Protein AF-A0A1Q2L141-F1 (afdb_monomer_lite)

pLDDT: mean 79.74, std 16.72, range [21.86, 98.0]

Sequence (857 aa):
MAMPGRNEPCPCGSGKKFKKCCGKEQAAGTSRMIETELLAINEEFQSKGLTPETIIWIEGRISKWLDELRGVFPDEFIEQAAYDTYMFLEHPADWRAFLDKQLRKHPGGKVAETLEAWRRPFLLLAKAERVEDGRLIVKDEVDGRFYKAVQEDPDHVGQWFLGVAFPYPVMGDDAITFTYGTMYLKRDTPPHFIRQLKEYMPSGDLLGLLKLLVRLNDEENEAALPPFEQKVLGAVERYLAVHPGALGLAEFTEELLRRMELNARKPEAVAAGIVQAATEIGVVPKGLTQKELAAEFGVSVATMLKYRDIAIDFIGDAEDGSDEVKLEQGESGRKGNKPDDGNTGRILQFKVKLMRTSPPVWRRLLVDSRMSFANFHHVLQAAFDWDGDHLHSFRMTRIDGKSGKEALIEPSDEHVGFLLQDDTLEEQEERLADWFRVEKDRAVYTYDFGADWEHEIVLKKRLPVDPAMYYPWCVKAVGEAPDEYDFEPEDPEREATPEEMTDVVNDLLEMLHADPIQEEPEDNGANPGIWQQLLTEMVELRELEPWKWLYDDEIFVVEDPVHGTPLFVSVLGAGGEEFGLAVYIGEEGYESLLNTMSQSMPTEELVFGQRSILASFSDRDELEKDDLQLLKDLGRSFRGKKKWPMFRSFVPGYYPWTIDAEEARLLVEVIGQTKAVLKGVMGGLEILVDPHSRAFFGRRMNESGEWQAGRFVIDEPADPEEGTAAELIVPETDIARLKKLKASALQAEFGLFHVNYPVQDEPDERPYFPLIIVGMDHASGLTVYQDITGRKAKAEAAQQGLRDFIEQQGGIPESLWVTAETERLVRPLVEELKLRVVMKKTLPELERLKKAMAGRF

Structure (mmCIF, N/CA/C/O backbone):
data_AF-A0A1Q2L141-F1
#
_entry.id   AF-A0A1Q2L141-F1
#
loop_
_atom_site.group_PDB
_atom_site.id
_atom_site.type_symbol
_atom_site.label_atom_id
_atom_site.label_alt_id
_atom_site.label_comp_id
_atom_site.label_asym_id
_atom_site.label_entity_id
_atom_site.label_seq_id
_atom_site.pdbx_PDB_ins_code
_atom_site.Cartn_x
_atom_site.Cartn_y
_atom_site.Cartn_z
_atom_site.occupancy
_atom_site.B_iso_or_equiv
_atom_site.auth_seq_id
_atom_site.auth_comp_id
_atom_site.auth_asym_id
_atom_site.auth_atom_id
_atom_site.pdbx_PDB_model_num
ATOM 1 N N . MET A 1 1 ? 9.076 -13.727 -51.061 1.00 41.47 1 MET A N 1
ATOM 2 C CA . MET A 1 1 ? 9.200 -15.165 -51.401 1.00 41.47 1 MET A CA 1
ATOM 3 C C . MET A 1 1 ? 7.827 -15.804 -51.249 1.00 41.47 1 MET A C 1
ATOM 5 O O . MET A 1 1 ? 7.127 -15.429 -50.320 1.00 41.47 1 MET A O 1
ATOM 9 N N . ALA A 1 2 ? 7.410 -16.688 -52.160 1.00 39.50 2 ALA A N 1
ATOM 10 C CA . ALA A 1 2 ? 6.139 -17.405 -52.024 1.00 39.50 2 ALA A CA 1
ATOM 11 C C . ALA A 1 2 ? 6.215 -18.378 -50.834 1.00 39.50 2 ALA A C 1
ATOM 13 O O . ALA A 1 2 ? 7.231 -19.056 -50.677 1.00 39.50 2 ALA A O 1
ATOM 14 N N . MET A 1 3 ? 5.182 -18.412 -49.986 1.00 46.12 3 MET A N 1
ATOM 15 C CA . MET A 1 3 ? 5.157 -19.315 -48.832 1.00 46.12 3 MET A CA 1
ATOM 16 C C . MET A 1 3 ? 5.120 -20.781 -49.299 1.00 46.12 3 MET A C 1
ATOM 18 O O . MET A 1 3 ? 4.348 -21.096 -50.208 1.00 46.12 3 MET A O 1
ATOM 22 N N . PRO A 1 4 ? 5.927 -21.674 -48.696 1.00 65.88 4 PRO A N 1
ATOM 23 C CA . PRO A 1 4 ? 5.936 -23.089 -49.049 1.00 65.88 4 PRO A CA 1
ATOM 24 C C . PRO A 1 4 ? 4.578 -23.727 -48.740 1.00 65.88 4 PRO A C 1
ATOM 26 O O . PRO A 1 4 ? 3.938 -23.442 -47.724 1.00 65.88 4 PRO A O 1
ATOM 29 N N . GLY A 1 5 ? 4.131 -24.620 -49.618 1.00 57.75 5 GLY A N 1
ATOM 30 C CA . GLY A 1 5 ? 2.880 -25.346 -49.449 1.00 57.75 5 GLY A CA 1
ATOM 31 C C . GLY A 1 5 ? 2.878 -26.182 -48.165 1.00 57.75 5 GLY A C 1
ATOM 32 O O . GLY A 1 5 ? 3.889 -26.746 -47.755 1.00 57.75 5 GLY A O 1
ATOM 33 N N . ARG A 1 6 ? 1.711 -26.347 -47.530 1.00 60.97 6 ARG A N 1
ATOM 34 C CA . ARG A 1 6 ? 1.545 -27.024 -46.221 1.00 60.97 6 ARG A CA 1
ATOM 35 C C . ARG A 1 6 ? 2.177 -28.432 -46.136 1.00 60.97 6 ARG A C 1
ATOM 37 O O . ARG A 1 6 ? 2.505 -28.902 -45.045 1.00 60.97 6 ARG A O 1
ATOM 44 N N . ASN A 1 7 ? 2.346 -29.120 -47.268 1.00 67.69 7 ASN A N 1
ATOM 45 C CA . ASN A 1 7 ? 2.965 -30.450 -47.366 1.00 67.69 7 ASN A CA 1
ATOM 46 C C . ASN A 1 7 ? 4.389 -30.455 -47.960 1.00 67.69 7 ASN A C 1
ATOM 48 O O . ASN A 1 7 ? 4.963 -31.539 -48.084 1.00 67.69 7 ASN A O 1
ATOM 52 N N . GLU A 1 8 ? 4.944 -29.298 -48.310 1.00 72.62 8 GLU A N 1
ATOM 53 C CA . GLU A 1 8 ? 6.290 -29.145 -48.869 1.00 72.62 8 GLU A CA 1
ATOM 54 C C . GLU A 1 8 ? 7.373 -29.212 -47.778 1.00 72.62 8 GLU A C 1
ATOM 56 O O . GLU A 1 8 ? 7.064 -29.065 -46.588 1.00 72.62 8 GLU A O 1
ATOM 61 N N . PRO A 1 9 ? 8.639 -29.480 -48.147 1.00 71.88 9 PRO A N 1
ATOM 62 C CA . PRO A 1 9 ? 9.764 -29.436 -47.217 1.00 71.88 9 PRO A CA 1
ATOM 63 C C . PRO A 1 9 ? 9.908 -28.053 -46.573 1.00 71.88 9 PRO A C 1
ATOM 65 O O . PRO A 1 9 ? 9.792 -27.028 -47.241 1.00 71.88 9 PRO A O 1
ATOM 68 N N . CYS A 1 10 ? 10.158 -28.021 -45.265 1.00 69.31 10 CYS A N 1
ATOM 69 C CA . CYS A 1 10 ? 10.301 -26.778 -44.520 1.00 69.31 10 CYS A CA 1
ATOM 70 C C . CYS A 1 10 ? 11.598 -26.046 -44.927 1.00 69.31 10 CYS A C 1
ATOM 72 O O . CYS A 1 10 ? 12.668 -26.663 -44.893 1.00 69.31 10 CYS A O 1
ATOM 74 N N . PRO A 1 11 ? 11.545 -24.744 -45.263 1.00 74.56 11 PRO A N 1
ATOM 75 C CA . PRO A 1 11 ? 12.697 -23.994 -45.769 1.00 74.56 11 PRO A CA 1
ATOM 76 C C . PRO A 1 11 ? 13.786 -23.737 -44.719 1.00 74.56 11 PRO A C 1
ATOM 78 O O . PRO A 1 11 ? 14.894 -23.369 -45.087 1.00 74.56 11 PRO A O 1
ATOM 81 N N . CYS A 1 12 ? 13.519 -23.989 -43.433 1.00 74.75 12 CYS A N 1
ATOM 82 C CA . CYS A 1 12 ? 14.518 -23.895 -42.361 1.00 74.75 12 CYS A CA 1
ATOM 83 C C . CYS A 1 12 ? 15.582 -25.011 -42.394 1.00 74.75 12 CYS A C 1
ATOM 85 O O . CYS A 1 12 ? 16.438 -25.070 -41.519 1.00 74.75 12 CYS A O 1
ATOM 87 N N . GLY A 1 13 ? 15.517 -25.932 -43.363 1.00 72.81 13 GLY A N 1
ATOM 88 C CA . GLY A 1 13 ? 16.505 -27.002 -43.519 1.00 72.81 13 GLY A CA 1
ATOM 89 C C . GLY A 1 13 ? 16.294 -28.209 -42.600 1.00 72.81 13 GLY A C 1
ATOM 90 O O . GLY A 1 13 ? 17.090 -29.140 -42.630 1.00 72.81 13 GLY A O 1
ATOM 91 N N . SER A 1 14 ? 15.198 -28.260 -41.837 1.00 77.69 14 SER A N 1
ATOM 92 C CA . SER A 1 14 ? 14.921 -29.346 -40.879 1.00 77.69 14 SER A CA 1
ATOM 93 C C . SER A 1 14 ? 14.596 -30.709 -41.507 1.00 77.69 14 SER A C 1
ATOM 95 O O . SER A 1 14 ? 14.416 -31.692 -40.788 1.00 77.69 14 SER A O 1
ATOM 97 N N . GLY A 1 15 ? 14.420 -30.780 -42.832 1.00 73.81 15 GLY A N 1
ATOM 98 C CA . GLY A 1 15 ? 14.009 -31.994 -43.553 1.00 73.81 15 GLY A CA 1
ATOM 99 C C . GLY A 1 15 ? 12.561 -32.447 -43.292 1.00 73.81 15 GLY A C 1
ATOM 100 O O . GLY A 1 15 ? 12.089 -33.402 -43.910 1.00 73.81 15 GLY A O 1
ATOM 101 N N . LYS A 1 16 ? 11.820 -31.768 -42.405 1.00 76.00 16 LYS A N 1
ATOM 102 C CA . LYS A 1 16 ? 10.412 -32.056 -42.080 1.00 76.00 16 LYS A CA 1
ATOM 103 C C . LYS A 1 16 ? 9.466 -31.308 -43.030 1.00 76.00 16 LYS A C 1
ATOM 105 O O . LYS A 1 16 ? 9.823 -30.281 -43.599 1.00 76.00 16 LYS A O 1
ATOM 110 N N . LYS A 1 17 ? 8.224 -31.793 -43.182 1.00 70.44 17 LYS A N 1
ATOM 111 C CA . LYS A 1 17 ? 7.159 -31.049 -43.894 1.00 70.44 17 LYS A CA 1
ATOM 112 C C . LYS A 1 17 ? 6.837 -29.751 -43.145 1.00 70.44 17 LYS A C 1
ATOM 114 O O . LYS A 1 17 ? 6.772 -29.791 -41.918 1.00 70.44 17 LYS A O 1
ATOM 119 N N . PHE A 1 18 ? 6.554 -28.656 -43.854 1.00 64.56 18 PHE A N 1
ATOM 120 C CA . PHE A 1 18 ? 6.310 -27.323 -43.282 1.00 64.56 18 PHE A CA 1
ATOM 121 C C . PHE A 1 18 ? 5.298 -27.343 -42.120 1.00 64.56 18 PHE A C 1
ATOM 123 O O . PHE A 1 18 ? 5.609 -26.883 -41.025 1.00 64.56 18 PHE A O 1
ATOM 130 N N . LYS A 1 19 ? 4.154 -28.030 -42.280 1.00 54.06 19 LYS A N 1
ATOM 131 C CA . LYS A 1 19 ? 3.131 -28.201 -41.221 1.00 54.06 19 LYS A CA 1
ATOM 132 C C . LYS A 1 19 ? 3.576 -28.945 -39.952 1.00 54.06 19 LYS A C 1
ATOM 134 O O . LYS A 1 19 ? 2.833 -28.984 -38.981 1.00 54.06 19 LYS A O 1
ATOM 139 N N . LYS A 1 20 ? 4.715 -29.640 -39.989 1.00 64.75 20 LYS A N 1
ATOM 140 C CA . LYS A 1 20 ? 5.289 -30.394 -38.860 1.00 64.75 20 LYS A CA 1
ATOM 141 C C . LYS A 1 20 ? 6.560 -29.731 -38.304 1.00 64.75 20 LYS A C 1
ATOM 143 O O . LYS A 1 20 ? 7.248 -30.356 -37.503 1.00 64.75 20 LYS A O 1
ATOM 148 N N . CYS A 1 21 ? 6.889 -28.525 -38.765 1.00 75.06 21 CYS A N 1
ATOM 149 C CA . CYS A 1 21 ? 8.049 -27.738 -38.346 1.00 75.06 21 CYS A CA 1
ATOM 150 C C . CYS A 1 21 ? 7.602 -26.285 -38.114 1.00 75.06 21 CYS A C 1
ATOM 152 O O . CYS A 1 21 ? 6.661 -26.089 -37.352 1.00 75.06 21 CYS A O 1
ATOM 154 N N . CYS A 1 22 ? 8.172 -25.298 -38.813 1.00 59.75 22 CYS A N 1
ATOM 155 C CA . CYS A 1 22 ? 7.870 -23.873 -38.618 1.00 59.75 22 CYS A CA 1
ATOM 156 C C . CYS A 1 22 ? 6.393 -23.505 -38.851 1.00 59.75 22 CYS A C 1
ATOM 158 O O . CYS A 1 22 ? 5.921 -22.500 -38.338 1.00 59.75 22 CYS A O 1
ATOM 160 N N . GLY A 1 23 ? 5.616 -24.332 -39.562 1.00 57.78 23 GLY A N 1
ATOM 161 C CA . GLY A 1 23 ? 4.167 -24.146 -39.672 1.00 57.78 23 GLY A CA 1
ATOM 162 C C . GLY A 1 23 ? 3.395 -24.392 -38.365 1.00 57.78 23 GLY A C 1
ATOM 163 O O . GLY A 1 23 ? 2.250 -23.964 -38.272 1.00 57.78 23 GLY A O 1
ATOM 164 N N . LYS A 1 24 ? 3.985 -25.072 -37.367 1.00 56.38 24 LYS A N 1
ATOM 165 C CA . LYS A 1 24 ? 3.426 -25.170 -36.005 1.00 56.38 24 LYS A CA 1
ATOM 166 C C . LYS A 1 24 ? 3.704 -23.906 -35.194 1.00 56.38 24 LYS A C 1
ATOM 168 O O . LYS A 1 24 ? 2.785 -23.402 -34.571 1.00 56.38 24 LYS A O 1
ATOM 173 N N . GLU A 1 25 ? 4.929 -23.388 -35.255 1.00 50.25 25 GLU A N 1
ATOM 174 C CA . GLU A 1 25 ? 5.318 -22.124 -34.608 1.00 50.25 25 GLU A CA 1
ATOM 175 C C . GLU A 1 25 ? 4.519 -20.945 -35.180 1.00 50.25 25 GLU A C 1
ATOM 177 O O . GLU A 1 25 ? 4.030 -20.111 -34.431 1.00 50.25 25 GLU A O 1
ATOM 182 N N . GLN A 1 26 ? 4.280 -20.922 -36.495 1.00 49.53 26 GLN A N 1
ATOM 183 C CA . GLN A 1 26 ? 3.445 -19.900 -37.133 1.00 49.53 26 GLN A CA 1
ATOM 184 C C . GLN A 1 26 ? 1.960 -20.016 -36.744 1.00 49.53 26 GLN A C 1
ATOM 186 O O . GLN A 1 26 ? 1.287 -19.000 -36.586 1.00 49.53 26 GLN A O 1
ATOM 191 N N . ALA A 1 27 ? 1.442 -21.239 -36.572 1.00 49.41 27 ALA A N 1
ATOM 192 C CA . ALA A 1 27 ? 0.083 -21.460 -36.077 1.00 49.41 27 ALA A CA 1
ATOM 193 C C . ALA A 1 27 ? -0.057 -21.048 -34.601 1.00 49.41 27 ALA A C 1
ATOM 195 O O . ALA A 1 27 ? -1.016 -20.365 -34.270 1.00 49.41 27 ALA A O 1
ATOM 196 N N . ALA A 1 28 ? 0.926 -21.381 -33.757 1.00 50.97 28 ALA A N 1
ATOM 197 C CA . ALA A 1 28 ? 0.979 -20.947 -32.361 1.00 50.97 28 ALA A CA 1
ATOM 198 C C . ALA A 1 28 ? 1.095 -19.417 -32.243 1.00 50.97 28 ALA A C 1
ATOM 200 O O . ALA A 1 28 ? 0.377 -18.813 -31.459 1.00 50.97 28 ALA A O 1
ATOM 201 N N . GLY A 1 29 ? 1.916 -18.775 -33.082 1.00 44.78 29 GLY A N 1
ATOM 202 C CA . GLY A 1 29 ? 2.012 -17.314 -33.143 1.00 44.78 29 GLY A CA 1
ATOM 203 C C . GLY A 1 29 ? 0.728 -16.640 -33.637 1.00 44.78 29 GLY A C 1
ATOM 204 O O . GLY A 1 29 ? 0.382 -15.568 -33.161 1.00 44.78 29 GLY A O 1
ATOM 205 N N . THR A 1 30 ? -0.019 -17.278 -34.547 1.00 53.81 30 THR A N 1
ATOM 206 C CA . THR A 1 30 ? -1.331 -16.769 -34.992 1.00 53.81 30 THR A CA 1
ATOM 207 C C . THR A 1 30 ? -2.386 -16.903 -33.891 1.00 53.81 30 THR A C 1
ATOM 209 O O . THR A 1 30 ? -3.165 -15.978 -33.707 1.00 53.81 30 THR A O 1
ATOM 212 N N . SER A 1 31 ? -2.395 -18.013 -33.143 1.00 57.50 31 SER A N 1
ATOM 213 C CA . SER A 1 31 ? -3.275 -18.195 -31.979 1.00 57.50 31 SER A CA 1
ATOM 214 C C . SER A 1 31 ? -2.977 -17.192 -30.866 1.00 57.50 31 SER A C 1
ATOM 216 O O . SER A 1 31 ? -3.904 -16.527 -30.425 1.00 57.50 31 SER A O 1
ATOM 218 N N . ARG A 1 32 ? -1.699 -16.986 -30.511 1.00 62.94 32 ARG A N 1
ATOM 219 C CA . ARG A 1 32 ? -1.303 -15.975 -29.514 1.00 62.94 32 ARG A CA 1
ATOM 220 C C . ARG A 1 32 ? -1.722 -14.563 -29.916 1.00 62.94 32 ARG A C 1
ATOM 222 O O . ARG A 1 32 ? -2.262 -13.844 -29.098 1.00 62.94 32 ARG A O 1
ATOM 229 N N . MET A 1 33 ? -1.552 -14.181 -31.187 1.00 64.44 33 MET A N 1
ATOM 230 C CA . MET A 1 33 ? -2.016 -12.867 -31.661 1.00 64.44 33 MET A CA 1
ATOM 231 C C . MET A 1 33 ? -3.539 -12.698 -31.537 1.00 64.44 33 MET A C 1
ATOM 233 O O . MET A 1 33 ? -3.995 -11.617 -31.184 1.00 64.44 33 MET A O 1
ATOM 237 N N . ILE A 1 34 ? -4.321 -13.753 -31.801 1.00 74.31 34 ILE A N 1
ATOM 238 C CA . ILE A 1 34 ? -5.784 -13.735 -31.627 1.00 74.31 34 ILE A CA 1
ATOM 239 C C . ILE A 1 34 ? -6.153 -13.619 -30.143 1.00 74.31 34 ILE A C 1
ATOM 241 O O . ILE A 1 34 ? -7.072 -12.881 -29.810 1.00 74.31 34 ILE A O 1
ATOM 245 N N . GLU A 1 35 ? -5.458 -14.342 -29.265 1.00 74.38 35 GLU A N 1
ATOM 246 C CA . GLU A 1 35 ? -5.657 -14.282 -27.813 1.00 74.38 35 GLU A CA 1
ATOM 247 C C . GLU A 1 35 ? -5.358 -12.883 -27.268 1.00 74.38 35 GLU A C 1
ATOM 249 O O . GLU A 1 35 ? -6.226 -12.302 -26.624 1.00 74.38 35 GLU A O 1
ATOM 254 N N . THR A 1 36 ? -4.207 -12.296 -27.611 1.00 72.12 36 THR A N 1
ATOM 255 C CA . THR A 1 36 ? -3.851 -10.918 -27.234 1.00 72.12 36 THR A CA 1
ATOM 256 C C . THR A 1 36 ? -4.886 -9.905 -27.729 1.00 72.12 36 THR A C 1
ATOM 258 O O . THR A 1 36 ? -5.274 -9.000 -27.000 1.00 72.12 36 THR A O 1
ATOM 261 N N . GLU A 1 37 ? -5.379 -10.062 -28.960 1.00 80.00 37 GLU A N 1
ATOM 262 C CA . GLU A 1 37 ? -6.401 -9.174 -29.522 1.00 80.00 37 GLU A CA 1
ATOM 263 C C . GLU A 1 37 ? -7.755 -9.321 -28.806 1.00 80.00 37 GLU A C 1
ATOM 265 O O . GLU A 1 37 ? -8.424 -8.324 -28.543 1.00 80.00 37 GLU A O 1
ATOM 270 N N . LEU A 1 38 ? -8.158 -10.544 -28.447 1.00 83.69 38 LEU A N 1
ATOM 271 C CA . LEU A 1 38 ? -9.382 -10.793 -27.680 1.00 83.69 38 LEU A CA 1
ATOM 272 C C . LEU A 1 38 ? -9.284 -10.284 -26.234 1.00 83.69 38 LEU A C 1
ATOM 274 O O . LEU A 1 38 ? -10.278 -9.762 -25.729 1.00 83.69 38 LEU A O 1
ATOM 278 N N . LEU A 1 39 ? -8.113 -10.397 -25.597 1.00 78.06 39 LEU A N 1
ATOM 279 C CA . LEU A 1 39 ? -7.837 -9.835 -24.270 1.00 78.06 39 LEU A CA 1
ATOM 280 C C . LEU A 1 39 ? -7.954 -8.305 -24.288 1.00 78.06 39 LEU A C 1
ATOM 282 O O . LEU A 1 39 ? -8.746 -7.751 -23.531 1.00 78.06 39 LEU A O 1
ATOM 286 N N . ALA A 1 40 ? -7.305 -7.638 -25.247 1.00 75.06 40 ALA A N 1
ATOM 287 C CA . ALA A 1 40 ? -7.395 -6.184 -25.402 1.00 75.06 40 ALA A CA 1
ATOM 288 C C . ALA A 1 40 ? -8.836 -5.698 -25.659 1.00 75.06 40 ALA A C 1
ATOM 290 O O . ALA A 1 40 ? -9.254 -4.648 -25.170 1.00 75.06 40 ALA A O 1
ATOM 291 N N . ILE A 1 41 ? -9.635 -6.464 -26.414 1.00 83.81 41 ILE A N 1
ATOM 292 C CA . ILE A 1 41 ? -11.058 -6.154 -26.623 1.00 83.81 41 ILE A CA 1
ATOM 293 C C . ILE A 1 41 ? -11.852 -6.287 -25.315 1.00 83.81 41 ILE A C 1
ATOM 295 O O . ILE A 1 41 ? -12.760 -5.489 -25.072 1.00 83.81 41 ILE A O 1
ATOM 299 N N . ASN A 1 42 ? -11.536 -7.280 -24.483 1.00 78.69 42 ASN A N 1
ATOM 300 C CA . ASN A 1 42 ? -12.175 -7.454 -23.182 1.00 78.69 42 ASN A CA 1
ATOM 301 C C . ASN A 1 42 ? -11.833 -6.295 -22.224 1.00 78.69 42 ASN A C 1
ATOM 303 O O . ASN A 1 42 ? -12.736 -5.721 -21.617 1.00 78.69 42 ASN A O 1
ATOM 307 N N . GLU A 1 43 ? -10.570 -5.871 -22.168 1.00 74.62 43 GLU A N 1
ATOM 308 C CA . GLU A 1 43 ? -10.116 -4.708 -21.384 1.00 74.62 43 GLU A CA 1
ATOM 309 C C . GLU A 1 43 ? -10.737 -3.382 -21.873 1.00 74.62 43 GLU A C 1
ATOM 311 O O . GLU A 1 43 ? -11.158 -2.535 -21.077 1.00 74.62 43 GLU A O 1
ATOM 316 N N . GLU A 1 44 ? -10.887 -3.196 -23.193 1.00 78.88 44 GLU A N 1
ATOM 317 C CA . GLU A 1 44 ? -11.589 -2.029 -23.754 1.00 78.88 44 GLU A CA 1
ATOM 318 C C . GLU A 1 44 ? -13.065 -2.008 -23.313 1.00 78.88 44 GLU A C 1
ATOM 320 O O . GLU A 1 44 ? -13.632 -0.933 -23.090 1.00 78.88 44 GLU A O 1
ATOM 325 N N . PHE A 1 45 ? -13.702 -3.174 -23.160 1.00 81.69 45 PHE A N 1
ATOM 326 C CA . PHE A 1 45 ? -15.072 -3.242 -22.655 1.00 81.69 45 PHE A CA 1
ATOM 327 C C . PHE A 1 45 ? -15.165 -2.834 -21.185 1.00 81.69 45 PHE A C 1
ATOM 329 O O . PHE A 1 45 ? -16.041 -2.043 -20.837 1.00 81.69 45 PHE A O 1
ATOM 336 N N . GLN A 1 46 ? -14.259 -3.325 -20.342 1.00 71.00 46 GLN A N 1
ATOM 337 C CA . GLN A 1 46 ? -14.261 -3.003 -18.914 1.00 71.00 46 GLN A CA 1
ATOM 338 C C . GLN A 1 46 ? -14.017 -1.509 -18.665 1.00 71.00 46 GLN A C 1
ATOM 340 O O . GLN A 1 46 ? -14.716 -0.899 -17.863 1.00 71.00 46 GLN A O 1
ATOM 345 N N . SER A 1 47 ? -13.109 -0.890 -19.425 1.00 69.44 47 SER A N 1
ATOM 346 C CA . SER A 1 47 ? -12.769 0.530 -19.261 1.00 69.44 47 SER A CA 1
ATOM 347 C C . SER A 1 47 ? -13.761 1.503 -19.915 1.00 69.44 47 SER A C 1
ATOM 349 O O . SER A 1 47 ? -14.014 2.587 -19.391 1.00 69.44 47 SER A O 1
ATOM 351 N N . LYS A 1 48 ? -14.293 1.176 -21.103 1.00 73.38 48 LYS A N 1
ATOM 352 C CA . LYS A 1 48 ? -15.026 2.134 -21.966 1.00 73.38 48 LYS A CA 1
ATOM 353 C C . LYS A 1 48 ? -16.333 1.584 -22.539 1.00 73.38 48 LYS A C 1
ATOM 355 O O . LYS A 1 48 ? -17.010 2.268 -23.314 1.00 73.38 48 LYS A O 1
ATOM 360 N N . GLY A 1 49 ? -16.677 0.340 -22.221 1.00 73.94 49 GLY A N 1
ATOM 361 C CA . GLY A 1 49 ? -17.832 -0.360 -22.775 1.00 73.94 49 GLY A CA 1
ATOM 362 C C . GLY A 1 49 ? -19.165 -0.005 -22.125 1.00 73.94 49 GLY A C 1
ATOM 363 O O . GLY A 1 49 ? -20.206 -0.240 -22.741 1.00 73.94 49 GLY A O 1
ATOM 364 N N . LEU A 1 50 ? -19.138 0.576 -20.924 1.00 78.00 50 LEU A N 1
ATOM 365 C CA . LEU A 1 50 ? -20.321 0.844 -20.108 1.00 78.00 50 LEU A CA 1
ATOM 366 C C . LEU A 1 50 ? -20.775 2.300 -20.217 1.00 78.00 50 LEU A C 1
ATOM 368 O O . LEU A 1 50 ? -19.960 3.219 -20.323 1.00 78.00 50 LEU A O 1
ATOM 372 N N . THR A 1 51 ? -22.089 2.526 -20.170 1.00 77.25 51 THR A N 1
ATOM 373 C CA . THR A 1 51 ? -22.624 3.883 -20.007 1.00 77.25 51 THR A CA 1
ATOM 374 C C . THR A 1 51 ? -22.643 4.272 -18.525 1.00 77.25 51 THR A C 1
ATOM 376 O O . THR A 1 51 ? -22.746 3.394 -17.664 1.00 77.25 51 THR A O 1
ATOM 379 N N . PRO A 1 52 ? -22.600 5.576 -18.193 1.00 72.31 52 PRO A N 1
ATOM 380 C CA . PRO A 1 52 ? -22.711 6.032 -16.807 1.00 72.31 52 PRO A CA 1
ATOM 381 C C . PRO A 1 52 ? -23.968 5.521 -16.089 1.00 72.31 52 PRO A C 1
ATOM 383 O O . PRO A 1 52 ? -23.918 5.206 -14.904 1.00 72.31 52 PRO A O 1
ATOM 386 N N . GLU A 1 53 ? -25.098 5.402 -16.792 1.00 74.31 53 GLU A N 1
ATOM 387 C CA . GLU A 1 53 ? -26.335 4.865 -16.217 1.00 74.31 53 GLU A CA 1
ATOM 388 C C . GLU A 1 53 ? -26.207 3.385 -15.851 1.00 74.31 53 GLU A C 1
ATOM 390 O O . GLU A 1 53 ? -26.698 2.965 -14.803 1.00 74.31 53 GLU A O 1
ATOM 395 N N . THR A 1 54 ? -25.546 2.603 -16.705 1.00 76.88 54 THR A N 1
ATOM 396 C CA . THR A 1 54 ? -25.296 1.180 -16.473 1.00 76.88 54 THR A CA 1
ATOM 397 C C . THR A 1 54 ? -24.351 0.971 -15.293 1.00 76.88 54 THR A C 1
ATOM 399 O O . THR A 1 54 ? -24.625 0.114 -14.458 1.00 76.88 54 THR A O 1
ATOM 402 N N . ILE A 1 55 ? -23.312 1.803 -15.157 1.00 74.12 55 ILE A N 1
ATOM 403 C CA . ILE A 1 55 ? -22.388 1.773 -14.008 1.00 74.12 55 ILE A CA 1
ATOM 404 C C . ILE A 1 55 ? -23.157 1.945 -12.690 1.00 74.12 55 ILE A C 1
ATOM 406 O O . ILE A 1 55 ? -23.057 1.097 -11.810 1.00 74.12 55 ILE A O 1
ATOM 410 N N . ILE A 1 56 ? -24.019 2.964 -12.592 1.00 69.44 56 ILE A N 1
ATOM 411 C CA . ILE A 1 56 ? -24.830 3.221 -11.386 1.00 69.44 56 ILE A CA 1
ATOM 412 C C . ILE A 1 56 ? -25.735 2.025 -11.046 1.00 69.44 56 ILE A C 1
ATOM 414 O O . ILE A 1 56 ? -25.923 1.678 -9.877 1.00 69.44 56 ILE A O 1
ATOM 418 N N . TRP A 1 57 ? -26.328 1.390 -12.059 1.00 76.06 57 TRP A N 1
ATOM 419 C CA . TRP A 1 57 ? -27.187 0.223 -11.854 1.00 76.06 57 TRP A CA 1
ATOM 420 C C . TRP A 1 57 ? -26.418 -0.998 -11.355 1.00 76.06 57 TRP A C 1
ATOM 422 O O . TRP A 1 57 ? -26.916 -1.712 -10.481 1.00 76.06 57 TRP A O 1
ATOM 432 N N . ILE A 1 58 ? -25.223 -1.229 -11.896 1.00 81.56 58 ILE A N 1
ATOM 433 C CA . ILE A 1 58 ? -24.334 -2.310 -11.473 1.00 81.56 58 ILE A CA 1
ATOM 434 C C . ILE A 1 58 ? -23.889 -2.084 -10.032 1.00 81.56 58 ILE A C 1
ATOM 436 O O . ILE A 1 58 ? -24.057 -2.987 -9.221 1.00 81.56 58 ILE A O 1
ATOM 440 N N . GLU A 1 59 ? -23.416 -0.885 -9.685 1.00 77.69 59 GLU A N 1
ATOM 441 C CA . GLU A 1 59 ? -23.006 -0.536 -8.317 1.00 77.69 59 GLU A CA 1
ATOM 442 C C . GLU A 1 59 ? -24.143 -0.778 -7.311 1.00 77.69 59 GLU A C 1
ATOM 444 O O . GLU A 1 59 ? -23.954 -1.424 -6.279 1.00 77.69 59 GLU A O 1
ATOM 449 N N . GLY A 1 60 ? -25.365 -0.341 -7.639 1.00 73.06 60 GLY A N 1
ATOM 450 C CA . GLY A 1 60 ? -26.536 -0.578 -6.793 1.00 73.06 60 GLY A CA 1
ATOM 451 C C . GLY A 1 60 ? -26.894 -2.062 -6.649 1.00 73.06 60 GLY A C 1
ATOM 452 O O . GLY A 1 60 ? -27.304 -2.508 -5.575 1.00 73.06 60 GLY A O 1
ATOM 453 N N . ARG A 1 61 ? -26.729 -2.854 -7.715 1.00 87.19 61 ARG A N 1
ATOM 454 C CA . ARG A 1 61 ? -26.940 -4.308 -7.675 1.00 87.19 61 ARG A CA 1
ATOM 455 C C . ARG A 1 61 ? -25.875 -5.005 -6.837 1.00 87.19 61 ARG A C 1
ATOM 457 O O . ARG A 1 61 ? -26.238 -5.846 -6.019 1.00 87.19 61 ARG A O 1
ATOM 464 N N . ILE A 1 62 ? -24.608 -4.657 -7.042 1.00 84.12 62 ILE A N 1
ATOM 465 C CA . ILE A 1 62 ? -23.466 -5.172 -6.288 1.00 84.12 62 ILE A CA 1
ATOM 466 C C . ILE A 1 62 ? -23.685 -4.918 -4.798 1.00 84.12 62 ILE A C 1
ATOM 468 O O . ILE A 1 62 ? -23.652 -5.865 -4.017 1.00 84.12 62 ILE A O 1
ATOM 472 N N . SER A 1 63 ? -24.029 -3.683 -4.413 1.00 76.50 63 SER A N 1
ATOM 473 C CA . SER A 1 63 ? -24.342 -3.343 -3.020 1.00 76.50 63 SER A CA 1
ATOM 474 C C . SER A 1 63 ? -25.424 -4.255 -2.443 1.00 76.50 63 SER A C 1
ATOM 476 O O . SER A 1 63 ? -25.275 -4.758 -1.335 1.00 76.50 63 SER A O 1
ATOM 478 N N . LYS A 1 64 ? -26.495 -4.517 -3.201 1.00 83.81 64 LYS A N 1
ATOM 479 C CA . LYS A 1 64 ? -27.576 -5.400 -2.753 1.00 83.81 64 LYS A CA 1
ATOM 480 C C . LYS A 1 64 ? -27.127 -6.858 -2.603 1.00 83.81 64 LYS A C 1
ATOM 482 O O . LYS A 1 64 ? -27.572 -7.535 -1.685 1.00 83.81 64 LYS A O 1
ATOM 487 N N . TRP A 1 65 ? -26.312 -7.368 -3.524 1.00 90.94 65 TRP A N 1
ATOM 488 C CA . TRP A 1 65 ? -25.802 -8.739 -3.440 1.00 90.94 65 TRP A CA 1
ATOM 489 C C . TRP A 1 65 ? -24.847 -8.897 -2.258 1.00 90.94 65 TRP A C 1
ATOM 491 O O . TRP A 1 65 ? -24.963 -9.876 -1.528 1.00 90.94 65 TRP A O 1
ATOM 501 N N . LEU A 1 66 ? -23.977 -7.911 -2.025 1.00 76.00 66 LEU A N 1
ATOM 502 C CA . LEU A 1 66 ? -23.112 -7.854 -0.849 1.00 76.00 66 LEU A CA 1
ATOM 503 C C . LEU A 1 66 ? -23.937 -7.863 0.443 1.00 76.00 66 LEU A C 1
ATOM 505 O O . LEU A 1 66 ? -23.667 -8.676 1.317 1.00 76.00 66 LEU A O 1
ATOM 509 N N . ASP A 1 67 ? -24.999 -7.058 0.540 1.00 77.75 67 ASP A N 1
ATOM 510 C CA . ASP A 1 67 ? -25.879 -7.052 1.720 1.00 77.75 67 ASP A CA 1
ATOM 511 C C . ASP A 1 67 ? -26.521 -8.426 2.010 1.00 77.75 67 ASP A C 1
ATOM 513 O O . ASP A 1 67 ? -26.850 -8.729 3.156 1.00 77.75 67 ASP A O 1
ATOM 517 N N . GLU A 1 68 ? -26.736 -9.253 0.983 1.00 79.94 68 GLU A N 1
ATOM 518 C CA . GLU A 1 68 ? -27.427 -10.541 1.105 1.00 79.94 68 GLU A CA 1
ATOM 519 C C . GLU A 1 68 ? -26.490 -11.754 1.229 1.00 79.94 68 GLU A C 1
ATOM 521 O O . GLU A 1 68 ? -26.946 -12.810 1.671 1.00 79.94 68 GLU A O 1
ATOM 526 N N . LEU A 1 69 ? -25.230 -11.634 0.801 1.00 82.75 69 LEU A N 1
ATOM 527 C CA . LEU A 1 69 ? -24.291 -12.754 0.659 1.00 82.75 69 LEU A CA 1
ATOM 528 C C . LEU A 1 69 ? -22.960 -12.561 1.408 1.00 82.75 69 LEU A C 1
ATOM 530 O O . LEU A 1 69 ? -22.209 -13.533 1.546 1.00 82.75 69 LEU A O 1
ATOM 534 N N . ARG A 1 70 ? -22.653 -11.344 1.882 1.00 75.56 70 ARG A N 1
ATOM 535 C CA . ARG A 1 70 ? -21.415 -11.055 2.623 1.00 75.56 70 ARG A CA 1
ATOM 536 C C . ARG A 1 70 ? -21.322 -11.913 3.884 1.00 75.56 70 ARG A C 1
ATOM 538 O O . ARG A 1 70 ? -22.320 -12.160 4.560 1.00 75.56 70 ARG A O 1
ATOM 545 N N . GLY A 1 71 ? -20.105 -12.358 4.190 1.00 66.12 71 GLY A N 1
ATOM 546 C CA . GLY A 1 71 ? -19.809 -13.243 5.320 1.00 66.12 71 GLY A CA 1
ATOM 547 C C . GLY A 1 71 ? -20.030 -14.729 5.023 1.00 66.12 71 GLY A C 1
ATOM 548 O O . GLY A 1 71 ? -19.679 -15.563 5.851 1.00 66.12 71 GLY A O 1
ATOM 549 N N . VAL A 1 72 ? -20.577 -15.073 3.849 1.00 72.75 72 VAL A N 1
ATOM 550 C CA . VAL A 1 72 ? -20.692 -16.465 3.375 1.00 72.75 72 VAL A CA 1
ATOM 551 C C . VAL A 1 72 ? -19.818 -16.720 2.149 1.00 72.75 72 VAL A C 1
ATOM 553 O O . VAL A 1 72 ? -19.240 -17.797 2.017 1.00 72.75 72 VAL A O 1
ATOM 556 N N . PHE A 1 73 ? -19.703 -15.734 1.258 1.00 78.19 73 PHE A N 1
ATOM 557 C CA . PHE A 1 73 ? -18.823 -15.783 0.091 1.00 78.19 73 PHE A CA 1
ATOM 558 C C . PHE A 1 73 ? -17.853 -14.591 0.092 1.00 78.19 73 PHE A C 1
ATOM 560 O O . PHE A 1 73 ? -18.207 -13.551 0.653 1.00 78.19 73 PHE A O 1
ATOM 567 N N . PRO A 1 74 ? -16.675 -14.708 -0.556 1.00 78.19 74 PRO A N 1
ATOM 568 C CA . PRO A 1 74 ? -15.747 -13.590 -0.711 1.00 78.19 74 PRO A CA 1
ATOM 569 C C . PRO A 1 74 ? -16.396 -12.413 -1.443 1.00 78.19 74 PRO A C 1
ATOM 571 O O . PRO A 1 74 ? -17.092 -12.605 -2.445 1.00 78.19 74 PRO A O 1
ATOM 574 N N . ASP A 1 75 ? -16.132 -11.198 -0.970 1.00 77.81 75 ASP A N 1
ATOM 575 C CA . ASP A 1 75 ? -16.716 -9.976 -1.524 1.00 77.81 75 ASP A CA 1
ATOM 576 C C . ASP A 1 75 ? -16.381 -9.806 -3.016 1.00 77.81 75 ASP A C 1
ATOM 578 O O . ASP A 1 75 ? -17.278 -9.535 -3.812 1.00 77.81 75 ASP A O 1
ATOM 582 N N . GLU A 1 76 ? -15.136 -10.072 -3.418 1.00 75.88 76 GLU A N 1
ATOM 583 C CA . GLU A 1 76 ? -14.693 -10.012 -4.821 1.00 75.88 76 GLU A CA 1
ATOM 584 C C . GLU A 1 76 ? -15.505 -10.945 -5.728 1.00 75.88 76 GLU A C 1
ATOM 586 O O . GLU A 1 76 ? -15.942 -10.560 -6.814 1.00 75.88 76 GLU A O 1
ATOM 591 N N . PHE A 1 77 ? -15.775 -12.169 -5.265 1.00 85.69 77 PHE A N 1
ATOM 592 C CA . PHE A 1 77 ? -16.608 -13.115 -6.000 1.00 85.69 77 PHE A CA 1
ATOM 593 C C . PHE A 1 77 ? -18.042 -12.591 -6.151 1.00 85.69 77 PHE A C 1
ATOM 595 O O . PHE A 1 77 ? -18.616 -12.681 -7.238 1.00 85.69 77 PHE A O 1
ATOM 602 N N . ILE A 1 78 ? -18.625 -12.035 -5.083 1.00 83.81 78 ILE A N 1
ATOM 603 C CA . ILE A 1 78 ? -19.987 -11.484 -5.107 1.00 83.81 78 ILE A CA 1
ATOM 604 C C . ILE A 1 78 ? -20.076 -10.337 -6.119 1.00 83.81 78 ILE A C 1
ATOM 606 O O . ILE A 1 78 ? -21.019 -10.289 -6.912 1.00 83.81 78 ILE A O 1
ATOM 610 N N . GLU A 1 79 ? -19.092 -9.439 -6.108 1.00 87.31 79 GLU A N 1
ATOM 611 C CA . GLU A 1 79 ? -18.993 -8.295 -7.014 1.00 87.31 79 GLU A CA 1
ATOM 612 C C . GLU A 1 79 ? -18.910 -8.752 -8.478 1.00 87.31 79 GLU A C 1
ATOM 614 O O . GLU A 1 79 ? -19.730 -8.333 -9.304 1.00 87.31 79 GLU A O 1
ATOM 619 N N . GLN A 1 80 ? -18.005 -9.688 -8.788 1.00 87.38 80 GLN A N 1
ATOM 620 C CA . GLN A 1 80 ? -17.831 -10.226 -10.141 1.00 87.38 80 GLN A CA 1
ATOM 621 C C . GLN A 1 80 ? -19.047 -11.033 -10.616 1.00 87.38 80 GLN A C 1
ATOM 623 O O . GLN A 1 80 ? -19.514 -10.850 -11.738 1.00 87.38 80 GLN A O 1
ATOM 628 N N . ALA A 1 81 ? -19.635 -11.880 -9.769 1.00 89.56 81 ALA A N 1
ATOM 629 C CA . ALA A 1 81 ? -20.825 -12.655 -10.123 1.00 89.56 81 ALA A CA 1
ATOM 630 C C . ALA A 1 81 ? -22.051 -11.754 -10.369 1.00 89.56 81 ALA A C 1
ATOM 632 O O . ALA A 1 81 ? -22.842 -11.993 -11.294 1.00 89.56 81 ALA A O 1
ATOM 633 N N . ALA A 1 82 ? -22.211 -10.694 -9.569 1.00 90.75 82 ALA A N 1
ATOM 634 C CA . ALA A 1 82 ? -23.259 -9.698 -9.761 1.00 90.75 82 ALA A CA 1
ATOM 635 C C . ALA A 1 82 ? -23.067 -8.930 -11.078 1.00 90.75 82 ALA A C 1
ATOM 637 O O . ALA A 1 82 ? -24.048 -8.730 -11.804 1.00 90.75 82 ALA A O 1
ATOM 638 N N . TYR A 1 83 ? -21.825 -8.546 -11.393 1.00 90.62 83 TYR A N 1
ATOM 639 C CA . TYR A 1 83 ? -21.447 -7.904 -12.651 1.00 90.62 83 TYR A CA 1
ATOM 640 C C . TYR A 1 83 ? -21.722 -8.813 -13.854 1.00 90.62 83 TYR A C 1
ATOM 642 O O . TYR A 1 83 ? -22.503 -8.447 -14.733 1.00 90.62 83 TYR A O 1
ATOM 650 N N . ASP A 1 84 ? -21.150 -10.019 -13.874 1.00 90.75 84 ASP A N 1
ATOM 651 C CA . ASP A 1 84 ? -21.203 -10.945 -15.009 1.00 90.75 84 ASP A CA 1
ATOM 652 C C . ASP A 1 84 ? -22.641 -11.307 -15.384 1.00 90.75 84 ASP A C 1
ATOM 654 O O . ASP A 1 84 ? -23.030 -11.297 -16.556 1.00 90.75 84 ASP A O 1
ATOM 658 N N . THR A 1 85 ? -23.469 -11.604 -14.383 1.00 91.12 85 THR A N 1
ATOM 659 C CA . THR A 1 85 ? -24.870 -11.970 -14.619 1.00 91.12 85 THR A CA 1
ATOM 660 C C . THR A 1 85 ? -25.688 -10.801 -15.141 1.00 91.12 85 THR A C 1
ATOM 662 O O . THR A 1 85 ? -26.460 -10.968 -16.092 1.00 91.12 85 THR A O 1
ATOM 665 N N . TYR A 1 86 ? -25.488 -9.609 -14.577 1.00 89.56 86 TYR A N 1
ATOM 666 C CA . TYR A 1 86 ? -26.147 -8.405 -15.057 1.00 89.56 86 TYR A CA 1
ATOM 667 C C . TYR A 1 86 ? -25.739 -8.102 -16.499 1.00 89.56 86 TYR A C 1
ATOM 669 O O . TYR A 1 86 ? -26.595 -7.947 -17.370 1.00 89.56 86 TYR A O 1
ATOM 677 N N . MET A 1 87 ? -24.436 -8.080 -16.769 1.00 89.12 87 MET A N 1
ATOM 678 C CA . MET A 1 87 ? -23.887 -7.633 -18.043 1.00 89.12 87 MET A CA 1
ATOM 679 C C . MET A 1 87 ? -24.115 -8.611 -19.180 1.00 89.12 87 MET A C 1
ATOM 681 O O . MET A 1 87 ? -24.409 -8.194 -20.302 1.00 89.12 87 MET A O 1
ATOM 685 N N . PHE A 1 88 ? -23.987 -9.908 -18.923 1.00 91.38 88 PHE A N 1
ATOM 686 C CA . PHE A 1 88 ? -23.947 -10.895 -19.994 1.00 91.38 88 PHE A CA 1
ATOM 687 C C . PHE A 1 88 ? -25.267 -11.644 -20.163 1.00 91.38 88 PHE A C 1
ATOM 689 O O . PHE A 1 88 ? -25.605 -12.018 -21.289 1.00 91.38 88 PHE A O 1
ATOM 696 N N . LEU A 1 89 ? -26.050 -11.812 -19.094 1.00 89.62 89 LEU A N 1
ATOM 697 C CA . LEU A 1 89 ? -27.291 -12.589 -19.133 1.00 89.62 89 LEU A CA 1
ATOM 698 C C . LEU A 1 89 ? -28.547 -11.708 -19.089 1.00 89.62 89 LEU A C 1
ATOM 700 O O . LEU A 1 89 ? -29.418 -11.851 -19.950 1.00 89.62 89 LEU A O 1
ATOM 704 N N . GLU A 1 90 ? -28.647 -10.788 -18.128 1.00 88.31 90 GLU A N 1
ATOM 705 C CA . GLU A 1 90 ? -29.884 -10.037 -17.858 1.00 88.31 90 GLU A CA 1
ATOM 706 C C . GLU A 1 90 ? -30.029 -8.776 -18.725 1.00 88.31 90 GLU A C 1
ATOM 708 O O . GLU A 1 90 ? -31.086 -8.534 -19.315 1.00 88.31 90 GLU A O 1
ATOM 713 N N . HIS A 1 91 ? -28.955 -7.993 -18.851 1.00 88.88 91 HIS A N 1
ATOM 714 C CA . HIS A 1 91 ? -28.924 -6.697 -19.530 1.00 88.88 91 HIS A CA 1
ATOM 715 C C . HIS A 1 91 ? -27.820 -6.606 -20.609 1.00 88.88 91 HIS A C 1
ATOM 717 O O . HIS A 1 91 ? -27.042 -5.655 -20.632 1.00 88.88 91 HIS A O 1
ATOM 723 N N . PRO A 1 92 ? -27.786 -7.514 -21.609 1.00 91.19 92 PRO A N 1
ATOM 724 C CA . PRO A 1 92 ? -26.690 -7.609 -22.581 1.00 91.19 92 PRO A CA 1
ATOM 725 C C . PRO A 1 92 ? -26.682 -6.511 -23.654 1.00 91.19 92 PRO A C 1
ATOM 727 O O . PRO A 1 92 ? -26.059 -6.681 -24.702 1.00 91.19 92 PRO A O 1
ATOM 730 N N . ALA A 1 93 ? -27.424 -5.417 -23.472 1.00 90.25 93 ALA A N 1
ATOM 731 C CA . ALA A 1 93 ? -27.564 -4.372 -24.482 1.00 90.25 93 ALA A CA 1
ATOM 732 C C . ALA A 1 93 ? -26.227 -3.668 -24.750 1.00 90.25 93 ALA A C 1
ATOM 734 O O . ALA A 1 93 ? -25.812 -3.591 -25.907 1.00 90.25 93 ALA A O 1
ATOM 735 N N . ASP A 1 94 ? -25.537 -3.239 -23.693 1.00 88.12 94 ASP A N 1
ATOM 736 C CA . ASP A 1 94 ? -24.251 -2.546 -23.802 1.00 88.12 94 ASP A CA 1
ATOM 737 C C . ASP A 1 94 ? -23.154 -3.483 -24.300 1.00 88.12 94 ASP A C 1
ATOM 739 O O . ASP A 1 94 ? -22.420 -3.132 -25.224 1.00 88.12 94 ASP A O 1
ATOM 743 N N . TRP A 1 95 ? -23.131 -4.725 -23.803 1.00 92.25 95 TRP A N 1
ATOM 744 C CA . TRP A 1 95 ? -22.241 -5.769 -24.312 1.00 92.25 95 TRP A CA 1
ATOM 745 C C . TRP A 1 95 ? -22.435 -6.007 -25.813 1.00 92.25 95 TRP A C 1
ATOM 747 O O . TRP A 1 95 ? -21.487 -5.960 -26.594 1.00 92.25 95 TRP A O 1
ATOM 757 N N . ARG A 1 96 ? -23.678 -6.188 -26.270 1.00 93.44 96 ARG A N 1
ATOM 758 C CA . ARG A 1 96 ? -23.972 -6.400 -27.697 1.00 93.44 96 ARG A CA 1
ATOM 759 C C . ARG A 1 96 ? -23.645 -5.174 -28.543 1.00 93.44 96 ARG A C 1
ATOM 761 O O . ARG A 1 96 ? -23.119 -5.338 -29.642 1.00 93.44 96 ARG A O 1
ATOM 768 N N . ALA A 1 97 ? -23.922 -3.971 -28.044 1.00 91.12 97 ALA A N 1
ATOM 769 C CA . ALA A 1 97 ? -23.584 -2.726 -28.726 1.00 91.12 97 ALA A CA 1
ATOM 770 C C . ALA A 1 97 ? -22.065 -2.534 -28.840 1.00 91.12 97 ALA A C 1
ATOM 772 O O . ALA A 1 97 ? -21.576 -2.045 -29.862 1.00 91.12 97 ALA A O 1
ATOM 773 N N . PHE A 1 98 ? -21.311 -2.941 -27.820 1.00 93.75 98 PHE A N 1
ATOM 774 C CA . PHE A 1 98 ? -19.857 -2.982 -27.860 1.00 93.75 98 PHE A CA 1
ATOM 775 C C . PHE A 1 98 ? -19.357 -4.006 -28.884 1.00 93.75 98 PHE A C 1
ATOM 777 O O . PHE A 1 98 ? -18.598 -3.638 -29.782 1.00 93.75 98 PHE A O 1
ATOM 784 N N . LEU A 1 99 ? -19.862 -5.243 -28.850 1.00 93.56 99 LEU A N 1
ATOM 785 C CA . LEU A 1 99 ? -19.526 -6.273 -29.838 1.00 93.56 99 LEU A CA 1
ATOM 786 C C . LEU A 1 99 ? -19.848 -5.826 -31.273 1.00 93.56 99 LEU A C 1
ATOM 788 O O . LEU A 1 99 ? -19.051 -6.061 -32.175 1.00 93.56 99 LEU A O 1
ATOM 792 N N . ASP A 1 100 ? -20.966 -5.130 -31.509 1.00 93.00 100 ASP A N 1
ATOM 793 C CA . ASP A 1 100 ? -21.306 -4.538 -32.815 1.00 93.00 100 ASP A CA 1
ATOM 794 C C . ASP A 1 100 ? -20.247 -3.537 -33.304 1.00 93.00 100 ASP A C 1
ATOM 796 O O . ASP A 1 100 ? -19.959 -3.470 -34.503 1.00 93.00 100 ASP A O 1
ATOM 800 N N . LYS A 1 101 ? -19.676 -2.732 -32.399 1.00 91.62 101 LYS A N 1
ATOM 801 C CA . LYS A 1 101 ? -18.591 -1.798 -32.733 1.00 91.62 101 LYS A CA 1
ATOM 802 C C . LYS A 1 101 ? -17.310 -2.562 -33.063 1.00 91.62 101 LYS A C 1
ATOM 804 O O . LYS A 1 101 ? -16.683 -2.253 -34.075 1.00 91.62 101 LYS A O 1
ATOM 809 N N . GLN A 1 102 ? -16.959 -3.571 -32.267 1.00 92.25 102 GLN A N 1
ATOM 810 C CA . GLN A 1 102 ? -15.751 -4.373 -32.477 1.00 92.25 102 GLN A CA 1
ATOM 811 C C . GLN A 1 102 ? -15.832 -5.202 -33.765 1.00 92.25 102 GLN A C 1
ATOM 813 O O . GLN A 1 102 ? -14.917 -5.167 -34.580 1.00 92.25 102 GLN A O 1
ATOM 818 N N . LEU A 1 103 ? -16.972 -5.822 -34.067 1.00 91.69 103 LEU A N 1
ATOM 819 C CA . LEU A 1 103 ? -17.184 -6.562 -35.319 1.00 91.69 103 LEU A CA 1
ATOM 820 C C . LEU A 1 103 ? -17.028 -5.690 -36.579 1.00 91.69 103 LEU A C 1
ATOM 822 O O . LEU A 1 103 ? -16.683 -6.197 -37.645 1.00 91.69 103 LEU A O 1
ATOM 826 N N . ARG A 1 104 ? -17.242 -4.369 -36.479 1.00 89.94 104 ARG A N 1
ATOM 827 C CA . ARG A 1 104 ? -16.955 -3.427 -37.579 1.00 89.94 104 ARG A CA 1
ATOM 828 C C . ARG A 1 104 ? -15.465 -3.126 -37.722 1.00 89.94 104 ARG A C 1
ATOM 830 O O . ARG A 1 104 ? -15.017 -2.914 -38.847 1.00 89.94 104 ARG A O 1
ATOM 837 N N . LYS A 1 105 ? -14.723 -3.075 -36.610 1.00 84.69 105 LYS A N 1
ATOM 838 C CA . LYS A 1 105 ? -13.262 -2.881 -36.592 1.00 84.69 105 LYS A CA 1
ATOM 839 C C . LYS A 1 105 ? -12.521 -4.140 -37.068 1.00 84.69 105 LYS A C 1
ATOM 841 O O . LYS A 1 105 ? -11.509 -4.017 -37.751 1.00 84.69 105 LYS A O 1
ATOM 846 N N . HIS A 1 106 ? -13.078 -5.322 -36.795 1.00 81.81 106 HIS A N 1
ATOM 847 C CA . HIS A 1 106 ? -12.488 -6.632 -37.090 1.00 81.81 106 HIS A CA 1
ATOM 848 C C . HIS A 1 106 ? -13.359 -7.433 -38.084 1.00 81.81 106 HIS A C 1
ATOM 850 O O . HIS A 1 106 ? -14.054 -8.372 -37.688 1.00 81.81 106 HIS A O 1
ATOM 856 N N . PRO A 1 107 ? -13.380 -7.082 -39.388 1.00 68.56 107 PRO A N 1
ATOM 857 C CA . PRO A 1 107 ? -14.231 -7.751 -40.369 1.00 68.56 107 PRO A CA 1
ATOM 858 C C . PRO A 1 107 ? -13.670 -9.133 -40.762 1.00 68.56 107 PRO A C 1
ATOM 860 O O . PRO A 1 107 ? -12.964 -9.281 -41.759 1.00 68.56 107 PRO A O 1
ATOM 863 N N . GLY A 1 108 ? -14.036 -10.164 -39.997 1.00 75.81 108 GLY A N 1
ATOM 864 C CA . GLY A 1 108 ? -13.771 -11.577 -40.299 1.00 75.81 108 GLY A CA 1
ATOM 865 C C . GLY A 1 108 ? -12.587 -12.196 -39.545 1.00 75.81 108 GLY A C 1
ATOM 866 O O . GLY A 1 108 ? -11.877 -11.534 -38.797 1.00 75.81 108 GLY A O 1
ATOM 867 N N . GLY A 1 109 ? -12.384 -13.504 -39.732 1.00 84.12 109 GLY A N 1
ATOM 868 C CA . GLY A 1 109 ? -11.356 -14.274 -39.022 1.00 84.12 109 GLY A CA 1
ATOM 869 C C . GLY A 1 109 ? -11.803 -14.777 -37.644 1.00 84.12 109 GLY A C 1
ATOM 870 O O . GLY A 1 109 ? -12.961 -14.641 -37.257 1.00 84.12 109 GLY A O 1
ATOM 871 N N . LYS A 1 110 ? -10.868 -15.387 -36.906 1.00 84.19 110 LYS A N 1
ATOM 872 C CA . LYS A 1 110 ? -11.151 -16.065 -35.630 1.00 84.19 110 LYS A CA 1
ATOM 873 C C . LYS A 1 110 ? -11.566 -15.121 -34.498 1.00 84.19 110 LYS A C 1
ATOM 875 O O . LYS A 1 110 ? -12.374 -15.521 -33.665 1.00 84.19 110 LYS A O 1
ATOM 880 N N . VAL A 1 111 ? -11.089 -13.876 -34.512 1.00 87.19 111 VAL A N 1
ATOM 881 C CA . VAL A 1 111 ? -11.546 -12.822 -33.592 1.00 87.19 111 VAL A CA 1
ATOM 882 C C . VAL A 1 111 ? -13.029 -12.540 -33.829 1.00 87.19 111 VAL A C 1
ATOM 884 O O . VAL A 1 111 ? -13.828 -12.700 -32.916 1.00 87.19 111 VAL A O 1
ATOM 887 N N . ALA A 1 112 ? -13.437 -12.252 -35.070 1.00 90.75 112 ALA A N 1
ATOM 888 C CA . ALA A 1 112 ? -14.842 -12.001 -35.402 1.00 90.75 112 ALA A CA 1
ATOM 889 C C . ALA A 1 112 ? -15.760 -13.202 -35.104 1.00 90.75 112 ALA A C 1
ATOM 891 O O . ALA A 1 112 ? -16.857 -13.018 -34.586 1.00 90.75 112 ALA A O 1
ATOM 892 N N . GLU A 1 113 ? -15.310 -14.431 -35.392 1.00 91.19 113 GLU A N 1
ATOM 893 C CA . GLU A 1 113 ? -16.038 -15.657 -35.020 1.00 91.19 113 GLU A CA 1
ATOM 894 C C . GLU A 1 113 ? -16.254 -15.753 -33.503 1.00 91.19 113 GLU A C 1
ATOM 896 O O . GLU A 1 113 ? -17.339 -16.127 -33.059 1.00 91.19 113 GLU A O 1
ATOM 901 N N . THR A 1 114 ? -15.244 -15.385 -32.712 1.00 92.56 114 THR A N 1
ATOM 902 C CA . THR A 1 114 ? -15.312 -15.397 -31.245 1.00 92.56 114 THR A CA 1
ATOM 903 C C . THR A 1 114 ? -16.242 -14.309 -30.721 1.00 92.56 114 THR A C 1
ATOM 905 O O . THR A 1 114 ? -17.128 -14.610 -29.929 1.00 92.56 114 THR A O 1
ATOM 908 N N . LEU A 1 115 ? -16.143 -13.081 -31.241 1.00 93.94 115 LEU A N 1
ATOM 909 C CA . LEU A 1 115 ? -17.043 -11.978 -30.886 1.00 93.94 115 LEU A CA 1
ATOM 910 C C . LEU A 1 115 ? -18.513 -12.285 -31.229 1.00 93.94 115 LEU A C 1
ATOM 912 O O . LEU A 1 115 ? -19.413 -11.936 -30.468 1.00 93.94 115 LEU A O 1
ATOM 916 N N . GLU A 1 116 ? -18.783 -12.962 -32.350 1.00 94.00 116 GLU A N 1
ATOM 917 C CA . GLU A 1 116 ? -20.133 -13.442 -32.681 1.00 94.00 116 GLU A CA 1
ATOM 918 C C . GLU A 1 116 ? -20.611 -14.527 -31.707 1.00 94.00 116 GLU A C 1
ATOM 920 O O . GLU A 1 116 ? -21.767 -14.515 -31.273 1.00 94.00 116 GLU A O 1
ATOM 925 N N . ALA A 1 117 ? -19.729 -15.452 -31.322 1.00 93.56 117 ALA A N 1
ATOM 926 C CA . ALA A 1 117 ? -20.050 -16.501 -30.361 1.00 93.56 117 ALA A CA 1
ATOM 927 C C . ALA A 1 117 ? -20.330 -15.930 -28.957 1.00 93.56 117 ALA A C 1
ATOM 929 O O . ALA A 1 117 ? -21.272 -16.360 -28.285 1.00 93.56 117 ALA A O 1
ATOM 930 N N . TRP A 1 118 ? -19.607 -14.879 -28.563 1.00 93.94 118 TRP A N 1
ATOM 931 C CA . TRP A 1 118 ? -19.775 -14.163 -27.298 1.00 93.94 118 TRP A CA 1
ATOM 932 C C . TRP A 1 118 ? -21.091 -13.387 -27.160 1.00 93.94 118 TRP A C 1
ATOM 934 O O . TRP A 1 118 ? -21.424 -12.898 -26.083 1.00 93.94 118 TRP A O 1
ATOM 944 N N . ARG A 1 119 ? -21.917 -13.329 -28.210 1.00 93.88 119 ARG A N 1
ATOM 945 C CA . ARG A 1 119 ? -23.302 -12.832 -28.112 1.00 93.88 119 ARG A CA 1
ATOM 946 C C . ARG A 1 119 ? -24.236 -13.765 -27.349 1.00 93.88 119 ARG A C 1
ATOM 948 O O . ARG A 1 119 ? -25.372 -13.375 -27.058 1.00 93.88 119 ARG A O 1
ATOM 955 N N . ARG A 1 120 ? -23.805 -15.007 -27.118 1.00 92.25 120 ARG A N 1
ATOM 956 C CA . ARG A 1 120 ? -24.595 -16.073 -26.494 1.00 92.25 120 ARG A CA 1
ATOM 957 C C . ARG A 1 120 ? -23.860 -16.670 -25.286 1.00 92.25 120 ARG A C 1
ATOM 959 O O . ARG A 1 120 ? -23.557 -17.863 -25.313 1.00 92.25 120 ARG A O 1
ATOM 966 N N . PRO A 1 121 ? -23.569 -15.862 -24.252 1.00 93.56 121 PRO A N 1
ATOM 967 C CA . PRO A 1 121 ? -23.153 -16.400 -22.964 1.00 93.56 121 PRO A CA 1
ATOM 968 C C . PRO A 1 121 ? -24.288 -17.229 -22.360 1.00 93.56 121 PRO A C 1
ATOM 970 O O . PRO A 1 121 ? -25.464 -17.046 -22.701 1.00 93.56 121 PRO A O 1
ATOM 973 N N . PHE A 1 122 ? -23.944 -18.142 -21.463 1.00 92.06 122 PHE A N 1
ATOM 974 C CA . PHE A 1 122 ? -24.917 -18.967 -20.762 1.00 92.06 122 PHE A CA 1
ATOM 975 C C . PHE A 1 122 ? -24.447 -19.281 -19.344 1.00 92.06 122 PHE A C 1
ATOM 977 O O . PHE A 1 122 ? -23.251 -19.297 -19.064 1.00 92.06 122 PHE A O 1
ATOM 984 N N . LEU A 1 123 ? -25.406 -19.511 -18.449 1.00 92.06 123 LEU A N 1
ATOM 985 C CA . LEU A 1 123 ? -25.127 -19.977 -17.098 1.00 92.06 123 LEU A CA 1
ATOM 986 C C . LEU A 1 123 ? -24.820 -21.477 -17.145 1.00 92.06 123 LEU A C 1
ATOM 988 O O . LEU A 1 123 ? -25.597 -22.246 -17.716 1.00 92.06 123 LEU A O 1
ATOM 992 N N . LEU A 1 124 ? -23.709 -21.885 -16.545 1.00 92.31 124 LEU A N 1
ATOM 993 C CA . LEU A 1 124 ? -23.206 -23.252 -16.582 1.00 92.31 124 LEU A CA 1
ATOM 994 C C . LEU A 1 124 ? -23.110 -23.817 -15.164 1.00 92.31 124 LEU A C 1
ATOM 996 O O . LEU A 1 124 ? -22.503 -23.196 -14.299 1.00 92.31 124 LEU A O 1
ATOM 1000 N N . LEU A 1 125 ? -23.676 -25.010 -14.956 1.00 93.69 125 LEU A N 1
ATOM 1001 C CA . LEU A 1 125 ? -23.416 -25.861 -13.794 1.00 93.69 125 LEU A CA 1
ATOM 1002 C C . LEU A 1 125 ? -22.719 -27.117 -14.302 1.00 93.69 125 LEU A C 1
ATOM 1004 O O . LEU A 1 125 ? -23.365 -27.958 -14.927 1.00 93.69 125 LEU A O 1
ATOM 1008 N N . ALA A 1 126 ? -21.421 -27.251 -14.059 1.00 94.00 126 ALA A N 1
ATOM 1009 C CA . ALA A 1 126 ? -20.640 -28.337 -14.633 1.00 94.00 126 ALA A CA 1
ATOM 1010 C C . ALA A 1 126 ? -19.775 -29.063 -13.613 1.00 94.00 126 ALA A C 1
ATOM 1012 O O . ALA A 1 126 ? -19.377 -28.495 -12.601 1.00 94.00 126 ALA A O 1
ATOM 1013 N N . LYS A 1 127 ? -19.439 -30.318 -13.916 1.00 93.56 127 LYS A N 1
ATOM 1014 C CA . LYS A 1 127 ? -18.399 -31.067 -13.208 1.00 93.56 127 LYS A CA 1
ATOM 1015 C C . LYS A 1 127 ? -17.195 -31.281 -14.111 1.00 93.56 127 LYS A C 1
ATOM 1017 O O . LYS A 1 127 ? -17.360 -31.726 -15.248 1.00 93.56 127 LYS A O 1
ATOM 1022 N N . ALA A 1 128 ? -15.993 -31.029 -13.609 1.00 92.44 128 ALA A N 1
ATOM 1023 C CA . ALA A 1 128 ? -14.774 -31.469 -14.273 1.00 92.44 128 ALA A CA 1
ATOM 1024 C C . ALA A 1 128 ? -14.627 -32.987 -14.155 1.00 92.44 128 ALA A C 1
ATOM 1026 O O . ALA A 1 128 ? -14.546 -33.542 -13.061 1.00 92.44 128 ALA A O 1
ATOM 1027 N N . GLU A 1 129 ? -14.581 -33.666 -15.294 1.00 91.50 129 GLU A N 1
ATOM 1028 C CA . GLU A 1 129 ? -14.551 -35.130 -15.356 1.00 91.50 129 GLU A CA 1
ATOM 1029 C C . GLU A 1 129 ? -13.136 -35.659 -15.579 1.00 91.50 129 GLU A C 1
ATOM 1031 O O . GLU A 1 129 ? -12.750 -36.687 -15.025 1.00 91.50 129 GLU A O 1
ATOM 1036 N N . ARG A 1 130 ? -12.364 -34.981 -16.431 1.00 91.19 130 ARG A N 1
ATOM 1037 C CA . ARG A 1 130 ? -11.028 -35.425 -16.839 1.00 91.19 130 ARG A CA 1
ATOM 1038 C C . ARG A 1 130 ? -10.242 -34.298 -17.494 1.00 91.19 130 ARG A C 1
ATOM 1040 O O . ARG A 1 130 ? -10.821 -33.296 -17.902 1.00 91.19 130 ARG A O 1
ATOM 1047 N N . VAL A 1 131 ? -8.950 -34.539 -17.685 1.00 87.88 131 VAL A N 1
ATOM 1048 C CA . VAL A 1 131 ? -8.093 -33.740 -18.565 1.00 87.88 131 VAL A CA 1
ATOM 1049 C C . VAL A 1 131 ? -7.871 -34.495 -19.876 1.00 87.88 131 VAL A C 1
ATOM 1051 O O . VAL A 1 131 ? -7.563 -35.688 -19.867 1.00 87.88 131 VAL A O 1
ATOM 1054 N N . GLU A 1 132 ? -8.029 -33.817 -21.010 1.00 83.94 132 GLU A N 1
ATOM 1055 C CA . GLU A 1 132 ? -7.786 -34.354 -22.353 1.00 83.94 132 GLU A CA 1
ATOM 1056 C C . GLU A 1 132 ? -6.985 -33.323 -23.162 1.00 83.94 132 GLU A C 1
ATOM 1058 O O . GLU A 1 132 ? -7.365 -32.158 -23.234 1.00 83.94 132 GLU A O 1
ATOM 1063 N N . ASP A 1 133 ? -5.843 -33.730 -23.728 1.00 78.19 133 ASP A N 1
ATOM 1064 C CA . ASP A 1 133 ? -4.900 -32.843 -24.434 1.00 78.19 133 ASP A CA 1
ATOM 1065 C C . ASP A 1 133 ? -4.459 -31.599 -23.625 1.00 78.19 133 ASP A C 1
ATOM 1067 O O . ASP A 1 133 ? -4.318 -30.512 -24.181 1.00 78.19 133 ASP A O 1
ATOM 1071 N N . GLY A 1 134 ? -4.242 -31.765 -22.313 1.00 73.56 134 GLY A N 1
ATOM 1072 C CA . GLY A 1 134 ? -3.827 -30.684 -21.405 1.00 73.56 134 GLY A CA 1
ATOM 1073 C C . GLY A 1 134 ? -4.963 -29.767 -20.945 1.00 73.56 134 GLY A C 1
ATOM 1074 O O . GLY A 1 134 ? -4.704 -28.794 -20.255 1.00 73.56 134 GLY A O 1
ATOM 1075 N N . ARG A 1 135 ? -6.216 -30.076 -21.300 1.00 80.25 135 ARG A N 1
ATOM 1076 C CA . ARG A 1 135 ? -7.371 -29.210 -21.034 1.00 80.25 135 ARG A CA 1
ATOM 1077 C C . ARG A 1 135 ? -8.422 -29.877 -20.184 1.00 80.25 135 ARG A C 1
ATOM 1079 O O . ARG A 1 135 ? -8.667 -31.079 -20.320 1.00 80.25 135 ARG A O 1
ATOM 1086 N N . LEU A 1 136 ? -9.093 -29.075 -19.369 1.00 88.19 136 LEU A N 1
ATOM 1087 C CA . LEU A 1 136 ? -10.163 -29.547 -18.513 1.00 88.19 136 LEU A CA 1
ATOM 1088 C C . LEU A 1 136 ? -11.431 -29.828 -19.329 1.00 88.19 136 LEU A C 1
ATOM 1090 O O . LEU A 1 136 ? -11.965 -28.962 -20.027 1.00 88.19 136 LEU A O 1
ATOM 1094 N N . ILE A 1 137 ? -11.919 -31.063 -19.236 1.00 92.56 137 ILE A N 1
ATOM 1095 C CA . ILE A 1 137 ? -13.183 -31.486 -19.828 1.00 92.56 137 ILE A CA 1
ATOM 1096 C C . ILE A 1 137 ? -14.262 -31.412 -18.760 1.00 92.56 137 ILE A C 1
ATOM 1098 O O . ILE A 1 137 ? -14.287 -32.220 -17.825 1.00 92.56 137 ILE A O 1
ATOM 1102 N N . VAL A 1 138 ? -15.175 -30.463 -18.936 1.00 94.00 138 VAL A N 1
ATOM 1103 C CA . VAL A 1 138 ? -16.298 -30.242 -18.028 1.00 94.00 138 VAL A CA 1
ATOM 1104 C C . VAL A 1 138 ? -17.589 -30.758 -18.650 1.00 94.00 138 VAL A C 1
ATOM 1106 O O . VAL A 1 138 ? -17.805 -30.643 -19.856 1.00 94.00 138 VAL A O 1
ATOM 1109 N N . LYS A 1 139 ? -18.446 -31.362 -17.835 1.00 94.81 139 LYS A N 1
ATOM 1110 C CA . LYS A 1 139 ? -19.761 -31.852 -18.239 1.00 94.81 139 LYS A CA 1
ATOM 1111 C C . LYS A 1 139 ? -20.829 -30.951 -17.641 1.00 94.81 139 LYS A C 1
ATOM 1113 O O . LYS A 1 139 ? -20.948 -30.894 -16.421 1.00 94.81 139 LYS A O 1
ATOM 1118 N N . ASP A 1 140 ? -21.598 -30.287 -18.494 1.00 93.81 140 ASP A N 1
ATOM 1119 C CA . ASP A 1 140 ? -22.764 -29.509 -18.087 1.00 93.81 140 ASP A CA 1
ATOM 1120 C C . ASP A 1 140 ? -23.845 -30.455 -17.554 1.00 93.81 140 ASP A C 1
ATOM 1122 O O . ASP A 1 140 ? -24.289 -31.385 -18.235 1.00 93.81 140 ASP A O 1
ATOM 1126 N N . GLU A 1 141 ? -24.265 -30.249 -16.313 1.00 91.50 141 GLU A N 1
ATOM 1127 C CA . GLU A 1 141 ? -25.305 -31.057 -15.696 1.00 91.50 141 GLU A CA 1
ATOM 1128 C C . GLU A 1 141 ? -26.708 -30.687 -16.163 1.00 91.50 141 GLU A C 1
ATOM 1130 O O . GLU A 1 141 ? -27.621 -31.498 -15.997 1.00 91.50 141 GLU A O 1
ATOM 1135 N N . VAL A 1 142 ? -26.915 -29.525 -16.776 1.00 86.88 142 VAL A N 1
ATOM 1136 C CA . VAL A 1 142 ? -28.222 -29.120 -17.295 1.00 86.88 142 VAL A CA 1
ATOM 1137 C C . VAL A 1 142 ? -28.534 -29.864 -18.591 1.00 86.88 142 VAL A C 1
ATOM 1139 O O . VAL A 1 142 ? -29.571 -30.528 -18.675 1.00 86.88 142 VAL A O 1
ATOM 1142 N N . ASP A 1 143 ? -27.641 -29.807 -19.582 1.00 85.25 143 ASP A N 1
ATOM 1143 C CA . ASP A 1 143 ? -27.879 -30.381 -20.915 1.00 85.25 143 ASP A CA 1
ATOM 1144 C C . ASP A 1 143 ? -27.086 -31.670 -21.218 1.00 85.25 143 ASP A C 1
ATOM 1146 O O . ASP A 1 143 ? -27.366 -32.357 -22.207 1.00 85.25 143 ASP A O 1
ATOM 1150 N N . GLY A 1 144 ? -26.146 -32.048 -20.346 1.00 89.44 144 GLY A N 1
ATOM 1151 C CA . GLY A 1 144 ? -25.327 -33.252 -20.468 1.00 89.44 144 GLY A CA 1
ATOM 1152 C C . GLY A 1 144 ? -24.179 -33.148 -21.474 1.00 89.44 144 GLY A C 1
ATOM 1153 O O . GLY A 1 144 ? -23.550 -34.172 -21.763 1.00 89.44 144 GLY A O 1
ATOM 1154 N N . ARG A 1 145 ? -23.917 -31.969 -22.049 1.00 92.88 145 ARG A N 1
ATOM 1155 C CA . ARG A 1 145 ? -22.832 -31.764 -23.013 1.00 92.88 145 ARG A CA 1
ATOM 1156 C C . ARG A 1 145 ? -21.484 -31.674 -22.320 1.00 92.88 145 ARG A C 1
ATOM 1158 O O . ARG A 1 145 ? -21.369 -31.268 -21.170 1.00 92.88 145 ARG A O 1
ATOM 1165 N N . PHE A 1 146 ? -20.457 -32.055 -23.068 1.00 93.94 146 PHE A N 1
ATOM 1166 C CA . PHE A 1 146 ? -19.073 -31.888 -22.658 1.00 93.94 146 PHE A CA 1
ATOM 1167 C C . PHE A 1 146 ? -18.495 -30.662 -23.348 1.00 93.94 146 PHE A C 1
ATOM 1169 O O . PHE A 1 146 ? -18.651 -30.515 -24.562 1.00 93.94 146 PHE A O 1
ATOM 1176 N N . TYR A 1 147 ? -17.805 -29.835 -22.575 1.00 93.81 147 TYR A N 1
ATOM 1177 C CA . TYR A 1 147 ? -17.096 -28.662 -23.050 1.00 93.81 147 TYR A CA 1
ATOM 1178 C C . TYR A 1 147 ? -15.611 -28.760 -22.696 1.00 93.81 147 TYR A C 1
ATOM 1180 O O . TYR A 1 147 ? -15.232 -29.363 -21.689 1.00 93.81 147 TYR A O 1
ATOM 1188 N N . LYS A 1 148 ? -14.772 -28.160 -23.540 1.00 91.94 148 LYS A N 1
ATOM 1189 C CA . LYS A 1 148 ? -13.337 -27.980 -23.297 1.00 91.94 148 LYS A CA 1
ATOM 1190 C C . LYS A 1 148 ? -13.122 -26.595 -22.706 1.00 91.94 148 LYS A C 1
ATOM 1192 O O . LYS A 1 148 ? -13.284 -25.609 -23.422 1.00 91.94 148 LYS A O 1
ATOM 1197 N N . ALA A 1 149 ? -12.786 -26.512 -21.427 1.00 88.62 149 ALA A N 1
ATOM 1198 C CA . ALA A 1 149 ? -12.464 -25.229 -20.820 1.00 88.62 149 ALA A CA 1
ATOM 1199 C C . ALA A 1 149 ? -11.095 -24.728 -21.314 1.00 88.62 149 ALA A C 1
ATOM 1201 O O . ALA A 1 149 ? -10.195 -25.533 -21.565 1.00 88.62 149 ALA A O 1
ATOM 1202 N N . VAL A 1 150 ? -10.949 -23.406 -21.461 1.00 80.38 150 VAL A N 1
ATOM 1203 C CA . VAL A 1 150 ? -9.654 -22.765 -21.762 1.00 80.38 150 VAL A CA 1
ATOM 1204 C C . VAL A 1 150 ? -8.659 -22.944 -20.608 1.00 80.38 150 VAL A C 1
ATOM 1206 O O . VAL A 1 150 ? -7.474 -23.102 -20.868 1.00 80.38 150 VAL A O 1
ATOM 1209 N N . GLN A 1 151 ? -9.135 -22.965 -19.358 1.00 68.00 151 GLN A N 1
ATOM 1210 C CA . GLN A 1 151 ? -8.295 -23.143 -18.168 1.00 68.00 151 GLN A CA 1
ATOM 1211 C C . GLN A 1 151 ? -7.558 -24.496 -18.178 1.00 68.00 151 GLN A C 1
ATOM 1213 O O . GLN A 1 151 ? -8.159 -25.557 -18.395 1.00 68.00 151 GLN A O 1
ATOM 1218 N N . GLU A 1 152 ? -6.252 -24.443 -17.911 1.00 59.53 152 GLU A N 1
ATOM 1219 C CA . GLU A 1 152 ? -5.343 -25.589 -17.845 1.00 59.53 152 GLU A CA 1
ATOM 1220 C C . GLU A 1 152 ? -4.965 -25.865 -16.384 1.00 59.53 152 GLU A C 1
ATOM 1222 O O . GLU A 1 152 ? -3.864 -25.542 -15.955 1.00 59.53 152 GLU A O 1
ATOM 1227 N N . ASP A 1 153 ? -5.876 -26.461 -15.609 1.00 68.94 153 ASP A N 1
ATOM 1228 C CA . ASP A 1 153 ? -5.538 -26.947 -14.266 1.00 68.94 153 ASP A CA 1
ATOM 1229 C C . ASP A 1 153 ? -6.081 -28.374 -14.018 1.00 68.94 153 ASP A C 1
ATOM 1231 O O . ASP A 1 153 ? -7.295 -28.583 -13.869 1.00 68.94 153 ASP A O 1
ATOM 1235 N N . PRO A 1 154 ? -5.200 -29.396 -14.011 1.00 70.81 154 PRO A N 1
ATOM 1236 C CA . PRO A 1 154 ? -5.552 -30.770 -13.665 1.00 70.81 154 PRO A CA 1
ATOM 1237 C C . PRO A 1 154 ? -6.079 -30.945 -12.238 1.00 70.81 154 PRO A C 1
ATOM 1239 O O . PRO A 1 154 ? -6.824 -31.901 -11.991 1.00 70.81 154 PRO A O 1
ATOM 1242 N N . ASP A 1 155 ? -5.741 -30.045 -11.315 1.00 78.88 155 ASP A N 1
ATOM 1243 C CA . ASP A 1 155 ? -6.163 -30.118 -9.919 1.00 78.88 155 ASP A CA 1
ATOM 1244 C C . ASP A 1 155 ? -7.651 -29.803 -9.758 1.00 78.88 155 ASP A C 1
ATOM 1246 O O . ASP A 1 155 ? -8.249 -30.111 -8.731 1.00 78.88 155 ASP A O 1
ATOM 1250 N N . HIS A 1 156 ? -8.334 -29.329 -10.795 1.00 83.19 156 HIS A N 1
ATOM 1251 C CA . HIS A 1 156 ? -9.782 -29.174 -10.742 1.00 83.19 156 HIS A CA 1
ATOM 1252 C C . HIS A 1 156 ? -10.567 -30.434 -11.133 1.00 83.19 156 HIS A C 1
ATOM 1254 O O . HIS A 1 156 ? -11.799 -30.421 -11.101 1.00 83.19 156 HIS A O 1
ATOM 1260 N N . VAL A 1 157 ? -9.924 -31.560 -11.473 1.00 87.50 157 VAL A N 1
ATOM 1261 C CA . VAL A 1 157 ? -10.660 -32.802 -11.782 1.00 87.50 157 VAL A CA 1
ATOM 1262 C C . VAL A 1 157 ? -11.515 -33.242 -10.586 1.00 87.50 157 VAL A C 1
ATOM 1264 O O . VAL A 1 157 ? -11.048 -33.391 -9.458 1.00 87.50 157 VAL A O 1
ATOM 1267 N N . GLY A 1 158 ? -12.801 -33.480 -10.845 1.00 86.69 158 GLY A N 1
ATOM 1268 C CA . GLY A 1 158 ? -13.805 -33.821 -9.841 1.00 86.69 158 GLY A CA 1
ATOM 1269 C C . GLY A 1 158 ? -14.487 -32.617 -9.190 1.00 86.69 158 GLY A C 1
ATOM 1270 O O . GLY A 1 158 ? -15.463 -32.822 -8.467 1.00 86.69 158 GLY A O 1
ATOM 1271 N N . GLN A 1 159 ? -14.020 -31.395 -9.453 1.00 89.75 159 GLN A N 1
ATOM 1272 C CA . GLN A 1 159 ? -14.593 -30.159 -8.929 1.00 89.75 159 GLN A CA 1
ATOM 1273 C C . GLN A 1 159 ? -15.831 -29.722 -9.715 1.00 89.75 159 GLN A C 1
ATOM 1275 O O . GLN A 1 159 ? -16.041 -30.109 -10.870 1.00 89.75 159 GLN A O 1
ATOM 1280 N N . TRP A 1 160 ? -16.671 -28.940 -9.051 1.00 90.62 160 TRP A N 1
ATOM 1281 C CA . TRP A 1 160 ? -17.933 -28.430 -9.565 1.00 90.62 160 TRP A CA 1
ATOM 1282 C C . TRP A 1 160 ? -17.818 -26.928 -9.838 1.00 90.62 160 TRP A C 1
ATOM 1284 O O . TRP A 1 160 ? -17.206 -26.208 -9.056 1.00 90.62 160 TRP A O 1
ATOM 1294 N N . PHE A 1 161 ? -18.440 -26.465 -10.918 1.00 91.31 161 PHE A N 1
ATOM 1295 C CA . PHE A 1 161 ? -18.373 -25.089 -11.407 1.00 91.31 161 PHE A CA 1
ATOM 1296 C C . PHE A 1 161 ? -19.781 -24.535 -11.548 1.00 91.31 161 PHE A C 1
ATOM 1298 O O . PHE A 1 161 ? -20.638 -25.204 -12.132 1.00 91.31 161 PHE A O 1
ATOM 1305 N N . LEU A 1 162 ? -20.004 -23.318 -11.061 1.00 91.56 162 LEU A N 1
ATOM 1306 C CA . LEU A 1 162 ? -21.234 -22.567 -11.281 1.00 91.56 162 LEU A CA 1
ATOM 1307 C C . LEU A 1 162 ? -20.897 -21.122 -11.656 1.00 91.56 162 LEU A C 1
ATOM 1309 O O . LEU A 1 162 ? -20.346 -20.392 -10.841 1.00 91.56 162 LEU A O 1
ATOM 1313 N N . GLY A 1 163 ? -21.238 -20.695 -12.869 1.00 91.38 163 GLY A N 1
ATOM 1314 C CA . GLY A 1 163 ? -20.908 -19.345 -13.329 1.00 91.38 163 GLY A CA 1
ATOM 1315 C C . GLY A 1 163 ? -21.344 -19.062 -14.758 1.00 91.38 163 GLY A C 1
ATOM 1316 O O . GLY A 1 163 ? -22.019 -19.879 -15.393 1.00 91.38 163 GLY A O 1
ATOM 1317 N N . VAL A 1 164 ? -20.971 -17.888 -15.266 1.00 92.56 164 VAL A N 1
ATOM 1318 C CA . VAL A 1 164 ? -21.216 -17.508 -16.660 1.00 92.56 164 VAL A CA 1
ATOM 1319 C C . VAL A 1 164 ? -20.097 -18.070 -17.537 1.00 92.56 164 VAL A C 1
ATOM 1321 O O . VAL A 1 164 ? -18.913 -17.937 -17.235 1.00 92.56 164 VAL A O 1
ATOM 1324 N N . ALA A 1 165 ? -20.475 -18.711 -18.640 1.00 93.25 165 ALA A N 1
ATOM 1325 C CA . ALA A 1 165 ? -19.549 -19.262 -19.617 1.00 93.25 165 ALA A CA 1
ATOM 1326 C C . ALA A 1 165 ? -19.771 -18.650 -21.005 1.00 93.25 165 ALA A C 1
ATOM 1328 O O . ALA A 1 165 ? -20.903 -18.418 -21.447 1.00 93.25 165 ALA A O 1
ATOM 1329 N N . PHE A 1 166 ? -18.667 -18.441 -21.719 1.00 93.88 166 PHE A N 1
ATOM 1330 C CA . PHE A 1 166 ? -18.632 -17.960 -23.093 1.00 93.88 166 PHE A CA 1
ATOM 1331 C C . PHE A 1 166 ? -18.125 -19.048 -24.040 1.00 93.88 166 PHE A C 1
ATOM 1333 O O . PHE A 1 166 ? -17.100 -19.667 -23.758 1.00 93.88 166 PHE A O 1
ATOM 1340 N N . PRO A 1 167 ? -18.761 -19.258 -25.205 1.00 94.44 167 PRO A N 1
ATOM 1341 C CA . PRO A 1 167 ? -18.186 -20.105 -26.246 1.00 94.44 167 PRO A CA 1
ATOM 1342 C C . PRO A 1 167 ? -16.853 -19.541 -26.766 1.00 94.44 167 PRO A C 1
ATOM 1344 O O . PRO A 1 167 ? -16.729 -18.335 -26.979 1.00 94.44 167 PRO A O 1
ATOM 1347 N N . TYR A 1 168 ? -15.874 -20.408 -27.030 1.00 91.44 168 TYR A N 1
ATOM 1348 C CA . TYR A 1 168 ? -14.512 -20.021 -27.414 1.00 91.44 168 TYR A CA 1
ATOM 1349 C C . TYR A 1 168 ? -14.025 -20.736 -28.696 1.00 91.44 168 TYR A C 1
ATOM 1351 O O . TYR A 1 168 ? -13.163 -21.619 -28.659 1.00 91.44 168 TYR A O 1
ATOM 1359 N N . PRO A 1 169 ? -14.539 -20.351 -29.884 1.00 88.81 169 PRO A N 1
ATOM 1360 C CA . PRO A 1 169 ? -14.325 -21.070 -31.149 1.00 88.81 169 PRO A CA 1
ATOM 1361 C C . PRO A 1 169 ? -12.886 -21.013 -31.693 1.00 88.81 169 PRO A C 1
ATOM 1363 O O . PRO A 1 169 ? -12.584 -21.636 -32.722 1.00 88.81 169 PRO A O 1
ATOM 1366 N N . VAL A 1 170 ? -11.983 -20.277 -31.035 1.00 82.94 170 VAL A N 1
ATOM 1367 C CA . VAL A 1 170 ? -10.536 -20.325 -31.304 1.00 82.94 170 VAL A CA 1
ATOM 1368 C C . VAL A 1 170 ? -9.994 -21.737 -31.067 1.00 82.94 170 VAL A C 1
ATOM 1370 O O . VAL A 1 170 ? -9.184 -22.219 -31.861 1.00 82.94 170 VAL A O 1
ATOM 1373 N N . MET A 1 171 ? -10.494 -22.430 -30.039 1.00 77.75 171 MET A N 1
ATOM 1374 C CA . MET A 1 171 ? -10.001 -23.746 -29.609 1.00 77.75 171 MET A CA 1
ATOM 1375 C C . MET A 1 171 ? -10.885 -24.922 -30.048 1.00 77.75 171 MET A C 1
ATOM 1377 O O . MET A 1 171 ? -10.481 -26.078 -29.917 1.00 77.75 171 MET A O 1
ATOM 1381 N N . GLY A 1 172 ? -12.054 -24.643 -30.620 1.00 82.88 172 GLY A N 1
ATOM 1382 C CA . GLY A 1 172 ? -12.995 -25.644 -31.121 1.00 82.88 172 GLY A CA 1
ATOM 1383 C C . GLY A 1 172 ? -14.442 -25.227 -30.883 1.00 82.88 172 GLY A C 1
ATOM 1384 O O . GLY A 1 172 ? -14.715 -24.355 -30.066 1.00 82.88 172 GLY A O 1
ATOM 1385 N N . ASP A 1 173 ? -15.377 -25.861 -31.588 1.00 83.75 173 ASP A N 1
ATOM 1386 C CA . ASP A 1 173 ? -16.812 -25.562 -31.448 1.00 83.75 173 ASP A CA 1
ATOM 1387 C C . ASP A 1 173 ? -17.375 -25.983 -30.075 1.00 83.75 173 ASP A C 1
ATOM 1389 O O . ASP A 1 173 ? -18.435 -25.514 -29.667 1.00 83.75 173 ASP A O 1
ATOM 1393 N N . ASP A 1 174 ? -16.673 -26.878 -29.373 1.00 88.75 174 ASP A N 1
ATOM 1394 C CA . ASP A 1 174 ? -16.986 -27.383 -28.034 1.00 88.75 174 ASP A CA 1
ATOM 1395 C C . ASP A 1 174 ? -16.180 -26.693 -26.921 1.00 88.75 174 ASP A C 1
ATOM 1397 O O . ASP A 1 174 ? -16.228 -27.131 -25.772 1.00 88.75 174 ASP A O 1
ATOM 1401 N N . ALA A 1 175 ? -15.426 -25.638 -27.238 1.00 91.19 175 ALA A N 1
ATOM 1402 C CA . ALA A 1 175 ? -14.607 -24.934 -26.260 1.00 91.19 175 ALA A CA 1
ATOM 1403 C C . ALA A 1 175 ? -15.361 -23.774 -25.599 1.00 91.19 175 ALA A C 1
ATOM 1405 O O . ALA A 1 175 ? -16.156 -23.084 -26.245 1.00 91.19 175 ALA A O 1
ATOM 1406 N N . ILE A 1 176 ? -15.092 -23.553 -24.313 1.00 92.69 176 ILE A N 1
ATOM 1407 C CA . ILE A 1 176 ? -15.671 -22.474 -23.510 1.00 92.69 176 ILE A CA 1
ATOM 1408 C C . ILE A 1 176 ? -14.605 -21.808 -22.645 1.00 92.69 176 ILE A C 1
ATOM 1410 O O . ILE A 1 176 ? -13.636 -22.450 -22.249 1.00 92.69 176 ILE A O 1
ATOM 1414 N N . THR A 1 177 ? -14.823 -20.546 -22.299 1.00 90.12 177 THR A N 1
ATOM 1415 C CA . THR A 1 177 ? -14.100 -19.852 -21.232 1.00 90.12 177 THR A CA 1
ATOM 1416 C C . THR A 1 177 ? -15.070 -19.433 -20.137 1.00 90.12 177 THR A C 1
ATOM 1418 O O . THR A 1 177 ? -16.239 -19.148 -20.412 1.00 90.12 177 THR A O 1
ATOM 1421 N N . PHE A 1 178 ? -14.585 -19.416 -18.904 1.00 88.06 178 PHE A N 1
ATOM 1422 C CA . PHE A 1 178 ? -15.320 -18.936 -17.741 1.00 88.06 178 PHE A CA 1
ATOM 1423 C C . PHE A 1 178 ? -15.101 -17.435 -17.558 1.00 88.06 178 PHE A C 1
ATOM 1425 O O . PHE A 1 178 ? -14.090 -16.898 -18.016 1.00 88.06 178 PHE A O 1
ATOM 1432 N N . THR A 1 179 ? -16.050 -16.768 -16.911 1.00 87.31 179 THR A N 1
ATOM 1433 C CA . THR A 1 179 ? -15.861 -15.404 -16.406 1.00 87.31 179 THR A CA 1
ATOM 1434 C C . THR A 1 179 ? -15.270 -15.418 -14.998 1.00 87.31 179 THR A C 1
ATOM 1436 O O . THR A 1 179 ? -15.270 -16.457 -14.331 1.00 87.31 179 THR A O 1
ATOM 1439 N N . TYR A 1 180 ? -14.789 -14.262 -14.534 1.00 80.06 180 TYR A N 1
ATOM 1440 C CA . TYR A 1 180 ? -14.195 -14.108 -13.203 1.00 80.06 180 TYR A CA 1
ATOM 1441 C C . TYR A 1 180 ? -15.189 -14.392 -12.064 1.00 80.06 180 TYR A C 1
ATOM 1443 O O . TYR A 1 180 ? -14.795 -14.929 -11.036 1.00 80.06 180 TYR A O 1
ATOM 1451 N N . GLY A 1 181 ? -16.489 -14.155 -12.262 1.00 82.50 181 GLY A N 1
ATOM 1452 C CA . GLY A 1 181 ? -17.556 -14.495 -11.315 1.00 82.50 181 GLY A CA 1
ATOM 1453 C C . GLY A 1 181 ? -17.956 -15.976 -11.291 1.00 82.50 181 GLY A C 1
ATOM 1454 O O . GLY A 1 181 ? -19.111 -16.293 -10.998 1.00 82.50 181 GLY A O 1
ATOM 1455 N N . THR A 1 182 ? -17.052 -16.899 -11.638 1.00 88.94 182 THR A N 1
ATOM 1456 C CA . THR A 1 182 ? -17.318 -18.346 -11.596 1.00 88.94 182 THR A CA 1
ATOM 1457 C C . THR A 1 182 ? -16.973 -18.921 -10.228 1.00 88.94 182 THR A C 1
ATOM 1459 O O . THR A 1 182 ? -15.855 -18.788 -9.744 1.00 88.94 182 THR A O 1
ATOM 1462 N N . MET A 1 183 ? -17.932 -19.613 -9.618 1.00 86.88 183 MET A N 1
ATOM 1463 C CA . MET A 1 183 ? -17.764 -20.276 -8.332 1.00 86.88 183 MET A CA 1
ATOM 1464 C C . MET A 1 183 ? -17.269 -21.707 -8.500 1.00 86.88 183 MET A C 1
ATOM 1466 O O . MET A 1 183 ? -17.789 -22.467 -9.325 1.00 86.88 183 MET A O 1
ATOM 1470 N N . TYR A 1 184 ? -16.359 -22.097 -7.615 1.00 87.19 184 TYR A N 1
ATOM 1471 C CA . TYR A 1 184 ? -15.837 -23.449 -7.513 1.00 87.19 184 TYR A CA 1
ATOM 1472 C C . TYR A 1 184 ? -16.400 -24.115 -6.254 1.00 87.19 184 TYR A C 1
ATOM 1474 O O . TYR A 1 184 ? -16.097 -23.718 -5.133 1.00 87.19 184 TYR A O 1
ATOM 1482 N N . LEU A 1 185 ? -17.235 -25.136 -6.425 1.00 83.56 185 LEU A N 1
ATOM 1483 C CA . LEU A 1 185 ? -17.821 -25.894 -5.318 1.00 83.56 185 LEU A CA 1
ATOM 1484 C C . LEU A 1 185 ? -16.926 -27.090 -4.952 1.00 83.56 185 LEU A C 1
ATOM 1486 O O . LEU A 1 185 ? -16.223 -27.639 -5.808 1.00 83.56 185 LEU A O 1
ATOM 1490 N N . LYS A 1 186 ? -16.975 -27.534 -3.688 1.00 75.69 186 LYS A N 1
ATOM 1491 C CA . LYS A 1 186 ? -16.158 -28.654 -3.184 1.00 75.69 186 LYS A CA 1
ATOM 1492 C C . LYS A 1 186 ? -16.398 -29.941 -3.986 1.00 75.69 186 LYS A C 1
ATOM 1494 O O . LYS A 1 186 ? -17.518 -30.223 -4.423 1.00 75.69 186 LYS A O 1
ATOM 1499 N N . ARG A 1 187 ? -15.362 -30.768 -4.166 1.00 81.81 187 ARG A N 1
ATOM 1500 C CA . ARG A 1 187 ? -15.448 -32.011 -4.970 1.00 81.81 187 ARG A CA 1
ATOM 1501 C C . ARG A 1 187 ? -16.478 -33.010 -4.424 1.00 81.81 187 ARG A C 1
ATOM 1503 O O . ARG A 1 187 ? -17.086 -33.764 -5.187 1.00 81.81 187 ARG A O 1
ATOM 1510 N N . ASP A 1 188 ? -16.669 -33.001 -3.113 1.00 76.25 188 ASP A N 1
ATOM 1511 C CA . ASP A 1 188 ? -17.572 -33.848 -2.340 1.00 76.25 188 ASP A CA 1
ATOM 1512 C C . ASP A 1 188 ? -18.968 -33.242 -2.123 1.00 76.25 188 ASP A C 1
ATOM 1514 O O . ASP A 1 188 ? -19.771 -33.851 -1.418 1.00 76.25 188 ASP A O 1
ATOM 1518 N N . THR A 1 189 ? -19.296 -32.119 -2.788 1.00 76.81 189 THR A N 1
ATOM 1519 C CA . THR A 1 189 ? -20.637 -31.504 -2.743 1.00 76.81 189 THR A CA 1
ATOM 1520 C C . THR A 1 189 ? -21.737 -32.575 -2.846 1.00 76.81 189 THR A C 1
ATOM 1522 O O . THR A 1 189 ? -21.782 -33.313 -3.846 1.00 76.81 189 THR A O 1
ATOM 1525 N N . PRO A 1 190 ? -22.641 -32.678 -1.851 1.00 75.88 190 PRO A N 1
ATOM 1526 C CA . PRO A 1 190 ? -23.609 -33.760 -1.781 1.00 75.88 190 PRO A CA 1
ATOM 1527 C C . PRO A 1 190 ? -24.461 -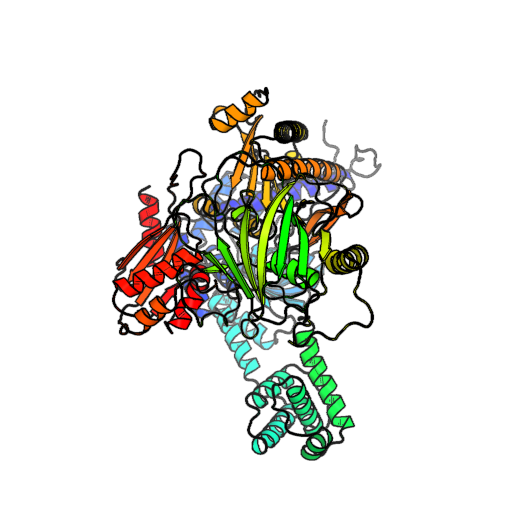33.898 -3.058 1.00 75.88 190 PRO A C 1
ATOM 1529 O O . PRO A 1 190 ? -25.008 -32.912 -3.560 1.00 75.88 190 PRO A O 1
ATOM 1532 N N . PRO A 1 191 ? -24.695 -35.124 -3.576 1.00 78.06 191 PRO A N 1
ATOM 1533 C CA . PRO A 1 191 ? -25.438 -35.325 -4.827 1.00 78.06 191 PRO A CA 1
ATOM 1534 C C . PRO A 1 191 ? -26.864 -34.758 -4.838 1.00 78.06 191 PRO A C 1
ATOM 1536 O O . PRO A 1 191 ? -27.436 -34.513 -5.901 1.00 78.06 191 PRO A O 1
ATOM 1539 N N . HIS A 1 192 ? -27.473 -34.593 -3.662 1.00 76.75 192 HIS A N 1
ATOM 1540 C CA . HIS A 1 192 ? -28.798 -34.001 -3.540 1.00 76.75 192 HIS A CA 1
ATOM 1541 C C . HIS A 1 192 ? -28.767 -32.469 -3.662 1.00 76.75 192 HIS A C 1
ATOM 1543 O O . HIS A 1 192 ? -29.696 -31.925 -4.253 1.00 76.75 192 HIS A O 1
ATOM 1549 N N . PHE A 1 193 ? -27.693 -31.792 -3.234 1.00 80.31 193 PHE A N 1
ATOM 1550 C CA . PHE A 1 193 ? -27.495 -30.355 -3.467 1.00 80.31 193 PHE A CA 1
ATOM 1551 C C . PHE A 1 193 ? -27.361 -30.077 -4.960 1.00 80.31 193 PHE A C 1
ATOM 1553 O O . PHE A 1 193 ? -28.117 -29.283 -5.511 1.00 80.31 193 PHE A O 1
ATOM 1560 N N . ILE A 1 194 ? -26.507 -30.835 -5.654 1.00 85.38 194 ILE A N 1
ATOM 1561 C CA . ILE A 1 194 ? -26.352 -30.738 -7.114 1.00 85.38 194 ILE A CA 1
ATOM 1562 C C . ILE A 1 194 ? -27.690 -30.929 -7.840 1.00 85.38 194 ILE A C 1
ATOM 1564 O O . ILE A 1 194 ? -27.979 -30.230 -8.811 1.00 85.38 194 ILE A O 1
ATOM 1568 N N . ARG A 1 195 ? -28.540 -31.849 -7.365 1.00 83.88 195 ARG A N 1
ATOM 1569 C CA . ARG A 1 195 ? -29.878 -32.054 -7.936 1.00 83.88 195 ARG A CA 1
ATOM 1570 C C . ARG A 1 195 ? -30.760 -30.816 -7.781 1.00 83.88 195 ARG A C 1
ATOM 1572 O O . ARG A 1 195 ? -31.400 -30.430 -8.753 1.00 83.88 195 ARG A O 1
ATOM 1579 N N . GLN A 1 196 ? -30.776 -30.201 -6.601 1.00 81.50 196 GLN A N 1
ATOM 1580 C CA . GLN A 1 196 ? -31.562 -28.992 -6.359 1.00 81.50 196 GLN A CA 1
ATOM 1581 C C . GLN A 1 196 ? -31.042 -27.798 -7.171 1.00 81.50 196 GLN A C 1
ATOM 1583 O O . GLN A 1 196 ? -31.839 -27.084 -7.775 1.00 81.50 196 GLN A O 1
ATOM 1588 N N . LEU A 1 197 ? -29.718 -27.626 -7.267 1.00 86.62 197 LEU A N 1
ATOM 1589 C CA . LEU A 1 197 ? -29.110 -26.600 -8.119 1.00 86.62 197 LEU A CA 1
ATOM 1590 C C . LEU A 1 197 ? -29.524 -26.795 -9.573 1.00 86.62 197 LEU A C 1
ATOM 1592 O O . LEU A 1 197 ? -30.042 -25.873 -10.194 1.00 86.62 197 LEU A O 1
ATOM 1596 N N . LYS A 1 198 ? -29.391 -28.016 -10.096 1.00 88.69 198 LYS A N 1
ATOM 1597 C CA . LYS A 1 198 ? -29.807 -28.371 -11.457 1.00 88.69 198 LYS A CA 1
ATOM 1598 C C . LYS A 1 198 ? -31.289 -28.091 -11.720 1.00 88.69 198 LYS A C 1
ATOM 1600 O O . LYS A 1 198 ? -31.630 -27.634 -12.807 1.00 88.69 198 LYS A O 1
ATOM 1605 N N . GLU A 1 199 ? -32.169 -28.368 -10.760 1.00 87.00 199 GLU A N 1
ATOM 1606 C CA . GLU A 1 199 ? -33.603 -28.064 -10.870 1.00 87.00 199 GLU A CA 1
ATOM 1607 C C . GLU A 1 199 ? -33.881 -26.554 -10.882 1.00 87.00 199 GLU A C 1
ATOM 1609 O O . GLU A 1 199 ? -34.842 -26.116 -11.517 1.00 87.00 199 GLU A O 1
ATOM 1614 N N . TYR A 1 200 ? -33.029 -25.763 -10.228 1.00 86.19 200 TYR A N 1
ATOM 1615 C CA . TYR A 1 200 ? -33.152 -24.311 -10.151 1.00 86.19 200 TYR A CA 1
ATOM 1616 C C . TYR A 1 200 ? -32.484 -23.579 -11.326 1.00 86.19 200 TYR A C 1
ATOM 1618 O O . TYR A 1 200 ? -32.957 -22.511 -11.701 1.00 86.19 200 TYR A O 1
ATOM 1626 N N . MET A 1 201 ? -31.463 -24.159 -11.971 1.00 86.94 201 MET A N 1
ATOM 1627 C CA . MET A 1 201 ? -30.736 -23.578 -13.119 1.00 86.94 201 MET A CA 1
ATOM 1628 C C . MET A 1 201 ? -31.623 -22.928 -14.205 1.00 86.94 201 MET A C 1
ATOM 1630 O O . MET A 1 201 ? -31.254 -21.858 -14.691 1.00 86.94 201 MET A O 1
ATOM 1634 N N . PRO A 1 202 ? -32.794 -23.483 -14.594 1.00 85.00 202 PRO A N 1
ATOM 1635 C CA . PRO A 1 202 ? -33.668 -22.860 -15.592 1.00 85.00 202 PRO A CA 1
ATOM 1636 C C . PRO A 1 202 ? -34.243 -21.490 -15.203 1.00 85.00 202 PRO A C 1
ATOM 1638 O O . PRO A 1 202 ? -34.777 -20.807 -16.076 1.00 85.00 202 PRO A O 1
ATOM 1641 N N . SER A 1 203 ? -34.175 -21.089 -13.927 1.00 81.44 203 SER A N 1
ATOM 1642 C CA . SER A 1 203 ? -34.576 -19.745 -13.492 1.00 81.44 203 SER A CA 1
ATOM 1643 C C . SER A 1 203 ? -33.673 -18.656 -14.076 1.00 81.44 203 SER A C 1
ATOM 1645 O O . SER A 1 203 ? -34.128 -17.529 -14.259 1.00 81.44 203 SER A O 1
ATOM 1647 N N . GLY A 1 204 ? -32.409 -18.992 -14.366 1.00 79.12 204 GLY A N 1
ATOM 1648 C CA . GLY A 1 204 ? -31.373 -18.032 -14.740 1.00 79.12 204 GLY A CA 1
ATOM 1649 C C . GLY A 1 204 ? -30.966 -17.073 -13.613 1.00 79.12 204 GLY A C 1
ATOM 1650 O O . GLY A 1 204 ? -30.190 -16.160 -13.868 1.00 79.12 204 GLY A O 1
ATOM 1651 N N . ASP A 1 205 ? -31.474 -17.269 -12.392 1.00 84.44 205 ASP A N 1
ATOM 1652 C CA . ASP A 1 205 ? -31.228 -16.410 -11.232 1.00 84.44 205 ASP A CA 1
ATOM 1653 C C . ASP A 1 205 ? -30.069 -16.962 -10.391 1.00 84.44 205 ASP A C 1
ATOM 1655 O O . ASP A 1 205 ? -30.246 -17.862 -9.562 1.00 84.44 205 ASP A O 1
ATOM 1659 N N . LEU A 1 206 ? -28.867 -16.423 -10.610 1.00 85.56 206 LEU A N 1
ATOM 1660 C CA . LEU A 1 206 ? -27.682 -16.834 -9.857 1.00 85.56 206 LEU A CA 1
ATOM 1661 C C . LEU A 1 206 ? -27.750 -16.411 -8.383 1.00 85.56 206 LEU A C 1
ATOM 1663 O O . LEU A 1 206 ? -27.322 -17.181 -7.530 1.00 85.56 206 LEU A O 1
ATOM 1667 N N . LEU A 1 207 ? -28.346 -15.262 -8.045 1.00 87.06 207 LEU A N 1
ATOM 1668 C CA . LEU A 1 207 ? -28.529 -14.856 -6.644 1.00 87.06 207 LEU A CA 1
ATOM 1669 C C . LEU A 1 207 ? -29.385 -15.880 -5.892 1.00 87.06 207 LEU A C 1
ATOM 1671 O O . LEU A 1 207 ? -29.069 -16.275 -4.769 1.00 87.06 207 LEU A O 1
ATOM 1675 N N . GLY A 1 208 ? -30.458 -16.346 -6.532 1.00 85.12 208 GLY A N 1
ATOM 1676 C CA . GLY A 1 208 ? -31.303 -17.418 -6.018 1.00 85.12 208 GLY A CA 1
ATOM 1677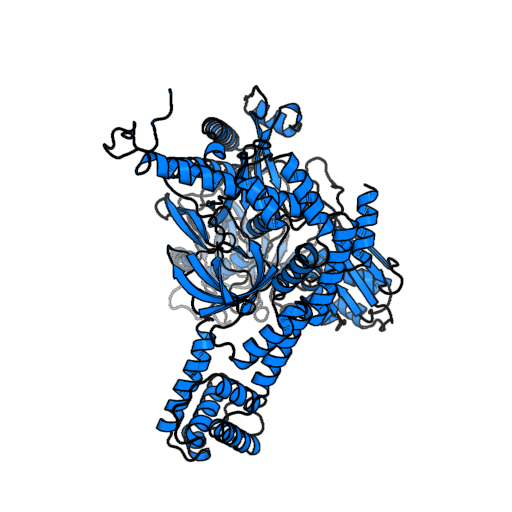 C C . GLY A 1 208 ? -30.546 -18.734 -5.806 1.00 85.12 208 GLY A C 1
ATOM 1678 O O . GLY A 1 208 ? -30.756 -19.396 -4.785 1.00 85.12 208 GLY A O 1
ATOM 1679 N N . LEU A 1 209 ? -29.637 -19.092 -6.722 1.00 86.94 209 LEU A N 1
ATOM 1680 C CA . LEU A 1 209 ? -28.765 -20.269 -6.600 1.00 86.94 209 LEU A CA 1
ATOM 1681 C C . LEU A 1 209 ? -27.764 -20.138 -5.448 1.00 86.94 209 LEU A C 1
ATOM 1683 O O . LEU A 1 209 ? -27.618 -21.075 -4.666 1.00 86.94 209 LEU A O 1
ATOM 1687 N N . LEU A 1 210 ? -27.119 -18.980 -5.300 1.00 88.06 210 LEU A N 1
ATOM 1688 C CA . LEU A 1 210 ? -26.180 -18.720 -4.206 1.00 88.06 210 LEU A CA 1
ATOM 1689 C C . LEU A 1 210 ? -26.891 -18.781 -2.850 1.00 88.06 210 LEU A C 1
ATOM 1691 O O . LEU A 1 210 ? -26.442 -19.477 -1.946 1.00 88.06 210 LEU A O 1
ATOM 1695 N N . LYS A 1 211 ? -28.080 -18.184 -2.729 1.00 84.25 211 LYS A N 1
ATOM 1696 C CA . LYS A 1 211 ? -28.920 -18.305 -1.523 1.00 84.25 211 LYS A CA 1
ATOM 1697 C C . LYS A 1 211 ? -29.414 -19.721 -1.247 1.00 84.25 211 LYS A C 1
ATOM 1699 O O . LYS A 1 211 ? -29.739 -20.056 -0.109 1.00 84.25 211 LYS A O 1
ATOM 1704 N N . LEU A 1 212 ? -29.592 -20.540 -2.281 1.00 81.69 212 LEU A N 1
ATOM 1705 C CA . LEU A 1 212 ? -29.898 -21.954 -2.098 1.00 81.69 212 LEU A CA 1
ATOM 1706 C C . LEU A 1 212 ? -28.685 -22.682 -1.512 1.00 81.69 212 LEU A C 1
ATOM 1708 O O . LEU A 1 212 ? -28.865 -23.441 -0.572 1.00 81.69 212 LEU A O 1
ATOM 1712 N N . LEU A 1 213 ? -27.473 -22.394 -1.989 1.00 81.25 213 LEU A N 1
ATOM 1713 C CA . LEU A 1 213 ? -26.241 -22.956 -1.431 1.00 81.25 213 LEU A CA 1
ATOM 1714 C C . LEU A 1 213 ? -26.022 -22.582 0.032 1.00 81.25 213 LEU A C 1
ATOM 1716 O O . LEU A 1 213 ? -25.716 -23.475 0.811 1.00 81.25 213 LEU A O 1
ATOM 1720 N N . VAL A 1 214 ? -26.243 -21.318 0.415 1.00 80.19 214 VAL A N 1
ATOM 1721 C CA . VAL A 1 214 ? -26.150 -20.896 1.827 1.00 80.19 214 VAL A CA 1
ATOM 1722 C C . VAL A 1 214 ? -27.072 -21.744 2.702 1.00 80.19 214 VAL A C 1
ATOM 1724 O O . VAL A 1 214 ? -26.622 -22.375 3.649 1.00 80.19 214 VAL A O 1
ATOM 1727 N N . ARG A 1 215 ? -28.351 -21.854 2.320 1.00 74.75 215 ARG A N 1
ATOM 1728 C CA . ARG A 1 215 ? -29.335 -22.651 3.071 1.00 74.75 215 ARG A CA 1
ATOM 1729 C C . ARG A 1 215 ? -28.966 -24.128 3.157 1.00 74.75 215 ARG A C 1
ATOM 1731 O O . ARG A 1 215 ? -29.171 -24.743 4.192 1.00 74.75 215 ARG A O 1
ATOM 1738 N N . LEU A 1 216 ? -28.446 -24.694 2.072 1.00 66.62 216 LEU A N 1
ATOM 1739 C CA . LEU A 1 216 ? -28.030 -26.093 2.043 1.00 66.62 216 LEU A CA 1
ATOM 1740 C C . LEU A 1 216 ? -26.807 -26.339 2.937 1.00 66.62 216 LEU A C 1
ATOM 1742 O O . LEU A 1 216 ? -26.744 -27.364 3.607 1.00 66.62 216 LEU A O 1
ATOM 1746 N N . ASN A 1 217 ? -25.879 -25.385 2.999 1.00 65.69 217 ASN A N 1
ATOM 1747 C CA . ASN A 1 217 ? -24.725 -25.437 3.893 1.00 65.69 217 ASN A CA 1
ATOM 1748 C C . ASN A 1 217 ? -25.137 -25.297 5.373 1.00 65.69 217 ASN A C 1
ATOM 1750 O O . ASN A 1 217 ? -24.626 -26.019 6.226 1.00 65.69 217 ASN A O 1
ATOM 1754 N N . ASP A 1 218 ? -26.113 -24.437 5.676 1.00 63.34 218 ASP A N 1
ATOM 1755 C CA . ASP A 1 218 ? -26.678 -24.306 7.026 1.00 63.34 218 ASP A CA 1
ATOM 1756 C C . ASP A 1 218 ? -27.406 -25.588 7.472 1.00 63.34 218 ASP A C 1
ATOM 1758 O O . ASP A 1 218 ? -27.232 -26.036 8.603 1.00 63.34 218 ASP A O 1
ATOM 1762 N N . GLU A 1 219 ? -28.161 -26.237 6.575 1.00 55.94 219 GLU A N 1
ATOM 1763 C CA . GLU A 1 219 ? -28.816 -27.531 6.841 1.00 55.94 219 GLU A CA 1
ATOM 1764 C C . GLU A 1 219 ? -27.807 -28.662 7.138 1.00 55.94 219 GLU A C 1
ATOM 1766 O O . GLU A 1 219 ? -28.117 -29.586 7.895 1.00 55.94 219 GLU A O 1
ATOM 1771 N N . GLU A 1 220 ? -26.600 -28.603 6.568 1.00 54.94 220 GLU A N 1
ATOM 1772 C CA . GLU A 1 220 ? -25.505 -29.540 6.853 1.00 54.94 220 GLU A CA 1
ATOM 1773 C C . GLU A 1 220 ? -24.833 -29.242 8.206 1.00 54.94 220 GLU A C 1
ATOM 1775 O O . GLU A 1 220 ? -24.567 -30.168 8.976 1.00 54.94 220 GLU A O 1
ATOM 1780 N N . ASN A 1 221 ? -24.652 -27.964 8.553 1.00 52.59 221 ASN A N 1
ATOM 1781 C CA . ASN A 1 221 ? -24.126 -27.540 9.856 1.00 52.59 221 ASN A CA 1
ATOM 1782 C C . ASN A 1 221 ? -25.094 -27.842 11.018 1.00 52.59 221 ASN A C 1
ATOM 1784 O O . ASN A 1 221 ? -24.658 -28.214 12.109 1.00 52.59 221 ASN A O 1
ATOM 1788 N N . GLU A 1 222 ? -26.409 -27.769 10.787 1.00 48.38 222 GLU A N 1
ATOM 1789 C CA . GLU A 1 222 ? -27.443 -28.152 11.761 1.00 48.38 222 GLU A CA 1
ATOM 1790 C C . GLU A 1 222 ? -27.643 -29.676 11.890 1.00 48.38 222 GLU A C 1
ATOM 1792 O O . GLU A 1 222 ? -28.395 -30.140 12.758 1.00 48.38 222 GLU A O 1
ATOM 1797 N N . ALA A 1 223 ? -26.974 -30.496 11.070 1.00 55.84 223 ALA A N 1
ATOM 1798 C CA . ALA A 1 223 ? -27.071 -31.945 11.188 1.00 55.84 223 ALA A CA 1
ATOM 1799 C C . ALA A 1 223 ? -26.529 -32.414 12.551 1.00 55.84 223 ALA A C 1
ATOM 1801 O O . ALA A 1 223 ? -25.424 -32.063 12.976 1.00 55.84 223 ALA A O 1
ATOM 1802 N N . ALA A 1 224 ? -27.323 -33.225 13.257 1.00 60.47 224 ALA A N 1
ATOM 1803 C CA . ALA A 1 224 ? -26.950 -33.755 14.564 1.00 60.47 224 ALA A CA 1
ATOM 1804 C C . ALA A 1 224 ? -25.676 -34.611 14.466 1.00 60.47 224 ALA A C 1
ATOM 1806 O O . ALA A 1 224 ? -25.593 -35.488 13.602 1.00 60.47 224 ALA A O 1
ATOM 1807 N N . LEU A 1 225 ? -24.734 -34.409 15.400 1.00 71.19 225 LEU A N 1
ATOM 1808 C CA . LEU A 1 225 ? -23.543 -35.252 15.562 1.00 71.19 225 LEU A CA 1
ATOM 1809 C C . LEU A 1 225 ? -23.915 -36.746 15.496 1.00 71.19 225 LEU A C 1
ATOM 1811 O O . LEU A 1 225 ? -24.981 -37.125 15.999 1.00 71.19 225 LEU A O 1
ATOM 1815 N N . PRO A 1 226 ? -23.073 -37.634 14.945 1.00 79.38 226 PRO A N 1
ATOM 1816 C CA . PRO A 1 226 ? -23.394 -39.051 14.954 1.00 79.38 226 PRO A CA 1
ATOM 1817 C C . PRO A 1 226 ? -23.476 -39.615 16.395 1.00 79.38 226 PRO A C 1
ATOM 1819 O O . PRO A 1 226 ? -22.994 -39.014 17.361 1.00 79.38 226 PRO A O 1
ATOM 1822 N N . PRO A 1 227 ? -24.135 -40.776 16.608 1.00 80.56 227 PRO A N 1
ATOM 1823 C CA . PRO A 1 227 ? -24.478 -41.256 17.954 1.00 80.56 227 PRO A CA 1
ATOM 1824 C C . PRO A 1 227 ? -23.292 -41.556 18.881 1.00 80.56 227 PRO A C 1
ATOM 1826 O O . PRO A 1 227 ? -23.500 -41.787 20.076 1.00 80.56 227 PRO A O 1
ATOM 1829 N N . PHE A 1 228 ? -22.075 -41.668 18.347 1.00 85.00 228 PHE A N 1
ATOM 1830 C CA . PHE A 1 228 ? -20.869 -41.876 19.142 1.00 85.00 228 PHE A CA 1
ATOM 1831 C C . PHE A 1 228 ? -20.336 -40.536 19.664 1.00 85.00 228 PHE A C 1
ATOM 1833 O O . PHE A 1 228 ? -20.102 -40.397 20.861 1.00 85.00 228 PHE A O 1
ATOM 1840 N N . GLU A 1 229 ? -20.261 -39.541 18.795 1.00 87.06 229 GLU A N 1
ATOM 1841 C CA . GLU A 1 229 ? -19.813 -38.173 19.029 1.00 87.06 229 GLU A CA 1
ATOM 1842 C C . GLU A 1 229 ? -20.758 -37.459 20.004 1.00 87.06 229 GLU A C 1
ATOM 1844 O O . GLU A 1 229 ? -20.299 -36.864 20.974 1.00 87.06 229 GLU A O 1
ATOM 1849 N N . GLN A 1 230 ? -22.077 -37.663 19.888 1.00 83.62 230 GLN A N 1
ATOM 1850 C CA . GLN A 1 230 ? -23.039 -37.197 20.902 1.00 83.62 230 GLN A CA 1
ATOM 1851 C C . GLN A 1 230 ? -22.736 -37.741 22.307 1.00 83.62 230 GLN A C 1
ATOM 1853 O O . GLN A 1 230 ? -22.951 -37.061 23.310 1.00 83.62 230 GLN A O 1
ATOM 1858 N N . LYS A 1 231 ? -22.236 -38.981 22.416 1.00 87.31 231 LYS A N 1
ATOM 1859 C CA . LYS A 1 231 ? -21.859 -39.560 23.717 1.00 87.31 231 LYS A CA 1
ATOM 1860 C C . LYS A 1 231 ? -20.551 -38.981 24.245 1.00 87.31 231 LYS A C 1
ATOM 1862 O O . LYS A 1 231 ? -20.387 -38.957 25.464 1.00 87.31 231 LYS A O 1
ATOM 1867 N N . VAL A 1 232 ? -19.647 -38.556 23.358 1.00 90.00 232 VAL A N 1
ATOM 1868 C CA . VAL A 1 232 ? -18.413 -37.846 23.722 1.00 90.00 232 VAL A CA 1
ATOM 1869 C C . VAL A 1 232 ? -18.769 -36.460 24.254 1.00 90.00 232 VAL A C 1
ATOM 1871 O O . VAL A 1 232 ? -18.416 -36.157 25.391 1.00 90.00 232 VAL A O 1
ATOM 1874 N N . LEU A 1 233 ? -19.559 -35.684 23.504 1.00 86.50 233 LEU A N 1
ATOM 1875 C CA . LEU A 1 233 ? -20.035 -34.364 23.925 1.00 86.50 233 LEU A CA 1
ATOM 1876 C C . LEU A 1 233 ? -20.785 -34.448 25.261 1.00 86.50 233 LEU A C 1
ATOM 1878 O O . LEU A 1 233 ? -20.423 -33.778 26.223 1.00 86.50 233 LEU A O 1
ATOM 1882 N N . GLY A 1 234 ? -21.716 -35.397 25.394 1.00 86.81 234 GLY A N 1
ATOM 1883 C CA . GLY A 1 234 ? -22.424 -35.611 26.656 1.00 86.81 234 GLY A CA 1
ATOM 1884 C C . GLY A 1 234 ? -21.521 -36.041 27.825 1.00 86.81 234 GLY A C 1
ATOM 1885 O O . GLY A 1 234 ? -21.895 -35.859 28.983 1.00 86.81 234 GLY A O 1
ATOM 1886 N N . ALA A 1 235 ? -20.350 -36.641 27.577 1.00 90.44 235 ALA A N 1
ATOM 1887 C CA . ALA A 1 235 ? -19.368 -36.925 28.627 1.00 90.44 235 ALA A CA 1
ATOM 1888 C C . ALA A 1 235 ? -18.615 -35.662 29.072 1.00 90.44 235 ALA A C 1
ATOM 1890 O O . ALA A 1 235 ? -18.380 -35.509 30.270 1.00 90.44 235 ALA A O 1
ATOM 1891 N N . VAL A 1 236 ? -18.310 -34.748 28.147 1.00 87.81 236 VAL A N 1
ATOM 1892 C CA . VAL A 1 236 ? -17.728 -33.431 28.452 1.00 87.81 236 VAL A CA 1
ATOM 1893 C C . VAL A 1 236 ? -18.727 -32.543 29.200 1.00 87.81 236 VAL A C 1
ATOM 1895 O O . VAL A 1 236 ? -18.383 -31.967 30.228 1.00 87.81 236 VAL A O 1
ATOM 1898 N N . GLU A 1 237 ? -19.996 -32.512 28.793 1.00 85.50 237 GLU A N 1
ATOM 1899 C CA . GLU A 1 237 ? -21.050 -31.768 29.504 1.00 85.50 237 GLU A CA 1
ATOM 1900 C C . GLU A 1 237 ? -21.234 -32.248 30.952 1.00 85.50 237 GLU A C 1
ATOM 1902 O O . GLU A 1 237 ? -21.409 -31.446 31.872 1.00 85.50 237 GLU A O 1
ATOM 1907 N N . ARG A 1 238 ? -21.151 -33.566 31.188 1.00 88.62 238 ARG A N 1
ATOM 1908 C CA . ARG A 1 238 ? -21.185 -34.125 32.550 1.00 88.62 238 ARG A CA 1
ATOM 1909 C C . ARG A 1 238 ? -19.995 -33.672 33.387 1.00 88.62 238 ARG A C 1
ATOM 1911 O O . ARG A 1 238 ? -20.174 -33.430 34.574 1.00 88.62 238 ARG A O 1
ATOM 1918 N N . TYR A 1 239 ? -18.815 -33.549 32.786 1.00 85.00 239 TYR A N 1
ATOM 1919 C CA . TYR A 1 239 ? -17.636 -33.008 33.455 1.00 85.00 239 TYR A CA 1
ATOM 1920 C C . TYR A 1 239 ? -17.819 -31.522 33.810 1.00 85.00 239 TYR A C 1
ATOM 1922 O O . TYR A 1 239 ? -17.573 -31.133 34.954 1.00 85.00 239 TYR A O 1
ATOM 1930 N N . LEU A 1 240 ? -18.343 -30.719 32.876 1.00 80.69 240 LEU A N 1
ATOM 1931 C CA . LEU A 1 240 ? -18.641 -29.293 33.073 1.00 80.69 240 LEU A CA 1
ATOM 1932 C C . LEU A 1 240 ? -19.674 -29.041 34.176 1.00 80.69 240 LEU A C 1
ATOM 1934 O O . LEU A 1 240 ? -19.574 -28.057 34.906 1.00 80.69 240 LEU A O 1
ATOM 1938 N N . ALA A 1 241 ? -20.633 -29.952 34.355 1.00 81.31 241 ALA A N 1
ATOM 1939 C CA . ALA A 1 241 ? -21.619 -29.861 35.429 1.00 81.31 241 ALA A CA 1
ATOM 1940 C C . ALA A 1 241 ? -21.001 -29.939 36.841 1.00 81.31 241 ALA A C 1
ATOM 1942 O O . ALA A 1 241 ? -21.619 -29.481 37.803 1.00 81.31 241 ALA A O 1
ATOM 1943 N N . VAL A 1 242 ? -19.805 -30.523 36.975 1.00 80.81 242 VAL A N 1
ATOM 1944 C CA . VAL A 1 242 ? -19.094 -30.702 38.255 1.00 80.81 242 VAL A CA 1
ATOM 1945 C C . VAL A 1 242 ? -17.908 -29.733 38.389 1.00 80.81 242 VAL A C 1
ATOM 1947 O O . VAL A 1 242 ? -17.503 -29.422 39.508 1.00 80.81 242 VAL A O 1
ATOM 1950 N N . HIS A 1 243 ? -17.407 -29.191 37.273 1.00 74.94 243 HIS A N 1
ATOM 1951 C CA . HIS A 1 243 ? -16.258 -28.280 37.208 1.00 74.94 243 HIS A CA 1
ATOM 1952 C C . HIS A 1 243 ? -16.632 -26.938 36.541 1.00 74.94 243 HIS A C 1
ATOM 1954 O O . HIS A 1 243 ? -16.290 -26.701 35.380 1.00 74.94 243 HIS A O 1
ATOM 1960 N N . PRO A 1 244 ? -17.344 -26.038 37.250 1.00 61.44 244 PRO A N 1
ATOM 1961 C CA . PRO A 1 244 ? -17.706 -24.723 36.724 1.00 61.44 244 PRO A CA 1
ATOM 1962 C C . PRO A 1 244 ? -16.461 -23.836 36.554 1.00 61.44 244 PRO A C 1
ATOM 1964 O O . PRO A 1 244 ? -15.694 -23.659 37.497 1.00 61.44 244 PRO A O 1
ATOM 1967 N N . GLY A 1 245 ? -16.269 -23.269 35.357 1.00 58.44 245 GLY A N 1
ATOM 1968 C CA . GLY A 1 245 ? -15.106 -22.426 35.021 1.00 58.44 245 GLY A CA 1
ATOM 1969 C C . GLY A 1 245 ? -14.500 -22.665 33.632 1.00 58.44 245 GLY A C 1
ATOM 1970 O O . GLY A 1 245 ? -13.616 -21.920 33.233 1.00 58.44 245 GLY A O 1
ATOM 1971 N N . ALA A 1 246 ? -14.984 -23.665 32.892 1.00 64.00 246 ALA A N 1
ATOM 1972 C CA . ALA A 1 246 ? -14.560 -24.003 31.531 1.00 64.00 246 ALA A CA 1
ATOM 1973 C C . ALA A 1 246 ? -15.617 -23.580 30.485 1.00 64.00 246 ALA A C 1
ATOM 1975 O O . ALA A 1 246 ? -16.252 -24.425 29.851 1.00 64.00 246 ALA A O 1
ATOM 1976 N N . LEU A 1 247 ? -15.874 -22.269 30.367 1.00 55.25 247 LEU A N 1
ATOM 1977 C CA . LEU A 1 247 ? -16.779 -21.722 29.343 1.00 55.25 247 LEU A CA 1
ATOM 1978 C C . LEU A 1 247 ? -16.224 -22.002 27.935 1.00 55.25 247 LEU A C 1
ATOM 1980 O O . LEU A 1 247 ? -15.034 -21.824 27.711 1.00 55.25 247 LEU A O 1
ATOM 1984 N N . GLY A 1 248 ? -17.081 -22.423 26.999 1.00 59.59 248 GLY A N 1
ATOM 1985 C CA . GLY A 1 248 ? -16.701 -22.685 25.604 1.00 59.59 248 GLY A CA 1
ATOM 1986 C C . GLY A 1 248 ? -16.218 -24.111 25.307 1.00 59.59 248 GLY A C 1
ATOM 1987 O O . GLY A 1 248 ? -16.056 -24.470 24.145 1.00 59.59 248 GLY A O 1
ATOM 1988 N N . LEU A 1 249 ? -15.998 -24.957 26.325 1.00 76.06 249 LEU A N 1
ATOM 1989 C CA . LEU A 1 249 ? -15.474 -26.315 26.119 1.00 76.06 249 LEU A CA 1
ATOM 1990 C C . LEU A 1 249 ? -16.475 -27.247 25.415 1.00 76.06 249 LEU A C 1
ATOM 1992 O O . LEU A 1 249 ? -16.056 -28.151 24.693 1.00 76.06 249 LEU A O 1
ATOM 1996 N N . ALA A 1 250 ? -17.781 -27.068 25.632 1.00 74.94 250 ALA A N 1
ATOM 1997 C CA . ALA A 1 250 ? -18.805 -27.887 24.981 1.00 74.94 250 ALA A CA 1
ATOM 1998 C C . ALA A 1 250 ? -18.898 -27.550 23.488 1.00 74.94 250 ALA A C 1
ATOM 2000 O O . ALA A 1 250 ? -18.877 -28.451 22.655 1.00 74.94 250 ALA A O 1
ATOM 2001 N N . GLU A 1 251 ? -18.897 -26.259 23.169 1.00 67.88 251 GLU A N 1
ATOM 2002 C CA . GLU A 1 251 ? -18.893 -25.715 21.814 1.00 67.88 251 GLU A CA 1
ATOM 2003 C C . GLU A 1 251 ? -17.620 -26.133 21.062 1.00 67.88 251 GLU A C 1
ATOM 2005 O O . GLU A 1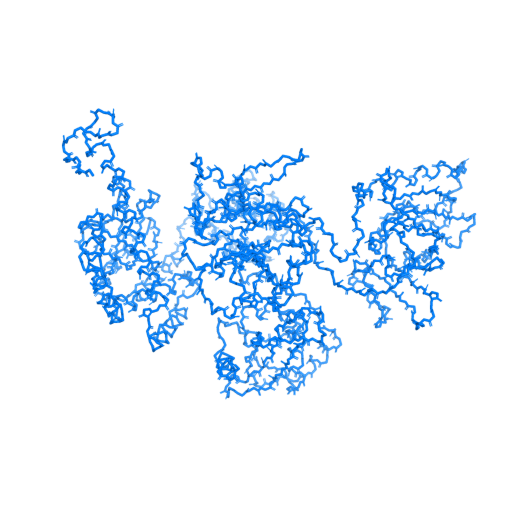 251 ? -17.693 -26.660 19.955 1.00 67.88 251 GLU A O 1
ATOM 2010 N N . PHE A 1 252 ? -16.457 -26.012 21.710 1.00 70.12 252 PHE A N 1
ATOM 2011 C CA . PHE A 1 252 ? -15.178 -26.492 21.184 1.00 70.12 252 PHE A CA 1
ATOM 2012 C C . PHE A 1 252 ? -15.183 -28.004 20.921 1.00 70.12 252 PHE A C 1
ATOM 2014 O O . PHE A 1 252 ? -14.725 -28.472 19.880 1.00 70.12 252 PHE A O 1
ATOM 2021 N N . THR A 1 253 ? -15.731 -28.785 21.856 1.00 79.81 253 THR A N 1
ATOM 2022 C CA . THR A 1 253 ? -15.847 -30.242 21.708 1.00 79.81 253 THR A CA 1
ATOM 2023 C C . THR A 1 253 ? -16.753 -30.599 20.537 1.00 79.81 253 THR A C 1
ATOM 2025 O O . THR A 1 253 ? -16.431 -31.504 19.774 1.00 79.81 253 THR A O 1
ATOM 2028 N N . GLU A 1 254 ? -17.887 -29.918 20.389 1.00 77.69 254 GLU A N 1
ATOM 2029 C CA . GLU A 1 254 ? -18.810 -30.146 19.283 1.00 77.69 254 GLU A CA 1
ATOM 2030 C C . GLU A 1 254 ? -18.144 -29.867 17.931 1.00 77.69 254 GLU A C 1
ATOM 2032 O O . GLU A 1 254 ? -18.214 -30.717 17.044 1.00 77.69 254 GLU A O 1
ATOM 2037 N N . GLU A 1 255 ? -17.432 -28.748 17.801 1.00 70.81 255 GLU A N 1
ATOM 2038 C CA . GLU A 1 255 ? -16.730 -28.382 16.568 1.00 70.81 255 GLU A CA 1
ATOM 2039 C C . GLU A 1 255 ? -15.614 -29.376 16.215 1.00 70.81 255 GLU A C 1
ATOM 2041 O O . GLU A 1 255 ? -15.521 -29.860 15.084 1.00 70.81 255 GLU A O 1
ATOM 2046 N N . LEU A 1 256 ? -14.811 -29.768 17.206 1.00 74.94 256 LEU A N 1
ATOM 2047 C CA . LEU A 1 256 ? -13.748 -30.758 17.039 1.00 74.94 256 LEU A CA 1
ATOM 2048 C C . LEU A 1 256 ? -14.312 -32.120 16.592 1.00 74.94 256 LEU A C 1
ATOM 2050 O O . LEU A 1 256 ? -13.759 -32.772 15.709 1.00 74.94 256 LEU A O 1
ATOM 2054 N N . LEU A 1 257 ? -15.452 -32.543 17.146 1.00 80.81 257 LEU A N 1
ATOM 2055 C CA . LEU A 1 257 ? -16.116 -33.796 16.770 1.00 80.81 257 LEU A CA 1
ATOM 2056 C C . LEU A 1 257 ? -16.734 -33.772 15.367 1.00 80.81 257 LEU A C 1
ATOM 2058 O O . LEU A 1 257 ? -16.926 -34.839 14.786 1.00 80.81 257 LEU A O 1
ATOM 2062 N N . ARG A 1 258 ? -17.049 -32.592 14.820 1.00 75.81 258 ARG A N 1
ATOM 2063 C CA . ARG A 1 258 ? -17.545 -32.449 13.440 1.00 75.81 258 ARG A CA 1
ATOM 2064 C C . ARG A 1 258 ? -16.438 -32.617 12.407 1.00 75.81 258 ARG A C 1
ATOM 2066 O O . ARG A 1 258 ? -16.712 -33.078 11.303 1.00 75.81 258 ARG A O 1
ATOM 2073 N N . ARG A 1 259 ? -15.202 -32.262 12.764 1.00 67.69 259 ARG A N 1
ATOM 2074 C CA . ARG A 1 259 ? -14.063 -32.241 11.837 1.00 67.69 259 ARG A CA 1
ATOM 2075 C C . ARG A 1 259 ? -13.105 -33.425 11.991 1.00 67.69 259 ARG A C 1
ATOM 2077 O O . ARG A 1 259 ? -12.363 -33.728 11.062 1.00 67.69 259 ARG A O 1
ATOM 2084 N N . MET A 1 260 ? -13.119 -34.107 13.135 1.00 68.94 260 MET A N 1
ATOM 2085 C CA . MET A 1 260 ? -12.180 -35.187 13.438 1.00 68.94 260 MET A CA 1
ATOM 2086 C C . MET A 1 260 ? -12.754 -36.577 13.108 1.00 68.94 260 MET A C 1
ATOM 2088 O O . MET A 1 260 ? -13.790 -36.985 13.635 1.00 68.94 260 MET A O 1
ATOM 2092 N N . GLU A 1 261 ? -12.029 -37.375 12.317 1.00 65.56 261 GLU A N 1
ATOM 2093 C CA . GLU A 1 261 ? -12.355 -38.794 12.116 1.00 65.56 261 GLU A CA 1
ATOM 2094 C C . GLU A 1 261 ? -11.911 -39.647 13.320 1.00 65.56 261 GLU A C 1
ATOM 2096 O O . GLU A 1 261 ? -10.750 -40.038 13.467 1.00 65.56 261 GLU A O 1
ATOM 2101 N N . LEU A 1 262 ? -12.852 -39.991 14.204 1.00 69.00 262 LEU A N 1
ATOM 2102 C CA . LEU A 1 262 ? -12.563 -40.777 15.405 1.00 69.00 262 LEU A CA 1
ATOM 2103 C C . LEU A 1 262 ? -12.679 -42.290 15.186 1.00 69.00 262 LEU A C 1
ATOM 2105 O O . LEU A 1 262 ? -13.767 -42.851 15.074 1.00 69.00 262 LEU A O 1
ATOM 2109 N N . ASN A 1 263 ? -11.558 -43.008 15.299 1.00 70.31 263 ASN A N 1
ATOM 2110 C CA . ASN A 1 263 ? -11.564 -44.469 15.444 1.00 70.31 263 ASN A CA 1
ATOM 2111 C C . ASN A 1 263 ? -11.446 -44.885 16.921 1.00 70.31 263 ASN A C 1
ATOM 2113 O O . ASN A 1 263 ? -10.426 -45.417 17.378 1.00 70.31 263 ASN A O 1
ATOM 2117 N N . ALA A 1 264 ? -12.503 -44.615 17.689 1.00 78.56 264 ALA A N 1
ATOM 2118 C CA . ALA A 1 264 ? -12.565 -44.870 19.125 1.00 78.56 264 ALA A CA 1
ATOM 2119 C C . ALA A 1 264 ? -13.738 -45.788 19.501 1.00 78.56 264 ALA A C 1
ATOM 2121 O O . ALA A 1 264 ? -14.782 -45.819 18.862 1.00 78.56 264 ALA A O 1
ATOM 2122 N N . ARG A 1 265 ? -13.569 -46.568 20.578 1.00 77.81 265 ARG A N 1
ATOM 2123 C CA . ARG A 1 265 ? -14.613 -47.485 21.092 1.00 77.81 265 ARG A CA 1
ATOM 2124 C C . ARG A 1 265 ? -15.242 -47.037 22.408 1.00 77.81 265 ARG A C 1
ATOM 2126 O O . ARG A 1 265 ? -16.238 -47.621 22.826 1.00 77.81 265 ARG A O 1
ATOM 2133 N N . LYS A 1 266 ? -14.639 -46.059 23.087 1.00 88.50 266 LYS A N 1
ATOM 2134 C CA . LYS A 1 266 ? -15.071 -45.561 24.397 1.00 88.50 266 LYS A CA 1
ATOM 2135 C C . LYS A 1 266 ? -15.181 -44.036 24.356 1.00 88.50 266 LYS A C 1
ATOM 2137 O O . LYS A 1 266 ? -14.132 -43.400 24.261 1.00 88.50 266 LYS A O 1
ATOM 2142 N N . PRO A 1 267 ? -16.394 -43.467 24.433 1.00 90.00 267 PRO A N 1
ATOM 2143 C CA . PRO A 1 267 ? -16.592 -42.021 24.409 1.00 90.00 267 PRO A CA 1
ATOM 2144 C C . PRO A 1 267 ? -15.870 -41.291 25.546 1.00 90.00 267 PRO A C 1
ATOM 2146 O O . PRO A 1 267 ? -15.304 -40.226 25.338 1.00 90.00 267 PRO A O 1
ATOM 2149 N N . GLU A 1 268 ? -15.809 -41.901 26.731 1.00 93.00 268 GLU A N 1
ATOM 2150 C CA . GLU A 1 268 ? -15.183 -41.318 27.922 1.00 93.00 268 GLU A CA 1
ATOM 2151 C C . GLU A 1 268 ? -13.668 -41.160 27.760 1.00 93.00 268 GLU A C 1
ATOM 2153 O O . GLU A 1 268 ? -13.075 -40.244 28.313 1.00 93.00 268 GLU A O 1
ATOM 2158 N N . ALA A 1 269 ? -13.039 -42.032 26.967 1.00 88.56 269 ALA A N 1
ATOM 2159 C CA . ALA A 1 269 ? -11.614 -41.939 26.675 1.00 88.56 269 ALA A CA 1
ATOM 2160 C C . ALA A 1 269 ? -11.285 -40.764 25.749 1.00 88.56 269 ALA A C 1
ATOM 2162 O O . ALA A 1 269 ? -10.253 -40.126 25.933 1.00 88.56 269 ALA A O 1
ATOM 2163 N N . VAL A 1 270 ? -12.167 -40.492 24.785 1.00 90.00 270 VAL A N 1
ATOM 2164 C CA . VAL A 1 270 ? -12.045 -39.346 23.878 1.00 90.00 270 VAL A CA 1
ATOM 2165 C C . VAL A 1 270 ? -12.320 -38.056 24.643 1.00 90.00 270 VAL A C 1
ATOM 2167 O O . VAL A 1 270 ? -11.501 -37.149 24.604 1.00 90.00 270 VAL A O 1
ATOM 2170 N N . ALA A 1 271 ? -13.406 -38.012 25.423 1.00 91.56 271 ALA A N 1
ATOM 2171 C CA . ALA A 1 271 ? -13.760 -36.856 26.241 1.00 91.56 271 ALA A CA 1
ATOM 2172 C C . ALA A 1 271 ? -12.638 -36.480 27.223 1.00 91.56 271 ALA A C 1
ATOM 2174 O O . ALA A 1 271 ? -12.244 -35.322 27.275 1.00 91.56 271 ALA A O 1
ATOM 2175 N N . ALA A 1 272 ? -12.055 -37.457 27.931 1.00 91.31 272 ALA A N 1
ATOM 2176 C CA . ALA A 1 272 ? -10.916 -37.216 28.818 1.00 91.31 272 ALA A CA 1
ATOM 2177 C C . ALA A 1 272 ? -9.702 -36.630 28.076 1.00 91.31 272 ALA A C 1
ATOM 2179 O O . ALA A 1 272 ? -9.015 -35.764 28.609 1.00 91.31 272 ALA A O 1
ATOM 2180 N N . GLY A 1 273 ? -9.436 -37.112 26.855 1.00 90.06 273 GLY A N 1
ATOM 2181 C CA . GLY A 1 273 ? -8.367 -36.596 26.002 1.00 90.06 273 GLY A CA 1
ATOM 2182 C C . GLY A 1 273 ? -8.604 -35.145 25.583 1.00 90.06 273 GLY A C 1
ATOM 2183 O O . GLY A 1 273 ? -7.698 -34.331 25.718 1.00 90.06 273 GLY A O 1
ATOM 2184 N N . ILE A 1 274 ? -9.831 -34.810 25.167 1.00 89.50 274 ILE A N 1
ATOM 2185 C CA . ILE A 1 274 ? -10.235 -33.448 24.779 1.00 89.50 274 ILE A CA 1
ATOM 2186 C C . ILE A 1 274 ? -10.138 -32.485 25.967 1.00 89.50 274 ILE A C 1
ATOM 2188 O O . ILE A 1 274 ? -9.569 -31.408 25.831 1.00 89.50 274 ILE A O 1
ATOM 2192 N N . VAL A 1 275 ? -10.628 -32.871 27.152 1.00 88.00 275 VAL A N 1
ATOM 2193 C CA . VAL A 1 275 ? -10.520 -32.022 28.352 1.00 88.00 275 VAL A CA 1
ATOM 2194 C C . VAL A 1 275 ? -9.057 -31.806 28.756 1.00 88.00 275 VAL A C 1
ATOM 2196 O O . VAL A 1 275 ? -8.689 -30.694 29.139 1.00 88.00 275 VAL A O 1
ATOM 2199 N N . GLN A 1 276 ? -8.206 -32.834 28.644 1.00 88.19 276 GLN A N 1
ATOM 2200 C CA . GLN A 1 276 ? -6.771 -32.700 28.918 1.00 88.19 276 GLN A CA 1
ATOM 2201 C C . GLN A 1 276 ? -6.098 -31.758 27.910 1.00 88.19 276 GLN A C 1
ATOM 2203 O O . GLN A 1 276 ? -5.343 -30.888 28.332 1.00 88.19 276 GLN A O 1
ATOM 2208 N N . ALA A 1 277 ? -6.402 -31.895 26.614 1.00 85.56 277 ALA A N 1
ATOM 2209 C CA . ALA A 1 277 ? -5.891 -31.016 25.563 1.00 85.56 277 ALA A CA 1
ATOM 2210 C C . ALA A 1 277 ? -6.307 -29.558 25.806 1.00 85.56 277 ALA A C 1
ATOM 2212 O O . ALA A 1 277 ? -5.451 -28.688 25.904 1.00 85.56 277 ALA A O 1
ATOM 2213 N N . ALA A 1 278 ? -7.598 -29.311 26.051 1.00 79.81 278 ALA A N 1
ATOM 2214 C CA . ALA A 1 278 ? -8.134 -27.983 26.354 1.00 79.81 278 ALA A CA 1
ATOM 2215 C C . ALA A 1 278 ? -7.525 -27.348 27.622 1.00 79.81 278 ALA A C 1
ATOM 2217 O O . ALA A 1 278 ? -7.437 -26.127 27.733 1.00 79.81 278 ALA A O 1
ATOM 2218 N N . THR A 1 279 ? -7.085 -28.162 28.588 1.00 79.69 279 THR A N 1
ATOM 2219 C CA . THR A 1 279 ? -6.358 -27.677 29.776 1.00 79.69 279 THR A CA 1
ATOM 2220 C C . THR A 1 279 ? -4.916 -27.277 29.444 1.00 79.69 279 THR A C 1
ATOM 2222 O O . THR A 1 279 ? -4.377 -26.360 30.061 1.00 79.69 279 THR A O 1
ATOM 2225 N N . GLU A 1 280 ? -4.275 -27.961 28.494 1.00 77.31 280 GLU A N 1
ATOM 2226 C CA . GLU A 1 280 ? -2.895 -27.680 28.079 1.00 77.31 280 GLU A CA 1
ATOM 2227 C C . GLU A 1 280 ? -2.800 -26.402 27.234 1.00 77.31 280 GLU A C 1
ATOM 2229 O O . GLU A 1 280 ? -1.880 -25.621 27.460 1.00 77.31 280 GLU A O 1
ATOM 2234 N N . ILE A 1 281 ? -3.796 -26.129 26.383 1.00 67.44 281 ILE A N 1
ATOM 2235 C CA . ILE A 1 281 ? -3.883 -24.906 25.557 1.00 67.44 281 ILE A CA 1
ATOM 2236 C C . ILE A 1 281 ? -4.562 -23.714 26.263 1.00 67.44 281 ILE A C 1
ATOM 2238 O O . ILE A 1 281 ? -4.882 -22.707 25.645 1.00 67.44 281 ILE A O 1
ATOM 2242 N N . GLY A 1 282 ? -4.836 -23.815 27.569 1.00 62.66 282 GLY A N 1
ATOM 2243 C CA . GLY A 1 282 ? -5.333 -22.688 28.373 1.00 62.66 282 GLY A CA 1
ATOM 2244 C C . GLY A 1 282 ? -6.832 -22.366 28.262 1.00 62.66 282 GLY A C 1
ATOM 2245 O O . GLY A 1 282 ? -7.293 -21.455 28.947 1.00 62.66 282 GLY A O 1
ATOM 2246 N N . VAL A 1 283 ? -7.614 -23.136 27.495 1.00 63.69 283 VAL A N 1
ATOM 2247 C CA . VAL A 1 283 ? -9.087 -23.005 27.395 1.00 63.69 283 VAL A CA 1
ATOM 2248 C C . VAL A 1 283 ? -9.778 -23.370 28.717 1.00 63.69 283 VAL A C 1
ATOM 2250 O O . VAL A 1 283 ? -10.827 -22.825 29.063 1.00 63.69 283 VAL A O 1
ATOM 2253 N N . VAL A 1 284 ? -9.185 -24.283 29.491 1.00 64.00 284 VAL A N 1
ATOM 2254 C CA . VAL A 1 284 ? -9.676 -24.692 30.814 1.00 64.00 284 VAL A CA 1
ATOM 2255 C C . VAL A 1 284 ? -8.670 -24.282 31.898 1.00 64.00 284 VAL A C 1
ATOM 2257 O O . VAL A 1 284 ? -7.493 -24.634 31.792 1.00 64.00 284 VAL A O 1
ATOM 2260 N N . PRO A 1 285 ? -9.095 -23.604 32.986 1.00 57.78 285 PRO A N 1
ATOM 2261 C CA . PRO A 1 285 ? -8.209 -23.282 34.103 1.00 57.78 285 PRO A CA 1
ATOM 2262 C C . PRO A 1 285 ? -7.557 -24.543 34.695 1.00 57.78 285 PRO A C 1
ATOM 2264 O O . PRO A 1 285 ? -8.233 -25.555 34.893 1.00 57.78 285 PRO A O 1
ATOM 2267 N N . LYS A 1 286 ? -6.258 -24.488 35.035 1.00 61.00 286 LYS A N 1
ATOM 2268 C CA . LYS A 1 286 ? -5.532 -25.618 35.652 1.00 61.00 286 LYS A CA 1
ATOM 2269 C C . LYS A 1 286 ? -6.238 -26.083 36.935 1.00 61.00 286 LYS A C 1
ATOM 2271 O O . LYS A 1 286 ? -6.160 -25.408 37.959 1.00 61.00 286 LYS A O 1
ATOM 2276 N N . GLY A 1 287 ? -6.909 -27.237 36.872 1.00 62.00 287 GLY A N 1
ATOM 2277 C CA . GLY A 1 287 ? -7.765 -27.731 37.960 1.00 62.00 287 GLY A CA 1
ATOM 2278 C C . GLY A 1 287 ? -7.446 -29.135 38.485 1.00 62.00 287 GLY A C 1
ATOM 2279 O O . GLY A 1 287 ? -7.427 -29.330 39.697 1.00 62.00 287 GLY A O 1
ATOM 2280 N N . LEU A 1 288 ? -7.179 -30.116 37.614 1.00 74.00 288 LEU A N 1
ATOM 2281 C CA . LEU A 1 288 ? -6.971 -31.524 37.996 1.00 74.00 288 LEU A CA 1
ATOM 2282 C C . LEU A 1 288 ? -5.626 -32.048 37.483 1.00 74.00 288 LEU A C 1
ATOM 2284 O O . LEU A 1 288 ? -5.186 -31.697 36.390 1.00 74.00 288 LEU A O 1
ATOM 2288 N N . THR A 1 289 ? -4.977 -32.936 38.239 1.00 82.94 289 THR A N 1
ATOM 2289 C CA . THR A 1 289 ? -3.817 -33.683 37.727 1.00 82.94 289 THR A CA 1
ATOM 2290 C C . THR A 1 289 ? -4.259 -34.728 36.696 1.00 82.94 289 THR A C 1
ATOM 2292 O O . THR A 1 289 ? -5.372 -35.247 36.768 1.00 82.94 289 THR A O 1
ATOM 2295 N N . GLN A 1 290 ? -3.367 -35.144 35.786 1.00 86.50 290 GLN A N 1
ATOM 2296 C CA . GLN A 1 290 ? -3.668 -36.179 34.775 1.00 86.50 290 GLN A CA 1
ATOM 2297 C C . GLN A 1 290 ? -4.257 -37.469 35.375 1.00 86.50 290 GLN A C 1
ATOM 2299 O O . GLN A 1 290 ? -5.068 -38.154 34.754 1.00 86.50 290 GLN A O 1
ATOM 2304 N N . LYS A 1 291 ? -3.841 -37.820 36.598 1.00 84.12 291 LYS A N 1
ATOM 2305 C CA . LYS A 1 291 ? -4.326 -39.005 37.312 1.00 84.12 291 LYS A CA 1
ATOM 2306 C C . LYS A 1 291 ? -5.751 -38.822 37.837 1.00 84.12 291 LYS A C 1
ATOM 2308 O O . LYS A 1 291 ? -6.511 -39.787 37.840 1.00 84.12 291 LYS A O 1
ATOM 2313 N N . GLU A 1 292 ? -6.089 -37.622 38.291 1.00 84.94 292 GLU A N 1
ATOM 2314 C CA . GLU A 1 292 ? -7.427 -37.274 38.772 1.00 84.94 292 GLU A CA 1
ATOM 2315 C C . GLU A 1 292 ? -8.400 -37.133 37.601 1.00 84.94 292 GLU A C 1
ATOM 2317 O O . GLU A 1 292 ? -9.469 -37.735 37.637 1.00 84.94 292 GLU A O 1
ATOM 2322 N N . LEU A 1 293 ? -7.986 -36.472 36.516 1.00 87.38 293 LEU A N 1
ATOM 2323 C CA . LEU A 1 293 ? -8.790 -36.342 35.302 1.00 87.38 293 LEU A CA 1
ATOM 2324 C C . LEU A 1 293 ? -9.092 -37.708 34.669 1.00 87.38 293 LEU A C 1
ATOM 2326 O O . LEU A 1 293 ? -10.242 -38.026 34.380 1.00 87.38 293 LEU A O 1
ATOM 2330 N N . ALA A 1 294 ? -8.087 -38.577 34.526 1.00 87.19 294 ALA A N 1
ATOM 2331 C CA . ALA A 1 294 ? -8.313 -39.925 34.006 1.00 87.19 294 ALA A CA 1
ATOM 2332 C C . ALA A 1 294 ? -9.267 -40.747 34.899 1.00 87.19 294 ALA A C 1
ATOM 2334 O O . ALA A 1 294 ? -10.063 -41.538 34.387 1.00 87.19 294 ALA A O 1
ATOM 2335 N N . ALA A 1 295 ? -9.212 -40.553 36.223 1.00 88.00 295 ALA A N 1
ATOM 2336 C CA . ALA A 1 295 ? -10.115 -41.213 37.162 1.00 88.00 295 ALA A CA 1
ATOM 2337 C C . ALA A 1 295 ? -11.560 -40.701 37.045 1.00 88.00 295 ALA A C 1
ATOM 2339 O O . ALA A 1 295 ? -12.478 -41.520 37.095 1.00 88.00 295 ALA A O 1
ATOM 2340 N N . GLU A 1 296 ? -11.752 -39.400 36.817 1.00 86.88 296 GLU A N 1
ATOM 2341 C CA . GLU A 1 296 ? -13.063 -38.758 36.635 1.00 86.88 296 GLU A CA 1
ATOM 2342 C C . GLU A 1 296 ? -13.826 -39.346 35.438 1.00 86.88 296 GLU A C 1
ATOM 2344 O O . GLU A 1 296 ? -15.017 -39.647 35.516 1.00 86.88 296 GLU A O 1
ATOM 2349 N N . PHE A 1 297 ? -13.111 -39.622 34.347 1.00 90.75 297 PHE A N 1
ATOM 2350 C CA . PHE A 1 297 ? -13.666 -40.265 33.154 1.00 90.75 297 PHE A CA 1
ATOM 2351 C C . PHE A 1 297 ? -13.610 -41.805 33.195 1.00 90.75 297 PHE A C 1
ATOM 2353 O O . PHE A 1 297 ? -14.041 -42.473 32.254 1.00 90.75 297 PHE A O 1
ATOM 2360 N N . GLY A 1 298 ? -13.089 -42.409 34.270 1.00 89.56 298 GLY A N 1
ATOM 2361 C CA . GLY A 1 298 ? -13.010 -43.865 34.426 1.00 89.56 298 GLY A CA 1
ATOM 2362 C C . GLY A 1 298 ? -12.077 -44.561 33.423 1.00 89.56 298 GLY A C 1
ATOM 2363 O O . GLY A 1 298 ? -12.322 -45.708 33.029 1.00 89.56 298 GLY A O 1
ATOM 2364 N N . VAL A 1 299 ? -11.008 -43.887 32.993 1.00 92.00 299 VAL A N 1
ATOM 2365 C CA . VAL A 1 299 ? -10.033 -44.378 32.005 1.00 92.00 299 VAL A CA 1
ATOM 2366 C C . VAL A 1 299 ? -8.616 -44.434 32.580 1.00 92.00 299 VAL A C 1
ATOM 2368 O O . VAL A 1 299 ? -8.335 -43.933 33.664 1.00 92.00 299 VAL A O 1
ATOM 2371 N N . SER A 1 300 ? -7.691 -45.101 31.880 1.00 90.31 300 SER A N 1
ATOM 2372 C CA . SER A 1 300 ? -6.275 -45.042 32.260 1.00 90.31 300 SER A CA 1
ATOM 2373 C C . SER A 1 300 ? -5.628 -43.779 31.698 1.00 90.31 300 SER A C 1
ATOM 2375 O O . SER A 1 300 ? -5.962 -43.364 30.589 1.00 90.31 300 SER A O 1
ATOM 2377 N N . VAL A 1 301 ? -4.641 -43.230 32.415 1.00 87.25 301 VAL A N 1
ATOM 2378 C CA . VAL A 1 301 ? -3.850 -42.070 31.960 1.00 87.25 301 VAL A CA 1
ATOM 2379 C C . VAL A 1 301 ? -3.283 -42.307 30.556 1.00 87.25 301 VAL A C 1
ATOM 2381 O O . VAL A 1 301 ? -3.420 -41.458 29.690 1.00 87.25 301 VAL A O 1
ATOM 2384 N N . ALA A 1 302 ? -2.759 -43.506 30.278 1.00 80.62 302 ALA A N 1
ATOM 2385 C CA . ALA A 1 302 ? -2.246 -43.857 28.952 1.00 80.62 302 ALA A CA 1
ATOM 2386 C C . ALA A 1 302 ? -3.318 -43.830 27.843 1.00 80.62 302 ALA A C 1
ATOM 2388 O O . ALA A 1 302 ? -3.015 -43.514 26.698 1.00 80.62 302 ALA A O 1
ATOM 2389 N N . THR A 1 303 ? -4.573 -44.167 28.164 1.00 83.38 303 THR A N 1
ATOM 2390 C CA . THR A 1 303 ? -5.672 -44.109 27.186 1.00 83.38 303 THR A CA 1
ATOM 2391 C C . THR A 1 303 ? -6.110 -42.668 26.940 1.00 83.38 303 THR A C 1
ATOM 2393 O O . THR A 1 303 ? -6.383 -42.317 25.801 1.00 83.38 303 THR A O 1
ATOM 2396 N N . MET A 1 304 ? -6.165 -41.849 27.993 1.00 91.00 304 MET A N 1
ATOM 2397 C CA . MET A 1 304 ? -6.478 -40.421 27.906 1.00 91.00 304 MET A CA 1
ATOM 2398 C C . MET A 1 304 ? -5.423 -39.671 27.088 1.00 91.00 304 MET A C 1
ATOM 2400 O O . MET A 1 304 ? -5.781 -38.977 26.145 1.00 91.00 304 MET A O 1
ATOM 2404 N N . LEU A 1 305 ? -4.134 -39.878 27.393 1.00 85.25 305 LEU A N 1
ATOM 2405 C CA . LEU A 1 305 ? -3.024 -39.232 26.687 1.00 85.25 305 LEU A CA 1
ATOM 2406 C C . LEU A 1 305 ? -3.027 -39.554 25.192 1.00 85.25 305 LEU A C 1
ATOM 2408 O O . LEU A 1 305 ? -2.834 -38.652 24.399 1.00 85.25 305 LEU A O 1
ATOM 2412 N N . LYS A 1 306 ? -3.382 -40.784 24.796 1.00 85.50 306 LYS A N 1
ATOM 2413 C CA . LYS A 1 306 ? -3.541 -41.136 23.377 1.00 85.50 306 LYS A CA 1
ATOM 2414 C C . LYS A 1 306 ? -4.544 -40.229 22.647 1.00 85.50 306 LYS A C 1
ATOM 2416 O O . LYS A 1 306 ? -4.307 -39.858 21.507 1.00 85.50 306 LYS A O 1
ATOM 2421 N N . TYR A 1 307 ? -5.699 -39.947 23.251 1.00 85.88 307 TYR A N 1
ATOM 2422 C CA . TYR A 1 307 ? -6.713 -39.093 22.617 1.00 85.88 307 TYR A CA 1
ATOM 2423 C C . TYR A 1 307 ? -6.430 -37.604 22.815 1.00 85.88 307 TYR A C 1
ATOM 2425 O O . TYR A 1 307 ? -6.891 -36.809 22.011 1.00 85.88 307 TYR A O 1
ATOM 2433 N N . ARG A 1 308 ? -5.654 -37.241 23.843 1.00 88.56 308 ARG A N 1
ATOM 2434 C CA . ARG A 1 308 ? -5.065 -35.908 23.988 1.00 88.56 308 ARG A CA 1
ATOM 2435 C C . ARG A 1 308 ? -4.063 -35.630 22.875 1.00 88.56 308 ARG A C 1
ATOM 2437 O O . ARG A 1 308 ? -4.152 -34.569 22.292 1.00 88.56 308 ARG A O 1
ATOM 2444 N N . ASP A 1 309 ? -3.174 -36.576 22.562 1.00 81.31 309 ASP A N 1
ATOM 2445 C CA . ASP A 1 309 ? -2.248 -36.472 21.426 1.00 81.31 309 ASP A CA 1
ATOM 2446 C C . ASP A 1 309 ? -3.042 -36.247 20.137 1.00 81.31 309 ASP A C 1
ATOM 2448 O O . ASP A 1 309 ? -2.812 -35.266 19.468 1.00 81.31 309 ASP A O 1
ATOM 2452 N N . ILE A 1 310 ? -4.070 -37.061 19.860 1.00 76.88 310 ILE A N 1
ATOM 2453 C CA . ILE A 1 310 ? -4.912 -36.895 18.659 1.00 76.88 310 ILE A CA 1
ATOM 2454 C C . ILE A 1 310 ? -5.642 -35.541 18.636 1.00 76.88 310 ILE A C 1
ATOM 2456 O O . ILE A 1 310 ? -5.765 -34.936 17.580 1.00 76.88 310 ILE A O 1
ATOM 2460 N N . ALA A 1 311 ? -6.159 -35.076 19.777 1.00 78.19 311 ALA A N 1
ATOM 2461 C CA . ALA A 1 311 ? -6.843 -33.788 19.854 1.00 78.19 311 ALA A CA 1
ATOM 2462 C C . ALA A 1 311 ? -5.867 -32.611 19.700 1.00 78.19 311 ALA A C 1
ATOM 2464 O O . ALA A 1 311 ? -6.205 -31.660 19.013 1.00 78.19 311 ALA A O 1
ATOM 2465 N N . ILE A 1 312 ? -4.671 -32.687 20.298 1.00 75.19 312 ILE A N 1
ATOM 2466 C CA . ILE A 1 312 ? -3.612 -31.680 20.148 1.00 75.19 312 ILE A CA 1
ATOM 2467 C C . ILE A 1 312 ? -3.013 -31.719 18.752 1.00 75.19 312 ILE A C 1
ATOM 2469 O O . ILE A 1 312 ? -2.816 -30.656 18.213 1.00 75.19 312 ILE A O 1
ATOM 2473 N N . ASP A 1 313 ? -2.781 -32.879 18.145 1.00 69.88 313 ASP A N 1
ATOM 2474 C CA . ASP A 1 313 ? -2.320 -32.985 16.757 1.00 69.88 313 ASP A CA 1
ATOM 2475 C C . ASP A 1 313 ? -3.381 -32.428 15.801 1.00 69.88 313 ASP A C 1
ATOM 2477 O O . ASP A 1 313 ? -3.041 -31.845 14.793 1.00 69.88 313 ASP A O 1
ATOM 2481 N N . PHE A 1 314 ? -4.676 -32.546 16.112 1.00 63.12 314 PHE A N 1
ATOM 2482 C CA . PHE A 1 314 ? -5.737 -31.944 15.298 1.00 63.12 314 PHE A CA 1
ATOM 2483 C C . PHE A 1 314 ? -5.833 -30.416 15.468 1.00 63.12 314 PHE A C 1
ATOM 2485 O O . PHE A 1 314 ? -6.135 -29.707 14.512 1.00 63.12 314 PHE A O 1
ATOM 2492 N N . ILE A 1 315 ? -5.601 -29.908 16.684 1.00 61.25 315 ILE A N 1
ATOM 2493 C CA . ILE A 1 315 ? -5.492 -28.464 16.966 1.00 61.25 315 ILE A CA 1
ATOM 2494 C C . ILE A 1 315 ? -4.198 -27.917 16.349 1.00 61.25 315 ILE A C 1
ATOM 2496 O O . ILE A 1 315 ? -4.219 -26.880 15.709 1.00 61.25 315 ILE A O 1
ATOM 2500 N N . GLY A 1 316 ? -3.118 -28.681 16.470 1.00 46.62 316 GLY A N 1
ATOM 2501 C CA . GLY A 1 316 ? -1.786 -28.446 15.941 1.00 46.62 316 GLY A CA 1
ATOM 2502 C C . GLY A 1 316 ? -1.743 -28.529 14.426 1.00 46.62 316 GLY A C 1
ATOM 2503 O O . GLY A 1 316 ? -1.140 -27.675 13.840 1.00 46.62 316 GLY A O 1
ATOM 2504 N N . ASP A 1 317 ? -2.472 -29.412 13.747 1.00 40.06 317 ASP A N 1
ATOM 2505 C CA . ASP A 1 317 ? -2.593 -29.406 12.277 1.00 40.06 317 ASP A CA 1
ATOM 2506 C C . ASP A 1 317 ? -3.449 -28.216 11.777 1.00 40.06 317 ASP A C 1
ATOM 2508 O O . ASP A 1 317 ? -3.398 -27.856 10.599 1.00 40.06 317 ASP A O 1
ATOM 2512 N N . ALA A 1 318 ? -4.257 -27.606 12.657 1.00 39.47 318 ALA A N 1
ATOM 2513 C CA . ALA A 1 318 ? -4.956 -26.344 12.402 1.00 39.47 318 ALA A CA 1
ATOM 2514 C C . ALA A 1 318 ? -4.106 -25.106 12.774 1.00 39.47 318 ALA A C 1
ATOM 2516 O O . ALA A 1 318 ? -4.363 -24.032 12.234 1.00 39.47 318 ALA A O 1
ATOM 2517 N N . GLU A 1 319 ? -3.095 -25.273 13.638 1.00 37.06 319 GLU A N 1
ATOM 2518 C CA . GLU A 1 319 ? -2.100 -24.276 14.074 1.00 37.06 319 GLU A CA 1
ATOM 2519 C C . GLU A 1 319 ? -0.706 -24.474 13.424 1.00 37.06 319 GLU A C 1
ATOM 2521 O O . GLU A 1 319 ? 0.158 -23.627 13.564 1.00 37.06 319 GLU A O 1
ATOM 2526 N N . ASP A 1 320 ? -0.475 -25.514 12.623 1.00 28.81 320 ASP A N 1
ATOM 2527 C CA . ASP A 1 320 ? 0.744 -25.766 11.826 1.00 28.81 320 ASP A CA 1
ATOM 2528 C C . ASP A 1 320 ? 0.648 -25.020 10.476 1.00 28.81 320 ASP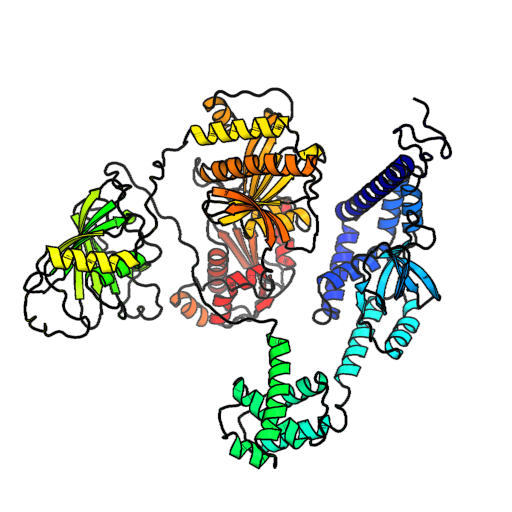 A C 1
ATOM 2530 O O . ASP A 1 320 ? 1.501 -25.137 9.595 1.00 28.81 320 ASP A O 1
ATOM 2534 N N . GLY A 1 321 ? -0.410 -24.213 10.328 1.00 33.88 321 GLY A N 1
ATOM 2535 C CA . GLY A 1 321 ? -0.434 -23.000 9.517 1.00 33.88 321 GLY A CA 1
ATOM 2536 C C . GLY A 1 321 ? -0.069 -21.727 10.299 1.00 33.88 321 GLY A C 1
ATOM 2537 O O . GLY A 1 321 ? -0.288 -20.638 9.778 1.00 33.88 321 GLY A O 1
ATOM 2538 N N . SER A 1 322 ? 0.449 -21.827 11.527 1.00 28.19 322 SER A N 1
ATOM 2539 C CA . SER A 1 322 ? 0.840 -20.692 12.374 1.00 28.19 322 SER A CA 1
ATOM 2540 C C . SER A 1 322 ? 2.066 -21.010 13.247 1.00 28.19 322 SER A C 1
ATOM 2542 O O . SER A 1 322 ? 1.961 -21.545 14.348 1.00 28.19 322 SER A O 1
ATOM 2544 N N . ASP A 1 323 ? 3.245 -20.624 12.759 1.00 27.70 323 ASP A N 1
ATOM 2545 C CA . ASP A 1 323 ? 4.482 -20.580 13.541 1.00 27.70 323 ASP A CA 1
ATOM 2546 C C . ASP A 1 323 ? 4.453 -19.407 14.549 1.00 27.70 323 ASP A C 1
ATOM 2548 O O . ASP A 1 323 ? 4.274 -18.246 14.176 1.00 27.70 323 ASP A O 1
ATOM 2552 N N . GLU A 1 324 ? 4.705 -19.692 15.830 1.00 23.28 324 GLU A N 1
ATOM 2553 C CA . GLU A 1 324 ? 5.119 -18.700 16.831 1.00 23.28 324 GLU A CA 1
ATOM 2554 C C . GLU A 1 324 ? 6.642 -18.468 16.749 1.00 23.28 324 GLU A C 1
ATOM 2556 O O . GLU A 1 324 ? 7.418 -19.423 16.730 1.00 23.28 324 GLU A O 1
ATOM 2561 N N . VAL A 1 325 ? 7.074 -17.197 16.775 1.00 23.16 325 VAL A N 1
ATOM 2562 C CA . VAL A 1 325 ? 8.050 -16.599 17.722 1.00 23.16 325 VAL A CA 1
ATOM 2563 C C . VAL A 1 325 ? 8.742 -15.353 17.115 1.00 23.16 325 VAL A C 1
ATOM 2565 O O . VAL A 1 325 ? 9.520 -15.483 16.175 1.00 23.16 325 VAL A O 1
ATOM 2568 N N . LYS A 1 326 ? 8.566 -14.208 17.812 1.00 22.34 326 LYS A N 1
ATOM 2569 C CA . LYS A 1 326 ? 9.449 -13.022 18.033 1.00 22.34 326 LYS A CA 1
ATOM 2570 C C . LYS A 1 326 ? 8.922 -11.645 17.600 1.00 22.34 326 LYS A C 1
ATOM 2572 O O . LYS A 1 326 ? 8.589 -11.400 16.452 1.00 22.34 326 LYS A O 1
ATOM 2577 N N . LEU A 1 327 ? 8.909 -10.774 18.611 1.00 23.62 327 LEU A N 1
ATOM 2578 C CA . LEU A 1 327 ? 8.484 -9.377 18.680 1.00 23.62 327 LEU A CA 1
ATOM 2579 C C . LEU A 1 327 ? 9.654 -8.431 18.369 1.00 23.62 327 LEU A C 1
ATOM 2581 O O . LEU A 1 327 ? 10.620 -8.485 19.121 1.00 23.62 327 LEU A O 1
ATOM 2585 N N . GLU A 1 328 ? 9.516 -7.541 17.380 1.00 22.58 328 GLU A N 1
ATOM 2586 C CA . GLU A 1 328 ? 10.251 -6.261 17.206 1.00 22.58 328 GLU A CA 1
ATOM 2587 C C . GLU A 1 328 ? 9.328 -5.356 16.347 1.00 22.58 328 GLU A C 1
ATOM 2589 O O . GLU A 1 328 ? 9.023 -5.715 15.216 1.00 22.58 328 GLU A O 1
ATOM 2594 N N . GLN A 1 329 ? 8.559 -4.383 16.858 1.00 21.86 329 GLN A N 1
ATOM 2595 C CA . GLN A 1 329 ? 8.875 -3.071 17.457 1.00 21.86 329 GLN A CA 1
ATOM 2596 C C . GLN A 1 329 ? 9.741 -2.150 16.579 1.00 21.86 329 GLN A C 1
ATOM 2598 O O . GLN A 1 329 ? 10.939 -2.372 16.445 1.00 21.86 329 GLN A O 1
ATOM 2603 N N . GLY A 1 330 ? 9.134 -1.066 16.069 1.00 24.66 330 GLY A N 1
ATOM 2604 C CA . GLY A 1 330 ? 9.861 0.136 15.645 1.00 24.66 330 GLY A CA 1
ATOM 2605 C C . GLY A 1 330 ? 9.268 0.889 14.454 1.00 24.66 330 GLY A C 1
ATOM 2606 O O . GLY A 1 330 ? 9.688 0.679 13.319 1.00 24.66 330 GLY A O 1
ATOM 2607 N N . GLU A 1 331 ? 8.348 1.817 14.728 1.00 23.92 331 GLU A N 1
ATOM 2608 C CA . GLU A 1 331 ? 7.992 2.905 13.818 1.00 23.92 331 GLU A CA 1
ATOM 2609 C C . GLU A 1 331 ? 9.098 3.973 13.702 1.00 23.92 331 GLU A C 1
ATOM 2611 O O . GLU A 1 331 ? 9.949 4.158 14.566 1.00 23.92 331 GLU A O 1
ATOM 2616 N N . SER A 1 332 ? 9.007 4.663 12.563 1.00 24.69 332 SER A N 1
ATOM 2617 C CA . SER A 1 332 ? 9.336 6.049 12.211 1.00 24.69 332 SER A CA 1
ATOM 2618 C C . SER A 1 332 ? 10.059 6.983 13.199 1.00 24.69 332 SER A C 1
ATOM 2620 O O . SER A 1 332 ? 9.763 7.066 14.380 1.00 24.69 332 SER A O 1
ATOM 2622 N N . GLY A 1 333 ? 10.924 7.832 12.632 1.00 24.17 333 GLY A N 1
ATOM 2623 C CA . GLY A 1 333 ? 11.426 9.045 13.271 1.00 24.17 333 GLY A CA 1
ATOM 2624 C C . GLY A 1 333 ? 11.323 10.244 12.330 1.00 24.17 333 GLY A C 1
ATOM 2625 O O . GLY A 1 333 ? 11.853 10.246 11.213 1.00 24.17 333 GLY A O 1
ATOM 2626 N N . ARG A 1 334 ? 10.614 11.268 12.808 1.00 23.86 334 ARG A N 1
ATOM 2627 C CA . ARG A 1 334 ? 10.424 12.601 12.228 1.00 23.86 334 ARG A CA 1
ATOM 2628 C C . ARG A 1 334 ? 11.726 13.401 12.080 1.00 23.86 334 ARG A C 1
ATOM 2630 O O . ARG A 1 334 ? 12.723 13.212 12.764 1.00 23.86 334 ARG A O 1
ATOM 2637 N N . LYS A 1 335 ? 11.656 14.368 11.160 1.00 27.80 335 LYS A N 1
ATOM 2638 C CA . LYS A 1 335 ? 12.654 15.408 10.856 1.00 27.80 335 LYS A CA 1
ATOM 2639 C C . LYS A 1 335 ? 12.733 16.486 11.942 1.00 27.80 335 LYS A C 1
ATOM 2641 O O . LYS A 1 335 ? 11.698 16.944 12.416 1.00 27.80 335 LYS A O 1
ATOM 2646 N N . GLY A 1 336 ? 13.922 17.072 12.126 1.00 23.84 336 GLY A N 1
ATOM 2647 C CA . GLY A 1 336 ? 14.067 18.335 12.856 1.00 23.84 336 GLY A CA 1
ATOM 2648 C C . GLY A 1 336 ? 15.375 19.115 12.647 1.00 23.84 336 GLY A C 1
ATOM 2649 O O . GLY A 1 336 ? 16.304 18.988 13.421 1.00 23.84 336 GLY A O 1
ATOM 2650 N N . ASN A 1 337 ? 15.371 20.050 11.688 1.00 23.66 337 ASN A N 1
ATOM 2651 C CA . ASN A 1 337 ? 16.112 21.330 11.675 1.00 23.66 337 ASN A CA 1
ATOM 2652 C C . ASN A 1 337 ? 17.662 21.398 11.730 1.00 23.66 337 ASN A C 1
ATOM 2654 O O . ASN A 1 337 ? 18.296 21.389 12.788 1.00 23.66 337 ASN A O 1
ATOM 2658 N N . LYS A 1 338 ? 18.230 21.795 10.575 1.00 30.75 338 LYS A N 1
ATOM 2659 C CA . LYS A 1 338 ? 19.501 22.545 10.452 1.00 30.75 338 LYS A CA 1
ATOM 2660 C C . LYS A 1 338 ? 19.491 23.813 11.326 1.00 30.75 338 LYS A C 1
ATOM 2662 O O . LYS A 1 338 ? 18.478 24.512 11.408 1.00 30.75 338 LYS A O 1
ATOM 2667 N N . PRO A 1 339 ? 20.641 24.150 11.938 1.00 28.55 339 PRO A N 1
ATOM 2668 C CA . PRO A 1 339 ? 21.337 25.361 11.500 1.00 28.55 339 PRO A CA 1
ATOM 2669 C C . PRO A 1 339 ? 22.877 25.257 11.486 1.00 28.55 339 PRO A C 1
ATOM 2671 O O . PRO A 1 339 ? 23.496 24.730 12.405 1.00 28.55 339 PRO A O 1
ATOM 2674 N N . ASP A 1 340 ? 23.411 25.843 10.417 1.00 26.56 340 ASP A N 1
ATOM 2675 C CA . ASP A 1 340 ? 24.652 26.606 10.206 1.00 26.56 340 ASP A CA 1
ATOM 2676 C C . ASP A 1 340 ? 26.030 26.189 10.779 1.00 26.56 340 ASP A C 1
ATOM 2678 O O . ASP A 1 340 ? 26.276 26.095 11.982 1.00 26.56 340 ASP A O 1
ATOM 2682 N N . ASP A 1 341 ? 26.910 25.981 9.794 1.00 37.78 341 ASP A N 1
ATOM 2683 C CA . ASP A 1 341 ? 28.337 26.280 9.632 1.00 37.78 341 ASP A CA 1
ATOM 2684 C C . ASP A 1 341 ? 29.316 26.396 10.830 1.00 37.78 341 ASP A C 1
ATOM 2686 O O . ASP A 1 341 ? 29.392 27.370 11.574 1.00 37.78 341 ASP A O 1
ATOM 2690 N N . GLY A 1 342 ? 30.261 25.439 10.886 1.00 36.59 342 GLY A N 1
ATOM 2691 C CA . GLY A 1 342 ? 31.604 25.714 11.424 1.00 36.59 342 GLY A CA 1
ATOM 2692 C C . GLY A 1 342 ? 32.336 24.612 12.195 1.00 36.59 342 GLY A C 1
ATOM 2693 O O . GLY A 1 342 ? 33.460 24.863 12.628 1.00 36.59 342 GLY A O 1
ATOM 2694 N N . ASN A 1 343 ? 31.772 23.412 12.388 1.00 39.62 343 ASN A N 1
ATOM 2695 C CA . ASN A 1 343 ? 32.443 22.358 13.168 1.00 39.62 343 ASN A CA 1
ATOM 2696 C C . ASN A 1 343 ? 32.172 20.944 12.610 1.00 39.62 343 ASN A C 1
ATOM 2698 O O . ASN A 1 343 ? 31.335 20.206 13.124 1.00 39.62 343 ASN A O 1
ATOM 2702 N N . THR A 1 344 ? 32.870 20.574 11.532 1.00 50.84 344 THR A N 1
ATOM 2703 C CA . THR A 1 344 ? 32.558 19.444 10.626 1.00 50.84 344 THR A CA 1
ATOM 2704 C C . THR A 1 344 ? 32.930 18.037 11.135 1.00 50.84 344 THR A C 1
ATOM 2706 O O . THR A 1 344 ? 33.029 17.095 10.357 1.00 50.84 344 THR A O 1
ATOM 2709 N N . GLY A 1 345 ? 33.151 17.842 12.439 1.00 65.56 345 GLY A N 1
ATOM 2710 C CA . GLY A 1 345 ? 33.463 16.512 12.983 1.00 65.56 345 GLY A CA 1
ATOM 2711 C C . GLY A 1 345 ? 32.213 15.667 13.273 1.00 65.56 345 GLY A C 1
ATOM 2712 O O . GLY A 1 345 ? 31.401 16.065 14.114 1.00 65.56 345 GLY A O 1
ATOM 2713 N N . ARG A 1 346 ? 32.079 14.496 12.623 1.00 85.50 346 ARG A N 1
ATOM 2714 C CA . ARG A 1 346 ? 31.000 13.497 12.841 1.00 85.50 346 ARG A CA 1
ATOM 2715 C C . ARG A 1 346 ? 31.137 12.732 14.160 1.00 85.50 346 ARG A C 1
ATOM 2717 O O . ARG A 1 346 ? 30.138 12.260 14.681 1.00 85.50 346 ARG A O 1
ATOM 2724 N N . ILE A 1 347 ? 32.335 12.654 14.734 1.00 92.62 347 ILE A N 1
ATOM 2725 C CA . ILE A 1 347 ? 32.583 11.940 15.991 1.00 92.62 347 ILE A CA 1
ATOM 2726 C C . ILE A 1 347 ? 32.590 12.920 17.161 1.00 92.62 347 ILE A C 1
ATOM 2728 O O . ILE A 1 347 ? 33.387 13.861 17.208 1.00 92.62 347 ILE A O 1
ATOM 2732 N N . LEU A 1 348 ? 31.715 12.694 18.135 1.00 93.50 348 LEU A N 1
ATOM 2733 C CA . LEU A 1 348 ? 31.620 13.488 19.352 1.00 93.50 348 LEU A CA 1
ATOM 2734 C C . LEU A 1 348 ? 32.528 12.888 20.425 1.00 93.50 348 LEU A C 1
ATOM 2736 O O . LEU A 1 348 ? 32.354 11.745 20.839 1.00 93.50 348 LEU A O 1
ATOM 2740 N N . GLN A 1 349 ? 33.496 13.670 20.905 1.00 94.12 349 GLN A N 1
ATOM 2741 C CA . GLN A 1 349 ? 34.292 13.305 22.071 1.00 94.12 349 GLN A CA 1
ATOM 2742 C C . GLN A 1 349 ? 33.650 13.877 23.334 1.00 94.12 349 GLN A C 1
ATOM 2744 O O . GLN A 1 349 ? 33.742 15.084 23.589 1.00 94.12 349 GLN A O 1
ATOM 2749 N N . PHE A 1 350 ? 33.089 13.013 24.171 1.00 96.31 350 PHE A N 1
ATOM 2750 C CA . PHE A 1 350 ? 32.526 13.378 25.465 1.00 96.31 350 PHE A CA 1
ATOM 2751 C C . PHE A 1 350 ? 33.512 13.158 26.606 1.00 96.31 350 PHE A C 1
ATOM 2753 O O . PHE A 1 350 ? 34.366 12.273 26.577 1.00 96.31 350 PHE A O 1
ATOM 2760 N N . LYS A 1 351 ? 33.380 13.970 27.656 1.00 93.75 351 LYS A N 1
ATOM 2761 C CA . LYS A 1 351 ? 33.793 13.577 29.004 1.00 93.75 351 LYS A CA 1
ATOM 2762 C C . LYS A 1 351 ? 32.525 13.367 29.819 1.00 93.75 351 LYS A C 1
ATOM 2764 O O . LYS A 1 351 ? 31.790 14.334 29.997 1.00 93.75 351 LYS A O 1
ATOM 2769 N N . VAL A 1 352 ? 32.336 12.156 30.324 1.00 95.94 352 VAL A N 1
ATOM 2770 C CA . VAL A 1 352 ? 31.219 11.784 31.193 1.00 95.94 352 VAL A CA 1
ATOM 2771 C C . VAL A 1 352 ? 31.766 11.574 32.593 1.00 95.94 352 VAL A C 1
ATOM 2773 O O . VAL A 1 352 ? 32.705 10.800 32.772 1.00 95.94 352 VAL A O 1
ATOM 2776 N N . LYS A 1 353 ? 31.260 12.307 33.578 1.00 91.75 353 LYS A N 1
ATOM 2777 C CA . LYS A 1 353 ? 31.731 12.246 34.963 1.00 91.75 353 LYS A CA 1
ATOM 2778 C C . LYS A 1 353 ? 30.573 11.868 35.876 1.00 91.75 353 LYS A C 1
ATOM 2780 O O . LYS A 1 353 ? 29.622 12.637 35.954 1.00 91.75 353 LYS A O 1
ATOM 2785 N N . LEU A 1 354 ? 30.708 10.768 36.613 1.00 91.00 354 LEU A N 1
ATOM 2786 C CA . LEU A 1 354 ? 29.764 10.420 37.670 1.00 91.00 354 LEU A CA 1
ATOM 2787 C C . LEU A 1 354 ? 29.940 11.400 38.837 1.00 91.00 354 LEU A C 1
ATOM 2789 O O . LEU A 1 354 ? 31.056 11.722 39.274 1.00 91.00 354 LEU A O 1
ATOM 2793 N N . MET A 1 355 ? 28.829 11.975 39.274 1.00 87.56 355 MET A N 1
ATOM 2794 C CA . MET A 1 355 ? 28.803 13.007 40.296 1.00 87.56 355 MET A CA 1
ATOM 2795 C C . MET A 1 355 ? 28.826 12.376 41.687 1.00 87.56 355 MET A C 1
ATOM 2797 O O . MET A 1 355 ? 28.562 11.197 41.869 1.00 87.56 355 MET A O 1
ATOM 2801 N N . ARG A 1 356 ? 29.184 13.179 42.693 1.00 81.62 356 ARG A N 1
ATOM 2802 C CA . ARG A 1 356 ? 29.172 12.780 44.113 1.00 81.62 356 ARG A CA 1
ATOM 2803 C C . ARG A 1 356 ? 30.096 11.596 44.486 1.00 81.62 356 ARG A C 1
ATOM 2805 O O . ARG A 1 356 ? 30.054 11.170 45.633 1.00 81.62 356 ARG A O 1
ATOM 2812 N N . THR A 1 357 ? 31.014 11.164 43.613 1.00 78.88 357 THR A N 1
ATOM 2813 C CA . THR A 1 357 ? 32.041 10.159 43.955 1.00 78.88 357 THR A CA 1
ATOM 2814 C C . THR A 1 357 ? 33.350 10.770 44.467 1.00 78.88 357 THR A C 1
ATOM 2816 O O . THR A 1 357 ? 33.780 11.854 44.049 1.00 78.88 357 THR A O 1
ATOM 2819 N N . SER A 1 358 ? 34.025 10.045 45.358 1.00 71.62 358 SER A N 1
ATOM 2820 C CA . SER A 1 358 ? 35.398 10.318 45.784 1.00 71.62 358 SER A CA 1
ATOM 2821 C C . SER A 1 358 ? 36.103 8.986 46.061 1.00 71.62 358 SER A C 1
ATOM 2823 O O . SER A 1 358 ? 35.744 8.352 47.050 1.00 71.62 358 SER A O 1
ATOM 2825 N N . PRO A 1 359 ? 37.115 8.577 45.271 1.00 73.38 359 PRO A N 1
ATOM 2826 C CA . PRO A 1 359 ? 37.785 9.315 44.190 1.00 73.38 359 PRO A CA 1
ATOM 2827 C C . PRO A 1 359 ? 36.897 9.588 42.952 1.00 73.38 359 PRO A C 1
ATOM 2829 O O . PRO A 1 359 ? 35.810 9.029 42.816 1.00 73.38 359 PRO A O 1
ATOM 2832 N N . PRO A 1 360 ? 37.297 10.517 42.058 1.00 78.00 360 PRO A N 1
ATOM 2833 C CA . PRO A 1 360 ? 36.470 10.911 40.918 1.00 78.00 360 PRO A CA 1
ATOM 2834 C C . PRO A 1 360 ? 36.389 9.812 39.851 1.00 78.00 360 PRO A C 1
ATOM 2836 O O . PRO A 1 360 ? 37.419 9.418 39.303 1.00 78.00 360 PRO A O 1
ATOM 2839 N N . VAL A 1 361 ? 35.165 9.437 39.477 1.00 89.44 361 VAL A N 1
ATOM 2840 C CA . VAL A 1 361 ? 34.867 8.450 38.430 1.00 89.44 361 VAL A CA 1
ATOM 2841 C C . VAL A 1 361 ? 34.470 9.171 37.135 1.00 89.44 361 VAL A C 1
ATOM 2843 O O . VAL A 1 361 ? 33.594 10.039 37.132 1.00 89.44 361 VAL A O 1
ATOM 2846 N N . TRP A 1 362 ? 35.150 8.888 36.020 1.00 92.56 362 TRP A N 1
ATOM 2847 C CA . TRP A 1 362 ? 34.806 9.451 34.709 1.00 92.56 362 TRP A CA 1
ATOM 2848 C C . TRP A 1 362 ? 35.304 8.615 33.525 1.00 92.56 362 TRP A C 1
ATOM 2850 O O . TRP A 1 362 ? 36.266 7.852 33.632 1.00 92.56 362 TRP A O 1
ATOM 2860 N N . ARG A 1 363 ? 34.674 8.827 32.366 1.00 93.50 363 ARG A N 1
ATOM 2861 C CA . ARG A 1 363 ? 34.985 8.210 31.070 1.00 93.50 363 ARG A CA 1
ATOM 2862 C C . ARG A 1 363 ? 35.174 9.277 29.989 1.00 93.50 363 ARG A C 1
ATOM 2864 O O . ARG A 1 363 ? 34.595 10.369 30.060 1.00 93.50 363 ARG A O 1
ATOM 2871 N N . ARG A 1 364 ? 36.029 9.011 29.000 1.00 93.75 364 ARG A N 1
ATOM 2872 C CA . ARG A 1 364 ? 36.166 9.823 27.782 1.00 93.75 364 ARG A CA 1
ATOM 2873 C C . ARG A 1 364 ? 35.813 8.973 26.577 1.00 93.75 364 ARG A C 1
ATOM 2875 O O . ARG A 1 364 ? 36.616 8.138 26.181 1.00 93.75 364 ARG A O 1
ATOM 2882 N N . LEU A 1 365 ? 34.653 9.249 26.004 1.00 94.88 365 LEU A N 1
ATOM 2883 C CA . LEU A 1 365 ? 34.026 8.423 24.980 1.00 94.88 365 LEU A CA 1
ATOM 2884 C C . LEU A 1 365 ? 34.042 9.144 23.630 1.00 94.88 365 LEU A C 1
ATOM 2886 O O . LEU A 1 365 ? 33.943 10.372 23.584 1.00 94.88 365 LEU A O 1
ATOM 2890 N N . LEU A 1 366 ? 34.193 8.380 22.556 1.00 92.38 366 LEU A N 1
ATOM 2891 C CA . LEU A 1 366 ? 33.998 8.779 21.168 1.00 92.38 366 LEU A CA 1
ATOM 2892 C C . LEU A 1 366 ? 32.731 8.096 20.671 1.00 92.38 366 LEU A C 1
ATOM 2894 O O . LEU A 1 366 ? 32.661 6.873 20.714 1.00 92.38 366 LEU A O 1
ATOM 2898 N N . VAL A 1 367 ? 31.753 8.865 20.208 1.00 91.81 367 VAL A N 1
ATOM 2899 C CA . VAL A 1 367 ? 30.479 8.333 19.703 1.00 91.81 367 VAL A CA 1
ATOM 2900 C C . VAL A 1 367 ? 30.085 9.034 18.405 1.00 91.81 367 VAL A C 1
ATOM 2902 O O . VAL A 1 367 ? 30.475 10.184 18.183 1.00 91.81 367 VAL A O 1
ATOM 2905 N N . ASP A 1 368 ? 29.332 8.356 17.537 1.00 90.00 368 ASP A N 1
ATOM 2906 C CA . ASP A 1 368 ? 28.784 8.962 16.315 1.00 90.00 368 ASP A CA 1
ATOM 2907 C C . ASP A 1 368 ? 27.752 10.041 16.689 1.00 90.00 368 ASP A C 1
ATOM 2909 O O . ASP A 1 368 ? 26.907 9.841 17.562 1.00 90.00 368 ASP A O 1
ATOM 2913 N N . SER A 1 369 ? 27.817 11.209 16.049 1.00 87.69 369 SER A N 1
ATOM 2914 C CA . SER A 1 369 ? 26.885 12.309 16.307 1.00 87.69 369 SER A CA 1
ATOM 2915 C C . SER A 1 369 ? 25.433 11.984 15.938 1.00 87.69 369 SER A C 1
ATOM 2917 O O . SER A 1 369 ? 24.524 12.600 16.488 1.00 87.69 369 SER A O 1
ATOM 2919 N N . ARG A 1 370 ? 25.199 11.011 15.051 1.00 85.25 370 ARG A N 1
ATOM 2920 C CA . ARG A 1 370 ? 23.869 10.535 14.638 1.00 85.25 370 ARG A CA 1
ATOM 2921 C C . ARG A 1 370 ? 23.264 9.513 15.601 1.00 85.25 370 ARG A C 1
ATOM 2923 O O . ARG A 1 370 ? 22.163 9.040 15.343 1.00 85.25 370 ARG A O 1
ATOM 2930 N N . MET A 1 371 ? 23.974 9.145 16.668 1.00 87.56 371 MET A N 1
ATOM 2931 C CA . MET A 1 371 ? 23.455 8.265 17.715 1.00 87.56 371 MET A CA 1
ATOM 2932 C C . MET A 1 371 ? 22.246 8.928 18.397 1.00 87.56 371 MET A C 1
ATOM 2934 O O . MET A 1 371 ? 22.266 10.138 18.646 1.00 87.56 371 MET A O 1
ATOM 2938 N N . SER A 1 372 ? 21.188 8.155 18.654 1.00 88.38 372 SER A N 1
ATOM 2939 C CA . SER A 1 372 ? 20.047 8.594 19.468 1.00 88.38 372 SER A CA 1
ATOM 2940 C C . SER A 1 372 ? 20.432 8.663 20.949 1.00 88.38 372 SER A C 1
ATOM 2942 O O . SER A 1 372 ? 21.437 8.075 21.361 1.00 88.38 372 SER A O 1
ATOM 2944 N N . PHE A 1 373 ? 19.652 9.369 21.767 1.00 90.56 373 PHE A N 1
ATOM 2945 C CA . PHE A 1 373 ? 19.864 9.363 23.218 1.00 90.56 373 PHE A CA 1
ATOM 2946 C C . PHE A 1 373 ? 19.601 7.980 23.838 1.00 90.56 373 PHE A C 1
ATOM 2948 O O . PHE A 1 373 ? 20.343 7.606 24.743 1.00 90.56 373 PHE A O 1
ATOM 2955 N N . ALA A 1 374 ? 18.684 7.185 23.269 1.00 86.94 374 ALA A N 1
ATOM 2956 C CA . ALA A 1 374 ? 18.455 5.784 23.648 1.00 86.94 374 ALA A CA 1
ATOM 2957 C C . ALA A 1 374 ? 19.726 4.931 23.496 1.00 86.94 374 ALA A C 1
ATOM 2959 O O . ALA A 1 374 ? 20.221 4.314 24.437 1.00 86.94 374 ALA A O 1
ATOM 2960 N N . ASN A 1 375 ? 20.350 4.978 22.314 1.00 86.31 375 ASN A N 1
ATOM 2961 C CA . ASN A 1 375 ? 21.595 4.249 22.078 1.00 86.31 375 ASN A CA 1
ATOM 2962 C C . ASN A 1 375 ? 22.731 4.797 22.944 1.00 86.31 375 ASN A C 1
ATOM 2964 O O . ASN A 1 375 ? 23.578 4.042 23.419 1.00 86.31 375 ASN A O 1
ATOM 2968 N N . PHE A 1 376 ? 22.744 6.108 23.191 1.00 94.06 376 PHE A N 1
ATOM 2969 C CA . PHE A 1 376 ? 23.733 6.709 24.071 1.00 94.06 376 PHE A CA 1
ATOM 2970 C C . PHE A 1 376 ? 23.567 6.272 25.533 1.00 94.06 376 PHE A C 1
ATOM 2972 O O . PHE A 1 376 ? 24.579 6.107 26.208 1.00 94.06 376 PHE A O 1
ATOM 2979 N N . HIS A 1 377 ? 22.345 6.018 26.012 1.00 92.69 377 HIS A N 1
ATOM 2980 C CA . HIS A 1 377 ? 22.104 5.403 27.318 1.00 92.69 377 HIS A CA 1
ATOM 2981 C C . HIS A 1 377 ? 22.817 4.046 27.428 1.00 92.69 377 HIS A C 1
ATOM 2983 O O . HIS A 1 377 ? 23.605 3.868 28.355 1.00 92.69 377 HIS A O 1
ATOM 2989 N N . HIS A 1 378 ? 22.675 3.148 26.448 1.00 88.88 378 HIS A N 1
ATOM 2990 C CA . HIS A 1 378 ? 23.377 1.855 26.464 1.00 88.88 378 HIS A CA 1
ATOM 2991 C C . HIS A 1 378 ? 24.906 2.006 26.469 1.00 88.88 378 HIS A C 1
ATOM 2993 O O . HIS A 1 378 ? 25.608 1.275 27.166 1.00 88.88 378 HIS A O 1
ATOM 2999 N N . VAL A 1 379 ? 25.440 3.010 25.761 1.00 91.44 379 VAL A N 1
ATOM 3000 C CA . VAL A 1 379 ? 26.873 3.347 25.820 1.00 91.44 379 VAL A CA 1
ATOM 3001 C C . VAL A 1 379 ? 27.293 3.785 27.226 1.00 91.44 379 VAL A C 1
ATOM 3003 O O . VAL A 1 379 ? 28.401 3.471 27.659 1.00 91.44 379 VAL A O 1
ATOM 3006 N N . LEU A 1 380 ? 26.445 4.528 27.941 1.00 93.81 380 LEU A N 1
ATOM 3007 C CA . LEU A 1 380 ? 26.715 4.939 29.317 1.00 93.81 380 LEU A CA 1
ATOM 3008 C C . LEU A 1 380 ? 26.643 3.753 30.284 1.00 93.81 380 LEU A C 1
ATOM 3010 O O . LEU A 1 380 ? 27.552 3.632 31.098 1.00 93.81 380 LEU A O 1
ATOM 3014 N N . GLN A 1 381 ? 25.655 2.865 30.151 1.00 92.81 381 GLN A N 1
ATOM 3015 C CA . GLN A 1 381 ? 25.552 1.641 30.959 1.00 92.81 381 GLN A CA 1
ATOM 3016 C C . GLN A 1 381 ? 26.805 0.773 30.807 1.00 92.81 381 GLN A C 1
ATOM 3018 O O . GLN A 1 381 ? 27.522 0.541 31.777 1.00 92.81 381 GLN A O 1
ATOM 3023 N N . ALA A 1 382 ? 27.180 0.440 29.568 1.00 88.00 382 ALA A N 1
ATOM 3024 C CA . ALA A 1 382 ? 28.387 -0.340 29.295 1.00 88.00 382 ALA A CA 1
ATOM 3025 C C . ALA A 1 382 ? 29.669 0.365 29.775 1.00 88.00 382 ALA A C 1
ATOM 3027 O O . ALA A 1 382 ? 30.587 -0.267 30.291 1.00 88.00 382 ALA A O 1
ATOM 3028 N N . ALA A 1 383 ? 29.758 1.694 29.642 1.00 89.75 383 ALA A N 1
ATOM 3029 C CA . ALA A 1 383 ? 30.946 2.428 30.072 1.00 89.75 383 ALA A CA 1
ATOM 3030 C C . ALA A 1 383 ? 31.110 2.506 31.599 1.00 89.75 383 ALA A C 1
ATOM 3032 O O . ALA A 1 383 ? 32.226 2.766 32.071 1.00 89.75 383 ALA A O 1
ATOM 3033 N N . PHE A 1 384 ? 30.029 2.336 32.360 1.00 91.00 384 PHE A N 1
ATOM 3034 C CA . PHE A 1 384 ? 30.027 2.331 33.822 1.00 91.00 384 PHE A CA 1
ATOM 3035 C C . PHE A 1 384 ? 29.787 0.938 34.425 1.00 91.00 384 PHE A C 1
ATOM 3037 O O . PHE A 1 384 ? 29.860 0.838 35.641 1.00 91.00 384 PHE A O 1
ATOM 3044 N N . ASP A 1 385 ? 29.673 -0.103 33.591 1.00 86.38 385 ASP A N 1
ATOM 3045 C CA . ASP A 1 385 ? 29.479 -1.509 33.988 1.00 86.38 385 ASP A CA 1
ATOM 3046 C C . ASP A 1 385 ? 28.192 -1.720 34.805 1.00 86.38 385 ASP A C 1
ATOM 3048 O O . ASP A 1 385 ? 28.207 -2.294 35.890 1.00 86.38 385 ASP A O 1
ATOM 3052 N N . TRP A 1 386 ? 27.089 -1.171 34.291 1.00 87.94 386 TRP A N 1
ATOM 3053 C CA . TRP A 1 386 ? 25.740 -1.250 34.864 1.00 87.94 386 TRP A CA 1
ATOM 3054 C C . TRP A 1 386 ? 24.775 -1.963 33.911 1.00 87.94 386 TRP A C 1
ATOM 3056 O O . TRP A 1 386 ? 25.026 -2.023 32.702 1.00 87.94 386 TRP A O 1
ATOM 3066 N N . ASP A 1 387 ? 23.670 -2.480 34.451 1.00 77.69 387 ASP A N 1
ATOM 3067 C CA . ASP A 1 387 ? 22.800 -3.441 33.764 1.00 77.69 387 ASP A CA 1
ATOM 3068 C C . ASP A 1 387 ? 21.671 -2.775 32.956 1.00 77.69 387 ASP A C 1
ATOM 3070 O O . ASP A 1 387 ? 21.122 -3.385 32.038 1.00 77.69 387 ASP A O 1
ATOM 3074 N N . GLY A 1 388 ? 21.358 -1.501 33.219 1.00 82.06 388 GLY A N 1
ATOM 3075 C CA . GLY A 1 388 ? 20.325 -0.756 32.483 1.00 82.06 388 GLY A CA 1
ATOM 3076 C C . GLY A 1 388 ? 18.881 -1.059 32.909 1.00 82.06 388 GLY A C 1
ATOM 3077 O O . GLY A 1 388 ? 17.951 -0.664 32.211 1.00 82.06 388 GLY A O 1
ATOM 3078 N N . ASP A 1 389 ? 18.677 -1.713 34.054 1.00 79.44 389 ASP A N 1
ATOM 3079 C CA . ASP A 1 389 ? 17.374 -2.167 34.565 1.00 79.44 389 ASP A CA 1
ATOM 3080 C C . ASP A 1 389 ? 16.545 -1.070 35.277 1.00 79.44 389 ASP A C 1
ATOM 3082 O O . ASP A 1 389 ? 15.481 -1.337 35.858 1.00 79.44 389 ASP A O 1
ATOM 3086 N N . HIS A 1 390 ? 17.015 0.180 35.284 1.00 80.75 390 HIS A N 1
ATOM 3087 C CA . HIS A 1 390 ? 16.373 1.301 35.977 1.00 80.75 390 HIS A CA 1
ATOM 3088 C C . HIS A 1 390 ? 16.036 2.483 35.062 1.00 80.75 390 HIS A C 1
ATOM 3090 O O . HIS A 1 390 ? 16.656 2.708 34.028 1.00 80.75 390 HIS A O 1
ATOM 3096 N N . LEU A 1 391 ? 15.043 3.279 35.482 1.00 83.62 391 LEU A N 1
ATOM 3097 C CA . LEU A 1 391 ? 14.613 4.476 34.752 1.00 83.62 391 LEU A CA 1
ATOM 3098 C C . LEU A 1 391 ? 15.725 5.525 34.665 1.00 83.62 391 LEU A C 1
ATOM 3100 O O . LEU A 1 391 ? 16.491 5.720 35.614 1.00 83.62 391 LEU A O 1
ATOM 3104 N N . HIS A 1 392 ? 15.741 6.273 33.562 1.00 88.94 392 HIS A N 1
ATOM 3105 C CA . HIS A 1 392 ? 16.708 7.340 33.335 1.00 88.94 392 HIS A CA 1
ATOM 3106 C C . HIS A 1 392 ? 16.137 8.553 32.613 1.00 88.94 392 HIS A C 1
ATOM 3108 O O . HIS A 1 392 ? 15.033 8.533 32.083 1.00 88.94 392 HIS A O 1
ATOM 3114 N N . SER A 1 393 ? 16.908 9.640 32.606 1.00 88.19 393 SER A N 1
ATOM 3115 C CA . SER A 1 393 ? 16.613 10.843 31.826 1.00 88.19 393 SER A CA 1
ATOM 3116 C C . SER A 1 393 ? 17.880 11.630 31.491 1.00 88.19 393 SER A C 1
ATOM 3118 O O . SER A 1 393 ? 18.888 11.562 32.202 1.00 88.19 393 SER A O 1
ATOM 3120 N N . PHE A 1 394 ? 17.830 12.432 30.427 1.00 91.62 394 PHE A N 1
ATOM 3121 C CA . PHE A 1 394 ? 18.855 13.411 30.077 1.00 91.62 394 PHE A CA 1
ATOM 3122 C C . PHE A 1 394 ? 18.298 14.827 30.169 1.00 91.62 394 PHE A C 1
ATOM 3124 O O . PHE A 1 394 ? 17.388 15.218 29.445 1.00 91.62 394 PHE A O 1
ATOM 3131 N N . ARG A 1 395 ? 18.907 15.653 31.014 1.00 88.75 395 ARG A N 1
ATOM 3132 C CA . ARG A 1 395 ? 18.614 17.083 31.109 1.00 88.75 395 ARG A CA 1
ATOM 3133 C C . ARG A 1 395 ? 19.636 17.885 30.315 1.00 88.75 395 ARG A C 1
ATOM 3135 O O . ARG A 1 395 ? 20.820 17.908 30.658 1.00 88.75 395 ARG A O 1
ATOM 3142 N N . MET A 1 396 ? 19.189 18.585 29.280 1.00 86.81 396 MET A N 1
ATOM 3143 C CA . MET A 1 396 ? 20.046 19.322 28.350 1.00 86.81 396 MET A CA 1
ATOM 3144 C C . MET A 1 396 ? 20.236 20.793 28.742 1.00 86.81 396 MET A C 1
ATOM 3146 O O . MET A 1 396 ? 19.294 21.483 29.131 1.00 86.81 396 MET A O 1
ATOM 3150 N N . THR A 1 397 ? 21.453 21.326 28.566 1.00 73.38 397 THR A N 1
ATOM 3151 C CA . THR A 1 397 ? 21.749 22.762 28.742 1.00 73.38 397 THR A CA 1
ATOM 3152 C C . THR A 1 397 ? 22.580 23.307 27.570 1.00 73.38 397 THR A C 1
ATOM 3154 O O . THR A 1 397 ? 23.763 22.982 27.440 1.00 73.38 397 THR A O 1
ATOM 3157 N N . ARG A 1 398 ? 21.992 24.184 26.738 1.00 62.12 398 ARG A N 1
ATOM 3158 C CA . ARG A 1 398 ? 22.677 24.831 25.594 1.00 62.12 398 ARG A CA 1
ATOM 3159 C C . ARG A 1 398 ? 23.403 26.119 26.001 1.00 62.12 398 ARG A C 1
ATOM 3161 O O . ARG A 1 398 ? 22.879 26.915 26.782 1.00 62.12 398 ARG A O 1
ATOM 3168 N N . ILE A 1 399 ? 24.610 26.347 25.468 1.00 55.06 399 ILE A N 1
ATOM 3169 C CA . ILE A 1 399 ? 25.436 27.532 25.790 1.00 55.06 399 ILE A CA 1
ATOM 3170 C C . ILE A 1 399 ? 25.096 28.760 24.920 1.00 55.06 399 ILE A C 1
ATOM 3172 O O . ILE A 1 399 ? 25.372 29.891 25.324 1.00 55.06 399 ILE A O 1
ATOM 3176 N N . ASP A 1 400 ? 24.474 28.581 23.753 1.00 51.03 400 ASP A N 1
ATOM 3177 C CA . ASP A 1 400 ? 24.308 29.619 22.719 1.00 51.03 400 ASP A CA 1
ATOM 3178 C C . ASP A 1 400 ? 23.179 30.646 22.963 1.00 51.03 400 ASP A C 1
ATOM 3180 O O . ASP A 1 400 ? 22.977 31.564 22.165 1.00 51.03 400 ASP A O 1
ATOM 3184 N N . GLY A 1 401 ? 22.499 30.584 24.108 1.00 45.66 401 GLY A N 1
ATOM 3185 C CA . GLY A 1 401 ? 21.766 31.731 24.649 1.00 45.66 401 GLY A CA 1
ATOM 3186 C C . GLY A 1 401 ? 20.485 32.135 23.909 1.00 45.66 401 GLY A C 1
ATOM 3187 O O . GLY A 1 401 ? 19.948 33.208 24.197 1.00 45.66 401 GLY A O 1
ATOM 3188 N N . LYS A 1 402 ? 19.938 31.304 23.014 1.00 40.94 402 LYS A N 1
ATOM 3189 C CA . LYS A 1 402 ? 18.567 31.470 22.505 1.00 40.94 402 LYS A CA 1
ATOM 3190 C C . LYS A 1 402 ? 17.627 30.511 23.250 1.00 40.94 402 LYS A C 1
ATOM 3192 O O . LYS A 1 402 ? 17.594 29.321 22.980 1.00 40.94 402 LYS A O 1
ATOM 3197 N N . SER A 1 403 ? 16.902 31.091 24.215 1.00 39.31 403 SER A N 1
ATOM 3198 C CA . SER A 1 403 ? 15.795 30.527 25.019 1.00 39.31 403 SER A CA 1
ATOM 3199 C C . SER A 1 403 ? 16.094 29.319 25.926 1.00 39.31 403 SER A C 1
ATOM 3201 O O . SER A 1 403 ? 15.704 28.202 25.640 1.00 39.31 403 SER A O 1
ATOM 3203 N N . GLY A 1 404 ? 16.723 29.581 27.075 1.00 45.00 404 GLY A N 1
ATOM 3204 C CA . GLY A 1 404 ? 16.153 29.462 28.435 1.00 45.00 404 GLY A CA 1
ATOM 3205 C C . GLY A 1 404 ? 15.259 28.299 28.910 1.00 45.00 404 GLY A C 1
ATOM 3206 O O . GLY A 1 404 ? 14.797 28.410 30.043 1.00 45.00 404 GLY A O 1
ATOM 3207 N N . LYS A 1 405 ? 14.992 27.237 28.148 1.00 53.25 405 LYS A N 1
ATOM 3208 C CA . LYS A 1 405 ? 14.316 26.036 28.669 1.00 53.25 405 LYS A CA 1
ATOM 3209 C C . LYS A 1 405 ? 15.309 24.878 28.734 1.00 53.25 405 LYS A C 1
ATOM 3211 O O . LYS A 1 405 ? 15.972 24.576 27.745 1.00 53.25 405 LYS A O 1
ATOM 3216 N N . GLU A 1 406 ? 15.453 24.295 29.921 1.00 67.69 406 GLU A N 1
ATOM 3217 C CA . GLU A 1 406 ? 16.058 22.971 30.070 1.00 67.69 406 GLU A CA 1
ATOM 3218 C C . GLU A 1 406 ? 15.133 21.991 29.347 1.00 67.69 406 GLU A C 1
ATOM 3220 O O . GLU A 1 406 ? 13.931 22.005 29.597 1.00 67.69 406 GLU A O 1
ATOM 3225 N N . ALA A 1 407 ? 15.674 21.216 28.409 1.00 75.19 407 ALA A N 1
ATOM 3226 C CA . ALA A 1 407 ? 14.922 20.145 27.767 1.00 75.19 407 ALA A CA 1
ATOM 3227 C C . ALA A 1 407 ? 15.222 18.846 28.503 1.00 75.19 407 ALA A C 1
ATOM 3229 O O . ALA A 1 407 ? 16.382 18.593 28.857 1.00 75.19 407 ALA A O 1
ATOM 3230 N N . LEU A 1 408 ? 14.180 18.066 28.749 1.00 82.44 408 LEU A N 1
ATOM 3231 C CA . LEU A 1 408 ? 14.277 16.759 29.370 1.00 82.44 408 LEU A CA 1
ATOM 3232 C C . LEU A 1 408 ? 14.033 15.713 28.285 1.00 82.44 408 LEU A C 1
ATOM 3234 O O . LEU A 1 408 ? 13.068 15.833 27.540 1.00 82.44 408 LEU A O 1
ATOM 3238 N N . ILE A 1 409 ? 14.935 14.749 28.163 1.00 83.62 409 ILE A N 1
ATOM 3239 C CA . ILE A 1 409 ? 14.850 13.657 27.196 1.00 83.62 409 ILE A CA 1
ATOM 3240 C C . ILE A 1 409 ? 14.712 12.358 27.996 1.00 83.62 409 ILE A C 1
ATOM 3242 O O . ILE A 1 409 ? 15.564 12.094 28.847 1.00 83.62 409 ILE A O 1
ATOM 3246 N N . GLU A 1 410 ? 13.650 11.585 27.773 1.00 80.94 410 GLU A N 1
ATOM 3247 C CA . GLU A 1 410 ? 13.292 10.401 28.579 1.00 80.94 410 GLU A CA 1
ATOM 3248 C C . GLU A 1 410 ? 12.965 9.175 27.697 1.00 80.94 410 GLU A C 1
ATOM 3250 O O . GLU A 1 410 ? 12.647 9.348 26.514 1.00 80.94 410 GLU A O 1
ATOM 3255 N N . PRO A 1 411 ? 13.048 7.945 28.250 1.00 73.88 411 PRO A N 1
ATOM 3256 C CA . PRO A 1 411 ? 12.549 6.717 27.623 1.00 73.88 411 PRO A CA 1
ATOM 3257 C C . PRO A 1 411 ? 11.065 6.801 27.271 1.00 73.88 411 PRO A C 1
ATOM 3259 O O . PRO A 1 411 ? 10.284 7.390 28.016 1.00 73.88 411 PRO A O 1
ATOM 3262 N N . SER A 1 412 ? 10.661 6.139 26.185 1.00 59.47 412 SER A N 1
ATOM 3263 C CA . SER A 1 412 ? 9.280 6.107 25.672 1.00 59.47 412 SER A CA 1
ATOM 3264 C C . SER A 1 412 ? 8.298 5.281 26.523 1.00 59.47 412 SER A C 1
ATOM 3266 O O . SER A 1 412 ? 7.205 4.962 26.067 1.00 59.47 412 SER A O 1
ATOM 3268 N N . ASP A 1 413 ? 8.680 4.880 27.737 1.00 50.72 413 ASP A N 1
ATOM 3269 C CA . ASP A 1 413 ? 7.928 3.914 28.536 1.00 50.72 413 ASP A CA 1
ATOM 3270 C C . ASP A 1 413 ? 6.788 4.591 29.328 1.00 50.72 413 ASP A C 1
ATOM 3272 O O . ASP A 1 413 ? 7.006 5.555 30.073 1.00 50.72 413 ASP A O 1
ATOM 3276 N N . GLU A 1 414 ? 5.564 4.051 29.228 1.00 42.31 414 GLU 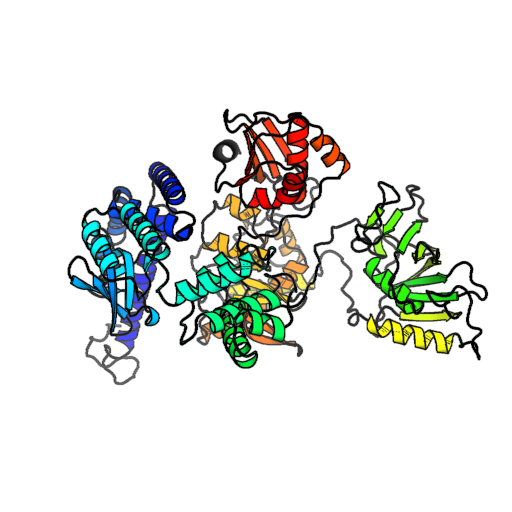A N 1
ATOM 3277 C CA . GLU A 1 414 ? 4.302 4.605 29.776 1.00 42.31 414 GLU A CA 1
ATOM 3278 C C . GLU A 1 414 ? 4.305 4.845 31.307 1.00 42.31 414 GLU A C 1
ATOM 3280 O O . GLU A 1 414 ? 3.391 5.460 31.864 1.00 42.31 414 GLU A O 1
ATOM 3285 N N . HIS A 1 415 ? 5.335 4.390 32.024 1.00 41.44 415 HIS A N 1
ATOM 3286 C CA . HIS A 1 415 ? 5.423 4.444 33.484 1.00 41.44 415 HIS A CA 1
ATOM 3287 C C . HIS A 1 415 ? 6.170 5.666 34.052 1.00 41.44 415 HIS A C 1
ATOM 3289 O O . HIS A 1 415 ? 6.157 5.861 35.271 1.00 41.44 415 HIS A O 1
ATOM 3295 N N . VAL A 1 416 ? 6.762 6.531 33.217 1.00 41.44 416 VAL A N 1
ATOM 3296 C CA . VAL A 1 416 ? 7.479 7.747 33.676 1.00 41.44 416 VAL A CA 1
ATOM 3297 C C . VAL A 1 416 ? 6.567 8.989 33.741 1.00 41.44 416 VAL A C 1
ATOM 3299 O O . VAL A 1 416 ? 6.942 10.042 34.252 1.00 41.44 416 VAL A O 1
ATOM 3302 N N . GLY A 1 417 ? 5.295 8.862 33.347 1.00 36.03 417 GLY A N 1
ATOM 3303 C CA . GLY A 1 417 ? 4.306 9.950 33.284 1.00 36.03 417 GLY A CA 1
ATOM 3304 C C . GLY A 1 417 ? 3.799 10.524 34.621 1.00 36.03 417 GLY A C 1
ATOM 3305 O O . GLY A 1 417 ? 2.724 11.122 34.659 1.00 36.03 417 GLY A O 1
ATOM 3306 N N . PHE A 1 418 ? 4.515 10.363 35.741 1.00 31.27 418 PHE A N 1
ATOM 3307 C CA . PHE A 1 418 ? 4.063 10.855 37.055 1.00 31.27 418 PHE A CA 1
ATOM 3308 C C . PHE A 1 418 ? 4.632 12.228 37.474 1.00 31.27 418 PHE A C 1
ATOM 3310 O O . PHE A 1 418 ? 4.189 12.769 38.493 1.00 31.27 418 PHE A O 1
ATOM 3317 N N . LEU A 1 419 ? 5.545 12.845 36.703 1.00 28.94 419 LEU A N 1
ATOM 3318 C CA . LEU A 1 419 ? 6.158 14.152 37.023 1.00 28.94 419 LEU A CA 1
ATOM 3319 C C . LEU A 1 419 ? 6.236 15.140 35.822 1.00 28.94 419 LEU A C 1
ATOM 3321 O O . LEU A 1 419 ? 7.312 15.540 35.415 1.00 28.94 419 LEU A O 1
ATOM 3325 N N . LEU A 1 420 ? 5.080 15.586 35.309 1.00 36.94 420 LEU A N 1
ATOM 3326 C CA . LEU A 1 420 ? 4.790 16.862 34.591 1.00 36.94 420 LEU A CA 1
ATOM 3327 C C . LEU A 1 420 ? 5.939 17.678 33.913 1.00 36.94 420 LEU A C 1
ATOM 3329 O O . LEU A 1 420 ? 6.670 18.369 34.629 1.00 36.94 420 LEU A O 1
ATOM 3333 N N . GLN A 1 421 ? 5.892 17.857 32.573 1.00 39.09 421 GLN A N 1
ATOM 3334 C CA . GLN A 1 421 ? 5.949 19.164 31.852 1.00 39.09 421 GLN A CA 1
ATOM 3335 C C . GLN A 1 421 ? 5.781 19.036 30.313 1.00 39.09 421 GLN A C 1
ATOM 3337 O O . GLN A 1 421 ? 6.241 18.070 29.727 1.00 39.09 421 GLN A O 1
ATOM 3342 N N . ASP A 1 422 ? 5.170 20.039 29.658 1.00 42.56 422 ASP A N 1
ATOM 3343 C CA . ASP A 1 422 ? 4.909 20.149 28.193 1.00 42.56 422 ASP A CA 1
ATOM 3344 C C . ASP A 1 422 ? 6.176 20.159 27.284 1.00 42.56 422 ASP A C 1
ATOM 3346 O O . ASP A 1 422 ? 6.078 20.461 26.097 1.00 42.56 422 ASP A O 1
ATOM 3350 N N . ASP A 1 423 ? 7.374 19.895 27.820 1.00 53.72 423 ASP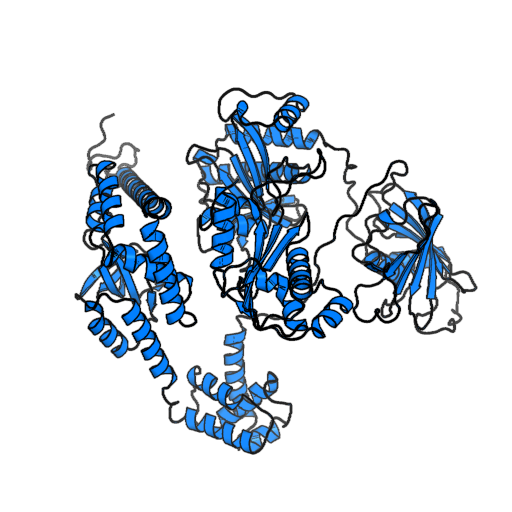 A N 1
ATOM 3351 C CA . ASP A 1 423 ? 8.666 20.060 27.129 1.00 53.72 423 ASP A CA 1
ATOM 3352 C C . ASP A 1 423 ? 9.574 18.803 27.208 1.00 53.72 423 ASP A C 1
ATOM 3354 O O . ASP A 1 423 ? 10.796 18.925 27.070 1.00 53.72 423 ASP A O 1
ATOM 3358 N N . THR A 1 424 ? 9.011 17.613 27.464 1.00 65.69 424 THR A N 1
ATOM 3359 C CA . THR A 1 424 ? 9.758 16.338 27.431 1.00 65.69 424 THR A CA 1
ATOM 3360 C C . THR A 1 424 ? 9.862 15.813 25.996 1.00 65.69 424 THR A C 1
ATOM 3362 O O . THR A 1 424 ? 8.888 15.858 25.249 1.00 65.69 424 THR A O 1
ATOM 3365 N N . LEU A 1 425 ? 11.047 15.343 25.609 1.00 77.44 425 LEU A N 1
ATOM 3366 C CA . LEU A 1 425 ? 11.367 14.813 24.283 1.00 77.44 425 LEU A CA 1
ATOM 3367 C C . LEU A 1 425 ? 11.747 13.332 24.376 1.00 77.44 425 LEU A C 1
ATOM 3369 O O . LEU A 1 425 ? 12.272 12.884 25.394 1.00 77.44 425 LEU A O 1
ATOM 3373 N N . GLU A 1 426 ? 11.511 12.579 23.310 1.00 81.31 426 GLU A N 1
ATOM 3374 C CA . GLU A 1 426 ? 11.724 11.131 23.302 1.00 81.31 426 GLU A CA 1
ATOM 3375 C C . GLU A 1 426 ? 13.158 10.772 22.910 1.00 81.31 426 GLU A C 1
ATOM 3377 O O . GLU A 1 426 ? 13.688 11.211 21.885 1.00 81.31 426 GLU A O 1
ATOM 3382 N N . GLU A 1 427 ? 13.814 9.934 23.712 1.00 80.75 427 GLU A N 1
ATOM 3383 C CA . GLU A 1 427 ? 15.230 9.617 23.501 1.00 80.75 427 GLU A CA 1
ATOM 3384 C C . GLU A 1 427 ? 15.533 8.816 22.228 1.00 80.75 427 GLU A C 1
ATOM 3386 O O . GLU A 1 427 ? 16.681 8.816 21.766 1.00 80.75 427 GLU A O 1
ATOM 3391 N N . GLN A 1 428 ? 14.527 8.147 21.653 1.00 81.56 428 GLN A N 1
ATOM 3392 C CA . GLN A 1 428 ? 14.650 7.427 20.384 1.00 81.56 428 GLN A CA 1
ATOM 3393 C C . GLN A 1 428 ? 14.635 8.370 19.173 1.00 81.56 428 GLN A C 1
ATOM 3395 O O . GLN A 1 428 ? 15.297 8.087 18.169 1.00 81.56 428 GLN A O 1
ATOM 3400 N N . GLU A 1 429 ? 13.939 9.506 19.263 1.00 78.69 429 GLU A N 1
ATOM 3401 C CA . GLU A 1 429 ? 13.831 10.494 18.184 1.00 78.69 429 GLU A CA 1
ATOM 3402 C C . GLU A 1 429 ? 14.999 11.493 18.207 1.00 78.69 429 GLU A C 1
ATOM 3404 O O . GLU A 1 429 ? 15.580 11.819 17.167 1.00 78.69 429 GLU A O 1
ATOM 3409 N N . GLU A 1 430 ? 15.433 11.914 19.394 1.00 85.38 430 GLU A N 1
ATOM 3410 C CA . GLU A 1 430 ? 16.463 12.942 19.546 1.00 85.38 430 GLU A CA 1
ATOM 3411 C C . GLU A 1 430 ? 17.877 12.410 19.250 1.00 85.38 430 GLU A C 1
ATOM 3413 O O . GLU A 1 430 ? 18.307 11.386 19.789 1.00 85.38 430 GLU A O 1
ATOM 3418 N N . ARG A 1 431 ? 18.656 13.118 18.415 1.00 89.12 431 ARG A N 1
ATOM 3419 C CA . ARG A 1 431 ? 20.054 12.756 18.103 1.00 89.12 431 ARG A CA 1
ATOM 3420 C C . ARG A 1 431 ? 21.058 13.609 18.865 1.00 89.12 431 ARG A C 1
ATOM 3422 O O . ARG A 1 431 ? 20.869 14.809 19.061 1.00 89.12 431 ARG A O 1
ATOM 3429 N N . LEU A 1 432 ? 22.214 13.037 19.211 1.00 89.62 432 LEU A N 1
ATOM 3430 C CA . LEU A 1 432 ? 23.285 13.777 19.896 1.00 89.62 432 LEU A CA 1
ATOM 3431 C C . LEU A 1 432 ? 23.734 15.021 19.106 1.00 89.62 432 LEU A C 1
ATOM 3433 O O . LEU A 1 432 ? 24.080 16.046 19.702 1.00 89.62 432 LEU A O 1
ATOM 3437 N N . ALA A 1 433 ? 23.715 14.960 17.771 1.00 87.88 433 ALA A N 1
ATOM 3438 C CA . ALA A 1 433 ? 24.066 16.067 16.885 1.00 87.88 433 ALA A CA 1
ATOM 3439 C C . ALA A 1 433 ? 23.164 17.296 17.059 1.00 87.88 433 ALA A C 1
ATOM 3441 O O . ALA A 1 433 ? 23.666 18.420 16.938 1.00 87.88 433 ALA A O 1
ATOM 3442 N N . ASP A 1 434 ? 21.884 17.096 17.376 1.00 83.81 434 ASP A N 1
ATOM 3443 C CA . ASP A 1 434 ? 20.901 18.172 17.516 1.00 83.81 434 ASP A CA 1
ATOM 3444 C C . ASP A 1 434 ? 21.140 18.997 18.778 1.00 83.81 434 ASP A C 1
ATOM 3446 O O . ASP A 1 434 ? 20.824 20.192 18.818 1.00 83.81 434 ASP A O 1
ATOM 3450 N N . TRP A 1 435 ? 21.780 18.383 19.773 1.00 86.38 435 TRP A N 1
ATOM 3451 C CA . TRP A 1 435 ? 21.953 18.923 21.114 1.00 86.38 435 TRP A CA 1
ATOM 3452 C C . TRP A 1 435 ? 23.383 19.351 21.439 1.00 86.38 435 TRP A C 1
ATOM 3454 O O . TRP A 1 435 ? 23.581 20.398 22.053 1.00 86.38 435 TRP A O 1
ATOM 3464 N N . PHE A 1 436 ? 24.386 18.585 21.012 1.00 88.38 436 PHE A N 1
ATOM 3465 C CA . PHE A 1 436 ? 25.799 18.833 21.306 1.00 88.38 436 PHE A CA 1
ATOM 3466 C C . PHE A 1 436 ? 26.506 19.511 20.134 1.00 88.38 436 PHE A C 1
ATOM 3468 O O . PHE A 1 436 ? 27.415 18.946 19.522 1.00 88.38 436 PHE A O 1
ATOM 3475 N N . ARG A 1 437 ? 26.083 20.720 19.771 1.00 83.69 437 ARG A N 1
ATOM 3476 C CA . ARG A 1 437 ? 26.525 21.423 18.553 1.00 83.69 437 ARG A CA 1
ATOM 3477 C C . ARG A 1 437 ? 27.921 22.024 18.697 1.00 83.69 437 ARG A C 1
ATOM 3479 O O . ARG A 1 437 ? 28.740 21.918 17.782 1.00 83.69 437 ARG A O 1
ATOM 3486 N N . VAL A 1 438 ? 28.228 22.601 19.856 1.00 83.00 438 VAL A N 1
ATOM 3487 C CA . VAL A 1 438 ? 29.485 23.311 20.122 1.00 83.00 438 VAL A CA 1
ATOM 3488 C C . VAL A 1 438 ? 30.214 22.754 21.342 1.00 83.00 438 VAL A C 1
ATOM 3490 O O . VAL A 1 438 ? 29.626 22.185 22.261 1.00 83.00 438 VAL A O 1
ATOM 3493 N N . GLU A 1 439 ? 31.544 22.897 21.364 1.00 85.62 439 GLU A N 1
ATOM 3494 C CA . GLU A 1 439 ? 32.335 22.464 22.517 1.00 85.62 439 GLU A CA 1
ATOM 3495 C C . GLU A 1 439 ? 31.816 23.109 23.810 1.00 85.62 439 GLU A C 1
ATOM 3497 O O . GLU A 1 439 ? 31.570 24.316 23.863 1.00 85.62 439 GLU A O 1
ATOM 3502 N N . LYS A 1 440 ? 31.765 22.306 24.879 1.00 84.00 440 LYS A N 1
ATOM 3503 C CA . LYS A 1 440 ? 31.228 22.614 26.214 1.00 84.00 440 LYS A CA 1
ATOM 3504 C C . LYS A 1 440 ? 29.708 22.546 26.354 1.00 84.00 440 LYS A C 1
ATOM 3506 O O . LYS A 1 440 ? 29.261 22.694 27.496 1.00 84.00 440 LYS A O 1
ATOM 3511 N N . ASP A 1 441 ? 28.953 22.284 25.285 1.00 86.88 441 ASP A N 1
ATOM 3512 C CA . ASP A 1 441 ? 27.562 21.847 25.435 1.00 86.88 441 ASP A CA 1
ATOM 3513 C C . ASP A 1 441 ? 27.509 20.667 26.408 1.00 86.88 441 ASP A C 1
ATOM 3515 O O . ASP A 1 441 ? 28.420 19.823 26.445 1.00 86.88 441 ASP A O 1
ATOM 3519 N N . ARG A 1 442 ? 26.495 20.677 27.272 1.00 87.94 442 ARG A N 1
ATOM 3520 C CA . ARG A 1 442 ? 26.431 19.783 28.423 1.00 87.94 442 ARG A CA 1
ATOM 3521 C C . ARG A 1 442 ? 25.044 19.193 28.609 1.00 87.94 442 ARG A C 1
ATOM 3523 O O . ARG A 1 442 ? 24.043 19.842 28.306 1.00 87.94 442 ARG A O 1
ATOM 3530 N N . ALA A 1 443 ? 25.030 18.004 29.183 1.00 91.44 443 ALA A N 1
ATOM 3531 C CA . ALA A 1 443 ? 23.837 17.342 29.671 1.00 91.44 443 ALA A CA 1
ATOM 3532 C C . ALA A 1 443 ? 24.102 16.751 31.056 1.00 91.44 443 ALA A C 1
ATOM 3534 O O . ALA A 1 443 ? 25.256 16.493 31.417 1.00 91.44 443 ALA A O 1
ATOM 3535 N N . VAL A 1 444 ? 23.037 16.536 31.816 1.00 92.25 444 VAL A N 1
ATOM 3536 C CA . VAL A 1 444 ? 23.054 15.698 33.013 1.00 92.25 444 VAL A CA 1
ATOM 3537 C C . VAL A 1 444 ? 22.246 14.450 32.704 1.00 92.25 444 VAL A C 1
ATOM 3539 O O . VAL A 1 444 ? 21.076 14.571 32.368 1.00 92.25 444 VAL A O 1
ATOM 3542 N N . TYR A 1 445 ? 22.875 13.285 32.789 1.00 94.12 445 TYR A N 1
ATOM 3543 C CA . TYR A 1 445 ? 22.206 11.994 32.672 1.00 94.12 445 TYR A CA 1
ATOM 3544 C C . TYR A 1 445 ? 21.938 11.448 34.074 1.00 94.12 445 TYR A C 1
ATOM 3546 O O . TYR A 1 445 ? 22.884 11.247 34.836 1.00 94.12 445 TYR A O 1
ATOM 3554 N N . THR A 1 446 ? 20.671 11.272 34.429 1.00 90.00 446 THR A N 1
ATOM 3555 C CA . THR A 1 446 ? 20.247 10.714 35.716 1.00 90.00 446 THR A CA 1
ATOM 3556 C C . THR A 1 446 ? 19.796 9.280 35.490 1.00 90.00 446 THR A C 1
ATOM 3558 O O . THR A 1 446 ? 18.906 9.060 34.677 1.00 90.00 446 THR A O 1
ATOM 3561 N N . TYR A 1 447 ? 20.398 8.335 36.206 1.00 86.88 447 TYR A N 1
ATOM 3562 C CA . TYR A 1 447 ? 20.068 6.910 36.176 1.00 86.88 447 TYR A CA 1
ATOM 3563 C C . TYR A 1 447 ? 19.582 6.459 37.553 1.00 86.88 447 TYR A C 1
ATOM 3565 O O . TYR A 1 447 ? 20.133 6.907 38.560 1.00 86.88 447 TYR A O 1
ATOM 3573 N N . ASP A 1 448 ? 18.555 5.610 37.577 1.00 81.88 448 ASP A N 1
ATOM 3574 C CA . ASP A 1 448 ? 17.815 5.193 38.768 1.00 81.88 448 ASP A CA 1
ATOM 3575 C C . ASP A 1 448 ? 17.279 6.389 39.576 1.00 81.88 448 ASP A C 1
ATOM 3577 O O . ASP A 1 448 ? 17.966 7.000 40.391 1.00 81.88 448 ASP A O 1
ATOM 3581 N N . PHE A 1 449 ? 16.001 6.731 39.392 1.00 77.94 449 PHE A N 1
ATOM 3582 C CA . PHE A 1 449 ? 15.367 7.840 40.122 1.00 77.94 449 PHE A CA 1
ATOM 3583 C C . PHE A 1 449 ? 15.205 7.590 41.631 1.00 77.94 449 PHE A C 1
ATOM 3585 O O . PHE A 1 449 ? 14.895 8.525 42.375 1.00 77.94 449 PHE A O 1
ATOM 3592 N N . GLY A 1 450 ? 15.405 6.356 42.098 1.00 72.44 450 GLY A N 1
ATOM 3593 C CA . GLY A 1 450 ? 15.536 6.038 43.514 1.00 72.44 450 GLY A CA 1
ATOM 3594 C C . GLY A 1 450 ? 16.916 6.416 44.053 1.00 72.44 450 GLY A C 1
ATOM 3595 O O . GLY A 1 450 ? 17.001 7.084 45.089 1.00 72.44 450 GLY A O 1
ATOM 3596 N N . ALA A 1 451 ? 17.977 6.013 43.350 1.00 73.44 451 ALA A N 1
ATOM 3597 C CA . ALA A 1 451 ? 19.366 6.239 43.753 1.00 73.44 451 ALA A CA 1
ATOM 3598 C C . ALA A 1 451 ? 19.946 7.616 43.370 1.00 73.44 451 ALA A C 1
ATOM 3600 O O . ALA A 1 451 ? 20.876 8.095 44.025 1.00 73.44 451 ALA A O 1
ATOM 3601 N N . ASP A 1 452 ? 19.368 8.278 42.367 1.00 80.38 452 ASP A N 1
ATOM 3602 C CA . ASP A 1 452 ? 19.756 9.587 41.824 1.00 80.38 452 ASP A CA 1
ATOM 3603 C C . ASP A 1 452 ? 21.218 9.625 41.330 1.00 80.38 452 ASP A C 1
ATOM 3605 O O . ASP A 1 452 ? 21.993 10.534 41.664 1.00 80.38 452 ASP A O 1
ATOM 3609 N N . TRP A 1 453 ? 21.622 8.627 40.532 1.00 87.62 453 TRP A N 1
ATOM 3610 C CA . TRP A 1 453 ? 22.959 8.584 39.939 1.00 87.62 453 TRP A CA 1
ATOM 3611 C C . TRP A 1 453 ? 23.093 9.606 38.803 1.00 87.62 453 TRP A C 1
ATOM 3613 O O . TRP A 1 453 ? 22.715 9.369 37.657 1.00 87.62 453 TRP A O 1
ATOM 3623 N N . GLU A 1 454 ? 23.676 10.767 39.105 1.00 91.19 454 GLU A N 1
ATOM 3624 C CA . GLU A 1 454 ? 23.865 11.846 38.128 1.00 91.19 454 GLU A CA 1
ATOM 3625 C C . GLU A 1 454 ? 25.235 11.789 37.429 1.00 91.19 454 GLU A C 1
ATOM 3627 O O . GLU A 1 454 ? 26.291 11.793 38.067 1.00 91.19 454 GLU A O 1
ATOM 3632 N N . HIS A 1 455 ? 25.233 11.875 36.100 1.00 94.50 455 HIS A N 1
ATOM 3633 C CA . HIS A 1 455 ? 26.418 11.976 35.255 1.00 94.50 455 HIS A CA 1
ATOM 3634 C C . HIS A 1 455 ? 26.458 13.321 34.542 1.00 94.50 455 HIS A C 1
ATOM 3636 O O . HIS A 1 455 ? 25.568 13.666 33.769 1.00 94.50 455 HIS A O 1
ATOM 3642 N N . GLU A 1 456 ? 27.540 14.072 34.726 1.00 93.56 456 GLU A N 1
ATOM 3643 C CA . GLU A 1 456 ? 27.803 15.269 33.933 1.00 93.56 456 GLU A CA 1
ATOM 3644 C C . GLU A 1 456 ? 28.453 14.872 32.599 1.00 93.56 456 GLU A C 1
ATOM 3646 O O . GLU A 1 456 ? 29.604 14.419 32.562 1.00 93.56 456 GLU A O 1
ATOM 3651 N N . ILE A 1 457 ? 27.737 15.087 31.495 1.00 96.25 457 ILE A N 1
ATOM 3652 C CA . ILE A 1 457 ? 28.208 14.865 30.126 1.00 96.25 457 ILE A CA 1
ATOM 3653 C C . ILE A 1 457 ? 28.620 16.209 29.535 1.00 96.25 457 ILE A C 1
ATOM 3655 O O . ILE A 1 457 ? 27.830 17.148 29.482 1.00 96.25 457 ILE A O 1
ATOM 3659 N N . VAL A 1 458 ? 29.861 16.319 29.060 1.00 90.56 458 VAL A N 1
ATOM 3660 C CA . VAL A 1 458 ? 30.363 17.549 28.431 1.00 90.56 458 VAL A CA 1
ATOM 3661 C C . VAL A 1 458 ? 31.023 17.236 27.099 1.00 90.56 458 VAL A C 1
ATOM 3663 O O . VAL A 1 458 ? 32.035 16.523 27.072 1.00 90.56 458 VAL A O 1
ATOM 3666 N N . LEU A 1 459 ? 30.533 17.846 26.015 1.00 93.88 459 LEU A N 1
ATOM 3667 C CA . LEU A 1 459 ? 31.187 17.779 24.710 1.00 93.88 459 LEU A CA 1
ATOM 3668 C C . LEU A 1 459 ? 32.555 18.460 24.794 1.00 93.88 459 LEU A C 1
ATOM 3670 O O . LEU A 1 459 ? 32.668 19.638 25.145 1.00 93.88 459 LEU A O 1
ATOM 3674 N N . LYS A 1 460 ? 33.623 17.720 24.497 1.00 91.06 460 LYS A N 1
ATOM 3675 C CA . LYS A 1 460 ? 34.994 18.243 24.504 1.00 91.06 460 LYS A CA 1
ATOM 3676 C C . LYS A 1 460 ? 35.468 18.640 23.130 1.00 91.06 460 LYS A C 1
ATOM 3678 O O . LYS A 1 460 ? 36.133 19.664 23.044 1.00 91.06 460 LYS A O 1
ATOM 3683 N N . LYS A 1 461 ? 35.183 17.822 22.118 1.00 88.00 461 LYS A N 1
ATOM 3684 C CA . LYS A 1 461 ? 35.613 18.032 20.734 1.00 88.00 461 LYS A CA 1
ATOM 3685 C C . LYS A 1 461 ? 34.636 17.370 19.776 1.00 88.00 461 LYS A C 1
ATOM 3687 O O . LYS A 1 461 ? 34.026 16.364 20.127 1.00 88.00 461 LYS A O 1
ATOM 3692 N N . ARG A 1 462 ? 34.581 17.894 18.557 1.00 90.06 462 ARG A N 1
ATOM 3693 C CA . ARG A 1 462 ? 34.063 17.195 17.380 1.00 90.06 462 ARG A CA 1
ATOM 3694 C C . ARG A 1 462 ? 35.258 16.794 16.517 1.00 90.06 462 ARG A C 1
ATOM 3696 O O . ARG A 1 462 ? 36.133 17.621 16.267 1.00 90.06 462 ARG A O 1
ATOM 3703 N N . LEU A 1 463 ? 35.349 15.524 16.152 1.00 84.69 463 LEU A N 1
ATOM 3704 C CA . LEU A 1 463 ? 36.469 14.923 15.430 1.00 84.69 463 LEU A CA 1
ATOM 3705 C C . LEU A 1 463 ? 35.973 14.352 14.092 1.00 84.69 463 LEU A C 1
ATOM 3707 O O . LEU A 1 463 ? 34.809 13.956 14.002 1.00 84.69 463 LEU A O 1
ATOM 3711 N N . PRO A 1 464 ? 36.818 14.316 13.049 1.00 78.62 464 PRO A N 1
ATOM 3712 C CA . PRO A 1 464 ? 36.503 13.553 11.845 1.00 78.62 464 PRO A CA 1
ATOM 3713 C C . PRO A 1 464 ? 36.384 12.058 12.175 1.00 78.62 464 PRO A C 1
ATOM 3715 O O . PRO A 1 464 ? 36.897 11.604 13.202 1.00 78.62 464 PRO A O 1
ATOM 3718 N N . VAL A 1 465 ? 35.710 11.311 11.302 1.00 78.94 465 VAL A N 1
ATOM 3719 C CA . VAL A 1 465 ? 35.673 9.845 11.374 1.00 78.94 465 VAL A CA 1
ATOM 3720 C C . VAL A 1 465 ? 37.087 9.312 11.148 1.00 78.94 465 VAL A C 1
ATOM 3722 O O . VAL A 1 465 ? 37.786 9.783 10.253 1.00 78.94 465 VAL A O 1
ATOM 3725 N N . ASP A 1 466 ? 37.517 8.350 11.961 1.00 77.81 466 ASP A N 1
ATOM 3726 C CA . ASP A 1 466 ? 38.689 7.532 11.660 1.00 77.81 466 ASP A CA 1
ATOM 3727 C C . ASP A 1 466 ? 38.200 6.216 11.031 1.00 77.81 466 ASP A C 1
ATOM 3729 O O . ASP A 1 466 ? 37.605 5.404 11.740 1.00 77.81 466 ASP A O 1
ATOM 3733 N N . PRO A 1 467 ? 38.427 5.981 9.723 1.00 65.62 467 PRO A N 1
ATOM 3734 C CA . PRO A 1 467 ? 37.948 4.778 9.039 1.00 65.62 467 PRO A CA 1
ATOM 3735 C C . PRO A 1 467 ? 38.521 3.464 9.593 1.00 65.62 467 PRO A C 1
ATOM 3737 O O . PRO A 1 467 ? 38.057 2.391 9.218 1.00 65.62 467 PRO A O 1
ATOM 3740 N N . ALA A 1 468 ? 39.560 3.527 10.432 1.00 66.19 468 ALA A N 1
ATOM 3741 C CA . ALA A 1 468 ? 40.174 2.365 11.067 1.00 66.19 468 ALA A CA 1
ATOM 3742 C C . ALA A 1 468 ? 39.644 2.086 12.488 1.00 66.19 468 ALA A C 1
ATOM 3744 O O . ALA A 1 468 ? 40.140 1.164 13.138 1.00 66.19 468 ALA A O 1
ATOM 3745 N N . MET A 1 469 ? 38.685 2.874 12.985 1.00 70.81 469 MET A N 1
ATOM 3746 C CA . MET A 1 469 ? 38.142 2.775 14.342 1.00 70.81 469 MET A CA 1
ATOM 3747 C C . MET A 1 469 ? 36.644 2.449 14.319 1.00 70.81 469 MET A C 1
ATOM 3749 O O . MET A 1 469 ? 35.891 2.987 13.509 1.00 70.81 469 MET A O 1
ATOM 3753 N N . TYR A 1 470 ? 36.222 1.593 15.249 1.00 77.12 470 TYR A N 1
ATOM 3754 C CA . TYR A 1 470 ? 34.816 1.321 15.540 1.00 77.12 470 TYR A CA 1
ATOM 3755 C C . TYR A 1 470 ? 34.352 2.234 16.676 1.00 77.12 470 TYR A C 1
ATOM 3757 O O . TYR A 1 470 ? 35.139 2.588 17.555 1.00 77.12 470 TYR A O 1
ATOM 3765 N N . TYR A 1 471 ? 33.089 2.649 16.632 1.00 82.25 471 TYR A N 1
ATOM 3766 C CA . TYR A 1 471 ? 32.474 3.499 17.649 1.00 82.25 471 TYR A CA 1
ATOM 3767 C C . TYR A 1 471 ? 31.249 2.773 18.224 1.00 82.25 471 TYR A C 1
ATOM 3769 O O . TYR A 1 471 ? 30.568 2.087 17.460 1.00 82.25 471 TYR A O 1
ATOM 3777 N N . PRO A 1 472 ? 30.925 2.937 19.518 1.00 90.69 472 PRO A N 1
ATOM 3778 C CA . PRO A 1 472 ? 31.559 3.817 20.507 1.00 90.69 472 PRO A CA 1
ATOM 3779 C C . PRO A 1 472 ? 32.963 3.354 20.939 1.00 90.69 472 PRO A C 1
ATOM 3781 O O . PRO A 1 472 ? 33.251 2.171 20.947 1.00 90.69 472 PRO A O 1
ATOM 3784 N N . TRP A 1 473 ? 33.839 4.287 21.329 1.00 90.31 473 TRP A N 1
ATOM 3785 C CA . TRP A 1 473 ? 35.192 3.955 21.807 1.00 90.31 473 TRP A CA 1
ATOM 3786 C C . TRP A 1 473 ? 35.598 4.768 23.037 1.00 90.31 473 TRP A C 1
ATOM 3788 O O . TRP A 1 473 ? 35.469 5.997 23.060 1.00 90.31 473 TRP A O 1
ATOM 3798 N N . CYS A 1 474 ? 36.167 4.123 24.053 1.00 92.56 474 CYS A N 1
ATOM 3799 C CA . CYS A 1 474 ? 36.713 4.778 25.234 1.00 92.56 474 CYS A CA 1
ATOM 3800 C C . CYS A 1 474 ? 38.199 5.113 25.056 1.00 92.56 474 CYS A C 1
ATOM 3802 O O . CYS A 1 474 ? 39.081 4.263 24.950 1.00 92.56 474 CYS A O 1
ATOM 3804 N N . VAL A 1 475 ? 38.504 6.410 25.078 1.00 88.06 475 VAL A N 1
ATOM 3805 C CA . VAL A 1 475 ? 39.878 6.935 25.014 1.00 88.06 475 VAL A CA 1
ATOM 3806 C C . VAL A 1 475 ? 40.570 6.847 26.371 1.00 88.06 475 VAL A C 1
ATOM 3808 O O . VAL A 1 475 ? 41.798 6.826 26.439 1.00 88.06 475 VAL A O 1
ATOM 3811 N N . LYS A 1 476 ? 39.793 6.948 27.457 1.00 84.94 476 LYS A N 1
ATOM 3812 C CA . LYS A 1 476 ? 40.310 6.945 28.826 1.00 84.94 476 LYS A CA 1
ATOM 3813 C C . LYS A 1 476 ? 39.201 6.762 29.861 1.00 84.94 476 LYS A C 1
ATOM 3815 O O . LYS A 1 476 ? 38.275 7.575 29.895 1.00 84.94 476 LYS A O 1
ATOM 3820 N N . ALA A 1 477 ? 39.391 5.826 30.782 1.00 89.44 477 ALA A N 1
ATOM 3821 C CA . ALA A 1 477 ? 38.601 5.649 31.997 1.00 89.44 477 ALA A CA 1
ATOM 3822 C C . ALA A 1 477 ? 39.424 5.995 33.256 1.00 89.44 477 ALA A C 1
ATOM 3824 O O . ALA A 1 477 ? 40.642 5.817 33.287 1.00 89.44 477 ALA A O 1
ATOM 3825 N N . VAL A 1 478 ? 38.785 6.548 34.294 1.00 85.69 478 VAL A N 1
ATOM 3826 C CA . VAL A 1 478 ? 39.383 6.816 35.620 1.00 85.69 478 VAL A CA 1
ATOM 3827 C C . VAL A 1 478 ? 38.347 6.565 36.721 1.00 85.69 478 VAL A C 1
ATOM 3829 O O . VAL A 1 478 ? 37.226 7.045 36.580 1.00 85.69 478 VAL A O 1
ATOM 3832 N N . GLY A 1 479 ? 38.742 5.870 37.795 1.00 81.81 479 GLY A N 1
ATOM 3833 C CA . GLY A 1 479 ? 37.877 5.440 38.902 1.00 81.81 479 GLY A CA 1
ATOM 3834 C C . GLY A 1 479 ? 36.934 4.286 38.536 1.00 81.81 479 GLY A C 1
ATOM 3835 O O . GLY A 1 479 ? 36.281 4.341 37.490 1.00 81.81 479 GLY A O 1
ATOM 3836 N N . GLU A 1 480 ? 36.858 3.275 39.400 1.00 82.38 480 GLU A N 1
ATOM 3837 C CA . GLU A 1 480 ? 35.861 2.199 39.317 1.00 82.38 480 GLU A CA 1
ATOM 3838 C C . GLU A 1 480 ? 34.472 2.779 39.609 1.00 82.38 480 GLU A C 1
ATOM 3840 O O . GLU A 1 480 ? 34.330 3.659 40.464 1.00 82.38 480 GLU A O 1
ATOM 3845 N N . ALA A 1 481 ? 33.475 2.378 38.819 1.00 84.00 481 ALA A N 1
ATOM 3846 C CA . ALA A 1 481 ? 32.098 2.776 39.078 1.00 84.00 481 ALA A CA 1
ATOM 3847 C C . ALA A 1 481 ? 31.574 1.981 40.288 1.00 84.00 481 ALA A C 1
ATOM 3849 O O . ALA A 1 481 ? 31.998 0.842 40.473 1.00 84.00 481 ALA A O 1
ATOM 3850 N N . PRO A 1 482 ? 30.728 2.576 41.144 1.00 79.94 482 PRO A N 1
ATOM 3851 C CA . PRO A 1 482 ? 30.049 1.812 42.186 1.00 79.94 482 PRO A CA 1
ATOM 3852 C C . PRO A 1 482 ? 29.111 0.780 41.550 1.00 79.94 482 PRO A C 1
ATOM 3854 O O . PRO A 1 482 ? 28.626 1.014 40.442 1.00 79.94 482 PRO A O 1
ATOM 3857 N N . ASP A 1 483 ? 28.846 -0.315 42.262 1.00 78.81 483 ASP A N 1
ATOM 3858 C CA . ASP A 1 483 ? 27.786 -1.254 41.888 1.00 78.81 483 ASP A CA 1
ATOM 3859 C C . ASP A 1 483 ? 26.443 -0.507 41.839 1.00 78.81 483 ASP A C 1
ATOM 3861 O O . ASP A 1 483 ? 26.184 0.396 42.642 1.00 78.81 483 ASP A O 1
ATOM 3865 N N . GLU A 1 484 ? 25.612 -0.860 40.867 1.00 71.50 484 GLU A N 1
ATOM 3866 C CA . GLU A 1 484 ? 24.297 -0.268 40.652 1.00 71.50 484 GLU A CA 1
ATOM 3867 C C . GLU A 1 484 ? 23.389 -0.405 41.886 1.00 71.50 484 GLU A C 1
ATOM 3869 O O . GLU A 1 484 ? 22.656 0.531 42.220 1.00 71.50 484 GLU A O 1
ATOM 3874 N N . TYR A 1 485 ? 23.488 -1.528 42.607 1.00 73.00 485 TYR A N 1
ATOM 3875 C CA . TYR A 1 485 ? 22.589 -1.878 43.711 1.00 73.00 485 TYR A CA 1
ATOM 3876 C C . TYR A 1 485 ? 23.152 -1.596 45.110 1.00 73.00 485 TYR A C 1
ATOM 3878 O O . TYR A 1 485 ? 22.401 -1.680 46.089 1.00 73.00 485 TYR A O 1
ATOM 3886 N N . ASP A 1 486 ? 24.434 -1.237 45.229 1.00 60.53 486 ASP A N 1
ATOM 3887 C CA . ASP A 1 486 ? 25.099 -1.032 46.518 1.00 60.53 486 ASP A CA 1
ATOM 3888 C C . ASP A 1 486 ? 25.774 0.348 46.634 1.00 60.53 486 ASP A C 1
ATOM 3890 O O . ASP A 1 486 ? 26.671 0.736 45.889 1.00 60.53 486 ASP A O 1
ATOM 3894 N N . PHE A 1 487 ? 25.373 1.104 47.661 1.00 54.38 487 PHE A N 1
ATOM 3895 C CA . PHE A 1 487 ? 25.937 2.426 47.977 1.00 54.38 487 PHE A CA 1
ATOM 3896 C C . PHE A 1 487 ? 27.251 2.369 48.770 1.00 54.38 487 PHE A C 1
ATOM 3898 O O . PHE A 1 487 ? 27.864 3.415 49.019 1.00 54.38 487 PHE A O 1
ATOM 3905 N N . GLU A 1 488 ? 27.672 1.184 49.216 1.00 52.53 488 GLU A N 1
ATOM 3906 C CA . GLU A 1 488 ? 28.952 0.997 49.893 1.00 52.53 488 GLU A CA 1
ATOM 3907 C C . GLU A 1 488 ? 29.967 0.432 48.893 1.00 52.53 488 GLU A C 1
ATOM 3909 O O . GLU A 1 488 ? 29.784 -0.688 48.429 1.00 52.53 488 GLU A O 1
ATOM 3914 N N . PRO A 1 489 ? 31.034 1.175 48.542 1.00 51.84 489 PRO A N 1
ATOM 3915 C CA . PRO A 1 489 ? 32.065 0.633 47.672 1.00 51.84 489 PRO A CA 1
ATOM 3916 C C . PRO A 1 489 ? 32.695 -0.581 48.359 1.00 51.84 489 PRO A C 1
ATOM 3918 O O . PRO A 1 489 ? 33.241 -0.448 49.461 1.00 51.84 489 PRO A O 1
ATOM 3921 N N . GLU A 1 490 ? 32.636 -1.751 47.721 1.00 49.88 490 GLU A N 1
ATOM 3922 C CA . GLU A 1 490 ? 33.542 -2.839 48.074 1.00 49.88 490 GLU A CA 1
ATOM 3923 C C . GLU A 1 490 ? 34.964 -2.288 47.940 1.00 49.88 490 GLU A C 1
ATOM 3925 O O . GLU A 1 490 ? 35.312 -1.739 46.902 1.00 49.88 490 GLU A O 1
ATOM 3930 N N . ASP A 1 491 ? 35.762 -2.337 49.009 1.00 52.84 491 ASP A N 1
ATOM 3931 C CA . ASP A 1 491 ? 37.150 -1.864 48.990 1.00 52.84 491 ASP A CA 1
ATOM 3932 C C . ASP A 1 491 ? 37.955 -2.883 48.161 1.00 52.84 491 ASP A C 1
ATOM 3934 O O . ASP A 1 491 ? 38.207 -3.993 48.655 1.00 52.84 491 ASP A O 1
ATOM 3938 N N . PRO A 1 492 ? 38.300 -2.590 46.890 1.00 53.44 492 PRO A N 1
ATOM 3939 C CA . PRO A 1 492 ? 38.910 -3.590 46.034 1.00 53.44 492 PRO A CA 1
ATOM 3940 C C . PRO A 1 492 ? 40.300 -3.921 46.584 1.00 53.44 492 PRO A C 1
ATOM 3942 O O . PRO A 1 492 ? 41.054 -3.040 47.002 1.00 53.44 492 PRO A O 1
ATOM 3945 N N . GLU A 1 493 ? 40.700 -5.199 46.550 1.00 55.72 493 GLU A N 1
ATOM 3946 C CA . GLU A 1 493 ? 42.031 -5.622 47.027 1.00 55.72 493 GLU A CA 1
ATOM 3947 C C . GLU A 1 493 ? 43.185 -4.876 46.312 1.00 55.72 493 GLU A C 1
ATOM 3949 O O . GLU A 1 493 ? 44.313 -4.824 46.820 1.00 55.72 493 GLU A O 1
ATOM 3954 N N . ARG A 1 494 ? 42.910 -4.287 45.135 1.00 68.88 494 ARG A N 1
ATOM 3955 C CA . ARG A 1 494 ? 43.799 -3.420 44.354 1.00 68.88 494 ARG A CA 1
ATOM 3956 C C . ARG A 1 494 ? 42.993 -2.494 43.432 1.00 68.88 494 ARG A C 1
ATOM 3958 O O . ARG A 1 494 ? 42.226 -2.995 42.625 1.00 68.88 494 ARG A O 1
ATOM 3965 N N . GLU A 1 495 ? 43.287 -1.192 43.440 1.00 65.75 495 GLU A N 1
ATOM 3966 C CA . GLU A 1 495 ? 42.759 -0.241 42.442 1.00 65.75 495 GLU A CA 1
ATOM 3967 C C . GLU A 1 495 ? 43.277 -0.568 41.021 1.00 65.75 495 GLU A C 1
ATOM 3969 O O . GLU A 1 495 ? 44.498 -0.674 40.801 1.00 65.75 495 GLU A O 1
ATOM 3974 N N . ALA A 1 496 ? 42.373 -0.703 40.044 1.00 75.06 496 ALA A N 1
ATOM 3975 C CA . ALA A 1 496 ? 42.732 -0.827 38.629 1.00 75.06 496 ALA A CA 1
ATOM 3976 C C . ALA A 1 496 ? 43.438 0.442 38.107 1.00 75.06 496 ALA A C 1
ATOM 3978 O O . ALA A 1 496 ? 43.084 1.574 38.460 1.00 75.06 496 ALA A O 1
ATOM 3979 N N . THR A 1 497 ? 44.453 0.292 37.243 1.00 83.31 497 THR A N 1
ATOM 3980 C CA . THR A 1 497 ? 45.054 1.474 36.602 1.00 83.31 497 THR A CA 1
ATOM 3981 C C . THR A 1 497 ? 44.096 2.075 35.566 1.00 83.31 497 THR A C 1
ATOM 3983 O O . THR A 1 497 ? 43.269 1.362 34.996 1.00 83.31 497 THR A O 1
ATOM 3986 N N . PRO A 1 498 ? 44.207 3.383 35.250 1.00 80.88 498 PRO A N 1
ATOM 3987 C CA . PRO A 1 498 ? 43.421 3.988 34.177 1.00 80.88 498 PRO A CA 1
ATOM 3988 C C . PRO A 1 498 ? 43.544 3.258 32.837 1.00 80.88 498 PRO A C 1
ATOM 3990 O O . PRO A 1 498 ? 42.590 3.258 32.070 1.00 80.88 498 PRO A O 1
ATOM 3993 N N . GLU A 1 499 ? 44.704 2.668 32.537 1.00 82.25 499 GLU A N 1
ATOM 3994 C CA . GLU A 1 499 ? 44.913 1.862 31.333 1.00 82.25 499 GLU A CA 1
ATOM 3995 C C . GLU A 1 499 ? 44.116 0.552 31.381 1.00 82.25 499 GLU A C 1
ATOM 3997 O O . GLU A 1 499 ? 43.293 0.342 30.498 1.00 82.25 499 GLU A O 1
ATOM 4002 N N . GLU A 1 500 ? 44.271 -0.257 32.438 1.00 82.19 500 GLU A N 1
ATOM 4003 C CA . GLU A 1 500 ? 43.547 -1.534 32.605 1.00 82.19 500 GLU A CA 1
ATOM 4004 C C . GLU A 1 500 ? 42.031 -1.333 32.517 1.00 82.19 500 GLU A C 1
ATOM 4006 O O . GLU A 1 500 ? 41.316 -2.083 31.864 1.00 82.19 500 GLU A O 1
ATOM 4011 N N . MET A 1 501 ? 41.542 -0.262 33.129 1.00 83.50 501 MET A N 1
ATOM 4012 C CA . MET A 1 501 ? 40.123 0.052 33.147 1.00 83.50 501 MET A CA 1
ATOM 4013 C C . MET A 1 501 ? 39.626 0.660 31.829 1.00 83.50 501 MET A C 1
ATOM 4015 O O . MET A 1 501 ? 38.446 0.569 31.513 1.00 83.50 501 MET A O 1
ATOM 4019 N N . THR A 1 502 ? 40.505 1.293 31.045 1.00 87.19 502 THR A N 1
ATOM 4020 C CA . THR A 1 502 ? 40.146 1.715 29.682 1.00 87.19 502 THR A CA 1
ATOM 4021 C C . THR A 1 502 ? 39.975 0.497 28.781 1.00 87.19 502 THR A C 1
ATOM 4023 O O . THR A 1 502 ? 39.057 0.499 27.967 1.00 87.19 502 THR A O 1
ATOM 4026 N N . ASP A 1 503 ? 40.813 -0.529 28.949 1.00 84.50 503 ASP A N 1
ATOM 4027 C CA . ASP A 1 503 ? 40.713 -1.778 28.190 1.00 84.50 503 ASP A CA 1
ATOM 4028 C C . ASP A 1 503 ? 39.406 -2.513 28.525 1.00 84.50 503 ASP A C 1
ATOM 4030 O O . ASP A 1 503 ? 38.626 -2.774 27.618 1.00 84.50 503 ASP A O 1
ATOM 4034 N N . VAL A 1 504 ? 39.086 -2.700 29.814 1.00 82.88 504 VAL A N 1
ATOM 4035 C CA . VAL A 1 504 ? 37.816 -3.325 30.248 1.00 82.88 504 VAL A CA 1
ATOM 4036 C C . VAL A 1 504 ? 36.594 -2.586 29.698 1.00 82.88 504 VAL A C 1
ATOM 4038 O O . VAL A 1 504 ? 35.674 -3.207 29.176 1.00 82.88 504 VAL A O 1
ATOM 4041 N N . VAL A 1 505 ? 36.587 -1.250 29.758 1.00 86.44 505 VAL A N 1
ATOM 4042 C CA . VAL A 1 505 ? 35.477 -0.462 29.202 1.00 86.44 505 VAL A CA 1
ATOM 4043 C C . VAL A 1 505 ? 35.361 -0.647 27.686 1.00 86.44 505 VAL A C 1
ATOM 4045 O O . VAL A 1 505 ? 34.253 -0.665 27.166 1.00 86.44 505 VAL A O 1
ATOM 4048 N N . ASN A 1 506 ? 36.471 -0.772 26.955 1.00 87.19 506 ASN A N 1
ATOM 4049 C CA . ASN A 1 506 ? 36.411 -1.020 25.514 1.00 87.19 506 ASN A CA 1
ATOM 4050 C C . ASN A 1 506 ? 35.932 -2.439 25.184 1.00 87.19 506 ASN A C 1
ATOM 4052 O O . ASN A 1 506 ? 35.181 -2.581 24.226 1.00 87.19 506 ASN A O 1
ATOM 4056 N N . ASP A 1 507 ? 36.289 -3.447 25.985 1.00 81.81 507 ASP A N 1
ATOM 4057 C CA . ASP A 1 507 ? 35.774 -4.815 25.826 1.00 81.81 507 ASP A CA 1
ATOM 4058 C C . ASP A 1 507 ? 34.242 -4.849 25.995 1.00 81.81 507 ASP A C 1
ATOM 4060 O O . ASP A 1 507 ? 33.537 -5.495 25.222 1.00 81.81 507 ASP A O 1
ATOM 4064 N N . LEU A 1 508 ? 33.704 -4.096 26.963 1.00 82.31 508 LEU A N 1
ATOM 4065 C CA . LEU A 1 508 ? 32.255 -3.954 27.163 1.00 82.31 508 LEU A CA 1
ATOM 4066 C C . LEU A 1 508 ? 31.576 -3.203 26.006 1.00 82.31 508 LEU A C 1
ATOM 4068 O O . LEU A 1 508 ? 30.488 -3.578 25.570 1.00 82.31 508 LEU A O 1
ATOM 4072 N N . LEU A 1 509 ? 32.223 -2.159 25.480 1.00 81.94 509 LEU A N 1
ATOM 4073 C CA . LEU A 1 509 ? 31.711 -1.377 24.349 1.00 81.94 509 LEU A CA 1
ATOM 4074 C C . LEU A 1 509 ? 31.785 -2.125 23.009 1.00 81.94 509 LEU A C 1
ATOM 4076 O O . LEU A 1 509 ? 31.034 -1.775 22.098 1.00 81.94 509 LEU A O 1
ATOM 4080 N N . GLU A 1 510 ? 32.631 -3.152 22.879 1.00 77.62 510 GLU A N 1
ATOM 4081 C CA . GLU A 1 510 ? 32.789 -3.918 21.636 1.00 77.62 510 GLU A CA 1
ATOM 4082 C C . GLU A 1 510 ? 31.482 -4.593 21.201 1.00 77.62 510 GLU A C 1
ATOM 4084 O O . GLU A 1 510 ? 31.186 -4.663 20.008 1.00 77.62 510 GLU A O 1
ATOM 4089 N N . MET A 1 511 ? 30.645 -4.997 22.161 1.00 69.94 511 MET A N 1
ATOM 4090 C CA . MET A 1 511 ? 29.317 -5.567 21.901 1.00 69.94 511 MET A CA 1
ATOM 4091 C C . MET A 1 511 ? 28.329 -4.565 21.276 1.00 69.94 511 MET A C 1
ATOM 4093 O O . MET A 1 511 ? 27.300 -4.978 20.751 1.00 69.94 511 MET A O 1
ATOM 4097 N N . LEU A 1 512 ? 28.640 -3.263 21.317 1.00 69.88 512 LEU A N 1
ATOM 4098 C CA . LEU A 1 512 ? 27.820 -2.165 20.793 1.00 69.88 512 LEU A CA 1
ATOM 4099 C C . LEU A 1 512 ? 28.397 -1.546 19.506 1.00 69.88 512 LEU A C 1
ATOM 4101 O O . LEU A 1 512 ? 27.901 -0.515 19.044 1.00 69.88 512 LEU A O 1
ATOM 4105 N N . HIS A 1 513 ? 29.465 -2.116 18.938 1.00 68.31 513 HIS A N 1
ATOM 4106 C CA . HIS A 1 513 ? 30.062 -1.602 17.708 1.00 68.31 513 HIS A CA 1
ATOM 4107 C C . HIS A 1 513 ? 29.117 -1.774 16.509 1.00 68.31 513 HIS A C 1
ATOM 4109 O O . HIS A 1 513 ? 28.725 -2.885 16.161 1.00 68.31 513 HIS A O 1
ATOM 4115 N N . ALA A 1 514 ? 28.820 -0.666 15.828 1.00 54.12 514 ALA A N 1
ATOM 4116 C CA . ALA A 1 514 ? 28.286 -0.699 14.468 1.00 54.12 514 ALA A CA 1
ATOM 4117 C C . ALA A 1 514 ? 29.418 -0.960 13.453 1.00 54.12 514 ALA A C 1
ATOM 4119 O O . ALA A 1 514 ? 30.589 -0.704 13.753 1.00 54.12 514 ALA A O 1
ATOM 4120 N N . ASP A 1 515 ? 29.073 -1.427 12.246 1.00 42.06 515 ASP A N 1
ATOM 4121 C CA . ASP A 1 515 ? 30.016 -1.598 11.130 1.00 42.06 515 ASP A CA 1
ATOM 4122 C C . ASP A 1 515 ? 30.904 -0.350 10.917 1.00 42.06 515 ASP A C 1
ATOM 4124 O O . ASP A 1 515 ? 30.475 0.775 11.210 1.00 42.06 515 ASP A O 1
ATOM 4128 N N . PRO A 1 516 ? 32.144 -0.503 10.395 1.00 40.31 516 PRO A N 1
ATOM 4129 C CA . PRO A 1 516 ? 33.061 0.617 10.242 1.00 40.31 516 PRO A CA 1
ATOM 4130 C C . PRO A 1 516 ? 32.402 1.709 9.408 1.00 40.31 516 PRO A C 1
ATOM 4132 O O . PRO A 1 516 ? 31.947 1.474 8.286 1.00 40.31 516 PRO A O 1
ATOM 4135 N N . ILE A 1 517 ? 32.375 2.917 9.966 1.00 43.16 517 ILE A N 1
ATOM 4136 C CA . ILE A 1 517 ? 31.735 4.067 9.349 1.00 43.16 517 ILE A CA 1
ATOM 4137 C C . ILE A 1 517 ? 32.454 4.381 8.028 1.00 43.16 517 ILE A C 1
ATOM 4139 O O . ILE A 1 517 ? 33.507 5.022 8.019 1.00 43.16 517 ILE A O 1
ATOM 4143 N N . GLN A 1 518 ? 31.876 3.965 6.899 1.00 38.25 518 GLN A N 1
ATOM 4144 C CA . GLN A 1 518 ? 32.285 4.467 5.591 1.00 38.25 518 GLN A CA 1
ATOM 4145 C C . GLN A 1 518 ? 31.942 5.964 5.556 1.00 38.25 518 GLN A C 1
ATOM 4147 O O . GLN A 1 518 ? 30.838 6.358 5.942 1.00 38.25 518 GLN A O 1
ATOM 4152 N N . GLU A 1 519 ? 32.902 6.820 5.187 1.00 32.25 519 GLU A N 1
ATOM 4153 C CA . GLU A 1 519 ? 32.635 8.248 4.991 1.00 32.25 519 GLU A CA 1
ATOM 4154 C C . GLU A 1 519 ? 31.541 8.394 3.928 1.00 32.25 519 GLU A C 1
ATOM 4156 O O . GLU A 1 519 ? 31.791 8.267 2.729 1.00 32.25 519 GLU A O 1
ATOM 4161 N N . GLU A 1 520 ? 30.316 8.661 4.370 1.00 34.88 520 GLU A N 1
ATOM 4162 C CA . GLU A 1 520 ? 29.293 9.220 3.502 1.00 34.88 520 GLU A CA 1
ATOM 4163 C C . GLU A 1 520 ? 29.774 10.620 3.115 1.00 34.88 520 GLU A C 1
ATOM 4165 O O . GLU A 1 520 ? 30.071 11.428 4.005 1.00 34.88 520 GLU A O 1
ATOM 4170 N N . PRO A 1 521 ? 29.922 10.921 1.814 1.00 31.50 521 PRO A N 1
ATOM 4171 C CA . PRO A 1 521 ? 30.353 12.240 1.398 1.00 31.50 521 PRO A CA 1
ATOM 4172 C C . PRO A 1 521 ? 29.340 13.272 1.899 1.00 31.50 521 PRO A C 1
ATOM 4174 O O . PRO A 1 521 ? 28.135 13.094 1.728 1.00 31.50 521 PRO A O 1
ATOM 4177 N N . GLU A 1 522 ? 29.856 14.331 2.530 1.00 32.31 522 GLU A N 1
ATOM 4178 C CA . GLU A 1 522 ? 29.077 15.461 3.037 1.00 32.31 522 GLU A CA 1
ATOM 4179 C C . GLU A 1 522 ? 28.002 15.890 2.026 1.00 32.31 522 GLU A C 1
ATOM 4181 O O . GLU A 1 522 ? 28.306 16.089 0.844 1.00 32.31 522 GLU A O 1
ATOM 4186 N N . ASP A 1 523 ? 26.767 16.052 2.521 1.00 38.50 523 ASP A N 1
ATOM 4187 C CA . ASP A 1 523 ? 25.619 16.663 1.840 1.00 38.50 523 ASP A CA 1
ATOM 4188 C C . ASP A 1 523 ? 25.978 18.078 1.365 1.00 38.50 523 ASP A C 1
ATOM 4190 O O . ASP A 1 523 ? 25.711 19.093 2.008 1.00 38.50 523 ASP A O 1
ATOM 4194 N N . ASN A 1 524 ? 26.628 18.124 0.210 1.00 32.03 524 ASN A N 1
ATOM 4195 C CA . ASN A 1 524 ? 26.605 19.244 -0.696 1.00 32.03 524 ASN A CA 1
ATOM 4196 C C . ASN A 1 524 ? 25.701 18.809 -1.840 1.00 32.03 524 ASN A C 1
ATOM 4198 O O . ASN A 1 524 ? 26.054 17.899 -2.595 1.00 32.03 524 ASN A O 1
ATOM 4202 N N . GLY A 1 525 ? 24.539 19.455 -1.956 1.00 43.81 525 GLY A N 1
ATOM 4203 C CA . GLY A 1 525 ? 23.636 19.308 -3.091 1.00 43.81 525 GLY A CA 1
ATOM 4204 C C . GLY A 1 525 ? 24.409 19.096 -4.397 1.00 43.81 525 GLY A C 1
ATOM 4205 O O . GLY A 1 525 ? 25.274 19.894 -4.761 1.00 43.81 525 GLY A O 1
ATOM 4206 N N . ALA A 1 526 ? 24.085 17.981 -5.054 1.00 41.28 526 ALA A N 1
ATOM 4207 C CA . ALA A 1 526 ? 24.772 17.380 -6.193 1.00 41.28 526 ALA A CA 1
ATOM 4208 C C . ALA A 1 526 ? 26.166 16.799 -5.889 1.00 41.28 526 ALA A C 1
ATOM 4210 O O . ALA A 1 526 ? 27.183 17.451 -6.102 1.00 41.28 526 ALA A O 1
ATOM 4211 N N . ASN A 1 527 ? 26.225 15.493 -5.598 1.00 48.97 527 ASN A N 1
ATOM 4212 C CA . ASN A 1 527 ? 27.333 14.665 -6.079 1.00 48.97 527 ASN A CA 1
ATOM 4213 C C . ASN A 1 527 ? 27.267 14.677 -7.621 1.00 48.97 527 ASN A C 1
ATOM 4215 O O . ASN A 1 527 ? 26.416 13.991 -8.190 1.00 48.97 527 ASN A O 1
ATOM 4219 N N . PRO A 1 528 ? 28.100 15.441 -8.354 1.00 56.16 528 PRO A N 1
ATOM 4220 C CA . PRO A 1 528 ? 27.939 15.568 -9.802 1.00 56.16 528 PRO A CA 1
ATOM 4221 C C . PRO A 1 528 ? 28.159 14.226 -10.513 1.00 56.16 528 PRO A C 1
ATOM 4223 O O . PRO A 1 528 ? 27.682 14.035 -11.630 1.00 56.16 528 PRO A O 1
ATOM 4226 N N . GLY A 1 529 ? 28.861 13.290 -9.861 1.00 81.88 529 GLY A N 1
ATOM 4227 C CA . GLY A 1 529 ? 29.133 11.955 -10.376 1.00 81.88 529 GLY A CA 1
ATOM 4228 C C . GLY A 1 529 ? 27.872 11.112 -10.545 1.00 81.88 529 GLY A C 1
ATOM 4229 O O . GLY A 1 529 ? 27.689 10.544 -11.621 1.00 81.88 529 GLY A O 1
ATOM 4230 N N . ILE A 1 530 ? 26.977 11.074 -9.547 1.00 89.19 530 ILE A N 1
ATOM 4231 C CA . ILE A 1 530 ? 25.800 10.189 -9.612 1.00 89.19 530 ILE A CA 1
ATOM 4232 C C . ILE A 1 530 ? 24.828 10.622 -10.709 1.00 89.19 530 ILE A C 1
ATOM 4234 O O . ILE A 1 530 ? 24.354 9.799 -11.484 1.00 89.19 530 ILE A O 1
ATOM 4238 N N . TRP A 1 531 ? 24.622 11.929 -10.872 1.00 91.19 531 TRP A N 1
ATOM 4239 C CA . TRP A 1 531 ? 23.768 12.476 -11.926 1.00 91.19 531 TRP A CA 1
ATOM 4240 C C . TRP A 1 531 ? 24.350 12.262 -13.329 1.00 91.19 531 TRP A C 1
ATOM 4242 O O . TRP A 1 531 ? 23.619 11.965 -14.277 1.00 91.19 531 TRP A O 1
ATOM 4252 N N . GLN A 1 532 ? 25.676 12.369 -13.483 1.00 90.62 532 GLN A N 1
ATOM 4253 C CA . GLN A 1 532 ? 26.354 12.026 -14.739 1.00 90.62 532 GLN A CA 1
ATOM 4254 C C . GLN A 1 532 ? 26.239 10.533 -15.058 1.00 90.62 532 GLN A C 1
ATOM 4256 O O . GLN A 1 532 ? 26.037 10.170 -16.223 1.00 90.62 532 GLN A O 1
ATOM 4261 N N . GLN A 1 533 ? 26.361 9.680 -14.042 1.00 93.62 533 GLN A N 1
ATOM 4262 C CA . GLN A 1 533 ? 26.200 8.239 -14.171 1.00 93.62 533 GLN A CA 1
ATOM 4263 C C . GLN A 1 533 ? 24.762 7.890 -14.558 1.00 93.62 533 GLN A C 1
ATOM 4265 O O . GLN A 1 533 ? 24.575 7.226 -15.570 1.00 93.62 533 GLN A O 1
ATOM 4270 N N . LEU A 1 534 ? 23.761 8.434 -13.863 1.00 95.38 534 LEU A N 1
ATOM 4271 C CA . LEU A 1 534 ? 22.343 8.240 -14.170 1.00 95.38 534 LEU A CA 1
ATOM 4272 C C . LEU A 1 534 ? 22.006 8.623 -15.614 1.00 95.38 534 LEU A C 1
ATOM 4274 O O . LEU A 1 534 ? 21.363 7.857 -16.329 1.00 95.38 534 LEU A O 1
ATOM 4278 N N . LEU A 1 535 ? 22.481 9.779 -16.092 1.00 93.19 535 LEU A N 1
ATOM 4279 C CA . LEU A 1 535 ? 22.275 10.159 -17.492 1.00 93.19 535 LEU A CA 1
ATOM 4280 C C . LEU A 1 535 ? 22.965 9.211 -18.475 1.00 93.19 535 LEU A C 1
ATOM 4282 O O . LEU A 1 535 ? 22.439 8.977 -19.561 1.00 93.19 535 LEU A O 1
ATOM 4286 N N . THR A 1 536 ? 24.146 8.702 -18.130 1.00 93.19 536 THR A N 1
ATOM 4287 C CA . THR A 1 536 ? 24.868 7.741 -18.974 1.00 93.19 536 THR A CA 1
ATOM 4288 C C . THR A 1 536 ? 24.094 6.427 -19.057 1.00 93.19 536 THR A C 1
ATOM 4290 O O . THR A 1 536 ? 23.813 5.954 -20.156 1.00 93.19 536 THR A O 1
ATOM 4293 N N . GLU A 1 537 ? 23.655 5.912 -17.912 1.00 95.56 537 GLU A N 1
ATOM 4294 C CA . GLU A 1 537 ? 22.824 4.716 -17.778 1.00 95.56 537 GLU A CA 1
ATOM 4295 C C . GLU A 1 537 ? 21.512 4.836 -18.565 1.00 95.56 537 GLU A C 1
ATOM 4297 O O . GLU A 1 537 ? 21.174 3.955 -19.357 1.00 95.56 537 GLU A O 1
ATOM 4302 N N . MET A 1 538 ? 20.817 5.971 -18.454 1.00 95.19 538 MET A N 1
ATOM 4303 C CA . MET A 1 538 ? 19.595 6.236 -19.221 1.00 95.19 538 MET A CA 1
ATOM 4304 C C . MET A 1 538 ? 19.829 6.261 -20.733 1.00 95.19 538 MET A C 1
ATOM 4306 O O . MET A 1 538 ? 19.004 5.763 -21.500 1.00 95.19 538 MET A O 1
ATOM 4310 N N . VAL A 1 539 ? 20.941 6.833 -21.200 1.00 92.62 539 VAL A N 1
ATOM 4311 C CA . VAL A 1 539 ? 21.265 6.832 -22.634 1.00 92.62 539 VAL A CA 1
ATOM 4312 C C . VAL A 1 539 ? 21.483 5.412 -23.140 1.00 92.62 539 VAL A C 1
ATOM 4314 O O . VAL A 1 539 ? 20.911 5.049 -24.168 1.00 92.62 539 VAL A O 1
ATOM 4317 N N . GLU A 1 540 ? 22.246 4.604 -22.409 1.00 94.50 540 GLU A N 1
ATOM 4318 C CA . GLU A 1 540 ? 22.477 3.203 -22.763 1.00 94.50 540 GLU A CA 1
ATOM 4319 C C . GLU A 1 540 ? 21.174 2.396 -22.764 1.00 94.50 540 GLU A C 1
ATOM 4321 O O . GLU A 1 540 ? 20.910 1.646 -23.706 1.00 94.50 540 GLU A O 1
ATOM 4326 N N . LEU A 1 541 ? 20.309 2.596 -21.764 1.00 95.12 541 LEU A N 1
ATOM 4327 C CA . LEU A 1 541 ? 18.989 1.970 -21.717 1.00 95.12 541 LEU A CA 1
ATOM 4328 C C . LEU A 1 541 ? 18.157 2.320 -22.962 1.00 95.12 541 LEU A C 1
ATOM 4330 O O . LEU A 1 541 ? 17.520 1.449 -23.557 1.00 95.12 541 LEU A O 1
ATOM 4334 N N . ARG A 1 542 ? 18.201 3.583 -23.414 1.00 93.25 542 ARG A N 1
ATOM 4335 C CA . ARG A 1 542 ? 17.479 4.027 -24.619 1.00 93.25 542 ARG A CA 1
ATOM 4336 C C . ARG A 1 542 ? 17.970 3.366 -25.895 1.00 93.25 542 ARG A C 1
ATOM 4338 O O . ARG A 1 542 ? 17.167 3.190 -26.811 1.00 93.25 542 ARG A O 1
ATOM 4345 N N . GLU A 1 543 ? 19.261 3.071 -25.984 1.00 93.44 543 GLU A N 1
ATOM 4346 C CA . GLU A 1 543 ? 19.862 2.390 -27.133 1.00 93.44 543 GLU A CA 1
ATOM 4347 C C . GLU A 1 543 ? 19.503 0.902 -27.174 1.00 93.44 543 GLU A C 1
ATOM 4349 O O . GLU A 1 543 ? 19.354 0.345 -28.261 1.00 93.44 543 GLU A O 1
ATOM 4354 N N . LEU A 1 544 ? 19.328 0.277 -26.008 1.00 94.12 544 LEU A N 1
ATOM 4355 C CA . LEU A 1 544 ? 18.940 -1.130 -25.888 1.00 94.12 544 LEU A CA 1
ATOM 4356 C C . LEU A 1 544 ? 17.461 -1.384 -26.203 1.00 94.12 544 LEU A C 1
ATOM 4358 O O . LEU A 1 544 ? 17.110 -2.495 -26.593 1.00 94.12 544 LEU A O 1
ATOM 4362 N N . GLU A 1 545 ? 16.613 -0.363 -26.065 1.00 93.56 545 GLU A N 1
ATOM 4363 C CA . GLU A 1 545 ? 15.171 -0.430 -26.329 1.00 93.56 545 GLU A CA 1
ATOM 4364 C C . GLU A 1 545 ? 14.471 -1.601 -25.598 1.00 93.56 545 GLU A C 1
ATOM 4366 O O . GLU A 1 545 ? 13.851 -2.447 -26.252 1.00 93.56 545 GLU A O 1
ATOM 4371 N N . PRO A 1 546 ? 14.557 -1.672 -24.252 1.00 92.38 546 PRO A N 1
ATOM 4372 C CA . PRO A 1 546 ? 14.068 -2.808 -23.462 1.00 92.38 546 PRO A CA 1
ATOM 4373 C C . PRO A 1 546 ? 12.577 -3.109 -23.672 1.00 92.38 546 PRO A C 1
ATOM 4375 O O . PRO A 1 546 ? 12.203 -4.271 -23.750 1.00 92.38 546 PRO A O 1
ATOM 4378 N N . TRP A 1 547 ? 11.746 -2.089 -23.893 1.00 93.25 547 TRP A N 1
ATOM 4379 C CA . TRP A 1 547 ? 10.310 -2.192 -24.217 1.00 93.25 547 TRP A CA 1
ATOM 4380 C C . TRP A 1 547 ? 9.974 -2.937 -25.522 1.00 93.25 547 TRP A C 1
ATOM 4382 O O . TRP A 1 547 ? 8.809 -3.111 -25.860 1.00 93.25 547 TRP A O 1
ATOM 4392 N N . LYS A 1 548 ? 10.970 -3.338 -26.323 1.00 89.88 548 LYS A N 1
ATOM 4393 C CA . LYS A 1 548 ? 10.760 -4.273 -27.447 1.00 89.88 548 LYS A CA 1
ATOM 4394 C C . LYS A 1 548 ? 10.746 -5.738 -27.011 1.00 89.88 548 LYS A C 1
ATOM 4396 O O . LYS A 1 548 ? 10.425 -6.600 -27.826 1.00 89.88 548 LYS A O 1
ATOM 4401 N N . TRP A 1 549 ? 11.174 -5.996 -25.782 1.00 89.25 549 TRP A N 1
ATOM 4402 C CA . TRP A 1 549 ? 11.425 -7.321 -25.227 1.00 89.25 549 TRP A CA 1
ATOM 4403 C C . TRP A 1 549 ? 10.659 -7.575 -23.937 1.00 89.25 549 TRP A C 1
ATOM 4405 O O . TRP A 1 549 ? 10.406 -8.735 -23.650 1.00 89.25 549 TRP A O 1
ATOM 4415 N N . LEU A 1 550 ? 10.344 -6.513 -23.194 1.00 85.19 550 LEU A N 1
ATOM 4416 C CA . LEU A 1 550 ? 9.617 -6.553 -21.934 1.00 85.19 550 LEU A CA 1
ATOM 4417 C C . LEU A 1 550 ? 8.347 -5.704 -22.028 1.00 85.19 550 LEU A C 1
ATOM 4419 O O . LEU A 1 550 ? 8.395 -4.591 -22.568 1.00 85.19 550 LEU A O 1
ATOM 4423 N N . TYR A 1 551 ? 7.254 -6.240 -21.500 1.00 85.12 551 TYR A N 1
ATOM 4424 C CA . TYR A 1 551 ? 5.991 -5.545 -21.271 1.00 85.12 551 TYR A CA 1
ATOM 4425 C C . TYR A 1 551 ? 5.945 -4.943 -19.858 1.00 85.12 551 TYR A C 1
ATOM 4427 O O . TYR A 1 551 ? 6.787 -5.227 -19.004 1.00 85.12 551 TYR A O 1
ATOM 4435 N N . ASP A 1 552 ? 4.993 -4.046 -19.634 1.00 83.00 552 ASP A N 1
ATOM 4436 C CA . ASP A 1 552 ? 4.813 -3.308 -18.383 1.00 83.00 552 ASP A CA 1
ATOM 4437 C C . ASP A 1 552 ? 4.254 -4.165 -17.236 1.00 83.00 552 ASP A C 1
ATOM 4439 O O . ASP A 1 552 ? 4.415 -3.783 -16.075 1.00 83.00 552 ASP A O 1
ATOM 4443 N N . ASP A 1 553 ? 3.684 -5.332 -17.545 1.00 83.19 553 ASP A N 1
ATOM 4444 C CA . ASP A 1 553 ? 3.230 -6.363 -16.605 1.00 83.19 553 ASP A CA 1
ATOM 4445 C C . ASP A 1 553 ? 4.297 -7.424 -16.263 1.00 83.19 553 ASP A C 1
ATOM 4447 O O . ASP A 1 553 ? 4.162 -8.141 -15.270 1.00 83.19 553 ASP A O 1
ATOM 4451 N N . GLU A 1 554 ? 5.402 -7.488 -17.013 1.00 86.56 554 GLU A N 1
ATOM 4452 C CA . GLU A 1 554 ? 6.547 -8.375 -16.752 1.00 86.56 554 GLU A CA 1
ATOM 4453 C C . GLU A 1 554 ? 7.472 -7.802 -15.661 1.00 86.56 554 GLU A C 1
ATOM 4455 O O . GLU A 1 554 ? 8.634 -7.449 -15.895 1.00 86.56 554 GLU A O 1
ATOM 4460 N N . ILE A 1 555 ? 6.937 -7.708 -14.441 1.00 90.19 555 ILE A N 1
ATOM 4461 C CA . ILE A 1 555 ? 7.609 -7.104 -13.286 1.00 90.19 555 ILE A CA 1
ATOM 4462 C C . ILE A 1 555 ? 8.756 -7.978 -12.779 1.00 90.19 555 ILE A C 1
ATOM 4464 O O . ILE A 1 555 ? 8.610 -9.181 -12.550 1.00 90.19 555 ILE A O 1
ATOM 4468 N N . PHE A 1 556 ? 9.896 -7.344 -12.510 1.00 92.31 556 PHE A N 1
ATOM 4469 C CA . PHE A 1 556 ? 11.003 -7.958 -11.780 1.00 92.31 556 PHE A CA 1
ATOM 4470 C C . PHE A 1 556 ? 11.453 -7.095 -10.606 1.00 92.31 556 PHE A C 1
ATOM 4472 O O . PHE A 1 556 ? 11.265 -5.880 -10.599 1.00 92.31 556 PHE A O 1
ATOM 4479 N N . VAL A 1 557 ? 12.077 -7.732 -9.617 1.00 94.00 557 VAL A N 1
ATOM 4480 C CA . VAL A 1 557 ? 12.532 -7.072 -8.389 1.00 94.00 557 VAL A CA 1
ATOM 4481 C C . VAL A 1 557 ? 14.044 -6.865 -8.409 1.00 94.00 557 VAL A C 1
ATOM 4483 O O . VAL A 1 557 ? 14.813 -7.754 -8.780 1.00 94.00 557 VAL A O 1
ATOM 4486 N N . VAL A 1 558 ? 14.490 -5.691 -7.982 1.00 95.75 558 VAL A N 1
ATOM 4487 C CA . VAL A 1 558 ? 15.888 -5.414 -7.646 1.00 95.75 558 VAL A CA 1
ATOM 4488 C C . VAL A 1 558 ? 15.939 -5.082 -6.164 1.00 95.75 558 VAL A C 1
ATOM 4490 O O . VAL A 1 558 ? 15.256 -4.169 -5.722 1.00 95.75 558 VAL A O 1
ATOM 4493 N N . GLU A 1 559 ? 16.717 -5.824 -5.389 1.00 94.44 559 GLU A N 1
ATOM 4494 C CA . GLU A 1 559 ? 16.944 -5.490 -3.982 1.00 94.44 559 GLU A CA 1
ATOM 4495 C C . GLU A 1 559 ? 17.971 -4.366 -3.889 1.00 94.44 559 GLU A C 1
ATOM 4497 O O . GLU A 1 559 ? 19.057 -4.469 -4.470 1.00 94.44 559 GLU A O 1
ATOM 4502 N N . ASP A 1 560 ? 17.628 -3.291 -3.183 1.00 92.69 560 ASP A N 1
ATOM 4503 C CA . ASP A 1 560 ? 18.581 -2.233 -2.890 1.00 92.69 560 ASP A CA 1
ATOM 4504 C C . ASP A 1 560 ? 19.708 -2.781 -1.999 1.00 92.69 560 ASP A C 1
ATOM 4506 O O . ASP A 1 560 ? 19.440 -3.167 -0.862 1.00 92.69 560 ASP A O 1
ATOM 4510 N N . PRO A 1 561 ? 20.975 -2.786 -2.453 1.00 85.75 561 PRO A N 1
ATOM 4511 C CA . PRO A 1 561 ? 22.077 -3.340 -1.671 1.00 85.75 561 PRO A CA 1
ATOM 4512 C C . PRO A 1 561 ? 22.401 -2.541 -0.400 1.00 85.75 561 PRO A C 1
ATOM 4514 O O . PRO A 1 561 ? 23.179 -3.022 0.417 1.00 85.75 561 PRO A O 1
ATOM 4517 N N . VAL A 1 562 ? 21.865 -1.322 -0.247 1.00 86.00 562 VAL A N 1
ATOM 4518 C CA . VAL A 1 562 ? 22.109 -0.477 0.933 1.00 86.00 562 VAL A CA 1
ATOM 4519 C C . VAL A 1 562 ? 21.096 -0.760 2.039 1.00 86.00 562 VAL A C 1
ATOM 4521 O O . VAL A 1 562 ? 21.495 -1.009 3.171 1.00 86.00 562 VAL A O 1
ATOM 4524 N N . HIS A 1 563 ? 19.800 -0.736 1.720 1.00 85.06 563 HIS A N 1
ATOM 4525 C CA . HIS A 1 563 ? 18.733 -0.856 2.721 1.00 85.06 563 HIS A CA 1
ATOM 4526 C C . HIS A 1 563 ? 18.025 -2.218 2.715 1.00 85.06 563 HIS A C 1
ATOM 4528 O O . HIS A 1 563 ? 17.169 -2.462 3.557 1.00 85.06 563 HIS A O 1
ATOM 4534 N N . GLY A 1 564 ? 18.317 -3.091 1.746 1.00 87.44 564 GLY A N 1
ATOM 4535 C CA . GLY A 1 564 ? 17.580 -4.343 1.540 1.00 87.44 564 GLY A CA 1
ATOM 4536 C C . GLY A 1 564 ? 16.165 -4.147 0.982 1.00 87.44 564 GLY A C 1
ATOM 4537 O O . GLY A 1 564 ? 15.429 -5.116 0.815 1.00 87.44 564 GLY A O 1
ATOM 4538 N N . THR A 1 565 ? 15.766 -2.910 0.673 1.00 90.19 565 THR A N 1
ATOM 4539 C CA . THR A 1 565 ? 14.419 -2.585 0.194 1.00 90.19 565 THR A CA 1
ATOM 4540 C C . THR A 1 565 ? 14.172 -3.181 -1.197 1.00 90.19 565 THR A C 1
ATOM 4542 O O . THR A 1 565 ? 14.964 -2.932 -2.114 1.00 90.19 565 THR A O 1
ATOM 4545 N N . PRO A 1 566 ? 13.069 -3.920 -1.420 1.00 93.19 566 PRO A N 1
ATOM 4546 C CA . PRO A 1 566 ? 12.721 -4.409 -2.747 1.00 93.19 566 PRO A CA 1
ATOM 4547 C C . PRO A 1 566 ? 12.246 -3.261 -3.649 1.00 93.19 566 PRO A C 1
ATOM 4549 O O . PRO A 1 566 ? 11.419 -2.437 -3.260 1.00 93.19 566 PRO A O 1
ATOM 4552 N N . LEU A 1 567 ? 12.758 -3.220 -4.878 1.00 96.31 567 LEU A N 1
ATOM 4553 C CA . LEU A 1 567 ? 12.383 -2.260 -5.916 1.00 96.31 567 LEU A CA 1
ATOM 4554 C C . LEU A 1 567 ? 11.700 -3.016 -7.057 1.00 96.31 567 LEU A C 1
ATOM 4556 O O . LEU A 1 567 ? 12.350 -3.793 -7.760 1.00 96.31 567 LEU A O 1
ATOM 4560 N N . PHE A 1 568 ? 10.403 -2.800 -7.258 1.00 95.19 568 PHE A N 1
ATOM 4561 C CA . PHE A 1 568 ? 9.631 -3.451 -8.318 1.00 95.19 568 PHE A CA 1
ATOM 4562 C C . PHE A 1 568 ? 9.735 -2.630 -9.597 1.00 95.19 568 PHE A C 1
ATOM 4564 O O . PHE A 1 568 ? 9.394 -1.447 -9.622 1.00 95.19 568 PHE A O 1
ATOM 4571 N N . VAL A 1 569 ? 10.223 -3.249 -10.665 1.00 96.56 569 VAL A N 1
ATOM 4572 C CA . VAL A 1 569 ? 10.577 -2.562 -11.905 1.00 96.56 569 VAL A CA 1
ATOM 4573 C C . VAL A 1 569 ? 9.592 -2.939 -13.004 1.00 96.56 569 VAL A C 1
ATOM 4575 O O . VAL A 1 569 ? 9.510 -4.102 -13.393 1.00 96.56 569 VAL A O 1
ATOM 4578 N N . SER A 1 570 ? 8.888 -1.937 -13.532 1.00 94.94 570 SER A N 1
ATOM 4579 C CA . SER A 1 570 ? 8.058 -2.036 -14.735 1.00 94.94 570 SER A CA 1
ATOM 4580 C C . SER A 1 570 ? 8.749 -1.346 -15.912 1.00 94.94 570 SER A C 1
ATOM 4582 O O . SER A 1 570 ? 9.213 -0.204 -15.799 1.00 94.94 570 SER A O 1
ATOM 4584 N N . VAL A 1 571 ? 8.836 -2.033 -17.055 1.00 94.69 571 VAL A N 1
ATOM 4585 C CA . VAL A 1 571 ? 9.436 -1.491 -18.282 1.00 94.69 571 VAL A CA 1
ATOM 4586 C C . VAL A 1 571 ? 8.349 -0.891 -19.165 1.00 94.69 571 VAL A C 1
ATOM 4588 O O . VAL A 1 571 ? 7.541 -1.598 -19.755 1.00 94.69 571 VAL A O 1
ATOM 4591 N N . LEU A 1 572 ? 8.378 0.431 -19.327 1.00 93.12 572 LEU A N 1
ATOM 4592 C CA . LEU A 1 572 ? 7.369 1.169 -20.083 1.00 93.12 572 LEU A CA 1
ATOM 4593 C C . LEU A 1 572 ? 7.765 1.301 -21.560 1.00 93.12 572 LEU A C 1
ATOM 4595 O O . LEU A 1 572 ? 8.917 1.620 -21.884 1.00 93.12 572 LEU A O 1
ATOM 4599 N N . GLY A 1 573 ? 6.794 1.129 -22.462 1.00 86.19 573 GLY A N 1
ATOM 4600 C CA . GLY A 1 573 ? 6.933 1.506 -23.877 1.00 86.19 573 GLY A CA 1
ATOM 4601 C C . GLY A 1 573 ? 6.491 0.486 -24.910 1.00 86.19 573 GLY A C 1
ATOM 4602 O O . GLY A 1 573 ? 6.536 0.810 -26.100 1.00 86.19 573 GLY A O 1
ATOM 4603 N N . ALA A 1 574 ? 6.032 -0.699 -24.502 1.00 78.81 574 ALA A N 1
ATOM 4604 C CA . ALA A 1 574 ? 5.496 -1.698 -25.428 1.00 78.81 574 ALA A CA 1
ATOM 4605 C C . ALA A 1 574 ? 4.272 -1.158 -26.201 1.00 78.81 574 ALA A C 1
ATOM 4607 O O . ALA A 1 574 ? 4.158 -1.362 -27.411 1.00 78.81 574 ALA A O 1
ATOM 4608 N N . GLY A 1 575 ? 3.423 -0.363 -25.534 1.00 74.19 575 GLY A N 1
ATOM 4609 C CA . GLY A 1 575 ? 2.291 0.354 -26.138 1.00 74.19 575 GLY A CA 1
ATOM 4610 C C . GLY A 1 575 ? 2.663 1.592 -26.973 1.00 74.19 575 GLY A C 1
ATOM 4611 O O . GLY A 1 575 ? 1.821 2.137 -27.682 1.00 74.19 575 GLY A O 1
ATOM 4612 N N . GLY A 1 576 ? 3.927 2.034 -26.943 1.00 78.38 576 GLY A N 1
ATOM 4613 C CA . GLY A 1 576 ? 4.452 3.109 -27.792 1.00 78.38 576 GLY A CA 1
ATOM 4614 C C . GLY A 1 576 ? 4.154 4.552 -27.356 1.00 78.38 576 GLY A C 1
ATOM 4615 O O . GLY A 1 576 ? 4.528 5.473 -28.087 1.00 78.38 576 GLY A O 1
ATOM 4616 N N . GLU A 1 577 ? 3.514 4.764 -26.203 1.00 76.50 577 GLU A N 1
ATOM 4617 C CA . GLU A 1 577 ? 3.134 6.099 -25.706 1.00 76.50 577 GLU A CA 1
ATOM 4618 C C . GLU A 1 577 ? 4.188 6.711 -24.767 1.00 76.50 577 GLU A C 1
ATOM 4620 O O . GLU A 1 577 ? 4.658 7.829 -25.005 1.00 76.50 577 GLU A O 1
ATOM 4625 N N . GLU A 1 578 ? 4.629 5.957 -23.759 1.00 85.25 578 GLU A N 1
ATOM 4626 C CA . GLU A 1 578 ? 5.637 6.371 -22.780 1.00 85.25 578 GLU A CA 1
ATOM 4627 C C . GLU A 1 578 ? 6.781 5.359 -22.724 1.00 85.25 578 GLU A C 1
ATOM 4629 O O . GLU A 1 578 ? 6.544 4.162 -22.666 1.00 85.25 578 GLU A O 1
ATOM 4634 N N . PHE A 1 579 ? 8.030 5.824 -22.776 1.00 93.25 579 PHE A N 1
ATOM 4635 C CA . PHE A 1 579 ? 9.211 4.955 -22.793 1.00 93.25 579 PHE A CA 1
ATOM 4636 C C . PHE A 1 579 ? 10.043 5.207 -21.547 1.00 93.25 579 PHE A C 1
ATOM 4638 O O . PHE A 1 579 ? 10.415 6.356 -21.311 1.00 93.25 579 PHE A O 1
ATOM 4645 N N . GLY A 1 580 ? 10.409 4.166 -20.805 1.00 96.00 580 GLY A N 1
ATOM 4646 C CA . GLY A 1 580 ? 11.160 4.344 -19.566 1.00 96.00 580 GLY A CA 1
ATOM 4647 C C . GLY A 1 580 ? 11.044 3.171 -18.609 1.00 96.00 580 GLY A C 1
ATOM 4648 O O . GLY A 1 580 ? 10.753 2.055 -19.029 1.00 96.00 580 GLY A O 1
ATOM 4649 N N . LEU A 1 581 ? 11.274 3.458 -17.332 1.00 97.81 581 LEU A N 1
ATOM 4650 C CA . LEU A 1 581 ? 11.065 2.555 -16.207 1.00 97.81 581 LEU A CA 1
ATOM 4651 C C . LEU A 1 581 ? 10.193 3.250 -15.160 1.00 97.81 581 LEU A C 1
ATOM 4653 O O . LEU A 1 581 ? 10.457 4.407 -14.821 1.00 97.81 581 LEU A O 1
ATOM 4657 N N . ALA A 1 582 ? 9.209 2.531 -14.628 1.00 96.88 582 ALA A N 1
ATOM 4658 C CA . ALA A 1 582 ? 8.578 2.861 -13.357 1.00 96.88 582 ALA A CA 1
ATOM 4659 C C . ALA A 1 582 ? 9.151 1.932 -12.281 1.00 96.88 582 ALA A C 1
ATOM 4661 O O . ALA A 1 582 ? 9.173 0.713 -12.453 1.00 96.88 582 ALA A O 1
ATOM 4662 N N . VAL A 1 583 ? 9.662 2.516 -11.200 1.00 97.94 583 VAL A N 1
ATOM 4663 C CA . VAL A 1 583 ? 10.314 1.804 -10.098 1.00 97.94 583 VAL A CA 1
ATOM 4664 C C . VAL A 1 583 ? 9.511 2.037 -8.833 1.00 97.94 583 VAL A C 1
ATOM 4666 O O . VAL A 1 583 ? 9.511 3.141 -8.297 1.00 97.94 583 VAL A O 1
ATOM 4669 N N . TYR A 1 584 ? 8.827 1.014 -8.351 1.00 96.25 584 TYR A N 1
ATOM 4670 C CA . TYR A 1 584 ? 8.021 1.081 -7.143 1.00 96.25 584 TYR A CA 1
ATOM 4671 C C . TYR A 1 584 ? 8.851 0.629 -5.941 1.00 96.25 584 TYR A C 1
ATOM 4673 O O . TYR A 1 584 ? 9.530 -0.394 -6.007 1.00 96.25 584 TYR A O 1
ATOM 4681 N N . ILE A 1 585 ? 8.848 1.419 -4.868 1.00 95.00 585 ILE A N 1
ATOM 4682 C CA . ILE A 1 585 ? 9.808 1.273 -3.764 1.00 95.00 585 ILE A CA 1
ATOM 4683 C C . ILE A 1 585 ? 9.134 0.633 -2.554 1.00 95.00 585 ILE A C 1
ATOM 4685 O O . ILE A 1 585 ? 8.214 1.224 -1.992 1.00 95.00 585 ILE A O 1
ATOM 4689 N N . GLY A 1 586 ? 9.651 -0.513 -2.114 1.00 90.94 586 GLY A N 1
ATOM 4690 C CA . GLY A 1 586 ? 9.207 -1.185 -0.897 1.00 90.94 586 GLY A CA 1
ATOM 4691 C C . GLY A 1 586 ? 7.758 -1.664 -0.967 1.00 90.94 586 GLY A C 1
ATOM 4692 O O . GLY A 1 586 ? 7.179 -1.800 -2.045 1.00 90.94 586 GLY A O 1
ATOM 4693 N N . GLU A 1 587 ? 7.178 -1.913 0.202 1.00 84.94 587 GLU A N 1
ATOM 4694 C CA . GLU A 1 587 ? 5.805 -2.402 0.344 1.00 84.94 587 GLU A CA 1
ATOM 4695 C C . GLU A 1 587 ? 4.760 -1.383 -0.138 1.00 84.94 587 GLU A C 1
ATOM 4697 O O . GLU A 1 587 ? 3.929 -1.719 -0.978 1.00 84.94 587 GLU A O 1
ATOM 4702 N N . GLU A 1 588 ? 4.874 -0.107 0.255 1.00 84.31 588 GLU A N 1
ATOM 4703 C CA . GLU A 1 588 ? 4.007 0.974 -0.258 1.00 84.31 588 GLU A CA 1
ATOM 4704 C C . GLU A 1 588 ? 4.065 1.087 -1.793 1.00 84.31 588 GLU A C 1
ATOM 4706 O O . GLU A 1 588 ? 3.076 1.377 -2.477 1.00 84.31 588 GLU A O 1
ATOM 4711 N N . GLY A 1 589 ? 5.251 0.862 -2.365 1.00 89.62 589 GLY A N 1
ATOM 4712 C CA . GLY A 1 589 ? 5.436 0.810 -3.805 1.00 89.62 589 GLY A CA 1
ATOM 4713 C C . GLY A 1 589 ? 4.738 -0.392 -4.431 1.00 89.62 589 GLY A C 1
ATOM 4714 O O . GLY A 1 589 ? 4.111 -0.255 -5.480 1.00 89.62 589 GLY A O 1
ATOM 4715 N N . TYR A 1 590 ? 4.804 -1.558 -3.796 1.00 88.00 590 TYR A N 1
ATOM 4716 C CA . TYR A 1 590 ? 4.098 -2.743 -4.266 1.00 88.00 590 TYR A CA 1
ATOM 4717 C C . TYR A 1 590 ? 2.579 -2.533 -4.296 1.00 88.00 590 TYR A C 1
ATOM 4719 O O . TYR A 1 590 ? 1.938 -2.827 -5.304 1.00 88.00 590 TYR A O 1
ATOM 4727 N N . GLU A 1 591 ? 2.002 -1.926 -3.259 1.00 83.31 591 GLU A N 1
ATOM 4728 C CA . GLU A 1 591 ? 0.587 -1.536 -3.268 1.00 83.31 591 GLU A CA 1
ATOM 4729 C C . GLU A 1 591 ? 0.279 -0.543 -4.395 1.00 83.31 591 GLU A C 1
ATOM 4731 O O . GLU A 1 591 ? -0.708 -0.682 -5.120 1.00 83.31 591 GLU A O 1
ATOM 4736 N N . SER A 1 592 ? 1.157 0.442 -4.600 1.00 87.00 592 SER A N 1
ATOM 4737 C CA . SER A 1 592 ? 1.039 1.404 -5.701 1.00 87.00 592 SER A CA 1
ATOM 4738 C C . SER A 1 592 ? 1.050 0.719 -7.074 1.00 87.00 592 SER A C 1
ATOM 4740 O O . SER A 1 592 ? 0.305 1.120 -7.973 1.00 87.00 592 SER A O 1
ATOM 4742 N N . LEU A 1 593 ? 1.867 -0.324 -7.242 1.00 87.06 593 LEU A N 1
ATOM 4743 C CA . LEU A 1 593 ? 1.926 -1.150 -8.445 1.00 87.06 593 LEU A CA 1
ATOM 4744 C C . LEU A 1 593 ? 0.613 -1.916 -8.651 1.00 87.06 593 LEU A C 1
ATOM 4746 O O . LEU A 1 593 ? 0.037 -1.828 -9.734 1.00 87.06 593 LEU A O 1
ATOM 4750 N N . LEU A 1 594 ? 0.099 -2.597 -7.621 1.00 82.06 594 LEU A N 1
ATOM 4751 C CA . LEU A 1 594 ? -1.178 -3.323 -7.684 1.00 82.06 594 LEU A CA 1
ATOM 4752 C C . LEU A 1 594 ? -2.352 -2.392 -8.025 1.00 82.06 594 LEU A C 1
ATOM 4754 O O . LEU A 1 594 ? -3.180 -2.705 -8.884 1.00 82.06 594 LEU A O 1
ATOM 4758 N N . ASN A 1 595 ? -2.394 -1.208 -7.414 1.00 79.00 595 ASN A N 1
ATOM 4759 C CA . ASN A 1 595 ? -3.395 -0.183 -7.712 1.00 79.00 595 ASN A CA 1
ATOM 4760 C C . ASN A 1 595 ? -3.285 0.325 -9.159 1.00 79.00 595 ASN A C 1
ATOM 4762 O O . ASN A 1 595 ? -4.298 0.514 -9.832 1.00 79.00 595 ASN A O 1
ATOM 4766 N N . THR A 1 596 ? -2.060 0.492 -9.667 1.00 81.75 596 THR A N 1
ATOM 4767 C CA . THR A 1 596 ? -1.821 0.888 -11.064 1.00 81.75 596 THR A CA 1
ATOM 4768 C C . THR A 1 596 ? -2.271 -0.203 -12.042 1.00 81.75 596 THR A C 1
ATOM 4770 O O . THR A 1 596 ? -2.921 0.099 -13.042 1.00 81.75 596 THR A O 1
ATOM 4773 N N . MET A 1 597 ? -1.964 -1.469 -11.749 1.00 76.88 597 MET A N 1
ATOM 4774 C CA . MET A 1 597 ? -2.295 -2.615 -12.603 1.00 76.88 597 MET A CA 1
ATOM 4775 C C . MET A 1 597 ? -3.789 -2.940 -12.615 1.00 76.88 597 MET A C 1
ATOM 4777 O O . MET A 1 597 ? -4.342 -3.245 -13.669 1.00 76.88 597 MET A O 1
ATOM 4781 N N . SER A 1 598 ? -4.456 -2.849 -11.462 1.00 69.31 598 SER A N 1
ATOM 4782 C CA . SER A 1 598 ? -5.890 -3.139 -11.339 1.00 69.31 598 SER A CA 1
ATOM 4783 C C . SER A 1 598 ? -6.789 -2.094 -12.006 1.00 69.31 598 SER A C 1
ATOM 4785 O O . SER A 1 598 ? -7.936 -2.403 -12.319 1.00 69.31 598 SER A O 1
ATOM 4787 N N . GLN A 1 599 ? -6.296 -0.863 -12.217 1.00 64.94 599 GLN A N 1
ATOM 4788 C CA . GLN A 1 599 ? -7.067 0.277 -12.744 1.00 64.94 599 GLN A CA 1
ATOM 4789 C C . GLN A 1 599 ? -8.388 0.528 -11.988 1.00 64.94 599 GLN A C 1
ATOM 4791 O O . GLN A 1 599 ? -9.347 1.071 -12.539 1.00 64.94 599 GLN A O 1
ATOM 4796 N N . SER A 1 600 ? -8.447 0.130 -10.715 1.00 54.88 600 SER A N 1
ATOM 4797 C CA . SER A 1 600 ? -9.650 0.174 -9.878 1.00 54.88 600 SER A CA 1
ATOM 4798 C C . SER A 1 600 ? -9.994 1.581 -9.374 1.00 54.88 600 SER A C 1
ATOM 4800 O O . SER A 1 600 ? -11.105 1.807 -8.896 1.00 54.88 600 SER A O 1
ATOM 4802 N N . MET A 1 601 ? -9.069 2.538 -9.513 1.00 61.16 601 MET A N 1
ATOM 4803 C CA . MET A 1 601 ? -9.214 3.919 -9.048 1.00 61.16 601 MET A CA 1
ATOM 4804 C C . MET A 1 601 ? -9.006 4.941 -10.179 1.00 61.16 601 MET A C 1
ATOM 4806 O O . MET A 1 601 ? -8.246 4.683 -11.119 1.00 61.16 601 MET A O 1
ATOM 4810 N N . PRO A 1 602 ? -9.643 6.129 -10.108 1.00 66.06 602 PRO A N 1
ATOM 4811 C CA . PRO A 1 602 ? -9.362 7.229 -11.027 1.00 66.06 602 PRO A CA 1
ATOM 4812 C C . PRO A 1 602 ? -7.874 7.608 -11.028 1.00 66.06 602 PRO A C 1
ATOM 4814 O O . PRO A 1 602 ? -7.231 7.637 -9.981 1.00 66.06 602 PRO A O 1
ATOM 4817 N N . THR A 1 603 ? -7.331 7.984 -12.191 1.00 65.62 603 THR A N 1
ATOM 4818 C CA . THR A 1 603 ? -5.902 8.323 -12.348 1.00 65.62 603 THR A CA 1
ATOM 4819 C C . THR A 1 603 ? -5.427 9.425 -11.399 1.00 65.62 603 THR A C 1
ATOM 4821 O O . THR A 1 603 ? -4.295 9.401 -10.934 1.00 65.62 603 THR A O 1
ATOM 4824 N N . GLU A 1 604 ? -6.296 10.382 -11.088 1.00 69.25 604 GLU A N 1
ATOM 4825 C CA . GLU A 1 604 ? -6.005 11.485 -10.167 1.00 69.25 604 GLU A CA 1
ATOM 4826 C C . GLU A 1 604 ? -5.828 10.996 -8.722 1.00 69.25 604 GLU A C 1
ATOM 4828 O O . GLU A 1 604 ? -4.992 11.527 -7.997 1.00 69.25 604 GLU A O 1
ATOM 4833 N N . GLU A 1 605 ? -6.566 9.956 -8.322 1.00 72.44 605 GLU A N 1
ATOM 4834 C CA . GLU A 1 605 ? -6.478 9.364 -6.985 1.00 72.44 605 GLU A CA 1
ATOM 4835 C C . GLU A 1 605 ? -5.266 8.444 -6.837 1.00 72.44 605 GLU A C 1
ATOM 4837 O O . GLU A 1 605 ? -4.652 8.413 -5.769 1.00 72.44 605 GLU A O 1
ATOM 4842 N N . LEU A 1 606 ? -4.858 7.774 -7.923 1.00 76.44 606 LEU A N 1
ATOM 4843 C CA . LEU A 1 606 ? -3.637 6.963 -7.947 1.00 76.44 606 LEU A CA 1
ATOM 4844 C C . LEU A 1 606 ? -2.409 7.789 -7.544 1.00 76.44 606 LEU A C 1
ATOM 4846 O O . LEU A 1 606 ? -1.601 7.330 -6.742 1.00 76.44 606 LEU A O 1
ATOM 4850 N N . VAL A 1 607 ? -2.306 9.035 -8.023 1.00 81.44 607 VAL A N 1
ATOM 4851 C CA . VAL A 1 607 ? -1.166 9.919 -7.721 1.00 81.44 607 VAL A CA 1
ATOM 4852 C C . VAL A 1 607 ? -1.045 10.214 -6.222 1.00 81.44 607 VAL A C 1
ATOM 4854 O O . VAL A 1 607 ? 0.068 10.380 -5.727 1.00 81.44 607 VAL A O 1
ATOM 4857 N N . PHE A 1 608 ? -2.153 10.252 -5.473 1.00 83.88 608 PHE A N 1
ATOM 4858 C CA . PHE A 1 608 ? -2.117 10.556 -4.040 1.00 83.88 608 PHE A CA 1
ATOM 4859 C C . PHE A 1 608 ? -1.492 9.441 -3.204 1.00 83.88 608 PHE A C 1
ATOM 4861 O O . PHE A 1 608 ? -0.890 9.732 -2.176 1.00 83.88 608 PHE A O 1
ATOM 4868 N N . GLY A 1 609 ? -1.644 8.183 -3.614 1.00 82.25 609 GLY A N 1
ATOM 4869 C CA . GLY A 1 609 ? -1.094 7.025 -2.905 1.00 82.25 609 GLY A CA 1
ATOM 4870 C C . GLY A 1 609 ? 0.223 6.510 -3.480 1.00 82.25 609 GLY A C 1
ATOM 4871 O O . GLY A 1 609 ? 0.805 5.597 -2.914 1.00 82.25 609 GLY A O 1
ATOM 4872 N N . GLN A 1 610 ? 0.693 7.057 -4.604 1.00 89.31 610 GLN A N 1
ATOM 4873 C CA . GLN A 1 610 ? 1.774 6.447 -5.372 1.00 89.31 610 GLN A CA 1
ATOM 4874 C C . GLN A 1 610 ? 3.153 6.644 -4.725 1.00 89.31 610 GLN A C 1
ATOM 4876 O O . GLN A 1 610 ? 3.658 7.767 -4.633 1.00 89.31 610 GLN A O 1
ATOM 4881 N N . ARG A 1 611 ? 3.824 5.534 -4.396 1.00 94.62 611 ARG A N 1
ATOM 4882 C CA . ARG A 1 611 ? 5.249 5.487 -4.042 1.00 94.62 611 ARG A CA 1
ATOM 4883 C C . ARG A 1 611 ? 6.075 4.863 -5.165 1.00 94.62 611 ARG A C 1
ATOM 4885 O O . ARG A 1 611 ? 6.173 3.646 -5.301 1.00 94.62 611 ARG A O 1
ATOM 4892 N N . SER A 1 612 ? 6.692 5.703 -5.994 1.00 97.06 612 SER A N 1
ATOM 4893 C CA . SER A 1 612 ? 7.531 5.229 -7.104 1.00 97.06 612 SER A CA 1
ATOM 4894 C C . SER A 1 612 ? 8.495 6.297 -7.623 1.00 97.06 612 SER A C 1
ATOM 4896 O O . SER A 1 612 ? 8.360 7.477 -7.307 1.00 97.06 612 SER A O 1
ATOM 4898 N N . ILE A 1 613 ? 9.446 5.895 -8.460 1.00 98.00 613 ILE A N 1
ATOM 4899 C CA . ILE A 1 613 ? 10.271 6.779 -9.279 1.00 98.00 613 ILE A CA 1
ATOM 4900 C C . ILE A 1 613 ? 10.011 6.450 -10.748 1.00 98.00 613 ILE A C 1
ATOM 4902 O O . ILE A 1 613 ? 10.129 5.301 -11.171 1.00 98.00 613 ILE A O 1
ATOM 4906 N N . LEU A 1 614 ? 9.707 7.467 -11.544 1.00 97.06 614 LEU A N 1
ATOM 4907 C CA . LEU A 1 614 ? 9.592 7.370 -12.992 1.00 97.06 614 LEU A CA 1
ATOM 4908 C C . LEU A 1 614 ? 10.868 7.902 -13.643 1.00 97.06 614 LEU A C 1
ATOM 4910 O O . LEU A 1 614 ? 11.221 9.070 -13.471 1.00 97.06 614 LEU A O 1
ATOM 4914 N N . ALA A 1 615 ? 11.529 7.060 -14.431 1.00 97.44 615 ALA A N 1
ATOM 4915 C CA . ALA A 1 615 ? 12.646 7.434 -15.289 1.00 97.44 615 ALA A CA 1
ATOM 4916 C C . ALA A 1 615 ? 12.238 7.234 -16.753 1.00 97.44 615 ALA A C 1
ATOM 4918 O O . ALA A 1 615 ? 12.283 6.118 -17.271 1.00 97.44 615 ALA A O 1
ATOM 4919 N N . SER A 1 616 ? 11.827 8.306 -17.433 1.00 96.12 616 SER A N 1
ATOM 4920 C CA . SER A 1 616 ? 11.213 8.227 -18.763 1.00 96.12 616 SER A CA 1
ATOM 4921 C C . SER A 1 616 ? 11.881 9.120 -19.811 1.00 96.12 616 SER A C 1
ATOM 4923 O O . SER A 1 616 ? 12.779 9.916 -19.524 1.00 96.12 616 SER A O 1
ATOM 4925 N N . PHE A 1 617 ? 11.498 8.931 -21.076 1.00 94.81 617 PHE A N 1
ATOM 4926 C CA . PHE A 1 617 ? 11.947 9.738 -22.207 1.00 94.81 617 PHE A CA 1
ATOM 4927 C C . PHE A 1 617 ? 10.810 10.596 -22.756 1.00 94.81 617 PHE A C 1
ATOM 4929 O O . PHE A 1 617 ? 9.938 10.108 -23.477 1.00 94.81 617 PHE A O 1
ATOM 4936 N N . SER A 1 618 ? 10.913 11.898 -22.532 1.00 91.69 618 SER A N 1
ATOM 4937 C CA . SER A 1 618 ? 9.905 12.887 -22.904 1.00 91.69 618 SER A CA 1
ATOM 4938 C C . SER A 1 618 ? 10.289 13.678 -24.156 1.00 91.69 618 SER A C 1
ATOM 4940 O O . SER A 1 618 ? 11.401 13.567 -24.710 1.00 91.69 618 SER A O 1
ATOM 4942 N N . ASP A 1 619 ? 9.329 14.456 -24.647 1.00 90.62 619 ASP A N 1
ATOM 4943 C CA . ASP A 1 619 ? 9.582 15.526 -25.601 1.00 90.62 619 ASP A CA 1
ATOM 4944 C C . ASP A 1 619 ? 10.181 16.750 -24.894 1.00 90.62 619 ASP A C 1
ATOM 4946 O O . ASP A 1 619 ? 10.061 16.946 -23.687 1.00 90.62 619 ASP A O 1
ATOM 4950 N N . ARG A 1 620 ? 10.889 17.589 -25.655 1.00 89.19 620 ARG A N 1
ATOM 4951 C CA . ARG A 1 620 ? 11.616 18.734 -25.090 1.00 89.19 620 ARG A CA 1
ATOM 4952 C C . ARG A 1 620 ? 10.687 19.736 -24.384 1.00 89.19 620 ARG A C 1
ATOM 4954 O O . ARG A 1 620 ? 11.127 20.433 -23.472 1.00 89.19 620 ARG A O 1
ATOM 4961 N N . ASP A 1 621 ? 9.485 19.901 -24.915 1.00 89.31 621 ASP A N 1
ATOM 4962 C CA . ASP A 1 621 ? 8.442 20.826 -24.472 1.00 89.31 621 ASP A CA 1
ATOM 4963 C C . ASP A 1 621 ? 7.602 20.289 -23.308 1.00 89.31 621 ASP A C 1
ATOM 4965 O O . ASP A 1 621 ? 6.870 21.066 -22.705 1.00 89.31 621 ASP A O 1
ATOM 4969 N N . GLU A 1 622 ? 7.760 19.010 -22.961 1.00 87.06 622 GLU A N 1
ATOM 4970 C CA . GLU A 1 622 ? 7.155 18.382 -21.777 1.00 87.06 622 GLU A CA 1
ATOM 4971 C C . GLU A 1 622 ? 8.044 18.521 -20.522 1.00 87.06 622 GLU A C 1
ATOM 4973 O O . GLU A 1 622 ? 7.581 18.274 -19.416 1.00 87.06 622 GLU A O 1
ATOM 4978 N N . LEU A 1 623 ? 9.312 18.923 -20.676 1.00 88.94 623 LEU A N 1
ATOM 4979 C CA . LEU A 1 623 ? 10.259 19.094 -19.567 1.00 88.94 623 LEU A CA 1
ATOM 4980 C C . LEU A 1 623 ? 10.026 20.403 -18.813 1.00 88.94 623 LEU A C 1
ATOM 4982 O O . LEU A 1 623 ? 9.865 21.473 -19.415 1.00 88.94 623 LEU A O 1
ATOM 4986 N N . GLU A 1 624 ? 10.146 20.340 -17.493 1.00 88.69 624 GLU A N 1
ATOM 4987 C CA . GLU A 1 624 ? 10.107 21.506 -16.626 1.00 88.69 624 GLU A CA 1
ATOM 4988 C C . GLU A 1 624 ? 11.445 22.258 -16.632 1.00 88.69 624 GLU A C 1
ATOM 4990 O O . GLU A 1 624 ? 12.461 21.827 -17.190 1.00 88.69 624 GLU A O 1
ATOM 4995 N N . LYS A 1 625 ? 11.452 23.454 -16.033 1.00 86.56 625 LYS A N 1
ATOM 4996 C CA . LYS A 1 625 ? 12.651 24.306 -15.994 1.00 86.56 625 LYS A CA 1
ATOM 4997 C C . LYS A 1 625 ? 13.819 23.611 -15.301 1.00 86.56 625 LYS A C 1
ATOM 4999 O O . LYS A 1 625 ? 14.943 23.727 -15.790 1.00 86.56 625 LYS A O 1
ATOM 5004 N N . ASP A 1 626 ? 13.537 22.883 -14.229 1.00 85.12 626 ASP A N 1
ATOM 5005 C CA . ASP A 1 626 ? 14.557 22.230 -13.416 1.00 85.12 626 ASP A CA 1
ATOM 5006 C C . ASP A 1 626 ? 15.153 21.018 -14.135 1.00 85.12 626 ASP A C 1
ATOM 5008 O O . ASP A 1 626 ? 16.369 20.838 -14.108 1.00 85.12 626 ASP A O 1
ATOM 5012 N N . ASP A 1 627 ? 14.356 20.281 -14.919 1.00 88.31 627 ASP A N 1
ATOM 5013 C CA . ASP A 1 627 ? 14.874 19.215 -15.789 1.00 88.31 627 ASP A CA 1
ATOM 5014 C C . ASP A 1 627 ? 15.865 19.769 -16.813 1.00 88.31 627 ASP A C 1
ATOM 5016 O O . ASP A 1 627 ? 16.960 19.245 -17.025 1.00 88.31 627 ASP A O 1
ATOM 5020 N N . LEU A 1 628 ? 15.490 20.872 -17.465 1.00 88.31 628 LEU A N 1
ATOM 5021 C CA . LEU A 1 628 ? 16.340 21.516 -18.459 1.00 88.31 628 LEU A CA 1
ATOM 5022 C C . LEU A 1 628 ? 17.617 22.074 -17.838 1.00 88.31 628 LEU A C 1
ATOM 5024 O O . LEU A 1 628 ? 18.663 22.064 -18.495 1.00 88.31 628 LEU A O 1
ATOM 5028 N N . GLN A 1 629 ? 17.530 22.574 -16.609 1.00 86.31 629 GLN A N 1
ATOM 5029 C CA . GLN A 1 629 ? 18.664 23.098 -15.866 1.00 86.31 629 GLN A CA 1
ATOM 5030 C C . GLN A 1 629 ? 19.615 21.962 -15.460 1.00 86.31 629 GLN A C 1
ATOM 5032 O O . GLN A 1 629 ? 20.801 22.057 -15.772 1.00 86.31 629 GLN A O 1
ATOM 5037 N N . LEU A 1 630 ? 19.100 20.840 -14.942 1.00 86.44 630 LEU A N 1
ATOM 5038 C CA . LEU A 1 630 ? 19.875 19.629 -14.652 1.00 86.44 630 LEU A CA 1
ATOM 5039 C C . LEU A 1 630 ? 20.644 19.135 -15.888 1.00 86.44 630 LEU A C 1
ATOM 5041 O O . LEU A 1 630 ? 21.863 18.959 -15.850 1.00 86.44 630 LEU A O 1
ATOM 5045 N N . LEU A 1 631 ? 19.964 18.963 -17.027 1.00 88.81 631 LEU A N 1
ATOM 5046 C CA . LEU A 1 631 ? 20.605 18.497 -18.265 1.00 88.81 631 LEU A CA 1
ATOM 5047 C C . LEU A 1 631 ? 21.679 19.469 -18.774 1.00 88.81 631 LEU A C 1
ATOM 5049 O O . LEU A 1 631 ? 22.717 19.047 -19.298 1.00 88.81 631 LEU A O 1
ATOM 5053 N N . LYS A 1 632 ? 21.436 20.774 -18.621 1.00 86.19 632 LYS A N 1
ATOM 5054 C CA . LYS A 1 632 ? 22.370 21.834 -19.007 1.00 86.19 632 LYS A CA 1
ATOM 5055 C C . LYS A 1 632 ? 23.609 21.849 -18.114 1.00 86.19 632 LYS A C 1
ATOM 5057 O O . LYS A 1 632 ? 24.709 21.974 -18.651 1.00 86.19 632 LYS A O 1
ATOM 5062 N N . ASP A 1 633 ? 23.446 21.696 -16.804 1.00 83.44 633 ASP A N 1
ATOM 5063 C CA . ASP A 1 633 ? 24.551 21.671 -15.837 1.00 83.44 633 ASP A CA 1
ATOM 5064 C C . ASP A 1 633 ? 25.444 20.443 -16.034 1.00 83.44 633 ASP A C 1
ATOM 5066 O O . ASP A 1 633 ? 26.666 20.524 -15.916 1.00 83.44 633 ASP A O 1
ATOM 5070 N N . LEU A 1 634 ? 24.852 19.334 -16.479 1.00 85.31 634 LEU A N 1
ATOM 5071 C CA . LEU A 1 634 ? 25.565 18.118 -16.876 1.00 85.31 634 LEU A CA 1
ATOM 5072 C C . LEU A 1 634 ? 26.161 18.198 -18.296 1.00 85.31 634 LEU A C 1
ATOM 5074 O O . LEU A 1 634 ? 26.803 17.253 -18.758 1.00 85.31 634 LEU A O 1
ATOM 5078 N N . GLY A 1 635 ? 25.961 19.309 -19.014 1.00 82.56 635 GLY A N 1
ATOM 5079 C CA . GLY A 1 635 ? 26.514 19.541 -20.349 1.00 82.56 635 GLY A CA 1
ATOM 5080 C C . GLY A 1 635 ? 25.960 18.611 -21.434 1.00 82.56 635 GLY A C 1
ATOM 5081 O O . GLY A 1 635 ? 26.624 18.387 -22.452 1.00 82.56 635 GLY A O 1
ATOM 5082 N N . ARG A 1 636 ? 24.760 18.044 -21.244 1.00 81.88 636 ARG A N 1
ATOM 5083 C CA . ARG A 1 636 ? 24.128 17.100 -22.178 1.00 81.88 636 ARG A CA 1
ATOM 5084 C C . ARG A 1 636 ? 22.993 17.766 -22.953 1.00 81.88 636 ARG A C 1
ATOM 5086 O O . ARG A 1 636 ? 22.281 18.633 -22.463 1.00 81.88 636 ARG A O 1
ATOM 5093 N N . SER A 1 637 ? 22.820 17.352 -24.206 1.00 82.62 637 SER A N 1
ATOM 5094 C CA . SER A 1 637 ? 21.694 17.790 -25.033 1.00 82.62 637 SER A CA 1
ATOM 5095 C C . SER A 1 637 ? 21.201 16.644 -25.901 1.00 82.62 637 SER A C 1
ATOM 5097 O O . SER A 1 637 ? 22.002 15.863 -26.418 1.00 82.62 637 SER A O 1
ATOM 5099 N N . PHE A 1 638 ? 19.885 16.570 -26.076 1.00 89.12 638 PHE A N 1
ATOM 5100 C CA . PHE A 1 638 ? 19.215 15.503 -26.809 1.00 89.12 638 PHE A CA 1
ATOM 5101 C C . PHE A 1 638 ? 18.492 16.068 -28.034 1.00 89.12 638 PHE A C 1
ATOM 5103 O O . PHE A 1 638 ? 18.229 17.269 -28.140 1.00 89.12 638 PHE A O 1
ATOM 5110 N N . ARG A 1 639 ? 18.211 15.214 -29.020 1.00 83.19 639 ARG A N 1
ATOM 5111 C CA . ARG A 1 639 ? 17.473 15.584 -30.236 1.00 83.19 639 ARG A CA 1
ATOM 5112 C C . ARG A 1 639 ? 16.491 14.485 -30.608 1.00 83.19 639 ARG A C 1
ATOM 5114 O O . ARG A 1 639 ? 16.812 13.307 -30.496 1.00 83.19 639 ARG A O 1
ATOM 5121 N N . GLY A 1 640 ? 15.343 14.892 -31.141 1.00 81.56 640 GLY A N 1
ATOM 5122 C CA . GLY A 1 640 ? 14.262 13.986 -31.522 1.00 81.56 640 GLY A CA 1
ATOM 5123 C C . GLY A 1 640 ? 13.162 13.913 -30.467 1.00 81.56 640 GLY A C 1
ATOM 5124 O O . GLY A 1 640 ? 13.319 14.438 -29.365 1.00 81.56 640 GLY A O 1
ATOM 5125 N N . LYS A 1 641 ? 12.045 13.298 -30.857 1.00 84.94 641 LYS A N 1
ATOM 5126 C CA . LYS A 1 641 ? 10.881 13.107 -29.992 1.00 84.94 641 LYS A CA 1
ATOM 5127 C C . LYS A 1 641 ? 11.077 11.940 -29.028 1.00 84.94 641 LYS A C 1
ATOM 5129 O O . LYS A 1 641 ? 11.673 10.944 -29.441 1.00 84.94 641 LYS A O 1
ATOM 5134 N N . LYS A 1 642 ? 10.573 12.047 -27.796 1.00 85.38 642 LYS A N 1
ATOM 5135 C CA . LYS A 1 642 ? 10.664 11.034 -26.729 1.00 85.38 642 LYS A CA 1
ATOM 5136 C C . LYS A 1 642 ? 12.106 10.547 -26.556 1.00 85.38 642 LYS A C 1
ATOM 5138 O O . LYS A 1 642 ? 12.425 9.359 -26.660 1.00 85.38 642 LYS A O 1
ATOM 5143 N N . LYS A 1 643 ? 13.035 11.497 -26.439 1.00 89.31 643 LYS A N 1
ATOM 5144 C CA . LYS A 1 643 ? 14.490 11.247 -26.337 1.00 89.31 643 LYS A CA 1
ATOM 5145 C C . LYS A 1 643 ? 15.144 12.017 -25.198 1.00 89.31 643 LYS A C 1
ATOM 5147 O O . LYS A 1 643 ? 16.333 11.818 -24.972 1.00 89.31 643 LYS A O 1
ATOM 5152 N N . TRP A 1 644 ? 14.408 12.890 -24.522 1.00 93.12 644 TRP A N 1
ATOM 5153 C CA . TRP A 1 644 ? 14.937 13.664 -23.414 1.00 93.12 644 TRP A CA 1
ATOM 5154 C C . TRP A 1 644 ? 14.669 12.920 -22.109 1.00 93.12 644 TRP A C 1
ATOM 5156 O O . TRP A 1 644 ? 13.500 12.681 -21.822 1.00 93.12 644 TRP A O 1
ATOM 5166 N N . PRO A 1 645 ? 15.702 12.535 -21.342 1.00 94.25 645 PRO A N 1
ATOM 5167 C CA . PRO A 1 645 ? 15.498 11.921 -20.037 1.00 94.25 645 PRO A CA 1
ATOM 5168 C C . PRO A 1 645 ? 14.752 12.876 -19.104 1.00 94.25 645 PRO A C 1
ATOM 5170 O O . PRO A 1 645 ? 15.099 14.057 -19.028 1.00 94.25 645 PRO A O 1
ATOM 5173 N N . MET A 1 646 ? 13.756 12.345 -18.410 1.00 94.50 646 MET A N 1
ATOM 5174 C CA . MET A 1 646 ? 12.975 13.014 -17.382 1.00 94.50 646 MET A CA 1
ATOM 5175 C C . MET A 1 646 ? 12.875 12.084 -16.175 1.00 94.50 646 MET A C 1
ATOM 5177 O O . MET A 1 646 ? 12.730 10.871 -16.335 1.00 94.50 646 MET A O 1
ATOM 5181 N N . PHE A 1 647 ? 12.961 12.658 -14.979 1.00 95.19 647 PHE A N 1
ATOM 5182 C CA . PHE A 1 647 ? 12.913 11.907 -13.731 1.00 95.19 647 PHE A CA 1
ATOM 5183 C C . PHE A 1 647 ? 11.862 12.504 -12.809 1.00 95.19 647 PHE A C 1
ATOM 5185 O O . PHE A 1 647 ? 11.873 13.714 -12.569 1.00 95.19 647 PHE A O 1
ATOM 5192 N N . ARG A 1 648 ? 10.958 11.675 -12.293 1.00 95.25 648 ARG A N 1
ATOM 5193 C CA . ARG A 1 648 ? 9.916 12.109 -11.362 1.00 95.25 648 ARG A CA 1
ATOM 5194 C C . ARG A 1 648 ? 9.839 11.189 -10.158 1.00 95.25 648 ARG A C 1
ATOM 5196 O O . ARG A 1 648 ? 9.722 9.981 -10.312 1.00 95.25 648 ARG A O 1
ATOM 5203 N N . SER A 1 649 ? 9.891 11.780 -8.974 1.00 95.56 649 SER A N 1
ATOM 5204 C CA . SER A 1 649 ? 9.617 11.113 -7.708 1.00 95.56 649 SER A CA 1
ATOM 5205 C C . SER A 1 649 ? 8.129 11.206 -7.412 1.00 95.56 649 SER A C 1
ATOM 5207 O O . SER A 1 649 ? 7.545 12.290 -7.501 1.00 95.56 649 SER A O 1
ATOM 5209 N N . PHE A 1 650 ? 7.528 10.101 -6.995 1.00 94.69 650 PHE A N 1
ATOM 5210 C CA . PHE A 1 650 ? 6.178 10.006 -6.454 1.00 94.69 650 PHE A CA 1
ATOM 5211 C C . PHE A 1 650 ? 6.294 9.557 -4.995 1.00 94.69 650 PHE A C 1
ATOM 5213 O O . PHE A 1 650 ? 6.910 8.532 -4.682 1.00 94.69 650 PHE A O 1
ATOM 5220 N N . VAL A 1 651 ? 5.764 10.388 -4.101 1.00 91.75 651 VAL A N 1
ATOM 5221 C CA . VAL A 1 651 ? 5.708 10.146 -2.659 1.00 91.75 651 VAL A CA 1
ATOM 5222 C C . VAL A 1 651 ? 4.249 10.339 -2.246 1.00 91.75 651 VAL A C 1
ATOM 5224 O O . VAL A 1 651 ? 3.688 11.383 -2.604 1.00 91.75 651 VAL A O 1
ATOM 5227 N N . PRO A 1 652 ? 3.643 9.393 -1.506 1.00 88.00 652 PRO A N 1
ATOM 5228 C CA . PRO A 1 652 ? 2.245 9.483 -1.100 1.00 88.00 652 PRO A CA 1
ATOM 5229 C C . PRO A 1 652 ? 1.910 10.822 -0.429 1.00 88.00 652 PRO A C 1
ATOM 5231 O O . PRO A 1 652 ? 2.637 11.307 0.436 1.00 88.00 652 PRO A O 1
ATOM 5234 N N . GLY A 1 653 ? 0.817 11.451 -0.856 1.00 86.81 653 GLY A N 1
ATOM 5235 C CA . GLY A 1 653 ? 0.344 12.755 -0.388 1.00 86.81 653 GLY A CA 1
ATOM 5236 C C . GLY A 1 653 ? 1.069 13.969 -0.983 1.00 86.81 653 GLY A C 1
ATOM 5237 O O . GLY A 1 653 ? 0.636 15.102 -0.753 1.00 86.81 653 GLY A O 1
ATOM 5238 N N . TYR A 1 654 ? 2.125 13.776 -1.779 1.00 89.69 654 TYR A N 1
ATOM 5239 C CA . TYR A 1 654 ? 2.899 14.862 -2.380 1.00 89.69 654 TYR A CA 1
ATOM 5240 C C . TYR A 1 654 ? 2.708 14.975 -3.894 1.00 89.69 654 TYR A C 1
ATOM 5242 O O . TYR A 1 654 ? 2.504 13.992 -4.600 1.00 89.69 654 TYR A O 1
ATOM 5250 N N . TYR A 1 655 ? 2.845 16.193 -4.418 1.00 90.00 655 TYR A N 1
ATOM 5251 C CA . TYR A 1 655 ? 2.848 16.428 -5.859 1.00 90.00 655 TYR A CA 1
ATOM 5252 C C . TYR A 1 655 ? 4.077 15.752 -6.505 1.00 90.00 655 TYR A C 1
ATOM 5254 O O . TYR A 1 655 ? 5.146 15.718 -5.874 1.00 90.00 655 TYR A O 1
ATOM 5262 N N . PRO A 1 656 ? 3.972 15.203 -7.733 1.00 92.19 656 PRO A N 1
ATOM 5263 C CA . PRO A 1 656 ? 5.119 14.652 -8.454 1.00 92.19 656 PRO A CA 1
ATOM 5264 C C . PRO A 1 656 ? 6.233 15.691 -8.608 1.00 92.19 656 PRO A C 1
ATOM 5266 O O . PRO A 1 656 ? 5.982 16.820 -9.020 1.00 92.19 656 PRO A O 1
ATOM 5269 N N . TRP A 1 657 ? 7.468 15.327 -8.267 1.00 92.12 657 TRP A N 1
ATOM 5270 C CA . TRP A 1 657 ? 8.568 16.295 -8.171 1.00 92.12 657 TRP A CA 1
ATOM 5271 C C . TRP A 1 657 ? 9.872 15.754 -8.750 1.00 92.12 657 TRP A C 1
ATOM 5273 O O . TRP A 1 657 ? 9.934 14.607 -9.193 1.00 92.12 657 TRP A O 1
ATOM 5283 N N . THR A 1 658 ? 10.919 16.576 -8.766 1.00 91.75 658 THR A N 1
ATOM 5284 C CA . THR A 1 658 ? 12.273 16.122 -9.099 1.00 91.75 658 THR A CA 1
ATOM 5285 C C . THR A 1 658 ? 12.764 15.096 -8.075 1.00 91.75 658 THR A C 1
ATOM 5287 O O . THR A 1 658 ? 12.383 15.141 -6.905 1.00 91.75 658 THR A O 1
ATOM 5290 N N . ILE A 1 659 ? 13.575 14.143 -8.541 1.00 93.12 659 ILE A N 1
ATOM 5291 C CA . ILE A 1 659 ? 14.176 13.118 -7.678 1.00 93.12 659 ILE A CA 1
ATOM 5292 C C . ILE A 1 659 ? 15.331 13.708 -6.858 1.00 93.12 659 ILE A C 1
ATOM 5294 O O . ILE A 1 659 ? 15.941 14.699 -7.275 1.00 93.12 659 ILE A O 1
ATOM 5298 N N . ASP A 1 660 ? 15.668 13.087 -5.731 1.00 90.38 660 ASP A N 1
ATOM 5299 C CA . ASP A 1 660 ? 16.867 13.424 -4.956 1.00 90.38 660 ASP A CA 1
ATOM 5300 C C . ASP A 1 660 ? 18.090 12.551 -5.325 1.00 90.38 660 ASP A C 1
ATOM 5302 O O . ASP A 1 660 ? 18.073 11.775 -6.285 1.00 90.38 660 ASP A O 1
ATOM 5306 N N . ALA A 1 661 ? 19.204 12.727 -4.605 1.00 88.75 661 ALA A N 1
ATOM 5307 C CA . ALA A 1 661 ? 20.442 11.990 -4.867 1.00 88.75 661 ALA A CA 1
ATOM 5308 C C . ALA A 1 661 ? 20.340 10.491 -4.534 1.00 88.75 661 ALA A C 1
ATOM 5310 O O . ALA A 1 661 ? 21.028 9.686 -5.166 1.00 88.75 661 ALA A O 1
ATOM 5311 N N . GLU A 1 662 ? 19.497 10.126 -3.571 1.00 91.19 662 GLU A N 1
ATOM 5312 C CA . GLU A 1 662 ? 19.299 8.744 -3.151 1.00 91.19 662 GLU A CA 1
ATOM 5313 C C . GLU A 1 662 ? 18.407 8.010 -4.153 1.00 91.19 662 GLU A C 1
ATOM 5315 O O . GLU A 1 662 ? 18.760 6.945 -4.655 1.00 91.19 662 GLU A O 1
ATOM 5320 N N . GLU A 1 663 ? 17.322 8.643 -4.590 1.00 94.94 663 GLU A N 1
ATOM 5321 C CA . GLU A 1 663 ? 16.495 8.147 -5.688 1.00 94.94 663 GLU A CA 1
ATOM 5322 C C . GLU A 1 663 ? 17.298 8.044 -7.001 1.00 94.94 663 GLU A C 1
ATOM 5324 O O . GLU A 1 663 ? 17.135 7.086 -7.761 1.00 94.94 663 GLU A O 1
ATOM 5329 N N . ALA A 1 664 ? 18.234 8.967 -7.257 1.00 95.69 664 ALA A N 1
ATOM 5330 C CA . ALA A 1 664 ? 19.161 8.859 -8.385 1.00 95.69 664 ALA A CA 1
ATOM 5331 C C . ALA A 1 664 ? 20.107 7.649 -8.265 1.00 95.69 664 ALA A C 1
ATOM 5333 O O . ALA A 1 664 ? 20.391 7.000 -9.277 1.00 95.69 664 ALA A O 1
ATOM 5334 N N . ARG A 1 665 ? 20.578 7.318 -7.054 1.00 95.62 665 ARG A N 1
ATOM 5335 C CA . ARG A 1 665 ? 21.385 6.116 -6.782 1.00 95.62 665 ARG A CA 1
ATOM 5336 C C . ARG A 1 665 ? 20.583 4.845 -7.047 1.00 95.62 665 ARG A C 1
ATOM 5338 O O . ARG A 1 665 ? 21.077 3.968 -7.759 1.00 95.62 665 ARG A O 1
ATOM 5345 N N . LEU A 1 666 ? 19.349 4.776 -6.544 1.00 96.94 666 LEU A N 1
ATOM 5346 C CA . LEU A 1 666 ? 18.439 3.655 -6.793 1.00 96.94 666 LEU A CA 1
ATOM 5347 C C . LEU A 1 666 ? 18.222 3.450 -8.296 1.00 96.94 666 LEU A C 1
ATOM 5349 O O . LEU A 1 666 ? 18.358 2.334 -8.792 1.00 96.94 666 LEU A O 1
ATOM 5353 N N . LEU A 1 667 ? 17.966 4.525 -9.051 1.00 97.94 667 LEU A N 1
ATOM 5354 C CA . LEU A 1 667 ? 17.794 4.436 -10.503 1.00 97.94 667 LEU A CA 1
ATOM 5355 C C . LEU A 1 667 ? 19.048 3.945 -11.230 1.00 97.94 667 LEU A C 1
ATOM 5357 O O . LEU A 1 667 ? 18.925 3.157 -12.164 1.00 97.94 667 LEU A O 1
ATOM 5361 N N . VAL A 1 668 ? 20.246 4.387 -10.836 1.00 96.81 668 VAL A N 1
ATOM 5362 C CA . VAL A 1 668 ? 21.501 3.895 -11.431 1.00 96.81 668 VAL A CA 1
ATOM 5363 C C . VAL A 1 668 ? 21.616 2.381 -11.275 1.00 96.81 668 VAL A C 1
ATOM 5365 O O . VAL A 1 668 ? 21.913 1.689 -12.252 1.00 96.81 668 VAL A O 1
ATOM 5368 N N . GLU A 1 669 ? 21.338 1.864 -10.078 1.00 95.19 669 GLU A N 1
ATOM 5369 C CA . GLU A 1 669 ? 21.394 0.427 -9.816 1.00 95.19 669 GLU A CA 1
ATOM 5370 C C . GLU A 1 669 ? 20.309 -0.324 -10.597 1.00 95.19 669 GLU A C 1
ATOM 5372 O O . GLU A 1 669 ? 20.598 -1.273 -11.330 1.00 95.19 669 GLU A O 1
ATOM 5377 N N . VAL A 1 670 ? 19.065 0.155 -10.533 1.00 97.69 670 VAL A N 1
ATOM 5378 C CA . VAL A 1 670 ? 17.925 -0.454 -11.227 1.00 97.69 670 VAL A CA 1
ATOM 5379 C C . VAL A 1 670 ? 18.133 -0.486 -12.737 1.00 97.69 670 VAL A C 1
ATOM 5381 O O . VAL A 1 670 ? 17.888 -1.520 -13.360 1.00 97.69 670 VAL A O 1
ATOM 5384 N N . ILE A 1 671 ? 18.622 0.591 -13.354 1.00 97.94 671 ILE A N 1
ATOM 5385 C CA . ILE A 1 671 ? 18.911 0.614 -14.795 1.00 97.94 671 ILE A CA 1
ATOM 5386 C C . ILE A 1 671 ? 20.030 -0.381 -15.119 1.00 97.94 671 ILE A C 1
ATOM 5388 O O . ILE A 1 671 ? 19.902 -1.161 -16.068 1.00 97.94 671 ILE A O 1
ATOM 5392 N N . GLY A 1 672 ? 21.089 -0.423 -14.305 1.00 95.19 672 GLY A N 1
ATOM 5393 C CA . GLY A 1 672 ? 22.164 -1.407 -14.415 1.00 95.19 672 GLY A CA 1
ATOM 5394 C C . GLY A 1 672 ? 21.638 -2.846 -14.434 1.00 95.19 672 GLY A C 1
ATOM 5395 O O . GLY A 1 672 ? 21.941 -3.612 -15.359 1.00 95.19 672 GLY A O 1
ATOM 5396 N N . GLN A 1 673 ? 20.782 -3.193 -13.470 1.00 96.12 673 GLN A N 1
ATOM 5397 C CA . GLN A 1 673 ? 20.171 -4.519 -13.384 1.00 96.12 673 GLN A CA 1
ATOM 5398 C C . GLN A 1 673 ? 19.156 -4.772 -14.500 1.00 96.12 673 GLN A C 1
ATOM 5400 O O . GLN A 1 673 ? 19.152 -5.864 -15.064 1.00 96.12 673 GLN A O 1
ATOM 5405 N N . THR A 1 674 ? 18.385 -3.770 -14.921 1.00 96.88 674 THR A N 1
ATOM 5406 C CA . THR A 1 674 ? 17.466 -3.870 -16.068 1.00 96.88 674 THR A CA 1
ATOM 5407 C C . THR A 1 674 ? 18.214 -4.299 -17.330 1.00 96.88 674 THR A C 1
ATOM 5409 O O . THR A 1 674 ? 17.776 -5.200 -18.045 1.00 96.88 674 THR A O 1
ATOM 5412 N N . LYS A 1 675 ? 19.404 -3.736 -17.587 1.00 94.94 675 LYS A N 1
ATOM 5413 C CA . LYS A 1 675 ? 20.259 -4.156 -18.714 1.00 94.94 675 LYS A CA 1
ATOM 5414 C C . LYS A 1 675 ? 20.711 -5.616 -18.585 1.00 94.94 675 LYS A C 1
ATOM 5416 O O . LYS A 1 675 ? 20.858 -6.301 -19.600 1.00 94.94 675 LYS A O 1
ATOM 5421 N N . ALA A 1 676 ? 20.968 -6.101 -17.369 1.00 92.56 676 ALA A N 1
ATOM 5422 C CA . ALA A 1 676 ? 21.337 -7.496 -17.123 1.00 92.56 676 ALA A CA 1
ATOM 5423 C C . ALA A 1 676 ? 20.151 -8.451 -17.338 1.00 92.56 676 ALA A C 1
ATOM 5425 O O . ALA A 1 676 ? 20.312 -9.473 -18.007 1.00 92.56 676 ALA A O 1
ATOM 5426 N N . VAL A 1 677 ? 18.965 -8.089 -16.842 1.00 93.19 677 VAL A N 1
ATOM 5427 C CA . VAL A 1 677 ? 17.713 -8.831 -17.054 1.00 93.19 677 VAL A CA 1
ATOM 5428 C C . VAL A 1 677 ? 17.384 -8.910 -18.540 1.00 93.19 677 VAL A C 1
ATOM 5430 O O . VAL A 1 677 ? 17.191 -10.006 -19.059 1.00 93.19 677 VAL A O 1
ATOM 5433 N N . LEU A 1 678 ? 17.455 -7.786 -19.258 1.00 92.19 678 LEU A N 1
ATOM 5434 C CA . LEU A 1 678 ? 17.224 -7.732 -20.700 1.00 92.19 678 LEU A CA 1
ATOM 5435 C C . LEU A 1 678 ? 18.132 -8.699 -21.474 1.00 92.19 678 LEU A C 1
ATOM 5437 O O . LEU A 1 678 ? 17.667 -9.409 -22.363 1.00 92.19 678 LEU A O 1
ATOM 5441 N N . LYS A 1 679 ? 19.425 -8.779 -21.124 1.00 89.00 679 LYS A N 1
ATOM 5442 C CA . LYS A 1 679 ? 20.347 -9.759 -21.732 1.00 89.00 679 LYS A CA 1
ATOM 5443 C C . LYS A 1 679 ? 19.903 -11.199 -21.472 1.00 89.00 679 LYS A C 1
ATOM 5445 O O . LYS A 1 679 ? 20.045 -12.035 -22.361 1.00 89.00 679 LYS A O 1
ATOM 5450 N N . GLY A 1 680 ? 19.383 -11.481 -20.277 1.00 85.62 680 GLY A N 1
ATOM 5451 C CA . GLY A 1 680 ? 18.784 -12.769 -19.934 1.00 85.62 680 GLY A CA 1
ATOM 5452 C C . GLY A 1 680 ? 17.566 -13.078 -20.801 1.00 85.62 680 GLY A C 1
ATOM 5453 O O . GLY A 1 680 ? 17.514 -14.147 -21.403 1.00 85.62 680 GLY A O 1
ATOM 5454 N N . VAL A 1 681 ? 16.637 -12.127 -20.932 1.00 84.19 681 VAL A N 1
ATOM 5455 C CA . VAL A 1 681 ? 15.401 -12.265 -21.727 1.00 84.19 681 VAL A CA 1
ATOM 5456 C C . VAL A 1 681 ? 15.716 -12.495 -23.203 1.00 84.19 681 VAL A C 1
ATOM 5458 O O . VAL A 1 681 ? 15.238 -13.451 -23.810 1.00 84.19 681 VAL A O 1
ATOM 5461 N N . MET A 1 682 ? 16.643 -11.719 -23.769 1.00 82.38 682 MET A N 1
ATOM 5462 C CA . MET A 1 682 ? 17.161 -11.944 -25.125 1.00 82.38 682 MET A CA 1
ATOM 5463 C C . MET A 1 682 ? 17.853 -13.313 -25.287 1.00 82.38 682 MET A C 1
ATOM 5465 O O . MET A 1 682 ? 17.969 -13.821 -26.404 1.00 82.38 682 MET A O 1
ATOM 5469 N N . GLY A 1 683 ? 18.329 -13.900 -24.186 1.00 77.12 683 GLY A N 1
ATOM 5470 C CA . GLY A 1 683 ? 18.907 -15.240 -24.100 1.00 77.12 683 GLY A CA 1
ATOM 5471 C C . GLY A 1 683 ? 17.900 -16.362 -23.809 1.00 77.12 683 GLY A C 1
ATOM 5472 O O . GLY A 1 683 ? 18.319 -17.518 -23.750 1.00 77.12 683 GLY A O 1
ATOM 5473 N N . GLY A 1 684 ? 16.607 -16.050 -23.660 1.00 76.81 684 GLY A N 1
ATOM 5474 C CA . GLY A 1 684 ? 15.531 -17.013 -23.404 1.00 76.81 684 GLY A CA 1
ATOM 5475 C C . GLY A 1 684 ? 15.081 -17.137 -21.944 1.00 76.81 684 GLY A C 1
ATOM 5476 O O . GLY A 1 684 ? 14.409 -18.111 -21.622 1.00 76.81 684 GLY A O 1
ATOM 5477 N N . LEU A 1 685 ? 15.456 -16.205 -21.059 1.00 75.25 685 LEU A N 1
ATOM 5478 C CA . LEU A 1 685 ? 14.816 -16.063 -19.745 1.00 75.25 685 LEU A CA 1
ATOM 5479 C C . LEU A 1 685 ? 13.364 -15.606 -19.941 1.00 75.25 685 LEU A C 1
ATOM 5481 O O . LEU A 1 685 ? 13.130 -14.599 -20.603 1.00 75.25 685 LEU A O 1
ATOM 5485 N N . GLU A 1 686 ? 12.414 -16.318 -19.345 1.00 74.81 686 GLU A N 1
ATOM 5486 C CA . GLU A 1 686 ? 11.008 -15.908 -19.292 1.00 74.81 686 GLU A CA 1
ATOM 5487 C C . GLU A 1 686 ? 10.731 -15.288 -17.917 1.00 74.81 686 GLU A C 1
ATOM 5489 O O . GLU A 1 686 ? 11.061 -15.890 -16.891 1.00 74.81 686 GLU A O 1
ATOM 5494 N N . ILE A 1 687 ? 10.163 -14.079 -17.895 1.00 77.06 687 ILE A N 1
ATOM 5495 C CA . ILE A 1 687 ? 9.639 -13.469 -16.671 1.00 77.06 687 ILE A CA 1
ATOM 5496 C C . ILE A 1 687 ? 8.190 -13.926 -16.554 1.00 77.06 687 ILE A C 1
ATOM 5498 O O . ILE A 1 687 ? 7.379 -13.679 -17.439 1.00 77.06 687 ILE A O 1
ATOM 5502 N N . LEU A 1 688 ? 7.888 -14.678 -15.498 1.00 61.94 688 LEU A N 1
ATOM 5503 C CA . LEU A 1 688 ? 6.536 -15.169 -15.275 1.00 61.94 688 LEU A CA 1
ATOM 5504 C C . LEU A 1 688 ? 5.664 -14.015 -14.784 1.00 61.94 688 LEU A C 1
ATOM 5506 O O . LEU A 1 688 ? 5.961 -13.420 -13.751 1.00 61.94 688 LEU A O 1
ATOM 5510 N N . VAL A 1 689 ? 4.584 -13.753 -15.513 1.00 63.03 689 VAL A N 1
ATOM 5511 C CA . VAL A 1 689 ? 3.481 -12.911 -15.055 1.00 63.03 689 VAL A CA 1
ATOM 5512 C C . VAL A 1 689 ? 2.481 -13.839 -14.388 1.00 63.03 689 VAL A C 1
ATOM 5514 O O . VAL A 1 689 ? 1.802 -14.617 -15.059 1.00 63.03 689 VAL A O 1
ATOM 5517 N N . ASP A 1 690 ? 2.430 -13.805 -13.064 1.00 57.03 690 ASP A N 1
ATOM 5518 C CA . ASP A 1 690 ? 1.362 -14.447 -12.312 1.00 57.03 690 ASP A CA 1
ATOM 5519 C C . ASP A 1 690 ? 0.669 -13.370 -11.465 1.00 57.03 690 ASP A C 1
ATOM 5521 O O . ASP A 1 690 ? 1.232 -12.927 -10.463 1.00 57.03 690 ASP A O 1
ATOM 5525 N N . PRO A 1 691 ? -0.531 -12.922 -11.878 1.00 44.28 691 PRO A N 1
ATOM 5526 C CA . PRO A 1 691 ? -1.252 -11.840 -11.215 1.00 44.28 691 PRO A CA 1
ATOM 5527 C C . PRO A 1 691 ? -1.724 -12.196 -9.797 1.00 44.28 691 PRO A C 1
ATOM 5529 O O . PRO A 1 691 ? -2.151 -11.305 -9.069 1.00 44.28 691 PRO A O 1
ATOM 5532 N N . HIS A 1 692 ? -1.638 -13.468 -9.391 1.00 45.00 692 HIS A N 1
ATOM 5533 C CA . HIS A 1 692 ? -1.979 -13.937 -8.046 1.00 45.00 692 HIS A CA 1
ATOM 5534 C C . HIS A 1 692 ? -0.745 -14.338 -7.222 1.00 45.00 692 HIS A C 1
ATOM 5536 O O . HIS A 1 692 ? -0.858 -14.614 -6.030 1.00 45.00 692 HIS A O 1
ATOM 5542 N N . SER A 1 693 ? 0.445 -14.358 -7.828 1.00 60.56 693 SER A N 1
ATOM 5543 C CA . SER A 1 693 ? 1.690 -14.688 -7.141 1.00 60.56 693 SER A CA 1
ATOM 5544 C C . SER A 1 693 ? 2.352 -13.430 -6.610 1.00 60.56 693 SER A C 1
ATOM 5546 O O . SER A 1 693 ? 2.802 -12.568 -7.360 1.00 60.56 693 SER A O 1
ATOM 5548 N N . ARG A 1 694 ? 2.569 -13.401 -5.296 1.00 72.19 694 ARG A N 1
ATOM 5549 C CA . ARG A 1 694 ? 3.477 -12.446 -4.644 1.00 72.19 694 ARG A CA 1
ATOM 5550 C C . ARG A 1 694 ? 4.953 -12.772 -4.874 1.00 72.19 694 ARG A C 1
ATOM 5552 O O . ARG A 1 694 ? 5.830 -12.218 -4.216 1.00 72.19 694 ARG A O 1
ATOM 5559 N N . ALA A 1 695 ? 5.244 -13.712 -5.768 1.00 80.56 695 ALA A N 1
ATOM 5560 C CA . ALA A 1 695 ? 6.592 -14.113 -6.088 1.00 80.56 695 ALA A CA 1
ATOM 5561 C C . ALA A 1 695 ? 7.055 -13.622 -7.455 1.00 80.56 695 ALA A C 1
ATOM 5563 O O . ALA A 1 695 ? 6.443 -13.908 -8.483 1.00 80.56 695 ALA A O 1
ATOM 5564 N N . PHE A 1 696 ? 8.213 -12.978 -7.446 1.00 85.19 696 PHE A N 1
ATOM 5565 C CA . PHE A 1 696 ? 8.810 -12.295 -8.578 1.00 85.19 696 PHE A CA 1
ATOM 5566 C C . PHE A 1 696 ? 10.145 -12.930 -8.942 1.00 85.19 696 PHE A C 1
ATOM 5568 O O . PHE A 1 696 ? 10.885 -13.438 -8.093 1.00 85.19 696 PHE A O 1
ATOM 5575 N N . PHE A 1 697 ? 10.502 -12.854 -10.220 1.00 88.69 697 PHE A N 1
ATOM 5576 C CA . PHE A 1 697 ? 11.907 -12.939 -10.586 1.00 88.69 697 PHE A CA 1
ATOM 5577 C C . PHE A 1 697 ? 12.611 -11.685 -10.061 1.00 88.69 697 PHE A C 1
ATOM 5579 O O . PHE A 1 697 ? 12.131 -10.571 -10.265 1.00 88.69 697 PHE A O 1
ATOM 5586 N N . GLY A 1 698 ? 13.763 -11.838 -9.417 1.00 90.31 698 GLY A N 1
ATOM 5587 C CA . GLY A 1 698 ? 14.514 -10.681 -8.961 1.00 90.31 698 GLY A CA 1
ATOM 5588 C C . GLY A 1 698 ? 16.007 -10.907 -8.845 1.00 90.31 698 GLY A C 1
ATOM 5589 O O . GLY A 1 698 ? 16.527 -12.003 -9.086 1.00 90.31 698 GLY A O 1
ATOM 5590 N N . ARG A 1 699 ? 16.716 -9.832 -8.507 1.00 92.75 699 ARG A N 1
ATOM 5591 C CA . ARG A 1 699 ? 18.170 -9.804 -8.366 1.00 92.75 699 ARG A CA 1
ATOM 5592 C C . ARG A 1 699 ? 18.556 -9.167 -7.034 1.00 92.75 699 ARG A C 1
ATOM 5594 O O . ARG A 1 699 ? 18.073 -8.084 -6.725 1.00 92.75 699 ARG A O 1
ATOM 5601 N N . ARG A 1 700 ? 19.453 -9.820 -6.290 1.00 93.56 700 ARG A N 1
ATOM 5602 C CA . ARG A 1 700 ? 20.081 -9.298 -5.060 1.00 93.56 700 ARG A CA 1
ATOM 5603 C C . ARG A 1 700 ? 21.586 -9.450 -5.096 1.00 93.56 700 ARG A C 1
ATOM 5605 O O . ARG A 1 700 ? 22.107 -10.347 -5.763 1.00 93.56 700 ARG A O 1
ATOM 5612 N N . MET A 1 701 ? 22.274 -8.583 -4.372 1.00 91.19 701 MET A N 1
ATOM 5613 C CA . MET A 1 701 ? 23.704 -8.707 -4.147 1.00 91.19 701 MET A CA 1
ATOM 5614 C C . MET A 1 701 ? 23.944 -9.645 -2.962 1.00 91.19 701 MET A C 1
ATOM 5616 O O . MET A 1 701 ? 23.285 -9.533 -1.936 1.00 91.19 701 MET A O 1
ATOM 5620 N N . ASN A 1 702 ? 24.854 -10.605 -3.108 1.00 86.88 702 ASN A N 1
ATOM 5621 C CA . ASN A 1 702 ? 25.258 -11.458 -1.992 1.00 86.88 702 ASN A CA 1
ATOM 5622 C C . ASN A 1 702 ? 26.348 -10.788 -1.132 1.00 86.88 702 ASN A C 1
ATOM 5624 O O . ASN A 1 702 ? 26.936 -9.783 -1.528 1.00 86.88 702 ASN A O 1
ATOM 5628 N N . GLU A 1 703 ? 26.696 -11.409 -0.003 1.00 81.31 703 GLU A N 1
ATOM 5629 C CA . GLU A 1 703 ? 27.755 -10.942 0.911 1.00 81.31 703 GLU A CA 1
ATOM 5630 C C . GLU A 1 703 ? 29.133 -10.767 0.239 1.00 81.31 703 GLU A C 1
ATOM 5632 O O . GLU A 1 703 ? 29.968 -10.001 0.712 1.00 81.31 703 GLU A O 1
ATOM 5637 N N . SER A 1 704 ? 29.394 -11.452 -0.884 1.00 80.75 704 SER A N 1
ATOM 5638 C CA . SER A 1 704 ? 30.639 -11.295 -1.650 1.00 80.75 704 SER A CA 1
ATOM 5639 C C . SER A 1 704 ? 30.614 -10.142 -2.664 1.00 80.75 704 SER A C 1
ATOM 5641 O O . SER A 1 704 ? 31.586 -9.967 -3.399 1.00 80.75 704 SER A O 1
ATOM 5643 N N . GLY A 1 705 ? 29.522 -9.375 -2.740 1.00 81.75 705 GLY A N 1
ATOM 5644 C CA . GLY A 1 705 ? 29.353 -8.263 -3.680 1.00 81.75 705 GLY A CA 1
ATOM 5645 C C . GLY A 1 705 ? 28.964 -8.681 -5.104 1.00 81.75 705 GLY A C 1
ATOM 5646 O O . GLY A 1 705 ? 29.089 -7.895 -6.043 1.00 81.75 705 GLY A O 1
ATOM 5647 N N . GLU A 1 706 ? 28.515 -9.922 -5.302 1.00 87.56 706 GLU A N 1
ATOM 5648 C CA . GLU A 1 706 ? 28.098 -10.458 -6.599 1.00 87.56 706 GLU A CA 1
ATOM 5649 C C . GLU A 1 706 ? 26.570 -10.470 -6.730 1.00 87.56 706 GLU A C 1
ATOM 5651 O O . GLU A 1 706 ? 25.847 -10.917 -5.840 1.00 87.56 706 GLU A O 1
ATOM 5656 N N . TRP A 1 707 ? 26.069 -10.027 -7.885 1.00 90.75 707 TRP A N 1
ATOM 5657 C CA . TRP A 1 707 ? 24.639 -10.054 -8.193 1.00 90.75 707 TRP A CA 1
ATOM 5658 C C . TRP A 1 707 ? 24.153 -11.461 -8.540 1.00 90.75 707 TRP A C 1
ATOM 5660 O O . TRP A 1 707 ? 24.585 -12.053 -9.534 1.00 90.75 707 TRP A O 1
ATOM 5670 N N . GLN A 1 708 ? 23.170 -11.948 -7.791 1.00 90.00 708 GLN A N 1
ATOM 5671 C CA . GLN A 1 708 ? 22.499 -13.223 -8.008 1.00 90.00 708 GLN A CA 1
ATOM 5672 C C . GLN A 1 708 ? 21.056 -13.010 -8.453 1.00 90.00 708 GLN A C 1
ATOM 5674 O O . GLN A 1 708 ? 20.376 -12.108 -7.975 1.00 90.00 708 GLN A O 1
ATOM 5679 N N . ALA A 1 709 ? 20.594 -13.850 -9.379 1.00 88.38 709 ALA A N 1
ATOM 5680 C CA . ALA A 1 709 ? 19.191 -13.910 -9.767 1.00 88.38 709 ALA A CA 1
ATOM 5681 C C . ALA A 1 709 ? 18.479 -15.002 -8.960 1.00 88.38 709 ALA A C 1
ATOM 5683 O O . ALA A 1 709 ? 19.046 -16.075 -8.748 1.00 88.38 709 ALA A O 1
ATOM 5684 N N . GLY A 1 710 ? 17.240 -14.751 -8.553 1.00 82.69 710 GLY A N 1
ATOM 5685 C CA . GLY A 1 710 ? 16.465 -15.676 -7.737 1.00 82.69 710 GLY A CA 1
ATOM 5686 C C . GLY A 1 710 ? 14.975 -15.363 -7.738 1.00 82.69 710 GLY A C 1
ATOM 5687 O O . GLY A 1 710 ? 14.513 -14.445 -8.417 1.00 82.69 710 GLY A O 1
ATOM 5688 N N . ARG A 1 711 ? 14.228 -16.164 -6.977 1.00 82.06 711 ARG A N 1
ATOM 5689 C CA . ARG A 1 711 ? 12.813 -15.930 -6.688 1.00 82.06 711 ARG A CA 1
ATOM 5690 C C . ARG A 1 711 ? 12.717 -15.066 -5.434 1.00 82.06 711 ARG A C 1
ATOM 5692 O O . ARG A 1 711 ? 13.273 -15.433 -4.405 1.00 82.06 711 ARG A O 1
ATOM 5699 N N . PHE A 1 712 ? 12.018 -13.950 -5.548 1.00 80.50 712 PHE A N 1
ATOM 5700 C CA . PHE A 1 712 ? 11.621 -13.083 -4.445 1.00 80.50 712 PHE A CA 1
ATOM 5701 C C . PHE A 1 712 ? 10.180 -13.413 -4.108 1.00 80.50 712 PHE A C 1
ATOM 5703 O O . PHE A 1 712 ? 9.409 -13.630 -5.032 1.00 80.50 712 PHE A O 1
ATOM 5710 N N . VAL A 1 713 ? 9.820 -13.487 -2.834 1.00 79.19 713 VAL A N 1
ATOM 5711 C CA . VAL A 1 713 ? 8.435 -13.669 -2.389 1.00 79.19 713 VAL A CA 1
ATOM 5712 C C . VAL A 1 713 ? 8.138 -12.514 -1.450 1.00 79.19 713 VAL A C 1
ATOM 5714 O O . VAL A 1 713 ? 8.946 -12.245 -0.566 1.00 79.19 713 VAL A O 1
ATOM 5717 N N . ILE A 1 714 ? 7.046 -11.803 -1.701 1.00 71.44 714 ILE A N 1
ATOM 5718 C CA . ILE A 1 714 ? 6.532 -10.770 -0.809 1.00 71.44 714 ILE A CA 1
ATOM 5719 C C . ILE A 1 714 ? 5.505 -11.440 0.093 1.00 71.44 714 ILE A C 1
ATOM 5721 O O . ILE A 1 714 ? 4.587 -12.089 -0.411 1.00 71.44 714 ILE A O 1
ATOM 5725 N N . ASP A 1 715 ? 5.643 -11.278 1.400 1.00 66.38 715 ASP A N 1
ATOM 5726 C CA . ASP A 1 715 ? 4.691 -11.832 2.362 1.00 66.38 715 ASP A CA 1
ATOM 5727 C C . ASP A 1 715 ? 3.312 -11.206 2.164 1.00 66.38 715 ASP A C 1
ATOM 5729 O O . ASP A 1 715 ? 3.207 -10.044 1.769 1.00 66.38 715 ASP A O 1
ATOM 5733 N N . GLU A 1 716 ? 2.255 -11.995 2.335 1.00 56.75 716 GLU A N 1
ATOM 5734 C CA . GLU A 1 716 ? 0.874 -11.518 2.250 1.00 56.75 716 GLU A CA 1
ATOM 5735 C C . GLU A 1 716 ? 0.617 -10.534 3.402 1.00 56.75 716 GLU A C 1
ATOM 5737 O O . GLU A 1 716 ? 0.949 -10.864 4.542 1.00 56.75 716 GLU A O 1
ATOM 5742 N N . PRO A 1 717 ? 0.093 -9.317 3.147 1.00 51.03 717 PRO A N 1
ATOM 5743 C CA . PRO A 1 717 ? -0.278 -8.431 4.229 1.00 51.03 717 PRO A CA 1
ATOM 5744 C C . PRO A 1 717 ? -1.388 -9.122 5.016 1.00 51.03 717 PRO A C 1
ATOM 5746 O O . PRO A 1 717 ? -2.216 -9.833 4.438 1.00 51.03 717 PRO A O 1
ATOM 5749 N N . ALA A 1 718 ? -1.416 -8.887 6.326 1.00 47.47 718 ALA A N 1
ATOM 5750 C CA . ALA A 1 718 ? -2.591 -9.208 7.125 1.00 47.47 718 ALA A CA 1
ATOM 5751 C C . ALA A 1 718 ? -3.841 -8.610 6.453 1.00 47.47 718 ALA A C 1
ATOM 5753 O O . ALA A 1 718 ? -3.742 -7.581 5.772 1.00 47.47 718 ALA A O 1
ATOM 5754 N N . ASP A 1 719 ? -4.992 -9.272 6.606 1.00 46.97 719 ASP A N 1
ATOM 5755 C CA . ASP A 1 719 ? -6.259 -8.879 5.982 1.00 46.97 719 ASP A CA 1
ATOM 5756 C C . ASP A 1 719 ? -6.438 -7.345 6.066 1.00 46.97 719 ASP A C 1
ATOM 5758 O O . ASP A 1 719 ? -6.205 -6.762 7.126 1.00 46.97 719 ASP A O 1
ATOM 5762 N N . PRO A 1 720 ? -6.810 -6.628 4.990 1.00 41.97 720 PRO A N 1
ATOM 5763 C CA . PRO A 1 720 ? -7.064 -5.194 5.076 1.00 41.97 720 PRO A CA 1
ATOM 5764 C C . PRO A 1 720 ? -8.087 -4.808 6.166 1.00 41.97 720 PRO A C 1
ATOM 5766 O O . PRO A 1 720 ? -8.046 -3.668 6.643 1.00 41.97 720 PRO A O 1
ATOM 5769 N N . GLU A 1 721 ? -8.973 -5.709 6.613 1.00 44.28 721 GLU A N 1
ATOM 5770 C CA . GLU A 1 721 ? -9.819 -5.493 7.805 1.00 44.28 721 GLU A CA 1
ATOM 5771 C C . GLU A 1 721 ? -9.056 -5.622 9.150 1.00 44.28 721 GLU A C 1
ATOM 5773 O O . GLU A 1 721 ? -9.463 -5.027 10.152 1.00 44.28 721 GLU A O 1
ATOM 5778 N N . GLU A 1 722 ? -7.907 -6.300 9.154 1.00 45.31 722 GLU A N 1
ATOM 5779 C CA . GLU A 1 722 ? -6.958 -6.510 10.261 1.00 45.31 722 GLU A CA 1
ATOM 5780 C C . GLU A 1 722 ? -5.736 -5.571 10.241 1.00 45.31 722 GLU A C 1
ATOM 5782 O O . GLU A 1 722 ? -4.809 -5.750 11.030 1.00 45.31 722 GLU A O 1
ATOM 5787 N N . GLY A 1 723 ? -5.711 -4.542 9.386 1.00 51.09 723 GLY A N 1
ATOM 5788 C CA . GLY A 1 723 ? -4.633 -3.547 9.421 1.00 51.09 723 GLY A CA 1
ATOM 5789 C C . GLY A 1 723 ? -4.457 -2.958 10.830 1.00 51.09 723 GLY A C 1
ATOM 5790 O O . GLY A 1 723 ? -5.447 -2.649 11.504 1.00 51.09 723 GLY A O 1
ATOM 5791 N N . THR A 1 724 ? -3.208 -2.802 11.278 1.00 57.19 724 THR A N 1
ATOM 5792 C CA . THR A 1 724 ? -2.885 -2.251 12.599 1.00 57.19 724 THR A CA 1
ATOM 5793 C C . THR A 1 724 ? -3.545 -0.886 12.775 1.00 57.19 724 THR A C 1
ATOM 5795 O O . THR A 1 724 ? -3.485 -0.012 11.905 1.00 57.19 724 THR A O 1
ATOM 5798 N N . ALA A 1 725 ? -4.244 -0.715 13.899 1.00 70.12 725 ALA A N 1
ATOM 5799 C CA . ALA A 1 725 ? -4.770 0.587 14.278 1.00 70.12 725 ALA A CA 1
ATOM 5800 C C . ALA A 1 725 ? -3.605 1.577 14.384 1.00 70.12 725 ALA A C 1
ATOM 5802 O O . ALA A 1 725 ? -2.536 1.211 14.869 1.00 70.12 725 ALA A O 1
ATOM 5803 N N . ALA A 1 726 ? -3.818 2.821 13.951 1.00 82.25 726 ALA A N 1
ATOM 5804 C CA . ALA A 1 726 ? -2.842 3.877 14.200 1.00 82.25 726 ALA A CA 1
ATOM 5805 C C . ALA A 1 726 ? -2.602 4.027 15.711 1.00 82.25 726 ALA A C 1
ATOM 5807 O O . ALA A 1 726 ? -3.466 3.667 16.503 1.00 82.25 726 ALA A O 1
ATOM 5808 N N . GLU A 1 727 ? -1.485 4.605 16.132 1.00 87.38 727 GLU A N 1
ATOM 5809 C CA . GLU A 1 727 ? -1.292 4.926 17.549 1.00 87.38 727 GLU A CA 1
ATOM 5810 C C . GLU A 1 727 ? -2.255 6.035 18.015 1.00 87.38 727 GLU A C 1
ATOM 5812 O O . GLU A 1 727 ? -2.753 6.841 17.218 1.00 87.38 727 GLU A O 1
ATOM 5817 N N . LEU A 1 728 ? -2.568 6.084 19.315 1.00 92.44 728 LEU A N 1
ATOM 5818 C CA . LEU A 1 728 ? -3.417 7.134 19.881 1.00 92.44 728 LEU A CA 1
ATOM 5819 C C . LEU A 1 728 ? -2.630 8.449 19.996 1.00 92.44 728 LEU A C 1
ATOM 5821 O O . LEU A 1 728 ? -1.766 8.594 20.850 1.00 92.44 728 LEU A O 1
ATOM 5825 N N . ILE A 1 729 ? -2.983 9.442 19.180 1.00 93.12 729 ILE A N 1
ATOM 5826 C CA . ILE A 1 729 ? -2.262 10.726 19.083 1.00 93.12 729 ILE A CA 1
ATOM 5827 C C . ILE A 1 729 ? -2.932 11.826 19.928 1.00 93.12 729 ILE A C 1
ATOM 5829 O O . ILE A 1 729 ? -2.335 12.862 20.229 1.00 93.12 729 ILE A O 1
ATOM 5833 N N . VAL A 1 730 ? -4.208 11.659 20.293 1.00 92.88 730 VAL A N 1
ATOM 5834 C CA . VAL A 1 730 ? -4.962 12.697 21.015 1.00 92.88 730 VAL A CA 1
ATOM 5835 C C . VAL A 1 730 ? -4.605 12.698 22.506 1.00 92.88 730 VAL A C 1
ATOM 5837 O O . VAL A 1 730 ? -4.775 11.668 23.155 1.00 92.88 730 VAL A O 1
ATOM 5840 N N . PRO A 1 731 ? -4.220 13.851 23.094 1.00 93.81 731 PRO A N 1
ATOM 5841 C CA . PRO A 1 731 ? -3.867 13.929 24.510 1.00 93.81 731 PRO A CA 1
ATOM 5842 C C . PRO A 1 731 ? -4.994 13.477 25.448 1.00 93.81 731 PRO A C 1
ATOM 5844 O O . PRO A 1 731 ? -6.167 13.812 25.246 1.00 93.81 731 PRO A O 1
ATOM 5847 N N . GLU A 1 732 ? -4.647 12.825 26.561 1.00 92.81 732 GLU A N 1
ATOM 5848 C CA . GLU A 1 732 ? -5.626 12.372 27.561 1.00 92.81 732 GLU A CA 1
ATOM 5849 C C . GLU A 1 732 ? -6.511 13.503 28.106 1.00 92.81 732 GLU A C 1
ATOM 5851 O O . GLU A 1 732 ? -7.684 13.295 28.429 1.00 92.81 732 GLU A O 1
ATOM 5856 N N . THR A 1 733 ? -5.975 14.722 28.206 1.00 94.12 733 THR A N 1
ATOM 5857 C CA . THR A 1 733 ? -6.718 15.903 28.672 1.00 94.12 733 THR A CA 1
ATOM 5858 C C . THR A 1 733 ? -7.865 16.264 27.728 1.00 94.12 733 THR A C 1
ATOM 5860 O O . THR A 1 733 ? -8.966 16.596 28.190 1.00 94.12 733 THR A O 1
ATOM 5863 N N . ASP A 1 734 ? -7.644 16.131 26.419 1.00 94.56 734 ASP A N 1
ATOM 5864 C CA . ASP A 1 734 ? -8.663 16.296 25.389 1.00 94.56 734 ASP A CA 1
ATOM 5865 C C . ASP A 1 734 ? -9.687 15.164 25.466 1.00 94.56 734 ASP A C 1
ATOM 5867 O O . ASP A 1 734 ? -10.888 15.433 25.539 1.00 94.56 734 ASP A O 1
ATOM 5871 N N . ILE A 1 735 ? -9.240 13.910 25.573 1.00 95.62 735 ILE A N 1
ATOM 5872 C CA . ILE A 1 735 ? -10.124 12.742 25.723 1.00 95.62 735 ILE A CA 1
ATOM 5873 C C . ILE A 1 735 ? -11.017 12.895 26.964 1.00 95.62 735 ILE A C 1
ATOM 5875 O O . ILE A 1 735 ? -12.235 12.710 26.897 1.00 95.62 735 ILE A O 1
ATOM 5879 N N . ALA A 1 736 ? -10.457 13.313 28.101 1.00 93.88 736 ALA A N 1
ATOM 5880 C CA . ALA A 1 736 ? -11.191 13.548 29.342 1.00 93.88 736 ALA A CA 1
ATOM 5881 C C . ALA A 1 736 ? -12.212 14.691 29.226 1.00 93.88 736 ALA A C 1
ATOM 5883 O O . ALA A 1 736 ? -13.239 14.684 29.915 1.00 93.88 736 ALA A O 1
ATOM 5884 N N . ARG A 1 737 ? -11.947 15.692 28.379 1.00 95.12 737 ARG A N 1
ATOM 5885 C CA . ARG A 1 737 ? -12.893 16.767 28.057 1.00 95.12 737 ARG A CA 1
ATOM 5886 C C . ARG A 1 737 ? -14.019 16.254 27.161 1.00 95.12 737 ARG A C 1
ATOM 5888 O O . ARG A 1 737 ? -15.181 16.509 27.479 1.00 95.12 737 ARG A O 1
ATOM 5895 N N . LEU A 1 738 ? -13.703 15.477 26.126 1.00 95.56 738 LEU A N 1
ATOM 5896 C CA . LEU A 1 738 ? -14.692 14.865 25.235 1.00 95.56 738 LEU A CA 1
ATOM 5897 C C . LEU A 1 738 ? -15.612 13.884 25.980 1.00 95.56 738 LEU A C 1
ATOM 5899 O O . LEU A 1 738 ? -16.829 13.962 25.831 1.00 95.56 738 LEU A O 1
ATOM 5903 N N . LYS A 1 739 ? -15.073 13.052 26.885 1.00 94.38 739 LYS A N 1
ATOM 5904 C CA . LYS A 1 739 ? -15.839 12.113 27.737 1.00 94.38 739 LYS A CA 1
ATOM 5905 C C . LYS A 1 739 ? -16.898 12.796 28.626 1.00 94.38 739 LYS A C 1
ATOM 5907 O O . LYS A 1 739 ? -17.805 12.129 29.118 1.00 94.38 739 LYS A O 1
ATOM 5912 N N . LYS A 1 740 ? -16.809 14.115 28.855 1.00 94.38 740 LYS A N 1
ATOM 5913 C CA . LYS A 1 740 ? -17.801 14.899 29.627 1.00 94.38 740 LYS A CA 1
ATOM 5914 C C . LYS A 1 740 ? -18.965 15.409 28.776 1.00 94.38 740 LYS A C 1
ATOM 5916 O O . LYS A 1 740 ? -19.947 15.908 29.336 1.00 94.38 740 LYS A O 1
ATOM 5921 N N . LEU A 1 741 ? -18.858 15.334 27.451 1.00 94.75 741 LEU A N 1
ATOM 5922 C CA . LEU A 1 741 ? -19.910 15.759 26.538 1.00 94.75 741 LEU A CA 1
ATOM 5923 C C . LEU A 1 741 ? -21.089 14.781 26.589 1.00 94.75 741 LEU A C 1
ATOM 5925 O O . LEU A 1 741 ? -20.943 13.593 26.869 1.00 94.75 741 LEU A O 1
ATOM 5929 N N . LYS A 1 742 ? -22.296 15.295 26.341 1.00 93.56 742 LYS A N 1
ATOM 5930 C CA . LYS A 1 742 ? -23.499 14.457 26.287 1.00 93.56 742 LYS A CA 1
ATOM 5931 C C . LYS A 1 742 ? -23.598 13.775 24.928 1.00 93.56 742 LYS A C 1
ATOM 5933 O O . LYS A 1 742 ? -23.190 14.347 23.922 1.00 93.56 742 LYS A O 1
ATOM 5938 N N . ALA A 1 743 ? -24.209 12.594 24.902 1.00 91.81 743 ALA A N 1
ATOM 5939 C CA . ALA A 1 743 ? -24.611 11.973 23.649 1.00 91.81 743 ALA A CA 1
ATOM 5940 C C . ALA A 1 743 ? -25.596 12.878 22.890 1.00 91.81 743 ALA A C 1
ATOM 5942 O O . ALA A 1 743 ? -26.481 13.506 23.484 1.00 91.81 743 ALA A O 1
ATOM 5943 N N . SER A 1 744 ? -25.432 12.924 21.577 1.00 92.00 744 SER A N 1
ATOM 5944 C CA . SER A 1 744 ? -26.298 13.597 20.616 1.00 92.00 744 SER A CA 1
ATOM 5945 C C . SER A 1 744 ? -27.011 12.558 19.746 1.00 92.00 744 SER A C 1
ATOM 5947 O O . SER A 1 744 ? -26.608 11.400 19.702 1.00 92.00 744 SER A O 1
ATOM 5949 N N . ALA A 1 745 ? -28.070 12.968 19.047 1.00 92.06 745 ALA A N 1
ATOM 5950 C CA . ALA A 1 745 ? -28.770 12.113 18.080 1.00 92.06 745 ALA A CA 1
ATOM 5951 C C . ALA A 1 745 ? -28.134 12.150 16.673 1.00 92.06 745 ALA A C 1
ATOM 5953 O O . ALA A 1 745 ? -28.758 11.723 15.707 1.00 92.06 745 ALA A O 1
ATOM 5954 N N . LEU A 1 746 ? -26.940 12.740 16.536 1.00 93.31 746 LEU A N 1
ATOM 5955 C CA . LEU A 1 746 ? -26.263 12.887 15.252 1.00 93.31 746 LEU A CA 1
ATOM 5956 C C . LEU A 1 746 ? -25.685 11.541 14.809 1.00 93.31 746 LEU A C 1
ATOM 5958 O O . LEU A 1 746 ? -24.904 10.936 15.540 1.00 93.31 746 LEU A O 1
ATOM 5962 N N . GLN A 1 747 ? -26.014 11.117 13.595 1.00 94.50 747 GLN A N 1
ATOM 5963 C CA . GLN A 1 747 ? -25.326 10.028 12.907 1.00 94.50 747 GLN A CA 1
ATOM 5964 C C . GLN A 1 747 ? -24.416 10.672 11.869 1.00 94.50 747 GLN A C 1
ATOM 5966 O O . GLN A 1 747 ? -24.906 11.360 10.977 1.00 94.50 747 GLN A O 1
ATOM 5971 N N . ALA A 1 748 ? -23.104 10.532 12.030 1.00 94.38 748 ALA A N 1
ATOM 5972 C CA . ALA A 1 748 ? -22.139 11.296 11.251 1.00 94.38 748 ALA A CA 1
ATOM 5973 C C . ALA A 1 748 ? -21.381 10.405 10.268 1.00 94.38 748 ALA A C 1
ATOM 5975 O O . ALA A 1 748 ? -20.773 9.432 10.699 1.00 94.38 748 ALA A O 1
ATOM 5976 N N . GLU A 1 749 ? -21.364 10.759 8.983 1.00 96.06 749 GLU A N 1
ATOM 5977 C CA . GLU A 1 749 ? -20.339 10.278 8.051 1.00 96.06 749 GLU A CA 1
ATOM 5978 C C . GLU A 1 749 ? -19.067 11.092 8.281 1.00 96.06 749 GLU A C 1
ATOM 5980 O O . GLU A 1 749 ? -19.107 12.324 8.251 1.00 96.06 749 GLU A O 1
ATOM 5985 N N . PHE A 1 750 ? -17.952 10.417 8.536 1.00 96.56 750 PHE A N 1
ATOM 5986 C CA . PHE A 1 750 ? -16.665 11.052 8.786 1.00 96.56 750 PHE A CA 1
ATOM 5987 C C . PHE A 1 750 ? -15.601 10.434 7.892 1.00 96.56 750 PHE A C 1
ATOM 5989 O O . PHE A 1 750 ? -15.517 9.216 7.746 1.00 96.56 750 PHE A O 1
ATOM 5996 N N . GLY A 1 751 ? -14.785 11.286 7.289 1.00 94.19 751 GLY A N 1
ATOM 5997 C CA . GLY A 1 751 ? -13.706 10.844 6.429 1.00 94.19 751 GLY A CA 1
ATOM 5998 C C . GLY A 1 751 ? -12.794 11.985 6.035 1.00 94.19 751 GLY A C 1
ATOM 5999 O O . GLY A 1 751 ? -13.073 13.162 6.277 1.00 94.19 751 GLY A O 1
ATOM 6000 N N . LEU A 1 752 ? -11.695 11.608 5.402 1.00 92.06 752 LEU A N 1
ATOM 6001 C CA . LEU A 1 752 ? -10.694 12.519 4.886 1.00 92.06 752 LEU A CA 1
ATOM 6002 C C . LEU A 1 752 ? -10.273 12.076 3.488 1.00 92.06 752 LEU A C 1
ATOM 6004 O O . LEU A 1 752 ? -10.290 10.890 3.170 1.00 92.06 752 LEU A O 1
ATOM 6008 N N . PHE A 1 753 ? -9.935 13.037 2.638 1.00 88.06 753 PHE A N 1
ATOM 6009 C CA . PHE A 1 753 ? -9.445 12.771 1.289 1.00 88.06 753 PHE A CA 1
ATOM 6010 C C . PHE A 1 753 ? -8.560 13.914 0.799 1.00 88.06 753 PHE A C 1
ATOM 6012 O O . PHE A 1 753 ? -8.653 15.041 1.288 1.00 88.06 753 PHE A O 1
ATOM 6019 N N . HIS A 1 754 ? -7.685 13.627 -0.163 1.00 87.19 754 HIS A N 1
ATOM 6020 C CA . HIS A 1 754 ? -6.844 14.654 -0.767 1.00 87.19 754 HIS A CA 1
ATOM 6021 C C . HIS A 1 754 ? -7.661 15.552 -1.694 1.00 87.19 754 HIS A C 1
ATOM 6023 O O . HIS A 1 754 ? -8.518 15.096 -2.452 1.00 87.19 754 HIS A O 1
ATOM 6029 N N . VAL A 1 755 ? -7.369 16.847 -1.656 1.00 85.69 755 VAL A N 1
ATOM 6030 C CA . VAL A 1 755 ? -7.852 17.793 -2.660 1.00 85.69 755 VAL A CA 1
ATOM 6031 C C . VAL A 1 755 ? -6.851 17.805 -3.813 1.00 85.69 755 VAL A C 1
ATOM 6033 O O . VAL A 1 755 ? -5.659 18.011 -3.584 1.00 85.69 755 VAL A O 1
ATOM 6036 N N . ASN A 1 756 ? -7.329 17.639 -5.052 1.00 83.00 756 ASN A N 1
ATOM 6037 C CA . ASN A 1 756 ? -6.505 17.688 -6.269 1.00 83.00 756 ASN A CA 1
ATOM 6038 C C . ASN A 1 756 ? -6.071 19.127 -6.626 1.00 83.00 756 ASN A C 1
ATOM 6040 O O . ASN A 1 756 ? -6.341 19.645 -7.707 1.00 83.00 756 ASN A O 1
ATOM 6044 N N . TYR A 1 757 ? -5.464 19.818 -5.666 1.00 86.06 757 TYR A N 1
ATOM 6045 C CA . TYR A 1 757 ? -4.934 21.162 -5.809 1.00 86.06 757 TYR A CA 1
ATOM 6046 C C . TYR A 1 757 ? -3.644 21.252 -4.986 1.00 86.06 757 TYR A C 1
ATOM 6048 O O . TYR A 1 757 ? -3.717 21.403 -3.762 1.00 86.06 757 TYR A O 1
ATOM 6056 N N . PRO A 1 758 ? -2.466 21.105 -5.616 1.00 88.56 758 PRO A N 1
ATOM 6057 C CA . PRO A 1 758 ? -1.209 21.086 -4.889 1.00 88.56 758 PRO A CA 1
ATOM 6058 C C . PRO A 1 758 ? -0.929 22.455 -4.266 1.00 88.56 758 PRO A C 1
ATOM 6060 O O . PRO A 1 758 ? -1.073 23.499 -4.908 1.00 88.56 758 PRO A O 1
ATOM 6063 N N . VAL A 1 759 ? -0.506 22.441 -3.007 1.00 90.50 759 VAL A N 1
ATOM 6064 C CA . VAL A 1 759 ? -0.112 23.624 -2.243 1.00 90.50 759 VAL A CA 1
ATOM 6065 C C . VAL A 1 759 ? 1.378 23.548 -1.948 1.00 90.50 759 VAL A C 1
ATOM 6067 O O . VAL A 1 759 ? 1.929 22.482 -1.670 1.00 90.50 759 VAL A O 1
ATOM 6070 N N . GLN A 1 760 ? 2.034 24.698 -2.034 1.00 89.25 760 GLN A N 1
ATOM 6071 C CA . GLN A 1 760 ? 3.456 24.854 -1.783 1.00 89.25 760 GLN A CA 1
ATOM 6072 C C . GLN A 1 760 ? 3.639 26.024 -0.815 1.00 89.25 760 GLN A C 1
ATOM 6074 O O . GLN A 1 760 ? 3.263 27.150 -1.144 1.00 89.25 760 GLN A O 1
ATOM 6079 N N . ASP A 1 761 ? 4.174 25.744 0.374 1.00 82.31 761 ASP A N 1
ATOM 6080 C CA . ASP A 1 761 ? 4.371 26.762 1.411 1.00 82.31 761 ASP A CA 1
ATOM 6081 C C . ASP A 1 761 ? 5.581 27.655 1.082 1.00 82.31 761 ASP A C 1
ATOM 6083 O O . ASP A 1 761 ? 5.489 28.878 1.168 1.00 82.31 761 ASP A O 1
ATOM 6087 N N . GLU A 1 762 ? 6.679 27.050 0.611 1.00 83.62 762 GLU A N 1
ATOM 6088 C CA . GLU A 1 762 ? 7.919 27.734 0.224 1.00 83.62 762 GLU A CA 1
ATOM 6089 C C . GLU A 1 762 ? 8.378 27.324 -1.192 1.00 83.62 762 GLU A C 1
ATOM 6091 O O . GLU A 1 762 ? 8.239 26.153 -1.553 1.00 83.62 762 GLU A O 1
ATOM 6096 N N . PRO A 1 763 ? 8.969 28.231 -2.002 1.00 75.75 763 PRO A N 1
ATOM 6097 C CA . PRO A 1 763 ? 9.273 27.976 -3.420 1.00 75.75 763 PRO A CA 1
ATOM 6098 C C . PRO A 1 763 ? 10.173 26.769 -3.713 1.00 75.75 763 PRO A C 1
ATOM 6100 O O . PRO A 1 763 ? 10.055 26.178 -4.786 1.00 75.75 763 PRO A O 1
ATOM 6103 N N . ASP A 1 764 ? 11.058 26.420 -2.778 1.00 77.44 764 ASP A N 1
ATOM 6104 C CA . ASP A 1 764 ? 12.058 25.358 -2.947 1.00 77.44 764 ASP A CA 1
ATOM 6105 C C . ASP A 1 764 ? 11.623 24.023 -2.313 1.00 77.44 764 ASP A C 1
ATOM 6107 O O . ASP A 1 764 ? 12.353 23.034 -2.365 1.00 77.44 764 ASP A O 1
ATOM 6111 N N . GLU A 1 765 ? 10.435 23.966 -1.706 1.00 83.06 765 GLU A N 1
ATOM 6112 C CA . GLU A 1 765 ? 9.919 22.747 -1.091 1.00 83.06 765 GLU A CA 1
ATOM 6113 C C . GLU A 1 765 ? 8.980 21.980 -2.018 1.00 83.06 765 GLU A C 1
ATOM 6115 O O . GLU A 1 765 ? 8.240 22.563 -2.809 1.00 83.06 765 GLU A O 1
ATOM 6120 N N . ARG A 1 766 ? 8.937 20.655 -1.857 1.00 88.19 766 ARG A N 1
ATOM 6121 C CA . ARG A 1 766 ? 7.998 19.806 -2.589 1.00 88.19 766 ARG A CA 1
ATOM 6122 C C . ARG A 1 766 ? 6.541 20.208 -2.278 1.00 88.19 766 ARG A C 1
ATOM 6124 O O . ARG A 1 766 ? 6.153 20.205 -1.101 1.00 88.19 766 ARG A O 1
ATOM 6131 N N . PRO A 1 767 ? 5.717 20.525 -3.294 1.00 91.06 767 PRO A N 1
ATOM 6132 C CA . PRO A 1 767 ? 4.293 20.756 -3.100 1.00 91.06 767 PRO A CA 1
ATOM 6133 C C . PRO A 1 767 ? 3.588 19.480 -2.639 1.00 91.06 767 PRO A C 1
ATOM 6135 O O . PRO A 1 767 ? 4.020 18.367 -2.943 1.00 91.06 767 PRO A O 1
ATOM 6138 N N . TYR A 1 768 ? 2.479 19.633 -1.929 1.00 90.44 768 TYR A N 1
ATOM 6139 C CA . TYR A 1 768 ? 1.687 18.517 -1.418 1.00 90.44 768 TYR A CA 1
ATOM 6140 C C . TYR A 1 768 ? 0.205 18.701 -1.708 1.00 90.44 768 TYR A C 1
ATOM 6142 O O . TYR A 1 768 ? -0.246 19.817 -1.957 1.00 90.44 768 TYR A O 1
ATOM 6150 N N . PHE A 1 769 ? -0.549 17.606 -1.682 1.00 89.69 769 PHE A N 1
ATOM 6151 C CA . PHE A 1 769 ? -2.001 17.633 -1.803 1.00 89.69 769 PHE A CA 1
ATOM 6152 C C . PHE A 1 769 ? -2.611 17.731 -0.399 1.00 89.69 769 PHE A C 1
ATOM 6154 O O . PHE A 1 769 ? -2.499 16.771 0.368 1.00 89.69 769 PHE A O 1
ATOM 6161 N N . PRO A 1 770 ? -3.243 18.854 -0.017 1.00 90.44 770 PRO A N 1
ATOM 6162 C CA . PRO A 1 770 ? -3.845 18.987 1.307 1.00 90.44 770 PRO A CA 1
ATOM 6163 C C . PRO A 1 770 ? -4.933 17.937 1.541 1.00 90.44 770 PRO A C 1
ATOM 6165 O O . PRO A 1 770 ? -5.668 17.578 0.615 1.00 90.44 770 PRO A O 1
ATOM 6168 N N . LEU A 1 771 ? -5.070 17.490 2.787 1.00 91.00 771 LEU A N 1
ATOM 6169 C CA . LEU A 1 771 ? -6.197 16.662 3.211 1.00 91.00 771 LEU A CA 1
ATOM 6170 C C . LEU A 1 771 ? -7.351 17.571 3.628 1.00 91.00 771 LEU A C 1
ATOM 6172 O O . LEU A 1 771 ? -7.167 18.478 4.440 1.00 91.00 771 LEU A O 1
ATOM 6176 N N . ILE A 1 772 ? -8.544 17.312 3.098 1.00 91.88 772 ILE A N 1
ATOM 6177 C CA . ILE A 1 772 ? -9.782 17.844 3.663 1.00 91.88 772 ILE A CA 1
ATOM 6178 C C . ILE A 1 772 ? -10.389 16.788 4.580 1.00 91.88 772 ILE A C 1
ATOM 6180 O O . ILE A 1 772 ? -10.531 15.629 4.195 1.00 91.88 772 ILE A O 1
ATOM 6184 N N . ILE A 1 773 ? -10.740 17.196 5.793 1.00 95.31 773 ILE A N 1
ATOM 6185 C CA . ILE A 1 773 ? -11.452 16.386 6.777 1.00 95.31 773 ILE A CA 1
ATOM 6186 C C . ILE A 1 773 ? -12.894 16.859 6.772 1.00 95.31 773 ILE A C 1
ATOM 6188 O O . ILE A 1 773 ? -13.149 18.063 6.812 1.00 95.31 773 ILE A O 1
ATOM 6192 N N . VAL A 1 774 ? -13.843 15.931 6.731 1.00 95.62 774 VAL A N 1
ATOM 6193 C CA . VAL A 1 774 ? -15.263 16.267 6.663 1.00 95.62 774 VAL A CA 1
ATOM 6194 C C . VAL A 1 774 ? -16.050 15.389 7.626 1.00 95.62 774 VAL A C 1
ATOM 6196 O O . VAL A 1 774 ? -15.930 14.167 7.614 1.00 95.62 774 VAL A O 1
ATOM 6199 N N . GLY A 1 775 ? -16.894 16.031 8.433 1.00 95.31 775 GLY A N 1
ATOM 6200 C CA . GLY A 1 775 ? -17.984 15.397 9.166 1.00 95.31 775 GLY A CA 1
ATOM 6201 C C . GLY A 1 775 ? -19.321 15.857 8.585 1.00 95.31 775 GLY A C 1
ATOM 6202 O O . GLY A 1 775 ? -19.583 17.062 8.497 1.00 95.31 775 GLY A O 1
ATOM 6203 N N . MET A 1 776 ? -20.178 14.923 8.186 1.00 93.69 776 MET A N 1
ATOM 6204 C CA . MET A 1 776 ? -21.487 15.198 7.589 1.00 93.69 776 MET A CA 1
ATOM 6205 C C . MET A 1 776 ? -22.595 14.521 8.388 1.00 93.69 776 MET A C 1
ATOM 6207 O O . MET A 1 776 ? -22.442 13.387 8.824 1.00 93.69 776 MET A O 1
ATOM 6211 N N . ASP A 1 777 ? -23.727 15.197 8.562 1.00 91.75 777 ASP A N 1
ATOM 6212 C CA . ASP A 1 777 ? -24.934 14.565 9.095 1.00 91.75 777 ASP A CA 1
ATOM 6213 C C . ASP A 1 777 ? -25.516 13.612 8.046 1.00 91.75 777 ASP A C 1
ATOM 6215 O O . ASP A 1 777 ? -25.986 14.052 6.995 1.00 91.75 777 ASP A O 1
ATOM 6219 N N . HIS A 1 778 ? -25.512 12.314 8.348 1.00 88.50 778 HIS A N 1
ATOM 6220 C CA . HIS A 1 778 ? -25.983 11.262 7.453 1.00 88.50 778 HIS A CA 1
ATOM 6221 C C . HIS A 1 778 ? -27.453 11.456 7.045 1.00 88.50 778 HIS A C 1
ATOM 6223 O O . HIS A 1 778 ? -27.830 11.180 5.909 1.00 88.50 778 HIS A O 1
ATOM 6229 N N . ALA A 1 779 ? -28.302 11.966 7.945 1.00 86.25 779 ALA A N 1
ATOM 6230 C CA . ALA A 1 779 ? -29.732 12.096 7.671 1.00 86.25 779 ALA A CA 1
ATOM 6231 C C . ALA A 1 779 ? -30.062 13.275 6.740 1.00 86.25 779 ALA A C 1
ATOM 6233 O O . ALA A 1 779 ? -31.004 13.193 5.947 1.00 86.25 779 ALA A O 1
ATOM 6234 N N . SER A 1 780 ? -29.332 14.388 6.862 1.00 86.44 780 SER A N 1
ATOM 6235 C CA . SER A 1 780 ? -29.604 15.615 6.101 1.00 86.44 780 SER A CA 1
ATOM 6236 C C . SER A 1 780 ? -28.646 15.860 4.934 1.00 86.44 780 SER A C 1
ATOM 6238 O O . SER A 1 780 ? -28.963 16.681 4.070 1.00 86.44 780 SER A O 1
ATOM 6240 N N . GLY A 1 781 ? -27.494 15.183 4.901 1.00 84.56 781 GLY A N 1
ATOM 6241 C CA . GLY A 1 781 ? -26.409 15.427 3.948 1.00 84.56 781 GLY A CA 1
ATOM 6242 C C . GLY A 1 781 ? -25.689 16.763 4.166 1.00 84.56 781 GLY A C 1
ATOM 6243 O O . GLY A 1 781 ? -24.948 17.218 3.296 1.00 84.56 781 GLY A O 1
ATOM 6244 N N . LEU A 1 782 ? -25.924 17.442 5.296 1.00 88.62 782 LEU A N 1
ATOM 6245 C CA . LEU A 1 782 ? -25.276 18.714 5.607 1.00 88.62 782 LEU A CA 1
ATOM 6246 C C . LEU A 1 782 ? -23.882 18.483 6.192 1.00 88.62 782 LEU A C 1
ATOM 6248 O O . LEU A 1 782 ? -23.709 17.714 7.135 1.00 88.62 782 LEU A O 1
ATOM 6252 N N . THR A 1 783 ? -22.896 19.221 5.685 1.00 92.25 783 THR A N 1
ATOM 6253 C CA . THR A 1 783 ? -21.568 19.303 6.297 1.00 92.25 783 THR A CA 1
ATOM 6254 C C . THR A 1 783 ? -21.672 20.012 7.644 1.00 92.25 783 THR A C 1
ATOM 6256 O O . THR A 1 783 ? -22.015 21.195 7.712 1.00 92.25 783 THR A O 1
ATOM 6259 N N . VAL A 1 784 ? -21.384 19.282 8.718 1.00 91.62 784 VAL A N 1
ATOM 6260 C CA . VAL A 1 784 ? -21.419 19.781 10.101 1.00 91.62 784 VAL A CA 1
ATOM 6261 C C . VAL A 1 784 ? -20.028 20.150 10.612 1.00 91.62 784 VAL A C 1
ATOM 6263 O O . VAL A 1 784 ? -19.912 20.966 11.527 1.00 91.62 784 VAL A O 1
ATOM 6266 N N . TYR A 1 785 ? -18.984 19.604 9.990 1.00 94.81 785 TYR A N 1
ATOM 6267 C CA . TYR A 1 785 ? -17.590 19.949 10.225 1.00 94.81 785 TYR A CA 1
ATOM 6268 C C . TYR A 1 785 ? -16.792 19.819 8.934 1.00 94.81 785 TYR A C 1
ATOM 6270 O O . TYR A 1 785 ? -17.013 18.901 8.145 1.00 94.81 785 TYR A O 1
ATOM 6278 N N . GLN A 1 786 ? -15.869 20.749 8.734 1.00 94.50 786 GLN A N 1
ATOM 6279 C CA . GLN A 1 786 ? -14.869 20.664 7.686 1.00 94.50 786 GLN A CA 1
ATOM 6280 C C . GLN A 1 786 ? -13.596 21.350 8.165 1.00 94.50 786 GLN A C 1
ATOM 6282 O O . GLN A 1 786 ? -13.672 22.416 8.782 1.00 94.50 786 GLN A O 1
ATOM 6287 N N . ASP A 1 787 ? -12.455 20.773 7.829 1.00 93.88 787 ASP A N 1
ATOM 6288 C CA . ASP A 1 787 ? -11.153 21.403 8.007 1.00 93.88 787 ASP A CA 1
ATOM 6289 C C . ASP A 1 787 ? -10.210 20.988 6.876 1.00 93.88 787 ASP A C 1
ATOM 6291 O O . ASP A 1 787 ? -10.435 19.975 6.213 1.00 93.88 787 ASP A O 1
ATOM 6295 N N . ILE A 1 788 ? -9.179 21.787 6.622 1.00 91.06 788 ILE A N 1
ATOM 6296 C CA . ILE A 1 788 ? -8.137 21.475 5.642 1.00 91.06 788 ILE A CA 1
ATOM 6297 C C . ILE A 1 788 ? -6.802 21.502 6.366 1.00 91.06 788 ILE A C 1
ATOM 6299 O O . ILE A 1 788 ? -6.393 22.536 6.897 1.00 91.06 788 ILE A O 1
ATOM 6303 N N . THR A 1 789 ? -6.099 20.376 6.350 1.00 85.69 789 THR A N 1
ATOM 6304 C CA . THR A 1 789 ? -4.805 20.257 7.015 1.00 85.69 789 THR A CA 1
ATOM 6305 C C . THR A 1 789 ? -3.658 20.404 6.029 1.00 85.69 789 THR A C 1
ATOM 6307 O O . THR A 1 789 ? -3.751 20.003 4.868 1.00 85.69 789 THR A O 1
ATOM 6310 N N . GLY A 1 790 ? -2.544 20.941 6.531 1.00 79.31 790 GLY A N 1
ATOM 6311 C CA . GLY A 1 790 ? -1.260 20.939 5.833 1.00 79.31 790 GLY A CA 1
ATOM 6312 C C . GLY A 1 790 ? -0.606 19.549 5.812 1.00 79.31 790 GLY A C 1
ATOM 6313 O O . GLY A 1 790 ? -1.288 18.529 5.740 1.00 79.31 790 GLY A O 1
ATOM 6314 N N . ARG A 1 791 ? 0.723 19.498 5.950 1.00 75.75 791 ARG A N 1
ATOM 6315 C CA . ARG A 1 791 ? 1.563 18.278 5.881 1.00 75.75 791 ARG A CA 1
ATOM 6316 C C . ARG A 1 791 ? 1.461 17.320 7.086 1.00 75.75 791 ARG A C 1
ATOM 6318 O O . ARG A 1 791 ? 2.461 16.726 7.482 1.00 75.75 791 ARG A O 1
ATOM 6325 N N . LYS A 1 792 ? 0.294 17.198 7.716 1.00 77.44 792 LYS A N 1
ATOM 6326 C CA . LYS A 1 792 ? 0.104 16.247 8.823 1.00 77.44 792 LYS A CA 1
ATOM 6327 C C . LYS A 1 792 ? 0.038 14.817 8.289 1.00 77.44 792 LYS A C 1
ATOM 6329 O O . LYS A 1 792 ? -0.480 14.595 7.195 1.00 77.44 792 LYS A O 1
ATOM 6334 N N . ALA A 1 793 ? 0.516 13.857 9.080 1.00 83.00 793 ALA A N 1
ATOM 6335 C CA . ALA A 1 793 ? 0.273 12.445 8.804 1.00 83.00 793 ALA A CA 1
ATOM 6336 C C . ALA A 1 793 ? -1.242 12.168 8.799 1.00 83.00 793 ALA A C 1
ATOM 6338 O O . ALA A 1 793 ? -1.990 12.800 9.552 1.00 83.00 793 ALA A O 1
ATOM 6339 N N . LYS A 1 794 ? -1.705 11.221 7.972 1.00 86.56 794 LYS A N 1
ATOM 6340 C CA . LYS A 1 794 ? -3.139 10.897 7.848 1.00 86.56 794 LYS A CA 1
ATOM 6341 C C . LYS A 1 794 ? -3.779 10.553 9.200 1.00 86.56 794 LYS A C 1
ATOM 6343 O O . LYS A 1 794 ? -4.872 11.038 9.475 1.00 86.56 794 LYS A O 1
ATOM 6348 N N . ALA A 1 795 ? -3.093 9.779 10.046 1.00 89.06 795 ALA A N 1
ATOM 6349 C CA . ALA A 1 795 ? -3.579 9.402 11.378 1.00 89.06 795 ALA A CA 1
ATOM 6350 C C . ALA A 1 795 ? -3.758 10.620 12.294 1.00 89.06 795 ALA A C 1
ATOM 6352 O O . ALA A 1 795 ? -4.826 10.816 12.873 1.00 89.06 795 ALA A O 1
ATOM 6353 N N . GLU A 1 796 ? -2.749 11.494 12.348 1.00 91.25 796 GLU A N 1
ATOM 6354 C CA . GLU A 1 796 ? -2.808 12.735 13.122 1.00 91.25 796 GLU A CA 1
ATOM 6355 C C . GLU A 1 796 ? -3.959 13.633 12.647 1.00 91.25 796 GLU A C 1
ATOM 6357 O O . GLU A 1 796 ? -4.748 14.121 13.459 1.00 91.25 796 GLU A O 1
ATOM 6362 N N . ALA A 1 797 ? -4.085 13.826 11.330 1.00 92.56 797 ALA A N 1
ATOM 6363 C CA . ALA A 1 797 ? -5.157 14.616 10.735 1.00 92.56 797 ALA A CA 1
ATOM 6364 C C . ALA A 1 797 ? -6.540 14.028 11.061 1.00 92.56 797 ALA A C 1
ATOM 6366 O O . ALA A 1 797 ? -7.439 14.760 11.474 1.00 92.56 797 ALA A O 1
ATOM 6367 N N . ALA A 1 798 ? -6.707 12.710 10.935 1.00 95.06 798 ALA A N 1
ATOM 6368 C CA . ALA A 1 798 ? -7.965 12.026 11.207 1.00 95.06 798 ALA A CA 1
ATOM 6369 C C . ALA A 1 798 ? -8.380 12.136 12.682 1.00 95.06 798 ALA A C 1
ATOM 6371 O O . ALA A 1 798 ? -9.517 12.513 12.971 1.00 95.06 798 ALA A O 1
ATOM 6372 N N . GLN A 1 799 ? -7.471 11.857 13.621 1.00 96.50 799 GLN A N 1
ATOM 6373 C CA . GLN A 1 799 ? -7.789 11.870 15.050 1.00 96.50 799 GLN A CA 1
ATOM 6374 C C . GLN A 1 799 ? -8.003 13.286 15.596 1.00 96.50 799 GLN A C 1
ATOM 6376 O O . GLN A 1 799 ? -8.972 13.521 16.323 1.00 96.50 799 GLN A O 1
ATOM 6381 N N . GLN A 1 800 ? -7.162 14.255 15.217 1.00 94.62 800 GLN A N 1
ATOM 6382 C CA . GLN A 1 800 ? -7.375 15.657 15.595 1.00 94.62 800 GLN A CA 1
ATOM 6383 C C . GLN A 1 800 ? -8.655 16.211 14.960 1.00 94.62 800 GLN A C 1
ATOM 6385 O O . GLN A 1 800 ? -9.429 16.885 15.635 1.00 94.62 800 GLN A O 1
ATOM 6390 N N . GLY A 1 801 ? -8.930 15.859 13.702 1.00 95.94 801 GLY A N 1
ATOM 6391 C CA . GLY A 1 801 ? -10.170 16.218 13.022 1.00 95.94 801 GLY A CA 1
ATOM 6392 C C . GLY A 1 801 ? -11.412 15.647 13.701 1.00 95.94 801 GLY A C 1
ATOM 6393 O O . GLY A 1 801 ? -12.403 16.354 13.869 1.00 95.94 801 GLY A O 1
ATOM 6394 N N . LEU A 1 802 ? -11.361 14.388 14.145 1.00 97.00 802 LEU A N 1
ATOM 6395 C CA . LEU A 1 802 ? -12.450 13.752 14.888 1.00 97.00 802 LEU A CA 1
ATOM 6396 C C . LEU A 1 802 ? -12.654 14.420 16.255 1.00 97.00 802 LEU A C 1
ATOM 6398 O O . LEU A 1 802 ? -13.792 14.709 16.633 1.00 97.00 802 LEU A O 1
ATOM 6402 N N . ARG A 1 803 ? -11.569 14.724 16.978 1.00 96.44 803 ARG A N 1
ATOM 6403 C CA . ARG A 1 803 ? -11.618 15.491 18.232 1.00 96.44 803 ARG A CA 1
ATOM 6404 C C . ARG A 1 803 ? -12.303 16.844 18.021 1.00 96.44 803 ARG A C 1
ATOM 6406 O O . ARG A 1 803 ? -13.250 17.162 18.742 1.00 96.44 803 ARG A O 1
ATOM 6413 N N . ASP A 1 804 ? -11.850 17.613 17.035 1.00 96.00 804 ASP A N 1
ATOM 6414 C CA . ASP A 1 804 ? -12.337 18.968 16.760 1.00 96.00 804 ASP A CA 1
ATOM 6415 C C . ASP A 1 804 ? -13.790 18.955 16.270 1.00 96.00 804 ASP A C 1
ATOM 6417 O O . ASP A 1 804 ? -14.597 19.784 16.696 1.00 96.00 804 ASP A O 1
ATOM 6421 N N . PHE A 1 805 ? -14.159 17.965 15.452 1.00 96.12 805 PHE A N 1
ATOM 6422 C CA . PHE A 1 805 ? -15.541 17.705 15.059 1.00 96.12 805 PHE A CA 1
ATOM 6423 C C . PHE A 1 805 ? -16.441 17.512 16.286 1.00 96.12 805 PHE A C 1
ATOM 6425 O O . PHE A 1 805 ? -17.443 18.218 16.426 1.00 96.12 805 PHE A O 1
ATOM 6432 N N . ILE A 1 806 ? -16.084 16.599 17.195 1.00 95.62 806 ILE A N 1
ATOM 6433 C CA . ILE A 1 806 ? -16.878 16.308 18.399 1.00 95.62 806 ILE A CA 1
ATOM 6434 C C . ILE A 1 806 ? -16.958 17.541 19.311 1.00 95.62 806 ILE A C 1
ATOM 6436 O O . ILE A 1 806 ? -18.033 17.864 19.828 1.00 95.62 806 ILE A O 1
ATOM 6440 N N . GLU A 1 807 ? -15.843 18.252 19.499 1.00 93.19 807 GLU A N 1
ATOM 6441 C CA . GLU A 1 807 ? -15.799 19.463 20.318 1.00 93.19 807 GLU A CA 1
ATOM 6442 C C . GLU A 1 807 ? -16.697 20.569 19.742 1.00 93.19 807 GLU A C 1
ATOM 6444 O O . GLU A 1 807 ? -17.486 21.168 20.479 1.00 93.19 807 GLU A O 1
ATOM 6449 N N . GLN A 1 808 ? -16.658 20.792 18.425 1.00 92.75 808 GLN A N 1
ATOM 6450 C CA . GLN A 1 808 ? -17.475 21.798 17.749 1.00 92.75 808 GLN A CA 1
ATOM 6451 C C . GLN A 1 808 ? -18.971 21.459 17.766 1.00 92.75 808 GLN A C 1
ATOM 6453 O O . GLN A 1 808 ? -19.798 22.362 17.915 1.00 92.75 808 GLN A O 1
ATOM 6458 N N . GLN A 1 809 ? -19.336 20.178 17.645 1.00 90.38 809 GLN A N 1
ATOM 6459 C CA . GLN A 1 809 ? -20.732 19.751 17.799 1.00 90.38 809 GLN A CA 1
ATOM 6460 C C . GLN A 1 809 ? -21.220 19.851 19.251 1.00 90.38 809 GLN A C 1
ATOM 6462 O O . GLN A 1 809 ? -22.427 19.897 19.499 1.00 90.38 809 GLN A O 1
ATOM 6467 N N . GLY A 1 810 ? -20.304 19.888 20.224 1.00 89.81 810 GLY A N 1
ATOM 6468 C CA . GLY A 1 810 ? -20.632 19.954 21.647 1.00 89.81 810 GLY A CA 1
ATOM 6469 C C . GLY A 1 810 ? -21.310 18.685 22.178 1.00 89.81 810 GLY A C 1
ATOM 6470 O O . GLY A 1 810 ? -21.997 18.740 23.203 1.00 89.81 810 GLY A O 1
ATOM 6471 N N . GLY A 1 811 ? -21.143 17.549 21.493 1.00 90.94 811 GLY A N 1
ATOM 6472 C CA . GLY A 1 811 ? -21.778 16.279 21.835 1.00 90.94 811 GLY A CA 1
ATOM 6473 C C . GLY A 1 811 ? -21.149 15.084 21.122 1.00 90.94 811 GLY A C 1
ATOM 6474 O O . GLY A 1 811 ? -20.689 15.202 19.991 1.00 90.94 811 GLY A O 1
ATOM 6475 N N . ILE A 1 812 ? -21.165 13.921 21.778 1.00 94.06 812 ILE A N 1
ATOM 6476 C CA . ILE A 1 812 ? -20.729 12.649 21.181 1.00 94.06 812 ILE A CA 1
ATOM 6477 C C . ILE A 1 812 ? -21.811 12.194 20.183 1.00 94.06 812 ILE A C 1
ATOM 6479 O O . ILE A 1 812 ? -22.983 12.146 20.573 1.00 94.06 812 ILE A O 1
ATOM 6483 N N . PRO A 1 813 ? -21.498 11.904 18.907 1.00 95.12 813 PRO A N 1
ATOM 6484 C CA . PRO A 1 813 ? -22.488 11.409 17.946 1.00 95.12 813 PRO A CA 1
ATOM 6485 C C . PRO A 1 813 ? -23.040 10.035 18.360 1.00 95.12 813 PRO A C 1
ATOM 6487 O O . PRO A 1 813 ? -22.369 9.262 19.040 1.00 95.12 813 PRO A O 1
ATOM 6490 N N . GLU A 1 814 ? -24.270 9.723 17.945 1.00 95.06 814 GLU A N 1
ATOM 6491 C CA . GLU A 1 814 ? -24.901 8.415 18.174 1.00 95.06 814 GLU A CA 1
ATOM 6492 C C . GLU A 1 814 ? -24.130 7.298 17.459 1.00 95.06 814 GLU A C 1
ATOM 6494 O O . GLU A 1 814 ? -23.971 6.200 17.996 1.00 95.06 814 GLU A O 1
ATOM 6499 N N . SER A 1 815 ? -23.653 7.581 16.246 1.00 95.06 815 SER A N 1
ATOM 6500 C CA . SER A 1 815 ? -22.801 6.680 15.476 1.00 95.06 815 SER A CA 1
ATOM 6501 C C . SER A 1 815 ? -21.896 7.447 14.520 1.00 95.06 815 SER A C 1
ATOM 6503 O O . SER A 1 815 ? -22.342 8.429 13.922 1.00 95.06 815 SER A O 1
ATOM 6505 N N . LEU A 1 816 ? -20.678 6.949 14.318 1.00 96.75 816 LEU A N 1
ATOM 6506 C CA . LEU A 1 816 ? -19.716 7.444 13.334 1.00 96.75 816 LEU A CA 1
ATOM 6507 C C . LEU A 1 816 ? -19.578 6.430 12.198 1.00 96.75 816 LEU A C 1
ATOM 6509 O O . LEU A 1 816 ? -19.241 5.273 12.428 1.00 96.75 816 LEU A O 1
ATOM 6513 N N . TRP A 1 817 ? -19.885 6.858 10.984 1.00 96.38 817 TRP A N 1
ATOM 6514 C CA . TRP A 1 817 ? -19.848 6.054 9.774 1.00 96.38 817 TRP A CA 1
ATOM 6515 C C . TRP A 1 817 ? -18.563 6.390 9.026 1.00 96.38 817 TRP A C 1
ATOM 6517 O O . TRP A 1 817 ? -18.333 7.553 8.698 1.00 96.38 817 TRP A O 1
ATOM 6527 N N . VAL A 1 818 ? -17.727 5.386 8.783 1.00 95.25 818 VAL A N 1
ATOM 6528 C CA . VAL A 1 818 ? -16.355 5.550 8.271 1.00 95.25 818 VAL A CA 1
ATOM 6529 C C . VAL A 1 818 ? -16.024 4.462 7.248 1.00 95.25 818 VAL A C 1
ATOM 6531 O O . VAL A 1 818 ? -16.648 3.398 7.250 1.00 95.25 818 VAL A O 1
ATOM 6534 N N . THR A 1 819 ? -15.042 4.715 6.382 1.00 89.12 819 THR A N 1
ATOM 6535 C CA . THR A 1 819 ? -14.411 3.664 5.562 1.00 89.12 819 THR A CA 1
ATOM 6536 C C . THR A 1 819 ? -13.441 2.829 6.396 1.00 89.12 819 THR A C 1
ATOM 6538 O O . THR A 1 819 ? -13.033 3.278 7.464 1.00 89.12 819 THR A O 1
ATOM 6541 N N . ALA A 1 820 ? -13.037 1.649 5.910 1.00 83.75 820 ALA A N 1
ATOM 6542 C CA . ALA A 1 820 ? -12.032 0.817 6.586 1.00 83.75 820 ALA A CA 1
ATOM 6543 C C . ALA A 1 820 ? -10.713 1.580 6.819 1.00 83.75 820 ALA A C 1
ATOM 6545 O O . ALA A 1 820 ? -10.180 1.571 7.921 1.00 83.75 820 ALA A O 1
ATOM 6546 N N . GLU A 1 821 ? -10.241 2.337 5.819 1.00 84.69 821 GLU A N 1
ATOM 6547 C CA . GLU A 1 821 ? -9.059 3.199 5.971 1.00 84.69 821 GLU A CA 1
ATOM 6548 C C . GLU A 1 821 ? -9.253 4.235 7.085 1.00 84.69 821 GLU A C 1
ATOM 6550 O O . GLU A 1 821 ? -8.416 4.345 7.973 1.00 84.69 821 GLU A O 1
ATOM 6555 N N . THR A 1 822 ? -10.367 4.977 7.074 1.00 91.62 822 THR A N 1
ATOM 6556 C CA . THR A 1 822 ? -10.620 6.012 8.092 1.00 91.62 822 THR A CA 1
ATOM 6557 C C . THR A 1 822 ? -10.764 5.399 9.481 1.00 91.62 822 THR A C 1
ATOM 6559 O O . THR A 1 822 ? -10.306 5.992 10.452 1.00 91.62 822 THR A O 1
ATOM 6562 N N . GLU A 1 823 ? -11.385 4.223 9.579 1.00 93.38 823 GLU A N 1
ATOM 6563 C CA . GLU A 1 823 ? -11.550 3.494 10.830 1.00 93.38 823 GLU A CA 1
ATOM 6564 C C . GLU A 1 823 ? -10.194 3.177 11.462 1.00 93.38 823 GLU A C 1
ATOM 6566 O O . GLU A 1 823 ? -9.978 3.592 12.598 1.00 93.38 823 GLU A O 1
ATOM 6571 N N . ARG A 1 824 ? -9.246 2.600 10.710 1.00 88.62 824 ARG A N 1
ATOM 6572 C CA . ARG A 1 824 ? -7.890 2.300 11.210 1.00 88.62 824 ARG A CA 1
ATOM 6573 C C . ARG A 1 824 ? -7.175 3.536 11.753 1.00 88.62 824 ARG A C 1
ATOM 6575 O O . ARG A 1 824 ? -6.473 3.458 12.757 1.00 88.62 824 ARG A O 1
ATOM 6582 N N . LEU A 1 825 ? -7.389 4.693 11.123 1.00 92.69 825 LEU A N 1
ATOM 6583 C CA . LEU A 1 825 ? -6.779 5.956 11.544 1.00 92.69 825 LEU A CA 1
ATOM 6584 C C . LEU A 1 825 ? -7.372 6.502 12.851 1.00 92.69 825 LEU A C 1
ATOM 6586 O O . LEU A 1 825 ? -6.660 7.166 13.603 1.00 92.69 825 LEU A O 1
ATOM 6590 N N . VAL A 1 826 ? -8.662 6.264 13.120 1.00 95.69 826 VAL A N 1
ATOM 6591 C CA . VAL A 1 826 ? -9.367 6.831 14.287 1.00 95.69 826 VAL A CA 1
ATOM 6592 C C . VAL A 1 826 ? -9.682 5.823 15.391 1.00 95.69 826 VAL A C 1
ATOM 6594 O O . VAL A 1 826 ? -10.113 6.257 16.463 1.00 95.69 826 VAL A O 1
ATOM 6597 N N . ARG A 1 827 ? -9.466 4.519 15.157 1.00 94.31 827 ARG A N 1
ATOM 6598 C CA . ARG A 1 827 ? -9.810 3.402 16.056 1.00 94.31 827 ARG A CA 1
ATOM 6599 C C . ARG A 1 827 ? -9.417 3.642 17.522 1.00 94.31 827 ARG A C 1
ATOM 6601 O O . ARG A 1 827 ? -10.307 3.564 18.370 1.00 94.31 827 ARG A O 1
ATOM 6608 N N . PRO A 1 828 ? -8.180 4.057 17.853 1.00 94.25 828 PRO A N 1
ATOM 6609 C CA . PRO A 1 828 ? -7.795 4.238 19.255 1.00 94.25 828 PRO A CA 1
ATOM 6610 C C . PRO A 1 828 ? -8.632 5.309 19.959 1.00 94.25 828 PRO A C 1
ATOM 6612 O O . PRO A 1 828 ? -9.053 5.155 21.105 1.00 94.25 828 PRO A O 1
ATOM 6615 N N . LEU A 1 829 ? -8.935 6.404 19.255 1.00 95.94 829 LEU A N 1
ATOM 6616 C CA . LEU A 1 829 ? -9.721 7.500 19.810 1.00 95.94 829 LEU A CA 1
ATOM 6617 C C . LEU A 1 829 ? -11.194 7.110 19.986 1.00 95.94 829 LEU A C 1
ATOM 6619 O O . LEU A 1 829 ? -11.816 7.464 20.990 1.00 95.94 829 LEU A O 1
ATOM 6623 N N . VAL A 1 830 ? -11.785 6.406 19.017 1.00 95.12 830 VAL A N 1
ATOM 6624 C CA . VAL A 1 830 ? -13.191 5.974 19.115 1.00 95.12 830 VAL A CA 1
ATOM 6625 C C . VAL A 1 830 ? -13.384 4.918 20.200 1.00 95.12 830 VAL A C 1
ATOM 6627 O O . VAL A 1 830 ? -14.403 4.968 20.892 1.00 95.12 830 VAL A O 1
ATOM 6630 N N . GLU A 1 831 ? -12.411 4.030 20.411 1.00 94.62 831 GLU A N 1
ATOM 6631 C CA . GLU A 1 831 ? -12.407 3.056 21.507 1.00 94.62 831 GLU A CA 1
ATOM 6632 C C . GLU A 1 831 ? -12.336 3.750 22.870 1.00 94.62 831 GLU A C 1
ATOM 6634 O O . GLU A 1 831 ? -13.185 3.504 23.735 1.00 94.62 831 GLU A O 1
ATOM 6639 N N . GLU A 1 832 ? -11.423 4.712 23.028 1.00 94.81 832 GLU A N 1
ATOM 6640 C CA . GLU A 1 832 ? -11.312 5.526 24.239 1.00 94.81 832 GLU A CA 1
ATOM 6641 C C . GLU A 1 832 ? -12.611 6.272 24.564 1.00 94.81 832 GLU A C 1
ATOM 6643 O O . GLU A 1 832 ? -13.057 6.331 25.717 1.00 94.81 832 GLU A O 1
ATOM 6648 N N . LEU A 1 833 ? -13.267 6.826 23.544 1.00 93.38 833 LEU A N 1
ATOM 6649 C CA . LEU A 1 833 ? -14.537 7.538 23.686 1.00 93.38 833 LEU A CA 1
ATOM 6650 C C . LEU A 1 833 ? -15.755 6.606 23.770 1.00 93.38 833 LEU A C 1
ATOM 6652 O O . LEU A 1 833 ? -16.858 7.086 24.047 1.00 93.38 833 LEU A O 1
ATOM 6656 N N . LYS A 1 834 ? -15.575 5.293 23.567 1.00 92.62 834 LYS A N 1
ATOM 6657 C CA . LYS A 1 834 ? -16.646 4.286 23.455 1.00 92.62 834 LYS A CA 1
ATOM 6658 C C . LYS A 1 834 ? -17.703 4.681 22.427 1.00 92.62 834 LYS A C 1
ATOM 6660 O O . LYS A 1 834 ? -18.909 4.539 22.650 1.00 92.62 834 LYS A O 1
ATOM 6665 N N . LEU A 1 835 ? -17.239 5.241 21.319 1.00 93.50 835 LEU A N 1
ATOM 6666 C CA . LEU A 1 835 ? -18.072 5.754 20.252 1.00 93.50 835 LEU A CA 1
ATOM 6667 C C . LEU A 1 835 ? -18.500 4.594 19.347 1.00 93.50 835 LEU A C 1
ATOM 6669 O O . LEU A 1 835 ? -17.693 3.756 18.959 1.00 93.50 835 LEU A O 1
ATOM 6673 N N . ARG A 1 836 ? -19.788 4.531 18.998 1.00 94.69 836 ARG A N 1
ATOM 6674 C CA . ARG A 1 836 ? -20.295 3.481 18.108 1.00 94.69 836 ARG A CA 1
ATOM 6675 C C . ARG A 1 836 ? -19.847 3.738 16.669 1.00 94.69 836 ARG A C 1
ATOM 6677 O O . ARG A 1 836 ? -20.348 4.663 16.030 1.00 94.69 836 ARG A O 1
ATOM 6684 N N . VAL A 1 837 ? -18.979 2.885 16.142 1.00 95.19 837 VAL A N 1
ATOM 6685 C CA . VAL A 1 837 ? -18.521 2.949 14.749 1.00 95.19 837 VAL A CA 1
ATOM 6686 C C . VAL A 1 837 ? -19.373 2.049 13.853 1.00 95.19 837 VAL A C 1
ATOM 6688 O O . VAL A 1 837 ? -19.796 0.964 14.252 1.00 95.19 837 VAL A O 1
ATOM 6691 N N . VAL A 1 838 ? -19.662 2.515 12.641 1.00 93.50 838 VAL A N 1
ATOM 6692 C CA . VAL A 1 838 ? -20.331 1.758 11.581 1.00 93.50 838 VAL A CA 1
ATOM 6693 C C . VAL A 1 838 ? -19.439 1.795 10.344 1.00 93.50 838 VAL A C 1
ATOM 6695 O O . VAL A 1 838 ? -19.426 2.782 9.611 1.00 93.50 838 VAL A O 1
ATOM 6698 N N . MET A 1 839 ? -18.699 0.717 10.098 1.00 91.00 839 MET A N 1
ATOM 6699 C CA . MET A 1 839 ? -17.865 0.613 8.901 1.00 91.00 839 MET A CA 1
ATOM 6700 C C . MET A 1 839 ? -18.725 0.482 7.640 1.00 91.00 839 MET A C 1
ATOM 6702 O O . MET A 1 839 ? -19.726 -0.245 7.611 1.00 91.00 839 MET A O 1
ATOM 6706 N N . LYS A 1 840 ? -18.342 1.202 6.587 1.00 85.56 840 LYS A N 1
ATOM 6707 C CA . LYS A 1 840 ? -18.988 1.195 5.272 1.00 85.56 840 LYS A CA 1
ATOM 6708 C C . LYS A 1 840 ? -17.926 1.148 4.179 1.00 85.56 840 LYS A C 1
ATOM 6710 O O . LYS A 1 840 ? -16.941 1.867 4.258 1.00 85.56 840 LYS A O 1
ATOM 6715 N N . LYS A 1 841 ? -18.163 0.375 3.112 1.00 75.44 841 LYS A N 1
ATOM 6716 C CA . LYS A 1 841 ? -17.295 0.411 1.919 1.00 75.44 841 LYS A CA 1
ATOM 6717 C C . LYS A 1 841 ? -17.268 1.802 1.277 1.00 75.44 841 LYS A C 1
ATOM 6719 O O . LYS A 1 841 ? -16.221 2.279 0.868 1.00 75.44 841 LYS A O 1
ATOM 6724 N N . THR A 1 842 ? -18.422 2.466 1.233 1.00 76.88 842 THR A N 1
ATOM 6725 C CA . THR A 1 842 ? -18.581 3.808 0.659 1.00 76.88 842 THR A CA 1
ATOM 6726 C C . THR A 1 842 ? -19.438 4.681 1.566 1.00 76.88 842 THR A C 1
ATOM 6728 O O . THR A 1 842 ? -20.411 4.190 2.145 1.00 76.88 842 THR A O 1
ATOM 6731 N N . LEU A 1 843 ? -19.130 5.976 1.625 1.00 84.56 843 LEU A N 1
ATOM 6732 C CA . LEU A 1 843 ? -19.876 6.990 2.377 1.00 84.56 843 LEU A CA 1
ATOM 6733 C C . LEU A 1 843 ? -20.635 7.897 1.388 1.00 84.56 843 LEU A C 1
ATOM 6735 O O . LEU A 1 843 ? -20.016 8.761 0.766 1.00 84.56 843 LEU A O 1
ATOM 6739 N N . PRO A 1 844 ? -21.943 7.671 1.147 1.00 78.44 844 PRO A N 1
ATOM 6740 C CA . PRO A 1 844 ? -22.659 8.280 0.024 1.00 78.44 844 PRO A CA 1
ATOM 6741 C C . PRO A 1 844 ? -22.651 9.810 0.001 1.00 78.44 844 PRO A C 1
ATOM 6743 O O . PRO A 1 844 ? -22.578 10.402 -1.080 1.00 78.44 844 PRO A O 1
ATOM 6746 N N . GLU A 1 845 ? -22.746 10.466 1.159 1.00 84.19 845 GLU A N 1
ATOM 6747 C CA . GLU A 1 845 ? -22.777 11.928 1.218 1.00 84.19 845 GLU A CA 1
ATOM 6748 C C . GLU A 1 845 ? -21.366 12.512 1.075 1.00 84.19 845 GLU A C 1
ATOM 6750 O O . GLU A 1 845 ? -21.185 13.503 0.358 1.00 84.19 845 GLU A O 1
ATOM 6755 N N . LEU A 1 846 ? -20.352 11.839 1.633 1.00 82.06 846 LEU A N 1
ATOM 6756 C CA . LEU A 1 846 ? -18.945 12.181 1.404 1.00 82.06 846 LEU A CA 1
ATOM 6757 C C . LEU A 1 846 ? -18.570 12.058 -0.086 1.00 82.06 846 LEU A C 1
ATOM 6759 O O . LEU A 1 846 ? -17.948 12.960 -0.645 1.00 82.06 846 LEU A O 1
ATOM 6763 N N . GLU A 1 847 ? -19.006 10.992 -0.761 1.00 83.31 847 GLU A N 1
ATOM 6764 C CA . GLU A 1 847 ? -18.756 10.775 -2.193 1.00 83.31 847 GLU A CA 1
ATOM 6765 C C . GLU A 1 847 ? -19.450 11.820 -3.078 1.00 83.31 847 GLU A C 1
ATOM 6767 O O . GLU A 1 847 ? -18.892 12.296 -4.073 1.00 83.31 847 GLU A O 1
ATOM 6772 N N . ARG A 1 848 ? -20.662 12.252 -2.707 1.00 82.12 848 ARG A N 1
ATOM 6773 C CA . ARG A 1 848 ? -21.329 13.378 -3.381 1.00 82.12 848 ARG A CA 1
ATOM 6774 C C . ARG A 1 848 ? -20.541 14.673 -3.236 1.00 82.12 848 ARG A C 1
ATOM 6776 O O . ARG A 1 848 ? -20.425 15.410 -4.218 1.00 82.12 848 ARG A O 1
ATOM 6783 N N . LEU A 1 849 ? -20.009 14.954 -2.045 1.00 83.25 849 LEU A N 1
ATOM 6784 C CA . LEU A 1 849 ? -19.185 16.136 -1.803 1.00 83.25 849 LEU A CA 1
ATOM 6785 C C . LEU A 1 849 ? -17.890 16.083 -2.623 1.00 83.25 849 LEU A C 1
ATOM 6787 O O . LEU A 1 849 ? -17.600 17.050 -3.330 1.00 83.25 849 LEU A O 1
ATOM 6791 N N . LYS A 1 850 ? -17.174 14.951 -2.605 1.00 80.88 850 LYS A N 1
ATOM 6792 C CA . LYS A 1 850 ? -15.974 14.718 -3.428 1.00 80.88 850 LYS A CA 1
ATOM 6793 C C . LYS A 1 850 ? -16.238 15.021 -4.903 1.00 80.88 850 LYS A C 1
ATOM 6795 O O . LYS A 1 850 ? -15.557 15.860 -5.490 1.00 80.88 850 LYS A O 1
ATOM 6800 N N . LYS A 1 851 ? -17.297 14.443 -5.485 1.00 79.75 851 LYS A N 1
ATOM 6801 C CA . LYS A 1 851 ? -17.688 14.686 -6.889 1.00 79.75 851 LYS A CA 1
ATOM 6802 C C . LYS A 1 851 ? -18.044 16.152 -7.162 1.00 79.75 851 LYS A C 1
ATOM 6804 O O . LYS A 1 851 ? -17.689 16.694 -8.208 1.00 79.75 851 LYS A O 1
ATOM 6809 N N . ALA A 1 852 ? -18.735 16.816 -6.234 1.00 78.44 852 ALA A N 1
ATOM 6810 C CA . ALA A 1 852 ? -19.083 18.230 -6.370 1.00 78.44 852 ALA A CA 1
ATOM 6811 C C . ALA A 1 852 ? -17.857 19.157 -6.302 1.00 78.44 852 ALA A C 1
ATOM 6813 O O . ALA A 1 852 ? -17.860 20.214 -6.941 1.00 78.44 852 ALA A O 1
ATOM 6814 N N . MET A 1 853 ? -16.827 18.774 -5.543 1.00 75.50 853 MET A N 1
ATOM 6815 C CA . MET A 1 853 ? -15.546 19.477 -5.485 1.00 75.50 853 MET A CA 1
ATOM 6816 C C . MET A 1 853 ? -14.724 19.234 -6.753 1.00 75.50 853 MET A C 1
ATOM 6818 O O . MET A 1 853 ? -14.265 20.206 -7.346 1.00 75.50 853 MET A O 1
ATOM 6822 N N . ALA A 1 854 ? -14.630 17.989 -7.228 1.00 67.88 854 ALA A N 1
ATOM 6823 C CA . ALA A 1 854 ? -13.910 17.640 -8.455 1.00 67.88 854 ALA A CA 1
ATOM 6824 C C . ALA A 1 854 ? -14.424 18.406 -9.690 1.00 67.88 854 ALA A C 1
ATOM 6826 O O . ALA A 1 854 ? -13.644 18.842 -10.523 1.00 67.88 854 ALA A O 1
ATOM 6827 N N . GLY A 1 855 ? -15.734 18.663 -9.792 1.00 55.28 855 GLY A N 1
ATOM 6828 C CA . GLY A 1 855 ? -16.309 19.431 -10.906 1.00 55.28 855 GLY A CA 1
ATOM 6829 C C . GLY A 1 855 ? -16.059 20.950 -10.882 1.00 55.28 855 GLY A C 1
ATOM 6830 O O . GLY A 1 855 ? -16.580 21.654 -11.751 1.00 55.28 855 GLY A O 1
ATOM 6831 N N . ARG A 1 856 ? -15.354 21.485 -9.875 1.00 52.22 856 ARG A N 1
ATOM 6832 C CA . ARG A 1 856 ? -15.119 22.930 -9.689 1.00 52.22 856 ARG A CA 1
ATOM 6833 C C . ARG A 1 856 ? -13.654 23.358 -9.796 1.00 52.22 856 ARG A C 1
ATOM 6835 O O . ARG A 1 856 ? -13.430 24.571 -9.808 1.00 52.22 856 ARG A O 1
ATOM 6842 N N . PHE A 1 857 ? -12.714 22.417 -9.869 1.00 41.09 857 PHE A N 1
ATOM 6843 C CA . PHE A 1 857 ? -11.277 22.683 -9.939 1.00 41.09 857 PHE A CA 1
ATOM 6844 C C . PHE A 1 857 ? -10.694 22.257 -11.281 1.00 41.09 857 PHE A C 1
ATOM 6846 O O . PHE A 1 857 ? -11.129 21.207 -11.800 1.00 41.09 857 PHE A O 1
#

Radius of gyration: 34.94 Å; chains: 1; bounding box: 80×79×102 Å

InterPro domains:
  IPR004027 SEC-C motif [PF02810] (6-24)
  IPR012912 Plasmid pRiA4b, Orf3-like domain [PF07929] (347-484)
  IPR012912 Plasmid pRiA4b, Orf3-like domain [PTHR41878] (345-482)
  IPR024047 MM3350-like superfamily [G3DSA:3.10.290.30] (342-517)
  IPR024047 MM3350-like superfamily [SSF159941] (346-487)
  IPR054216 Domain of unknown function DUF6930 [PF22007] (735-853)
  IPR055733 Domain of unknown function DUF7309 [PF23988] (531-699)

Secondary structure (DSSP, 8-state):
-PPPPTTSBPTTS-SSBGGGTHHHHHHHHHHHHHHHHHHHHHHHHHHHSS-HHHHHHHHHHHHHHHHHHBTTB-HHHHHHHHHHIIIIII-THHHHHHHHHHHHHS-SHHHHHHHHHTT--EEEEEEEEEEETTEEEEEETTT--EEEES---GGGTT-EEEEEEEE-TTT-TTEEEE-TT-EEE-TT--HHHHHHHHHHGGG--HHHHHHHHHHHHHHHHTS---TTHHHHHHHHHHHHTTSTT-TTHHHHHHHHHHH-----S-HHHHHHHHHHHHHHTTSS-S---HHHHHHHTT--HHHHHHHHHHHHHHHHHHHTT--------------------S---SEEEEEEEETT-SSPPEEEEEEETT-BHHHHHHHHHHHHT----S-EEEEEE-SS-S----EEEE-S-TT-TTS--TTEEETTT-BHHHH--STT-EEEEEE-TTTTEEEEEEEEEEE---TT--SSEEEEEESPPPPSS-SS----SSPPPHHHHHHHHHHHHHTTPPSP--------S--HHHHHHHHHHHHHHHHH-GGGT--TT--EEEE-TTT--EEEEEEE-TTSS--EEEEEEHHHHHHHHHHHHH--S-HHHHHHH--EEEEEEE-TTT--HHHHHHHHHTT----STT-EEEEEEE-TTB--B---HHHHHHHHHHHHHHHHHHHHHHTTPPPP--TT--EEEEEEE-TTS-EEEEEEEPPPPP-GGGPPPPP--S-HHHHHHHTTSEE-S-EEEEEEEE-SS-B-SSTTSPPB-PEEEEEEETTT--EEEEEEESS--HHHHHHHHHHHHHHHHTEE-SEEEE-HHHHHHHHHHHHHHT--EEE-S--HHHHHHHHHHHTT-

Foldseek 3Di:
DDDDDQQDQPPVPPRHRVCVPVVVVVLVVVLVVLVVVLVVLVVCCVVPLDDPVRVVVLVVQLVVQCVVCPPPDDSQLSSQQSVCLVCQPPPVPSVVVSLVVVCVVPVDDQNNVQSVQSNDKAWFKWAFAADDPQFTWIAGPQPRDIATEPDRDRVRHLKIKTAIWTQRPSVHRRYIYGTPSMDIDDSPPPPVLSVVLSVCRVVSDVSVNSVSVVVVVVVVVPDDQPPLLVLLLVLLVVVCVVPPAQPCLSVVSNVLSVPDDDPDDQSLLLNLLSVVLCCVVPSGPPDDDLCRSCVSSPHDSVSSVVNVCVSNVSVVVVCVVPDDDDDDDDDDADDDDDDDDDAPFQWWWKWKWWPPDPVTWIFTKIAGQQDFLVLVLLLVCLLQVHDQPWWKKKWWDDPPPDDDDTAIEGDPDPPVPPDDDPRYHYRRRDTNCVGQVDFQGWMWMFTHPVVRTIMIMTGHGRHHADLVDWPGATPWTDDRHAYPPDPDRPPDPDDDDRVRSSVSSRVSCVVVTDDRDDPPDPPDFDPVVLLLLLVVLLLVLVVLQLLVQFAQLLWEWEQDQPPRWIWIWGADAVVPDWGWIKIQIHPLRVVLSLCVVVVPDDPLQSLQSHFIKTWTFAAPVPDDPVLVVSCVVSVHDFDDGSHRIDMWGRDHQFDIDHDGSVVSVVSSVVSVVSVVVSVVSVVPDDWDRDSPFQKGWYWYQDPVRDIDIDIDHDDDDDDLLPPAADDDPDDPVLLVVLLPFAEDQFEKEWDKDFQSDWDDPDPPDTTGTWIKIFIARLVPLHTQDIDIDDPDDRLVCLQVRVSVSSVSVSHQYQEYEYESVSCSSHVVSCVSSVHHYDYDNDDVSVVVVVVVSVVPD

Organism: NCBI:txid2213202

=== Feature glossary ===
The record interleaves many kinds of information about one protein. Here is each kind framed as the question it answers.

Q: What known structures does this most resemble?
A: Structural nearest neighbors (via Foldseek easy-search vs the PDB). Reported per hit: target PDB id, E-value, and alignment TM-score. A TM-score above ~0.5 is the conventional threshold for 'same fold'.

Q: Where is each backbone atom in 3D?
A: The mmCIF table is the protein's shape written out atom by atom. For each backbone N, Cα, C, and carbonyl O, it records an (x, y, z) coordinate triple in Å plus the residue type, chain letter, and residue number.

Q: What are the backbone torsion angles?
A: The φ/ψ torsion pair specifies the backbone conformation at each residue. φ rotates about the N–Cα bond, ψ about the Cα–C bond. Steric clashes forbid most of the (φ, ψ) plane — the allowed regions (α-helix basin, β-sheet basin, left-handed helix) are the Ramachandran-allowed regions.

Q: Which residues are buried vs exposed?
A: Solvent-accessible surface area (SASA) is the area in Å² traced out by the centre of a 1.4 Å probe sphere (a water molecule) rolled over the protein's van der Waals surface (Shrake–Rupley / Lee–Richards construction). Buried residues have near-zero SASA; fully exposed residues can exceed 200 Å². The total SASA scales roughly with the number of surface residues.

Q: How confident is the AlphaFold model at each residue?
A: pLDDT is the predicted lDDT-Cα score: AlphaFold's confidence that the local environment of each residue (all inter-atomic distances within 15 Å) is correctly placed. It is a per-residue number between 0 and 100, with higher meaning more reliable.

Q: What does the local fold look like, residue by residue?
A: 3Di is Foldseek's structural alphabet. Each residue is assigned one of twenty discrete states based on how its Cα sits relative to its spatial (not sequential) neighbors. Aligning 3Di strings finds structural homologs roughly as well as full 3D superposition, but orders of magnitude faster.

Q: How big and how compact is the whole molecule?
A: Radius of gyration (Rg) is the root-mean-square distance of Cα atoms from their centroid — a single number for overall size and compactness. A globular domain of N residues has Rg ≈ 2.2·N^0.38 Å; an extended or disordered chain has a much larger Rg. The Cα contact count is the number of residue pairs whose Cα atoms are within 8 Å and are more than four positions apart in sequence — a standard proxy for tertiary packing density. The bounding box is the smallest axis-aligned box enclosing all Cα atoms.

Q: Which residues are in helices, strands, or loops?
A: DSSP 8-state secondary structure assigns each residue one of H (α-helix), G (3₁₀-helix), I (π-helix), E (extended β-strand), B (isolated β-bridge), T (hydrogen-bonded turn), S (bend), or '-' (coil). The assignment is computed from backbone hydrogen-bond geometry via the Kabsch–Sander algorithm.

Q: How mobile is each atom in the crystal?
A: Crystallographic B-factors measure how much each atom's electron density is smeared out, in Å². They rise in mobile loops and surface residues and fall in the buried interior. In AlphaFold models this column is repurposed to hold pLDDT instead.

Q: What if only a Cα trace is available?
A: P-SEA three-state annotation labels each residue as helix, strand, or coil based purely on the geometry of the Cα trace. It serves as a fallback when the full backbone (and thus DSSP) is unavailable.

Q: What family and function is it annotated with?
A: Database cross-references. InterPro integrates a dozen domain/family signature databases into unified entries with residue-range hits. GO terms attach function/process/location labels with evidence codes. CATH codes position the fold in a four-level structural taxonomy. Organism is the NCBI-taxonomy species name.

Q: Are the domains correctly placed relative to each other?
A: Predicted Aligned Error (PAE) is an AlphaFold confidence matrix: entry (i, j) is the expected error in the position of residue j, in ångströms, when the prediction is superimposed on the true structure at residue i. Low PAE within a block of residues means that block is internally rigid and well-predicted; high PAE between two blocks means their relative placement is uncertain even if each block individually is confident.

Q: What do the diagnostic plots show?
A: Three diagnostic plots accompany the record. The Cα contact map visualizes the tertiary structure as a 2D adjacency matrix (8 Å cutoff, sequence-local contacts suppressed). The Ramachandran plot shows the distribution of backbone (φ, ψ) torsions, with points in the α and β basins reflecting secondary structure content. The PAE plot shows AlphaFold's inter-residue confidence as a color matrix.

Q: What is the amino-acid chain?
A: Primary structure: the covalent order of the twenty standard amino acids along the backbone. Two proteins with the same sequence will (almost always) fold to the same structure; two with 30% identity often share a fold but not the details.

Q: What do the rendered images show?
A: The six renders are orthographic views along the three Cartesian axes in both directions. Representation (cartoon, sticks, or surface) and color scheme (sequence-rainbow or by-chain) vary across proteins so the training set covers all the common visualization conventions.